Protein AF-A0A815GZ65-F1 (afdb_monomer)

Sequence (758 aa):
MQIPRCSTIFVSTLVTCFVIGSWLNLSGVWIEFPLIVDQLPEGWSLPAQMGLISNLANIGVVIVAVIRRFSRGGVAYEIPVNIVILTTGTVVLVILAFVWQKTTMINGTPHSTYLMGFSLSLSLVDCTSSVTFLPFLDRYEPVYLKAFFFGEALSSLFPALLGIVQGVGETSCIKDANGTLVEYTSPPRFSVRVYFLALAVVMLASLLSFVTLCLIRAGRRKDRASVDSSYRKKNVPVLELSTVEKKPSADSEIDKFNTTIVNNCSMTNKEFWLSEHGIYLFLCFWTSILIIGASPSLQSFSLYPYSIEVYHHTIIACQFAYPLMSLLGVFVPQLQSRYMYLLNVIGAGLFAYTFTAAKLSPCSPLVDRLAGRVLISLSWVLKYCVLYFIRVLLGNYFGRKSGHRGLFWFGVLTQIGSLIVNYDINSILYDDTLICSLPNNTEVGSFEVKLTRTNYGDLHDCIQVVANSQATIDNIVCGTTVRAVVTKELVTVQQEHTEYVKSANPITRIVDFISESTDYVITINNEEGKTKTTETKRIPKDQAHGLILEGANLILQRLMIQRNMPEKVTLLSLDSSSELCLNVYTSLGPQQMNIDGKDVEAWGIQRQIFETKPNTLPVAWQSYFNIDGHLISRYQVGSPIKMKTNVLPTTDEFDEYLPKPEVPKKGLNWEEDLELRSKFIDRREELIDDYKSYIYHHPDITALISDFLQSVLIMKPENVIEYATEFFAPFNSQTADRALFRFADEKIPVPKPNLSLK

Nearest PDB structures (foldseek):
  4jr9-assembly1_A  TM=4.071E-01  e=1.925E-02  Escherichia coli K-12
  4e1t-assembly1_A  TM=3.141E-01  e=4.314E+00  Yersinia pseudotuberculosis

Structure (mmCIF, N/CA/C/O backbone):
data_AF-A0A815GZ65-F1
#
_entry.id   AF-A0A815GZ65-F1
#
loop_
_atom_site.group_PDB
_atom_site.id
_atom_site.type_symbol
_atom_site.label_atom_id
_atom_site.label_alt_id
_atom_site.label_comp_id
_atom_site.label_asym_id
_atom_site.label_entity_id
_atom_site.label_seq_id
_atom_site.pdbx_PDB_ins_code
_atom_site.Cartn_x
_atom_site.Cartn_y
_atom_site.Cartn_z
_atom_site.occupancy
_atom_site.B_iso_or_equiv
_atom_site.auth_seq_id
_atom_site.auth_comp_id
_atom_site.auth_asym_id
_atom_site.auth_atom_id
_atom_site.pdbx_PDB_model_num
ATOM 1 N N . MET A 1 1 ? 41.789 -6.650 -30.631 1.00 39.88 1 MET A N 1
ATOM 2 C CA . MET A 1 1 ? 41.048 -7.487 -31.603 1.00 39.88 1 MET A CA 1
ATOM 3 C C . MET A 1 1 ? 39.596 -7.033 -31.555 1.00 39.88 1 MET A C 1
ATOM 5 O O . MET A 1 1 ? 38.964 -7.242 -30.528 1.00 39.88 1 MET A O 1
ATOM 9 N N . GLN A 1 2 ? 39.126 -6.295 -32.566 1.00 41.59 2 GLN A N 1
ATOM 10 C CA . GLN A 1 2 ? 37.757 -5.765 -32.602 1.00 41.59 2 GLN A CA 1
ATOM 11 C C . GLN A 1 2 ? 36.762 -6.933 -32.615 1.00 41.59 2 GLN A C 1
ATOM 13 O O . GLN A 1 2 ? 36.873 -7.821 -33.458 1.00 41.59 2 GLN A O 1
ATOM 18 N N . ILE A 1 3 ? 35.817 -6.952 -31.673 1.00 55.41 3 ILE A N 1
ATOM 19 C CA . ILE A 1 3 ? 34.665 -7.855 -31.747 1.00 55.41 3 ILE A CA 1
ATOM 20 C C . ILE A 1 3 ? 33.902 -7.495 -33.034 1.00 55.41 3 ILE A C 1
ATOM 22 O O . ILE A 1 3 ? 33.668 -6.307 -33.273 1.00 55.41 3 ILE A O 1
ATOM 26 N N . PRO A 1 4 ? 33.538 -8.463 -33.894 1.00 60.41 4 PRO A N 1
ATOM 27 C CA . PRO A 1 4 ? 32.765 -8.165 -35.093 1.00 60.41 4 PRO A CA 1
ATOM 28 C C . PRO A 1 4 ? 31.446 -7.487 -34.700 1.00 60.41 4 PRO A C 1
ATOM 30 O O . PRO A 1 4 ? 30.722 -8.002 -33.849 1.00 60.41 4 PRO A O 1
ATOM 33 N N . ARG A 1 5 ? 31.118 -6.345 -35.328 1.00 61.78 5 ARG A N 1
ATOM 34 C CA . ARG A 1 5 ? 29.939 -5.508 -35.001 1.00 61.78 5 ARG A CA 1
ATOM 35 C C . ARG A 1 5 ? 28.635 -6.312 -34.879 1.00 61.78 5 ARG A C 1
ATOM 37 O O . ARG A 1 5 ? 27.824 -6.026 -34.005 1.00 61.78 5 ARG A O 1
ATOM 44 N N . CYS A 1 6 ? 28.469 -7.350 -35.702 1.00 59.97 6 CYS A N 1
ATOM 45 C CA . CYS A 1 6 ? 27.310 -8.248 -35.678 1.00 59.97 6 CYS A CA 1
ATOM 46 C C . CYS A 1 6 ? 27.197 -9.050 -34.362 1.00 59.97 6 CYS A C 1
ATOM 48 O O . CYS A 1 6 ? 26.111 -9.182 -33.805 1.00 59.97 6 CYS A O 1
ATOM 50 N N . SER A 1 7 ? 28.325 -9.504 -33.799 1.00 75.62 7 SER A N 1
ATOM 51 C CA . SER A 1 7 ? 28.357 -10.204 -32.507 1.00 75.62 7 SER A CA 1
ATOM 52 C C . SER A 1 7 ? 28.055 -9.272 -31.333 1.00 75.62 7 SER A C 1
ATOM 54 O O . SER A 1 7 ? 27.468 -9.719 -30.352 1.00 75.62 7 SER A O 1
ATOM 56 N N . THR A 1 8 ? 28.439 -7.994 -31.412 1.00 80.44 8 THR A N 1
ATOM 57 C CA . THR A 1 8 ? 28.140 -7.008 -30.362 1.00 80.44 8 THR A CA 1
ATOM 58 C C . THR A 1 8 ? 26.659 -6.645 -30.342 1.00 80.44 8 THR A C 1
ATOM 60 O O . THR A 1 8 ? 26.075 -6.556 -29.265 1.00 80.44 8 THR A O 1
ATOM 63 N N . ILE A 1 9 ? 26.029 -6.472 -31.507 1.00 85.25 9 ILE A N 1
ATOM 64 C CA . ILE A 1 9 ? 24.587 -6.191 -31.589 1.00 85.25 9 ILE A CA 1
ATOM 65 C C . ILE A 1 9 ? 23.796 -7.372 -31.026 1.00 85.25 9 ILE A C 1
ATOM 67 O O . ILE A 1 9 ? 22.976 -7.176 -30.139 1.00 85.25 9 ILE A O 1
ATOM 71 N N . PHE A 1 10 ? 24.116 -8.597 -31.449 1.00 89.69 10 PHE A N 1
ATOM 72 C CA . PHE A 1 10 ? 23.428 -9.800 -30.983 1.00 89.69 10 PHE A CA 1
ATOM 73 C C . PHE A 1 10 ? 23.501 -9.988 -29.458 1.00 89.69 10 PHE A C 1
ATOM 75 O O . PHE A 1 10 ? 22.478 -10.195 -28.806 1.00 89.69 10 PHE A O 1
ATOM 82 N N . VAL A 1 11 ? 24.695 -9.856 -28.863 1.00 88.69 11 VAL A N 1
ATOM 83 C CA . VAL A 1 11 ? 24.856 -9.950 -27.401 1.00 88.69 11 VAL A CA 1
ATOM 84 C C . VAL A 1 11 ? 24.153 -8.787 -26.694 1.00 88.69 11 VAL A C 1
ATOM 86 O O . VAL A 1 11 ? 23.538 -9.004 -25.656 1.00 88.69 11 VAL A O 1
ATOM 89 N N . SER A 1 12 ? 24.169 -7.577 -27.263 1.00 87.31 12 SER A N 1
ATOM 90 C CA . SER A 1 12 ? 23.433 -6.433 -26.703 1.00 87.31 12 SER A CA 1
ATOM 91 C C . SER A 1 12 ? 21.926 -6.686 -26.683 1.00 87.31 12 SER A C 1
ATOM 93 O O . SER A 1 12 ? 21.296 -6.440 -25.663 1.00 87.31 12 SER A O 1
ATOM 95 N N . THR A 1 13 ? 21.357 -7.242 -27.757 1.00 91.25 13 THR A N 1
ATOM 96 C CA . THR A 1 13 ? 19.936 -7.613 -27.813 1.00 91.25 13 THR A CA 1
ATOM 97 C C . THR A 1 13 ? 19.587 -8.648 -26.748 1.00 91.25 13 THR A C 1
ATOM 99 O O . THR A 1 13 ? 18.620 -8.460 -26.019 1.00 91.25 13 THR A O 1
ATOM 102 N N . LEU A 1 14 ? 20.400 -9.698 -26.593 1.00 93.00 14 LEU A N 1
ATOM 103 C CA . LEU A 1 14 ? 20.190 -10.704 -25.547 1.00 93.00 14 LEU A CA 1
ATOM 104 C C . LEU A 1 14 ? 20.263 -10.105 -24.137 1.00 93.00 14 LEU A C 1
ATOM 106 O O . LEU A 1 14 ? 19.461 -10.466 -23.279 1.00 93.00 14 LEU A O 1
ATOM 110 N N . VAL A 1 15 ? 21.203 -9.186 -23.892 1.00 90.75 15 VAL A N 1
ATOM 111 C CA . VAL A 1 15 ? 21.313 -8.473 -22.611 1.00 90.75 15 VAL A CA 1
ATOM 112 C C . VAL A 1 15 ? 20.078 -7.613 -22.367 1.00 90.75 15 VAL A C 1
ATOM 114 O O . VAL A 1 15 ? 19.521 -7.664 -21.277 1.00 90.75 15 VAL A O 1
ATOM 117 N N . THR A 1 16 ? 19.604 -6.875 -23.371 1.00 90.81 16 THR A N 1
ATOM 118 C CA . THR A 1 16 ? 18.364 -6.100 -23.265 1.00 90.81 16 THR A CA 1
ATOM 119 C C . THR A 1 16 ? 17.176 -7.008 -22.944 1.00 90.81 16 THR A C 1
ATOM 121 O O . THR A 1 16 ? 16.486 -6.749 -21.964 1.00 90.81 16 THR A O 1
ATOM 124 N N . CYS A 1 17 ? 16.974 -8.103 -23.685 1.00 94.00 17 CYS A N 1
ATOM 125 C CA . CYS A 1 17 ? 15.868 -9.036 -23.448 1.00 94.00 17 CYS A CA 1
ATOM 126 C C . CYS A 1 17 ? 15.930 -9.709 -22.071 1.00 94.00 17 CYS A C 1
ATOM 128 O O . CYS A 1 17 ? 14.901 -9.861 -21.422 1.00 94.00 17 CYS A O 1
ATOM 130 N N . PHE A 1 18 ? 17.124 -10.066 -21.595 1.00 94.12 18 PHE A N 1
ATOM 131 C CA . PHE A 1 18 ? 17.323 -10.555 -20.231 1.00 94.12 18 PHE A CA 1
ATOM 132 C C . PHE A 1 18 ? 16.856 -9.523 -19.193 1.00 94.12 18 PHE A C 1
ATOM 134 O O . PHE A 1 18 ? 16.104 -9.856 -18.280 1.00 94.12 18 PHE A O 1
ATOM 141 N N . VAL A 1 19 ? 17.246 -8.260 -19.348 1.00 91.12 19 VAL A N 1
ATOM 142 C CA . VAL A 1 19 ? 16.993 -7.233 -18.328 1.00 91.12 19 VAL A CA 1
ATOM 143 C C . VAL A 1 19 ? 15.543 -6.746 -18.322 1.00 91.12 19 VAL A C 1
ATOM 145 O O . VAL A 1 19 ? 15.088 -6.295 -17.279 1.00 91.12 19 VAL A O 1
ATOM 148 N N . ILE A 1 20 ? 14.777 -6.927 -19.407 1.00 91.88 20 ILE A N 1
ATOM 149 C CA . ILE A 1 20 ? 13.329 -6.628 -19.422 1.00 91.88 20 ILE A CA 1
ATOM 150 C C . ILE A 1 20 ? 12.596 -7.307 -18.252 1.00 91.88 20 ILE A C 1
ATOM 152 O O . ILE A 1 20 ? 11.670 -6.724 -17.703 1.00 91.88 20 ILE A O 1
ATOM 156 N N . GLY A 1 21 ? 13.028 -8.496 -17.823 1.00 88.75 21 GLY A N 1
ATOM 157 C CA . GLY A 1 21 ? 12.418 -9.231 -16.710 1.00 88.75 21 GLY A CA 1
ATOM 158 C C . GLY A 1 21 ? 12.695 -8.679 -15.303 1.00 88.75 21 GLY A C 1
ATOM 159 O O . GLY A 1 21 ? 12.318 -9.335 -14.338 1.00 88.75 21 GLY A O 1
ATOM 160 N N . SER A 1 22 ? 13.384 -7.539 -15.145 1.00 86.31 22 SER A N 1
ATOM 161 C CA . SER A 1 22 ? 13.805 -7.041 -13.824 1.00 86.31 22 SER A CA 1
ATOM 162 C C . SER A 1 22 ? 12.689 -6.385 -13.002 1.00 86.31 22 SER A C 1
ATOM 164 O O . SER A 1 22 ? 12.595 -6.663 -11.815 1.00 86.31 22 SER A O 1
ATOM 166 N N . TRP A 1 23 ? 11.868 -5.530 -13.620 1.00 86.75 23 TRP A N 1
ATOM 167 C CA . TRP A 1 23 ? 10.748 -4.801 -12.990 1.00 86.75 23 TRP A CA 1
ATOM 168 C C . TRP A 1 23 ? 9.403 -5.054 -13.686 1.00 86.75 23 TRP A C 1
ATOM 170 O O . TRP A 1 23 ? 8.408 -4.374 -13.418 1.00 86.75 23 TRP A O 1
ATOM 180 N N . LEU A 1 24 ? 9.375 -6.021 -14.609 1.00 91.44 24 LEU A N 1
ATOM 181 C CA . LEU A 1 24 ? 8.202 -6.359 -15.413 1.00 91.44 24 LEU A CA 1
ATOM 182 C C . LEU A 1 24 ? 7.001 -6.735 -14.544 1.00 91.44 24 LEU A C 1
ATOM 184 O O . LEU A 1 24 ? 5.875 -6.345 -14.846 1.00 91.44 24 LEU A O 1
ATOM 188 N N . ASN A 1 25 ? 7.243 -7.508 -13.484 1.00 91.69 25 ASN A N 1
ATOM 189 C CA . ASN A 1 25 ? 6.180 -8.171 -12.748 1.00 91.69 25 ASN A CA 1
ATOM 190 C C . ASN A 1 25 ? 5.370 -7.171 -11.927 1.00 91.69 25 ASN A C 1
ATOM 192 O O . ASN A 1 25 ? 4.160 -7.055 -12.112 1.00 91.69 25 ASN A O 1
ATOM 196 N N . LEU A 1 26 ? 6.042 -6.420 -11.053 1.00 85.50 26 LEU A N 1
ATOM 197 C CA . LEU A 1 26 ? 5.402 -5.462 -10.171 1.00 85.50 26 LEU A CA 1
ATOM 198 C C . LEU A 1 26 ? 4.744 -4.348 -10.990 1.00 85.50 26 LEU A C 1
ATOM 200 O O . LEU A 1 26 ? 3.562 -4.078 -10.796 1.00 85.50 26 LEU A O 1
ATOM 204 N N . SER A 1 27 ? 5.457 -3.777 -11.971 1.00 88.19 27 SER A N 1
ATOM 205 C CA . SER A 1 27 ? 4.898 -2.768 -12.892 1.00 88.19 27 SER A CA 1
ATOM 206 C C . SER A 1 27 ? 3.648 -3.285 -13.611 1.00 88.19 27 SER A C 1
ATOM 208 O O . SER A 1 27 ? 2.667 -2.556 -13.745 1.00 88.19 27 SER A O 1
ATOM 210 N N . GLY A 1 28 ? 3.671 -4.559 -14.015 1.00 90.88 28 GLY A N 1
ATOM 211 C CA . GLY A 1 28 ? 2.542 -5.276 -14.594 1.00 90.88 28 GLY A CA 1
ATOM 212 C C . GLY A 1 28 ? 1.312 -5.289 -13.702 1.00 90.88 28 GLY A C 1
ATOM 213 O O . GLY A 1 28 ? 0.245 -4.875 -14.145 1.00 90.88 28 GLY A O 1
ATOM 214 N N . VAL A 1 29 ? 1.472 -5.716 -12.449 1.00 91.44 29 VAL A N 1
ATOM 215 C CA . VAL A 1 29 ? 0.373 -5.759 -11.475 1.00 91.44 29 VAL A CA 1
ATOM 216 C C . VAL A 1 29 ? -0.171 -4.358 -11.186 1.00 91.44 29 VAL A C 1
ATOM 218 O O . VAL A 1 29 ? -1.387 -4.195 -11.128 1.00 91.44 29 VAL A O 1
ATOM 221 N N . TRP A 1 30 ? 0.694 -3.338 -11.068 1.00 88.75 30 TRP A N 1
ATOM 222 C CA . TRP A 1 30 ? 0.239 -1.969 -10.794 1.00 88.75 30 TRP A CA 1
ATOM 223 C C . TRP A 1 30 ? -0.688 -1.416 -11.880 1.00 88.75 30 TRP A C 1
ATOM 225 O O . TRP A 1 30 ? -1.656 -0.734 -11.559 1.00 88.75 30 TRP A O 1
ATOM 235 N N . ILE A 1 31 ? -0.421 -1.718 -13.151 1.00 90.75 31 ILE A N 1
ATOM 236 C CA . ILE A 1 31 ? -1.244 -1.241 -14.273 1.00 90.75 31 ILE A CA 1
ATOM 237 C C . ILE A 1 31 ? -2.650 -1.845 -14.268 1.00 90.75 31 ILE A C 1
ATOM 239 O O . ILE A 1 31 ? -3.578 -1.179 -14.711 1.00 90.75 31 ILE A O 1
ATOM 243 N N . GLU A 1 32 ? -2.831 -3.051 -13.728 1.00 92.19 32 GLU A N 1
ATOM 244 C CA . GLU A 1 32 ? -4.142 -3.708 -13.686 1.00 92.19 32 GLU A CA 1
ATOM 245 C C . GLU A 1 32 ? -5.020 -3.240 -12.518 1.00 92.19 32 GLU A C 1
ATOM 247 O O . GLU A 1 32 ? -6.201 -3.585 -12.477 1.00 92.19 32 GLU A O 1
ATOM 252 N N . PHE A 1 33 ? -4.503 -2.443 -11.571 1.00 87.94 33 PHE A N 1
ATOM 253 C CA . PHE A 1 33 ? -5.301 -2.003 -10.421 1.00 87.94 33 PHE A CA 1
ATOM 254 C C . PHE A 1 33 ? -6.633 -1.344 -10.785 1.00 87.94 33 PHE A C 1
ATOM 256 O O . PHE A 1 33 ? -7.617 -1.746 -10.174 1.00 87.94 33 PHE A O 1
ATOM 263 N N . PRO A 1 34 ? -6.735 -0.436 -11.775 1.00 85.56 34 PRO A N 1
ATOM 264 C CA . PRO A 1 34 ? -8.020 0.127 -12.186 1.00 85.56 34 PRO A CA 1
ATOM 265 C C . PRO A 1 34 ? -9.084 -0.928 -12.533 1.00 85.56 34 PRO A C 1
ATOM 267 O O . PRO A 1 34 ? -10.257 -0.687 -12.298 1.00 85.56 34 PRO A O 1
ATOM 270 N N . LEU A 1 35 ? -8.694 -2.100 -13.051 1.00 85.94 35 LEU A N 1
ATOM 271 C CA . LEU A 1 35 ? -9.610 -3.200 -13.393 1.00 85.94 35 LEU A CA 1
ATOM 272 C C . LEU A 1 35 ? -9.851 -4.180 -12.238 1.00 85.94 35 LEU A C 1
ATOM 274 O O . LEU A 1 35 ? -10.884 -4.854 -12.196 1.00 85.94 35 LEU A O 1
ATOM 278 N N . ILE A 1 36 ? -8.867 -4.319 -11.349 1.00 88.69 36 ILE A N 1
ATOM 279 C CA . ILE A 1 36 ? -8.862 -5.300 -10.262 1.00 88.69 36 ILE A CA 1
ATOM 280 C C . ILE A 1 36 ? -9.578 -4.763 -9.013 1.00 88.69 36 ILE A C 1
ATOM 282 O O . ILE A 1 36 ? -10.255 -5.541 -8.340 1.00 88.69 36 ILE A O 1
ATOM 286 N N . VAL A 1 37 ? -9.450 -3.465 -8.702 1.00 81.38 37 VAL A N 1
ATOM 287 C CA . VAL A 1 37 ? -9.985 -2.875 -7.456 1.00 81.38 37 VAL A CA 1
ATOM 288 C C . VAL A 1 37 ? -11.501 -3.015 -7.331 1.00 81.38 37 VAL A C 1
ATOM 290 O O . VAL A 1 37 ? -11.980 -3.223 -6.226 1.00 81.38 37 VAL A O 1
ATOM 293 N N . ASP A 1 38 ? -12.241 -3.000 -8.440 1.00 73.31 38 ASP A N 1
ATOM 294 C CA . ASP A 1 38 ? -13.707 -3.129 -8.422 1.00 73.31 38 ASP A CA 1
ATOM 295 C C . ASP A 1 38 ? -14.192 -4.587 -8.331 1.00 73.31 38 ASP A C 1
ATOM 297 O O . ASP A 1 38 ? -15.375 -4.843 -8.117 1.00 73.31 38 ASP A O 1
ATOM 301 N N . GLN A 1 39 ? -13.296 -5.564 -8.513 1.00 80.50 39 GLN A N 1
ATOM 302 C CA . GLN A 1 39 ? -13.633 -6.995 -8.514 1.00 80.50 39 GLN A CA 1
ATOM 303 C C . GLN A 1 39 ? -13.220 -7.717 -7.232 1.00 80.50 39 GLN A C 1
ATOM 305 O O . GLN A 1 39 ? -13.671 -8.839 -6.991 1.00 80.50 39 GLN A O 1
ATOM 310 N N . LEU A 1 40 ? -12.330 -7.117 -6.442 1.00 83.62 40 LEU A N 1
ATOM 311 C CA . LEU A 1 40 ? -11.744 -7.735 -5.260 1.00 83.62 40 LEU A CA 1
ATOM 312 C C . LEU A 1 40 ? -12.261 -7.087 -3.969 1.00 83.62 40 LEU A C 1
ATOM 314 O O . LEU A 1 40 ? -12.516 -5.884 -3.944 1.00 83.62 40 LEU A O 1
ATOM 318 N N . PRO A 1 41 ? -12.396 -7.865 -2.882 1.00 75.50 41 PRO A N 1
ATOM 319 C CA . PRO A 1 41 ? -13.027 -7.420 -1.641 1.00 75.50 41 PRO A CA 1
ATOM 320 C C . PRO A 1 41 ? -12.330 -6.235 -0.958 1.00 75.50 41 PRO A C 1
ATOM 322 O O . PRO A 1 41 ? -12.965 -5.518 -0.194 1.00 75.50 41 PRO A O 1
ATOM 325 N N . GLU A 1 42 ? -11.043 -5.999 -1.218 1.00 76.50 42 GLU A N 1
ATOM 326 C CA . GLU A 1 42 ? -10.289 -4.899 -0.605 1.00 76.50 42 GLU A CA 1
ATOM 327 C C . GLU A 1 42 ? -10.530 -3.523 -1.247 1.00 76.50 42 GLU A C 1
ATOM 329 O O . GLU A 1 42 ? -10.118 -2.500 -0.682 1.00 76.50 42 GLU A O 1
ATOM 334 N N . GLY A 1 43 ? -11.166 -3.465 -2.420 1.00 78.94 43 GLY A N 1
ATOM 335 C CA . GLY A 1 43 ? -11.497 -2.205 -3.082 1.00 78.94 43 GLY A CA 1
ATOM 336 C C . GLY A 1 43 ? -10.281 -1.299 -3.308 1.00 78.94 43 GLY A C 1
ATOM 337 O O . GLY A 1 43 ? -9.176 -1.735 -3.644 1.00 78.94 43 GLY A O 1
ATOM 338 N N . TRP A 1 44 ? -10.456 -0.000 -3.056 1.00 69.62 44 TRP A N 1
ATOM 339 C CA . TRP A 1 44 ? -9.423 1.022 -3.281 1.00 69.62 44 TRP A CA 1
ATOM 340 C C . TRP A 1 44 ? -8.268 0.973 -2.277 1.00 69.62 44 TRP A C 1
ATOM 342 O O . TRP A 1 44 ? -7.253 1.646 -2.479 1.00 69.62 44 TRP A O 1
ATOM 352 N N . SER A 1 45 ? -8.398 0.169 -1.217 1.00 72.50 45 SER A N 1
ATOM 353 C CA . SER A 1 45 ? -7.327 -0.077 -0.249 1.00 72.50 45 SER A CA 1
ATOM 354 C C . SER A 1 45 ? -6.311 -1.115 -0.742 1.00 72.50 45 SER A C 1
ATOM 356 O O . SER A 1 45 ? -5.192 -1.175 -0.225 1.00 72.50 45 SER A O 1
ATOM 358 N N . LEU A 1 46 ? -6.652 -1.886 -1.783 1.00 79.12 46 LEU A N 1
ATOM 359 C CA . LEU A 1 46 ? -5.804 -2.943 -2.330 1.00 79.12 46 LEU A CA 1
ATOM 360 C C . LEU A 1 46 ? -4.403 -2.446 -2.747 1.00 79.12 46 LEU A C 1
ATOM 362 O O . LEU A 1 46 ? -3.422 -3.077 -2.343 1.00 79.12 46 LEU A O 1
ATOM 366 N N . PRO A 1 47 ? -4.237 -1.314 -3.468 1.00 79.12 47 PRO A N 1
ATOM 367 C CA . PRO A 1 47 ? -2.911 -0.800 -3.817 1.00 79.12 47 PRO A CA 1
ATOM 368 C C . PRO A 1 47 ? -2.076 -0.417 -2.585 1.00 79.12 47 PRO A C 1
ATOM 370 O O . PRO A 1 47 ? -0.864 -0.628 -2.568 1.00 79.12 47 PRO A O 1
ATOM 373 N N . ALA A 1 48 ? -2.709 0.076 -1.515 1.00 76.75 48 ALA A N 1
ATOM 374 C CA . ALA A 1 48 ? -2.015 0.393 -0.267 1.00 76.75 48 ALA A CA 1
ATOM 375 C C . ALA A 1 48 ? -1.495 -0.873 0.434 1.00 76.75 48 ALA A C 1
ATOM 377 O O . ALA A 1 48 ? -0.336 -0.926 0.853 1.00 76.75 48 ALA A O 1
ATOM 378 N N . GLN A 1 49 ? -2.315 -1.924 0.498 1.00 79.12 49 GLN A N 1
ATOM 379 C CA . GLN A 1 49 ? -1.907 -3.223 1.041 1.00 79.12 49 GLN A CA 1
ATOM 380 C C . GLN A 1 49 ? -0.798 -3.870 0.196 1.00 79.12 49 GLN A C 1
ATOM 382 O O . GLN A 1 49 ? 0.180 -4.399 0.726 1.00 79.12 49 GLN A O 1
ATOM 387 N N . MET A 1 50 ? -0.886 -3.751 -1.126 1.00 80.62 50 MET A N 1
ATOM 388 C CA . MET A 1 50 ? 0.132 -4.219 -2.067 1.00 80.62 50 MET A CA 1
ATOM 389 C C . MET A 1 50 ? 1.465 -3.473 -1.943 1.00 80.62 50 MET A C 1
ATOM 391 O O . MET A 1 50 ? 2.527 -4.087 -2.083 1.00 80.62 50 MET A O 1
ATOM 395 N N . GLY A 1 51 ? 1.438 -2.176 -1.622 1.00 76.81 51 GLY A N 1
ATOM 396 C CA . GLY A 1 51 ? 2.635 -1.405 -1.282 1.00 76.81 51 GLY A CA 1
ATOM 397 C C . GLY A 1 51 ? 3.357 -1.975 -0.056 1.00 76.81 51 GLY A C 1
ATOM 398 O O . GLY A 1 51 ? 4.568 -2.201 -0.092 1.00 76.81 51 GLY A O 1
ATOM 399 N N . LEU A 1 52 ? 2.610 -2.309 1.001 1.00 74.00 52 LEU A N 1
ATOM 400 C CA . LEU A 1 52 ? 3.155 -2.930 2.216 1.00 74.00 52 LEU A CA 1
ATOM 401 C C . LEU A 1 52 ? 3.761 -4.312 1.941 1.00 74.00 52 LEU A C 1
ATOM 403 O O . LEU A 1 52 ? 4.877 -4.601 2.374 1.00 74.00 52 LEU A O 1
ATOM 407 N N . ILE A 1 53 ? 3.059 -5.149 1.177 1.00 78.94 53 ILE A N 1
ATOM 408 C CA . ILE A 1 53 ? 3.542 -6.478 0.784 1.00 78.94 53 ILE A CA 1
ATOM 409 C C . ILE A 1 53 ? 4.819 -6.365 -0.056 1.00 78.94 53 ILE A C 1
ATOM 411 O O . ILE A 1 53 ? 5.782 -7.100 0.165 1.00 78.94 53 ILE A O 1
ATOM 415 N N . SER A 1 54 ? 4.870 -5.406 -0.980 1.00 79.38 54 SER A N 1
ATOM 416 C CA . SER A 1 54 ? 6.059 -5.167 -1.803 1.00 79.38 54 SER A CA 1
ATOM 417 C C . SER A 1 54 ? 7.264 -4.740 -0.965 1.00 79.38 54 SER A C 1
ATOM 419 O O . SER A 1 54 ? 8.384 -5.148 -1.255 1.00 79.38 54 SER A O 1
ATOM 421 N N . ASN A 1 55 ? 7.054 -4.004 0.128 1.00 76.81 55 ASN A N 1
ATOM 422 C CA . ASN A 1 55 ? 8.129 -3.661 1.058 1.00 76.81 55 ASN A CA 1
ATOM 423 C C . ASN A 1 55 ? 8.687 -4.873 1.818 1.00 76.81 55 ASN A C 1
ATOM 425 O O . ASN A 1 55 ? 9.895 -4.930 2.058 1.00 76.81 55 ASN A O 1
ATOM 429 N N . LEU A 1 56 ? 7.853 -5.862 2.165 1.00 80.56 56 LEU A N 1
ATOM 430 C CA . LEU A 1 56 ? 8.321 -7.106 2.795 1.00 80.56 56 LEU A CA 1
ATOM 431 C C . LEU A 1 56 ? 9.288 -7.873 1.883 1.00 80.56 56 LEU A C 1
ATOM 433 O O . LEU A 1 56 ? 10.227 -8.505 2.370 1.00 80.56 56 LEU A O 1
ATOM 437 N N . ALA A 1 57 ? 9.124 -7.760 0.562 1.00 83.69 57 ALA A N 1
ATOM 438 C CA . ALA A 1 57 ? 10.002 -8.393 -0.417 1.00 83.69 57 ALA A CA 1
ATOM 439 C C . ALA A 1 57 ? 11.453 -7.875 -0.396 1.00 83.69 57 ALA A C 1
ATOM 441 O O . ALA A 1 57 ? 12.357 -8.550 -0.896 1.00 83.69 57 ALA A O 1
ATOM 442 N N . ASN A 1 58 ? 11.733 -6.745 0.263 1.00 77.06 58 ASN A N 1
ATOM 443 C CA . ASN A 1 58 ? 13.106 -6.276 0.469 1.00 77.06 58 ASN A CA 1
ATOM 444 C C . ASN A 1 58 ? 13.975 -7.274 1.256 1.00 77.06 58 ASN A C 1
ATOM 446 O O . ASN A 1 58 ? 15.204 -7.246 1.129 1.00 77.06 58 ASN A O 1
ATOM 450 N N . ILE A 1 59 ? 13.368 -8.221 1.987 1.00 81.25 59 ILE A N 1
ATOM 451 C CA . ILE A 1 59 ? 14.078 -9.367 2.574 1.00 81.25 59 ILE A CA 1
ATOM 452 C C . ILE A 1 59 ? 14.862 -10.170 1.522 1.00 81.25 59 ILE A C 1
ATOM 454 O O . ILE A 1 59 ? 15.937 -10.689 1.821 1.00 81.25 59 ILE A O 1
ATOM 458 N N . GLY A 1 60 ? 14.398 -10.207 0.268 1.00 81.44 60 GLY A N 1
ATOM 459 C CA . GLY A 1 60 ? 15.093 -10.850 -0.845 1.00 81.44 60 GLY A CA 1
ATOM 460 C C . GLY A 1 60 ? 16.501 -10.293 -1.071 1.00 81.44 60 GLY A C 1
ATOM 461 O O . GLY A 1 60 ? 17.445 -11.055 -1.292 1.00 81.44 60 GLY A O 1
ATOM 462 N N . VAL A 1 61 ? 16.690 -8.978 -0.927 1.00 79.31 61 VAL A N 1
ATOM 463 C CA . VAL A 1 61 ? 18.012 -8.339 -1.048 1.0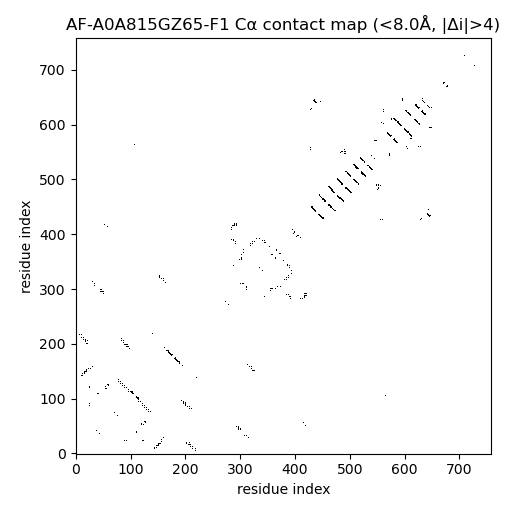0 79.31 61 VAL A CA 1
ATOM 464 C C . VAL A 1 61 ? 18.957 -8.827 0.053 1.00 79.31 61 VAL A C 1
ATOM 466 O O . VAL A 1 61 ? 20.131 -9.105 -0.210 1.00 79.31 61 VAL A O 1
ATOM 469 N N . VAL A 1 62 ? 18.444 -8.989 1.276 1.00 79.44 62 VAL A N 1
ATOM 470 C CA . VAL A 1 62 ? 19.205 -9.537 2.409 1.00 79.44 62 VAL A CA 1
ATOM 471 C C . VAL A 1 62 ? 19.579 -10.995 2.145 1.00 79.44 62 VAL A C 1
ATOM 473 O O . VAL A 1 62 ? 20.739 -11.361 2.328 1.00 79.44 62 VAL A O 1
ATOM 476 N N . ILE A 1 63 ? 18.643 -11.807 1.642 1.00 82.19 63 ILE A N 1
ATOM 477 C CA . ILE A 1 63 ? 18.887 -13.211 1.277 1.00 82.19 63 ILE A CA 1
ATOM 478 C C . ILE A 1 63 ? 20.030 -13.308 0.257 1.00 82.19 63 ILE A C 1
ATOM 480 O O . ILE A 1 63 ? 20.992 -14.046 0.479 1.00 82.19 63 ILE A O 1
ATOM 484 N N . VAL A 1 64 ? 19.996 -12.513 -0.817 1.00 81.50 64 VAL A N 1
ATOM 485 C CA . VAL A 1 64 ? 21.073 -12.480 -1.822 1.00 81.50 64 VAL A CA 1
ATOM 486 C C . VAL A 1 64 ? 22.402 -12.027 -1.209 1.00 81.50 64 VAL A C 1
ATOM 488 O O . VAL A 1 64 ? 23.447 -12.610 -1.505 1.00 81.50 64 VAL A O 1
ATOM 491 N N . ALA A 1 65 ? 22.394 -11.023 -0.329 1.00 75.94 65 ALA A N 1
ATOM 492 C CA . ALA A 1 65 ? 23.603 -10.557 0.349 1.00 75.94 65 ALA A CA 1
ATOM 493 C C . ALA A 1 65 ? 24.229 -11.647 1.240 1.00 75.94 65 ALA A C 1
ATOM 495 O O . ALA A 1 65 ? 25.455 -11.805 1.268 1.00 75.94 65 ALA A O 1
ATOM 496 N N . VAL A 1 66 ? 23.399 -12.435 1.926 1.00 80.44 66 VAL A N 1
ATOM 497 C CA . VAL A 1 66 ? 23.822 -13.581 2.738 1.00 80.44 66 VAL A CA 1
ATOM 498 C C . VAL A 1 66 ? 24.380 -14.700 1.851 1.00 80.44 66 VAL A C 1
ATOM 500 O O . VAL A 1 66 ? 25.492 -15.168 2.102 1.00 80.44 66 VAL A O 1
ATOM 503 N N . ILE A 1 67 ? 23.689 -15.064 0.764 1.00 81.31 67 ILE A N 1
ATOM 504 C CA . ILE A 1 67 ? 24.173 -16.046 -0.226 1.00 81.31 67 ILE A CA 1
ATOM 505 C C . ILE A 1 67 ? 25.539 -15.624 -0.770 1.00 81.31 67 ILE A C 1
ATOM 507 O O . ILE A 1 67 ? 26.475 -16.426 -0.807 1.00 81.31 67 ILE A O 1
ATOM 511 N N . ARG A 1 68 ? 25.699 -14.344 -1.124 1.00 78.00 68 ARG A N 1
ATOM 512 C CA . ARG A 1 68 ? 26.972 -13.779 -1.585 1.00 78.00 68 ARG A CA 1
ATOM 513 C C . ARG A 1 68 ? 28.071 -13.892 -0.526 1.00 78.00 68 ARG A C 1
ATOM 515 O O . ARG A 1 68 ? 29.220 -14.163 -0.871 1.00 78.00 68 ARG A O 1
ATOM 522 N N . ARG A 1 69 ? 27.748 -13.689 0.758 1.00 78.06 69 ARG A N 1
ATOM 523 C CA . ARG A 1 69 ? 28.707 -13.823 1.868 1.00 78.06 69 ARG A CA 1
ATOM 524 C C . ARG A 1 69 ? 29.183 -15.264 2.050 1.00 78.06 69 ARG A C 1
ATOM 526 O O . ARG A 1 69 ? 30.361 -15.459 2.340 1.00 78.06 69 ARG A O 1
ATOM 533 N N . PHE A 1 70 ? 28.298 -16.243 1.878 1.00 78.88 70 PHE A N 1
ATOM 534 C CA . PHE A 1 70 ? 28.635 -17.665 1.994 1.00 78.88 70 PHE A CA 1
ATOM 535 C C . PHE A 1 70 ? 29.277 -18.245 0.731 1.00 78.88 70 PHE A C 1
ATOM 537 O O . PHE A 1 70 ? 30.074 -19.170 0.826 1.00 78.88 70 PHE A O 1
ATOM 544 N N . SER A 1 71 ? 29.047 -17.642 -0.436 1.00 69.81 71 SER A N 1
ATOM 545 C CA . SER A 1 71 ? 29.657 -18.044 -1.715 1.00 69.81 71 SER A CA 1
ATOM 546 C C . SER A 1 71 ? 31.125 -17.596 -1.869 1.00 69.81 71 SER A C 1
ATOM 548 O O . SER A 1 71 ? 31.646 -17.489 -2.982 1.00 69.81 71 SER A O 1
ATOM 550 N N . ARG A 1 72 ? 31.823 -17.307 -0.760 1.00 56.78 72 ARG A N 1
ATOM 551 C CA . ARG A 1 72 ? 33.247 -16.937 -0.746 1.00 56.78 72 ARG A CA 1
ATOM 552 C C . ARG A 1 72 ? 34.090 -18.117 -1.242 1.00 56.78 72 ARG A C 1
ATOM 554 O O . ARG A 1 72 ? 34.275 -19.084 -0.517 1.00 56.78 72 ARG A O 1
ATOM 561 N N . GLY A 1 73 ? 34.613 -18.019 -2.466 1.00 49.56 73 GLY A N 1
ATOM 562 C CA . GLY A 1 73 ? 35.495 -19.050 -3.035 1.00 49.56 73 GLY A CA 1
ATOM 563 C C . GLY A 1 73 ? 35.492 -19.193 -4.560 1.00 49.56 73 GLY A C 1
ATOM 564 O O . GLY A 1 73 ? 35.896 -20.234 -5.058 1.00 49.56 73 GLY A O 1
ATOM 565 N N . GLY A 1 74 ? 35.019 -18.196 -5.319 1.00 54.31 74 GLY A N 1
ATOM 566 C CA . GLY A 1 74 ? 35.010 -18.260 -6.790 1.00 54.31 74 GLY A CA 1
ATOM 567 C C . GLY A 1 74 ? 33.830 -19.031 -7.399 1.00 54.31 74 GLY A C 1
ATOM 568 O O . GLY A 1 74 ? 33.757 -19.161 -8.620 1.00 54.31 74 GLY A O 1
ATOM 569 N N . VAL A 1 75 ? 32.875 -19.498 -6.585 1.00 58.34 75 VAL A N 1
ATOM 570 C CA . VAL A 1 75 ? 31.637 -20.114 -7.080 1.00 58.34 75 VAL A CA 1
ATOM 571 C C . VAL A 1 75 ? 30.692 -19.028 -7.599 1.00 58.34 75 VAL A C 1
ATOM 573 O O . VAL A 1 75 ? 30.291 -18.114 -6.881 1.00 58.34 75 VAL A O 1
ATOM 576 N N . ALA A 1 76 ? 30.341 -19.151 -8.875 1.00 68.88 76 ALA A N 1
ATOM 577 C CA . ALA A 1 76 ? 29.448 -18.279 -9.628 1.00 68.88 76 ALA A CA 1
ATOM 578 C C . ALA A 1 76 ? 27.978 -18.391 -9.165 1.00 68.88 76 ALA A C 1
ATOM 580 O O . ALA A 1 76 ? 27.160 -18.951 -9.893 1.00 68.88 76 ALA A O 1
ATOM 581 N N . TYR A 1 77 ? 27.633 -17.867 -7.984 1.00 82.44 77 TYR A N 1
ATOM 582 C CA . TYR A 1 77 ? 26.264 -17.912 -7.438 1.00 82.44 77 TYR A CA 1
ATOM 583 C C . TYR A 1 77 ? 25.241 -17.130 -8.281 1.00 82.44 77 TYR A C 1
ATOM 585 O O . TYR A 1 77 ? 24.050 -17.418 -8.221 1.00 82.44 77 TYR A O 1
ATOM 593 N N . GLU A 1 78 ? 25.684 -16.174 -9.104 1.00 81.81 78 GLU A N 1
ATOM 594 C CA . GLU A 1 78 ? 24.791 -15.309 -9.883 1.00 81.81 78 GLU A CA 1
ATOM 595 C C . GLU A 1 78 ? 24.000 -16.086 -10.946 1.00 81.81 78 GLU A C 1
ATOM 597 O O . GLU A 1 78 ? 22.855 -15.752 -11.225 1.00 81.81 78 GLU A O 1
ATOM 602 N N . ILE A 1 79 ? 24.587 -17.142 -11.528 1.00 87.12 79 ILE A N 1
ATOM 603 C CA . ILE A 1 79 ? 23.906 -17.969 -12.539 1.00 87.12 79 ILE A CA 1
ATOM 604 C C . ILE A 1 79 ? 22.719 -18.733 -11.932 1.00 87.12 79 ILE A C 1
ATOM 606 O O . ILE A 1 79 ? 21.604 -18.521 -12.406 1.00 87.12 79 ILE A O 1
ATOM 610 N N . PRO A 1 80 ? 22.902 -19.607 -10.919 1.00 89.44 80 PRO A N 1
ATOM 611 C CA . PRO A 1 80 ? 21.789 -20.366 -10.359 1.00 89.44 80 PRO A CA 1
ATOM 612 C C . PRO A 1 80 ? 20.724 -19.453 -9.745 1.00 89.44 80 PRO A C 1
ATOM 614 O O . PRO A 1 80 ? 19.540 -19.716 -9.924 1.00 89.44 80 PRO A O 1
ATOM 617 N N . VAL A 1 81 ? 21.119 -18.346 -9.102 1.00 89.81 81 VAL A N 1
ATOM 618 C CA . VAL A 1 81 ? 20.164 -17.382 -8.536 1.00 89.81 81 VAL A CA 1
ATOM 619 C C . VAL A 1 81 ? 19.316 -16.723 -9.630 1.00 89.81 81 VAL A C 1
ATOM 621 O O . VAL A 1 81 ? 18.095 -16.725 -9.515 1.00 89.81 81 VAL A O 1
ATOM 624 N N . ASN A 1 82 ? 19.912 -16.242 -10.727 1.00 91.06 82 ASN A N 1
ATOM 625 C CA . ASN A 1 82 ? 19.148 -15.614 -11.814 1.00 91.06 82 ASN A CA 1
ATOM 626 C C . ASN A 1 82 ? 18.214 -16.597 -12.538 1.00 91.06 82 ASN A C 1
ATOM 628 O O . ASN A 1 82 ? 17.121 -16.202 -12.939 1.00 91.06 82 ASN A O 1
ATOM 632 N N . ILE A 1 83 ? 18.596 -17.876 -12.675 1.00 93.75 83 ILE A N 1
ATOM 633 C CA . ILE A 1 83 ? 17.689 -18.910 -13.208 1.00 93.75 83 ILE A CA 1
ATOM 634 C C . ILE A 1 83 ? 16.478 -19.063 -12.286 1.00 93.75 83 ILE A C 1
ATOM 636 O O . ILE A 1 83 ? 15.348 -19.057 -12.770 1.00 93.75 83 ILE A O 1
ATOM 640 N N . VAL A 1 84 ? 16.691 -19.164 -10.970 1.00 94.19 84 VAL A N 1
ATOM 641 C CA . VAL A 1 84 ? 15.601 -19.286 -9.987 1.00 94.19 84 VAL A CA 1
ATOM 642 C C . VAL A 1 84 ? 14.688 -18.060 -10.018 1.00 94.19 84 VAL A C 1
ATOM 644 O O . VAL A 1 84 ? 13.473 -18.220 -10.066 1.00 94.19 84 VAL A O 1
ATOM 647 N N . ILE A 1 85 ? 15.246 -16.850 -10.062 1.00 93.44 85 ILE A N 1
ATOM 648 C CA . ILE A 1 85 ? 14.484 -15.592 -10.135 1.00 93.44 85 ILE A CA 1
ATOM 649 C C . ILE A 1 85 ? 13.583 -15.577 -11.379 1.00 93.44 85 ILE A C 1
ATOM 651 O O . ILE A 1 85 ? 12.371 -15.399 -11.269 1.00 93.44 85 ILE A O 1
ATOM 655 N N . LEU A 1 86 ? 14.155 -15.823 -12.563 1.00 95.25 86 LEU A N 1
ATOM 656 C CA . LEU A 1 86 ? 13.421 -15.739 -13.828 1.00 95.25 86 LEU A CA 1
ATOM 657 C C . LEU A 1 86 ? 12.382 -16.859 -13.998 1.00 95.25 86 LEU A C 1
ATOM 659 O O . LEU A 1 86 ? 11.276 -16.618 -14.488 1.00 95.25 86 LEU A O 1
ATOM 663 N N . THR A 1 87 ? 12.712 -18.080 -13.569 1.00 96.38 87 THR A N 1
ATOM 664 C CA . THR A 1 87 ? 11.765 -19.209 -13.577 1.00 96.38 87 THR A CA 1
ATOM 665 C C . THR A 1 87 ? 10.614 -18.976 -12.607 1.00 96.38 87 THR A C 1
ATOM 667 O O . THR A 1 87 ? 9.461 -19.152 -12.996 1.00 96.38 87 THR A O 1
ATOM 670 N N . THR A 1 88 ? 10.902 -18.506 -11.390 1.00 95.75 88 THR A N 1
ATOM 671 C CA . THR A 1 88 ? 9.877 -18.175 -10.391 1.00 95.75 88 THR A CA 1
ATOM 672 C C . THR A 1 88 ? 8.943 -17.091 -10.916 1.00 95.75 88 THR A C 1
ATOM 674 O O . THR A 1 88 ? 7.735 -17.296 -10.903 1.00 95.75 88 THR A O 1
ATOM 677 N N . GLY A 1 89 ? 9.469 -15.989 -11.463 1.00 95.44 89 GLY A N 1
ATOM 678 C CA . GLY A 1 89 ? 8.636 -14.926 -12.037 1.00 95.44 89 GLY A CA 1
ATOM 679 C C . GLY A 1 89 ? 7.727 -15.422 -13.165 1.00 95.44 89 GLY A C 1
ATOM 680 O O . GLY A 1 89 ? 6.533 -15.134 -13.171 1.00 95.44 89 GLY A O 1
ATOM 681 N N . THR A 1 90 ? 8.258 -16.255 -14.068 1.00 96.62 90 THR A N 1
ATOM 682 C CA . THR A 1 90 ? 7.471 -16.842 -15.168 1.00 96.62 90 THR A CA 1
ATOM 683 C C . THR A 1 90 ? 6.340 -17.731 -14.642 1.00 96.62 90 THR A C 1
ATOM 685 O O . THR A 1 90 ? 5.189 -17.573 -15.041 1.00 96.62 90 THR A O 1
ATOM 688 N N . VAL A 1 91 ? 6.651 -18.658 -13.730 1.00 97.50 91 VAL A N 1
ATOM 689 C CA . VAL A 1 91 ? 5.666 -19.593 -13.162 1.00 97.50 91 VAL A CA 1
ATOM 690 C C . VAL A 1 91 ? 4.598 -18.845 -12.369 1.00 97.50 91 VAL A C 1
ATOM 692 O O . VAL A 1 91 ? 3.411 -19.125 -12.527 1.00 97.50 91 VAL A O 1
ATOM 695 N N . VAL A 1 92 ? 5.001 -17.872 -11.552 1.00 97.25 92 VAL A N 1
ATOM 696 C CA . VAL A 1 92 ? 4.075 -17.090 -10.731 1.00 97.25 92 VAL A CA 1
ATOM 697 C C . VAL A 1 92 ? 3.131 -16.259 -11.598 1.00 97.25 92 VAL A C 1
ATOM 699 O O . VAL A 1 92 ? 1.938 -16.280 -11.323 1.00 97.25 92 VAL A O 1
ATOM 702 N N . LEU A 1 93 ? 3.603 -15.603 -12.666 1.00 96.62 93 LEU A N 1
ATOM 703 C CA . LEU A 1 93 ? 2.722 -14.866 -13.587 1.00 96.62 93 LEU A CA 1
ATOM 704 C C . LEU A 1 93 ? 1.685 -15.775 -14.262 1.00 96.62 93 LEU A C 1
ATOM 706 O O . LEU A 1 93 ? 0.515 -15.404 -14.361 1.00 96.62 93 LEU A O 1
ATOM 710 N N . VAL A 1 94 ? 2.086 -16.981 -14.685 1.00 97.38 94 VAL A N 1
ATOM 711 C CA . VAL A 1 94 ? 1.153 -17.963 -15.264 1.00 97.38 94 VAL A CA 1
ATOM 712 C C . VAL A 1 94 ? 0.104 -18.374 -14.239 1.00 97.38 94 VAL A C 1
ATOM 714 O O . VAL A 1 94 ? -1.079 -18.386 -14.560 1.00 97.38 94 VAL A O 1
ATOM 717 N N . ILE A 1 95 ? 0.510 -18.691 -13.007 1.00 96.69 95 ILE A N 1
ATOM 718 C CA . ILE A 1 95 ? -0.434 -19.072 -11.952 1.00 96.69 95 ILE A CA 1
ATOM 719 C C . ILE A 1 95 ? -1.378 -17.906 -11.643 1.00 96.69 95 ILE A C 1
ATOM 721 O O . ILE A 1 95 ? -2.596 -18.097 -11.641 1.00 96.69 95 ILE A O 1
ATOM 725 N N . LEU A 1 96 ? -0.830 -16.701 -11.450 1.00 94.62 96 LEU A N 1
ATOM 726 C CA . LEU A 1 96 ? -1.570 -15.481 -11.137 1.00 94.62 96 LEU A CA 1
ATOM 727 C C . LEU A 1 96 ? -2.667 -15.210 -12.168 1.00 94.62 96 LEU A C 1
ATOM 729 O O . LEU A 1 96 ? -3.797 -14.921 -11.781 1.00 94.62 96 LEU A O 1
ATOM 733 N N . ALA A 1 97 ? -2.388 -15.422 -13.458 1.00 95.56 97 ALA A N 1
ATOM 734 C CA . ALA A 1 97 ? -3.367 -15.270 -14.532 1.00 95.56 97 ALA A CA 1
ATOM 735 C C . ALA A 1 97 ? -4.659 -16.083 -14.319 1.00 95.56 97 ALA A C 1
ATOM 737 O O . ALA A 1 97 ? -5.727 -15.650 -14.751 1.00 95.56 97 ALA A O 1
ATOM 738 N N . PHE A 1 98 ? -4.601 -17.230 -13.635 1.00 95.19 98 PHE A N 1
ATOM 739 C CA . PHE A 1 98 ? -5.771 -18.077 -13.378 1.00 95.19 98 PHE A CA 1
ATOM 740 C C . PHE A 1 98 ? -6.378 -17.904 -11.985 1.00 95.19 98 PHE A C 1
ATOM 742 O O . PHE A 1 98 ? -7.543 -18.254 -11.790 1.00 95.19 98 PHE A O 1
ATOM 749 N N . VAL A 1 99 ? -5.613 -17.402 -11.012 1.00 93.94 99 VAL A N 1
ATOM 750 C CA . VAL A 1 99 ? -6.024 -17.392 -9.596 1.00 93.94 99 VAL A CA 1
ATOM 751 C C . VAL A 1 99 ? -6.181 -16.001 -8.993 1.00 93.94 99 VAL A C 1
ATOM 753 O O . VAL A 1 99 ? -6.590 -15.912 -7.843 1.00 93.94 99 VAL A O 1
ATOM 756 N N . TRP A 1 100 ? -5.917 -14.924 -9.738 1.00 92.75 100 TRP A N 1
ATOM 757 C CA . TRP A 1 100 ? -6.001 -13.555 -9.214 1.00 92.75 100 TRP A CA 1
ATOM 758 C C . TRP A 1 100 ? -7.390 -13.170 -8.670 1.00 92.75 100 TRP A C 1
ATOM 760 O O . TRP A 1 100 ? -7.462 -12.381 -7.738 1.00 92.75 100 TRP A O 1
ATOM 770 N N . GLN A 1 101 ? -8.476 -13.752 -9.202 1.00 90.38 101 GLN A N 1
ATOM 771 C CA . GLN A 1 101 ? -9.855 -13.551 -8.713 1.00 90.38 101 GLN A CA 1
ATOM 772 C C . GLN A 1 101 ? -10.216 -14.435 -7.515 1.00 90.38 101 GLN A C 1
ATOM 774 O O . GLN A 1 101 ? -11.282 -14.269 -6.928 1.00 90.38 101 GLN A O 1
ATOM 779 N N . LYS A 1 102 ? -9.397 -15.442 -7.188 1.00 89.75 102 LYS A N 1
ATOM 780 C CA . LYS A 1 102 ? -9.721 -16.346 -6.087 1.00 89.75 102 LYS A CA 1
ATOM 781 C C . LYS A 1 102 ? -9.480 -15.633 -4.767 1.00 89.75 102 LYS A C 1
ATOM 783 O O . LYS A 1 102 ? -8.396 -15.108 -4.521 1.00 89.75 102 LYS A O 1
ATOM 788 N N . THR A 1 103 ? -10.483 -15.692 -3.906 1.00 88.25 103 THR A N 1
ATOM 789 C CA . THR A 1 103 ? -10.429 -15.180 -2.543 1.00 88.25 103 THR A CA 1
ATOM 790 C C . THR A 1 103 ? -10.462 -16.342 -1.555 1.00 88.25 103 THR A C 1
ATOM 792 O O . THR A 1 103 ? -10.928 -17.443 -1.862 1.00 88.25 103 THR A O 1
ATOM 795 N N . THR A 1 104 ? -9.927 -16.118 -0.363 1.00 86.06 104 THR A N 1
ATOM 796 C CA . THR A 1 104 ? -10.049 -17.036 0.773 1.00 86.06 104 THR A CA 1
ATOM 797 C C . THR A 1 104 ? -10.620 -16.287 1.957 1.00 86.06 104 THR A C 1
ATOM 799 O O . THR A 1 104 ? -10.334 -15.106 2.132 1.00 86.06 104 THR A O 1
ATOM 802 N N . MET A 1 105 ? -11.362 -16.987 2.804 1.00 75.81 105 MET A N 1
ATOM 803 C CA . MET A 1 105 ? -11.894 -16.407 4.029 1.00 75.81 105 MET A CA 1
ATOM 804 C C . MET A 1 105 ? -10.781 -16.324 5.076 1.00 75.81 105 MET A C 1
ATOM 806 O O . MET A 1 105 ? -10.254 -17.356 5.490 1.00 75.81 105 MET A O 1
ATOM 810 N N . ILE A 1 106 ? -10.423 -15.112 5.498 1.00 64.12 106 ILE A N 1
ATOM 811 C CA . ILE A 1 106 ? -9.609 -14.883 6.700 1.00 64.12 106 ILE A CA 1
ATOM 812 C C . ILE A 1 106 ? -10.528 -14.179 7.693 1.00 64.12 106 ILE A C 1
ATOM 814 O O . ILE A 1 106 ? -11.086 -13.141 7.370 1.00 64.12 106 ILE A O 1
ATOM 818 N N . ASN A 1 107 ? -10.722 -14.758 8.879 1.00 58.47 107 ASN A N 1
ATOM 819 C CA . ASN A 1 107 ? -11.551 -14.185 9.950 1.00 58.47 107 ASN A CA 1
ATOM 820 C C . ASN A 1 107 ? -12.989 -13.815 9.524 1.00 58.47 107 ASN A C 1
ATOM 822 O O . ASN A 1 107 ? -13.556 -12.838 9.999 1.00 58.47 107 ASN A O 1
ATOM 826 N N . GLY A 1 108 ? -13.591 -14.608 8.631 1.00 63.75 108 GLY A N 1
ATOM 827 C CA . GLY A 1 108 ? -14.973 -14.408 8.178 1.00 63.75 108 GLY A CA 1
ATOM 828 C C . GLY A 1 108 ? -15.146 -13.393 7.044 1.00 63.75 108 GLY A C 1
ATOM 829 O O . GLY A 1 108 ? -16.236 -13.322 6.483 1.00 63.75 108 GLY A O 1
ATOM 830 N N . THR A 1 109 ? -14.088 -12.691 6.629 1.00 60.75 109 THR A N 1
ATOM 831 C CA . THR A 1 109 ? -14.104 -11.773 5.481 1.00 60.75 109 THR A CA 1
ATOM 832 C C . THR A 1 109 ? -13.364 -12.375 4.280 1.00 60.75 109 THR A C 1
ATOM 834 O O . THR A 1 109 ? -12.323 -13.024 4.445 1.00 60.75 109 THR A O 1
ATOM 837 N N . PRO A 1 110 ? -13.886 -12.221 3.049 1.00 73.31 110 PRO A N 1
ATOM 838 C CA . PRO A 1 110 ? -13.176 -12.655 1.854 1.00 73.31 110 PRO A CA 1
ATOM 839 C C . PRO A 1 110 ? -11.956 -11.758 1.629 1.00 73.31 110 PRO A C 1
ATOM 841 O O . PRO A 1 110 ? -12.072 -10.539 1.614 1.00 73.31 110 PRO A O 1
ATOM 844 N N . HIS A 1 111 ? -10.794 -12.370 1.421 1.00 78.00 111 HIS A N 1
ATOM 845 C CA . HIS A 1 111 ? -9.544 -11.676 1.120 1.00 78.00 111 HIS A CA 1
ATOM 846 C C . HIS A 1 111 ? -8.869 -12.256 -0.122 1.00 78.00 111 HIS A C 1
ATOM 848 O O . HIS A 1 111 ? -8.859 -13.472 -0.338 1.00 78.00 111 HIS A O 1
ATOM 854 N N . SER A 1 112 ? -8.236 -11.397 -0.913 1.00 88.75 112 SER A N 1
ATOM 855 C CA . SER A 1 112 ? -7.503 -11.693 -2.149 1.00 88.75 112 SER A CA 1
ATOM 856 C C . SER A 1 112 ? -6.106 -12.246 -1.877 1.00 88.75 112 SER A C 1
ATOM 858 O O . SER A 1 112 ? -5.098 -11.800 -2.433 1.00 88.75 112 SER A O 1
ATOM 860 N N . THR A 1 113 ? -6.032 -13.251 -1.008 1.00 87.31 113 THR A N 1
ATOM 861 C CA . THR A 1 113 ? -4.779 -13.851 -0.531 1.00 87.31 113 THR A CA 1
ATOM 862 C C . THR A 1 113 ? -3.922 -14.418 -1.652 1.00 87.31 113 THR A C 1
ATOM 864 O O . THR A 1 113 ? -2.698 -14.318 -1.594 1.00 87.31 113 THR A O 1
ATOM 867 N N . TYR A 1 114 ? -4.543 -14.970 -2.697 1.00 90.62 114 TYR A N 1
ATOM 868 C CA . TYR A 1 114 ? -3.836 -15.469 -3.871 1.00 90.62 114 TYR A CA 1
ATOM 869 C C . TYR A 1 114 ? -3.132 -14.334 -4.618 1.00 90.62 114 TYR A C 1
ATOM 871 O O . TYR A 1 114 ? -1.926 -14.428 -4.851 1.00 90.62 114 TYR A O 1
ATOM 879 N N . LEU A 1 115 ? -3.846 -13.247 -4.945 1.00 91.62 115 LEU A N 1
ATOM 880 C CA . LEU A 1 115 ? -3.250 -12.075 -5.592 1.00 91.62 115 LEU A CA 1
ATOM 881 C C . LEU A 1 115 ? -2.100 -11.525 -4.739 1.00 91.62 115 LEU A C 1
ATOM 883 O O . LEU A 1 115 ? -0.998 -11.341 -5.247 1.00 91.62 115 LEU A O 1
ATOM 887 N N . MET A 1 116 ? -2.336 -11.320 -3.445 1.00 90.12 116 MET A N 1
ATOM 888 C CA . MET A 1 116 ? -1.361 -10.766 -2.504 1.00 90.12 116 MET A CA 1
ATOM 889 C C . MET A 1 116 ? -0.113 -11.645 -2.342 1.00 90.12 116 MET A C 1
ATOM 891 O O . MET A 1 116 ? 1.011 -11.156 -2.450 1.00 90.12 116 MET A O 1
ATOM 895 N N . GLY A 1 117 ? -0.284 -12.951 -2.124 1.00 92.38 117 GLY A N 1
ATOM 896 C CA . GLY A 1 117 ? 0.822 -13.888 -1.907 1.00 92.38 117 GLY A CA 1
ATOM 897 C C . GLY A 1 117 ? 1.670 -14.125 -3.159 1.00 92.38 117 GLY A C 1
ATOM 898 O O . GLY A 1 117 ? 2.903 -14.171 -3.089 1.00 92.38 117 GLY A O 1
ATOM 899 N N . PHE A 1 118 ? 1.042 -14.218 -4.333 1.00 94.50 118 PHE A N 1
ATOM 900 C CA . PHE A 1 118 ? 1.790 -14.298 -5.588 1.00 94.50 118 PHE A CA 1
ATOM 901 C C . PHE A 1 118 ? 2.452 -12.969 -5.934 1.00 94.50 118 PHE A C 1
ATOM 903 O O . PHE A 1 118 ? 3.596 -12.969 -6.380 1.00 94.50 118 PHE A O 1
ATOM 910 N N . SER A 1 119 ? 1.816 -11.840 -5.631 1.00 92.38 119 SER A N 1
ATOM 911 C CA . SER A 1 119 ? 2.445 -10.533 -5.806 1.00 92.38 119 SER A CA 1
ATOM 912 C C . SER A 1 119 ? 3.636 -10.320 -4.874 1.00 92.38 119 SER A C 1
ATOM 914 O O . SER A 1 119 ? 4.633 -9.768 -5.316 1.00 92.38 119 SER A O 1
ATOM 916 N N . LEU A 1 120 ? 3.616 -10.843 -3.641 1.00 92.25 120 LEU A N 1
ATOM 917 C CA . LEU A 1 120 ? 4.808 -10.891 -2.779 1.00 92.25 120 LEU A CA 1
ATOM 918 C C . LEU A 1 120 ? 5.960 -11.642 -3.459 1.00 92.25 120 LEU A C 1
ATOM 920 O O . LEU A 1 120 ? 7.108 -11.201 -3.423 1.00 92.25 120 LEU A O 1
ATOM 924 N N . SER A 1 121 ? 5.648 -12.776 -4.092 1.00 93.81 121 SER A N 1
ATOM 925 C CA . SER A 1 121 ? 6.633 -13.589 -4.813 1.00 93.81 121 SER A CA 1
ATOM 926 C C . SER A 1 121 ? 7.199 -12.844 -6.027 1.00 93.81 121 SER A C 1
ATOM 928 O O . SER A 1 121 ? 8.404 -12.885 -6.265 1.00 93.81 121 SER A O 1
ATOM 930 N N . LEU A 1 122 ? 6.354 -12.115 -6.760 1.00 93.62 122 LEU A N 1
ATOM 931 C CA . LEU A 1 122 ? 6.773 -11.245 -7.862 1.00 93.62 122 LEU A CA 1
ATOM 932 C C . LEU A 1 122 ? 7.623 -10.062 -7.377 1.00 93.62 122 LEU A C 1
ATOM 934 O O . LEU A 1 122 ? 8.672 -9.791 -7.955 1.00 93.62 122 LEU A O 1
ATOM 938 N N . SER A 1 123 ? 7.252 -9.416 -6.271 1.00 90.06 123 SER A N 1
ATOM 939 C CA . SER A 1 123 ? 8.060 -8.355 -5.662 1.00 90.06 123 SER A CA 1
ATOM 940 C C . SER A 1 123 ? 9.420 -8.886 -5.189 1.00 90.06 123 SER A C 1
ATOM 942 O O . SER A 1 123 ? 10.430 -8.205 -5.342 1.00 90.06 123 SER A O 1
ATOM 944 N N . LEU A 1 124 ? 9.496 -10.125 -4.679 1.00 90.12 124 LEU A N 1
ATOM 945 C CA . LEU A 1 124 ? 10.772 -10.773 -4.334 1.00 90.12 124 LEU A CA 1
ATOM 946 C C . LEU A 1 124 ? 11.653 -10.971 -5.570 1.00 90.12 124 LEU A C 1
ATOM 948 O O . LEU A 1 124 ? 12.856 -10.702 -5.512 1.00 90.12 124 LEU A O 1
ATOM 952 N N . VAL A 1 125 ? 11.066 -11.415 -6.683 1.00 92.19 125 VAL A N 1
ATOM 953 C CA . VAL A 1 125 ? 11.750 -11.549 -7.978 1.00 92.19 125 VAL A CA 1
ATOM 954 C C . VAL A 1 125 ? 12.313 -10.196 -8.429 1.00 92.19 125 VAL A C 1
ATOM 956 O O . VAL A 1 125 ? 13.499 -10.118 -8.750 1.00 92.19 125 VAL A O 1
ATOM 959 N N . ASP A 1 126 ? 11.530 -9.121 -8.355 1.00 88.62 126 ASP A N 1
ATOM 960 C CA . ASP A 1 126 ? 11.938 -7.794 -8.839 1.00 88.62 126 ASP A CA 1
ATOM 961 C C . ASP A 1 126 ? 12.997 -7.119 -7.937 1.00 88.62 126 ASP A C 1
ATOM 963 O O . ASP A 1 126 ? 13.991 -6.548 -8.406 1.00 88.62 126 ASP A O 1
ATOM 967 N N . CYS A 1 127 ? 12.861 -7.243 -6.613 1.00 83.44 127 CYS A N 1
ATOM 968 C CA . CYS A 1 127 ? 13.861 -6.738 -5.669 1.00 83.44 127 CYS A CA 1
ATOM 969 C C . CYS A 1 127 ? 15.199 -7.487 -5.796 1.00 83.44 127 CYS A C 1
ATOM 971 O O . CYS A 1 127 ? 16.271 -6.883 -5.691 1.00 83.44 127 CYS A O 1
ATOM 973 N N . THR A 1 128 ? 15.164 -8.807 -6.015 1.00 84.44 128 THR A N 1
ATOM 974 C CA . THR A 1 128 ? 16.381 -9.628 -6.126 1.00 84.44 128 THR A CA 1
ATOM 975 C C . THR A 1 128 ? 17.057 -9.510 -7.491 1.00 84.44 128 THR A C 1
ATOM 977 O O . THR A 1 128 ? 18.292 -9.498 -7.547 1.00 84.44 128 THR A O 1
ATOM 980 N N . SER A 1 129 ? 16.302 -9.358 -8.583 1.00 86.75 129 SER A N 1
ATOM 981 C CA . SER A 1 129 ? 16.836 -9.152 -9.939 1.00 86.75 129 SER A CA 1
ATOM 982 C C . SER A 1 129 ? 17.710 -7.889 -10.015 1.00 86.75 129 SER A C 1
ATOM 984 O O . SER A 1 129 ? 18.840 -7.930 -10.514 1.00 86.75 129 SER A O 1
ATOM 986 N N . SER A 1 130 ? 17.250 -6.803 -9.385 1.00 77.12 130 SER A N 1
ATOM 987 C CA . SER A 1 130 ? 17.924 -5.499 -9.320 1.00 77.12 130 SER A CA 1
ATOM 988 C C . SER A 1 130 ? 19.330 -5.572 -8.708 1.00 77.12 130 SER A C 1
ATOM 990 O O . SER A 1 130 ? 20.210 -4.782 -9.053 1.00 77.12 130 SER A O 1
ATOM 992 N N . VAL A 1 131 ? 19.581 -6.543 -7.821 1.00 76.50 131 VAL A N 1
ATOM 993 C CA . VAL A 1 131 ? 20.881 -6.722 -7.149 1.00 76.50 131 VAL A CA 1
ATOM 994 C C . VAL A 1 131 ? 21.723 -7.871 -7.712 1.00 76.50 131 VAL A C 1
ATOM 996 O O . VAL A 1 131 ? 22.882 -8.005 -7.325 1.00 76.50 131 VAL A O 1
ATOM 999 N N . THR A 1 132 ? 21.191 -8.679 -8.634 1.00 82.50 132 THR A N 1
ATOM 1000 C CA . THR A 1 132 ? 21.852 -9.891 -9.168 1.00 82.50 132 THR A CA 1
ATOM 1001 C C . THR A 1 132 ? 22.156 -9.828 -10.668 1.00 82.50 132 THR A C 1
ATOM 1003 O O . THR A 1 132 ? 23.161 -10.394 -11.114 1.00 82.50 132 THR A O 1
ATOM 1006 N N . PHE A 1 133 ? 21.373 -9.082 -11.455 1.00 86.62 133 PHE A N 1
ATOM 1007 C CA . PHE A 1 133 ? 21.556 -8.986 -12.909 1.00 86.62 133 PHE A CA 1
ATOM 1008 C C . PHE A 1 133 ? 22.831 -8.223 -13.281 1.00 86.62 133 PHE A C 1
ATOM 1010 O O . PHE A 1 133 ? 23.602 -8.665 -14.137 1.00 86.62 133 PHE A O 1
ATOM 1017 N N . LEU A 1 134 ? 23.098 -7.105 -12.601 1.00 80.12 134 LEU A N 1
ATOM 1018 C CA . LEU A 1 134 ? 24.285 -6.290 -12.854 1.00 80.12 134 LEU A CA 1
ATOM 1019 C C . LEU A 1 134 ? 25.597 -7.015 -12.465 1.00 80.12 134 LEU A C 1
ATOM 1021 O O . LEU A 1 134 ? 26.515 -7.029 -13.287 1.00 80.12 134 LEU A O 1
ATOM 1025 N N . PRO A 1 135 ? 25.707 -7.700 -11.302 1.00 79.06 135 PRO A N 1
ATOM 1026 C CA . PRO A 1 135 ? 26.857 -8.563 -11.003 1.00 79.06 135 PRO A CA 1
ATOM 1027 C C . PRO A 1 135 ? 27.120 -9.673 -12.028 1.00 79.06 135 PRO A C 1
ATOM 1029 O O . PRO A 1 135 ? 28.277 -9.992 -12.301 1.00 79.06 135 PRO A O 1
ATOM 1032 N N . PHE A 1 136 ? 26.081 -10.256 -12.636 1.00 82.94 136 PHE A N 1
ATOM 1033 C CA . PHE A 1 136 ? 26.267 -11.216 -13.728 1.00 82.94 136 PHE A CA 1
ATOM 1034 C C . PHE A 1 136 ? 26.912 -10.563 -14.963 1.00 82.94 136 PHE A C 1
ATOM 1036 O O . PHE A 1 136 ? 27.818 -11.146 -15.571 1.00 82.94 136 PHE A O 1
ATOM 1043 N N . LEU A 1 137 ? 26.493 -9.340 -15.308 1.00 82.06 137 LEU A N 1
ATOM 1044 C CA . LEU A 1 137 ? 27.023 -8.595 -16.453 1.00 82.06 137 LEU A CA 1
ATOM 1045 C C . LEU A 1 137 ? 28.466 -8.109 -16.283 1.00 82.06 137 LEU A C 1
ATOM 1047 O O . LEU A 1 137 ? 29.112 -7.838 -17.291 1.00 82.06 137 LEU A O 1
ATOM 1051 N N . ASP A 1 138 ? 29.027 -8.102 -15.070 1.00 75.88 138 ASP A N 1
ATOM 1052 C CA . ASP A 1 138 ? 30.462 -7.835 -14.842 1.00 75.88 138 ASP A CA 1
ATOM 1053 C C . ASP A 1 138 ? 31.385 -8.828 -15.590 1.00 75.88 138 ASP A C 1
ATOM 1055 O O . ASP A 1 138 ? 32.560 -8.562 -15.848 1.00 75.88 138 ASP A O 1
ATOM 1059 N N . ARG A 1 139 ? 30.852 -9.989 -15.995 1.00 77.44 139 ARG A N 1
ATOM 1060 C CA . ARG A 1 139 ? 31.566 -10.984 -16.818 1.00 77.44 139 ARG A CA 1
ATOM 1061 C C . ARG A 1 139 ? 31.704 -10.573 -18.285 1.00 77.44 139 ARG A C 1
ATOM 1063 O O . ARG A 1 139 ? 32.500 -11.178 -19.009 1.00 77.44 139 ARG A O 1
ATOM 1070 N N . TYR A 1 140 ? 30.927 -9.594 -18.729 1.00 80.50 140 TYR A N 1
ATOM 1071 C CA . TYR A 1 140 ? 30.885 -9.100 -20.098 1.00 80.50 140 TYR A CA 1
ATOM 1072 C C . TYR A 1 140 ? 31.666 -7.791 -20.240 1.00 80.50 140 TYR A C 1
ATOM 1074 O O . TYR A 1 140 ? 32.049 -7.150 -19.262 1.00 80.50 140 TYR A O 1
ATOM 1082 N N . GLU A 1 141 ? 31.961 -7.399 -21.478 1.00 77.19 141 GLU A N 1
ATOM 1083 C CA . GLU A 1 141 ? 32.584 -6.099 -21.727 1.00 77.19 141 GLU A CA 1
ATOM 1084 C C . GLU A 1 141 ? 31.657 -4.932 -21.328 1.00 77.19 141 GLU A C 1
ATOM 1086 O O . GLU A 1 141 ? 30.444 -4.996 -21.536 1.00 77.19 141 GLU A O 1
ATOM 1091 N N . PRO A 1 142 ? 32.202 -3.810 -20.822 1.00 72.12 142 PRO A N 1
ATOM 1092 C CA . PRO A 1 142 ? 31.401 -2.676 -20.344 1.00 72.12 142 PRO A CA 1
ATOM 1093 C C . PRO A 1 142 ? 30.533 -2.018 -21.431 1.00 72.12 142 PRO A C 1
ATOM 1095 O O . PRO A 1 142 ? 29.619 -1.261 -21.112 1.00 72.12 142 PRO A O 1
ATOM 1098 N N . VAL A 1 143 ? 30.773 -2.322 -22.713 1.00 75.19 143 VAL A N 1
ATOM 1099 C CA . VAL A 1 143 ? 29.949 -1.874 -23.849 1.00 75.19 143 VAL A CA 1
ATOM 1100 C C . VAL A 1 143 ? 28.480 -2.296 -23.689 1.00 75.19 143 VAL A C 1
ATOM 1102 O O . VAL A 1 143 ? 27.588 -1.548 -24.087 1.00 75.19 143 VAL A O 1
ATOM 1105 N N . TYR A 1 144 ? 28.217 -3.437 -23.043 1.00 80.00 144 TYR A N 1
ATOM 1106 C CA . TYR A 1 144 ? 26.866 -3.975 -22.853 1.00 80.00 144 TYR A CA 1
ATOM 1107 C C . TYR A 1 144 ? 26.086 -3.326 -21.695 1.00 80.00 144 TYR A C 1
ATOM 1109 O O . TYR A 1 144 ? 24.880 -3.534 -21.591 1.00 80.00 144 TYR A O 1
ATOM 1117 N N . LEU A 1 145 ? 26.712 -2.480 -20.864 1.00 75.81 145 LEU A N 1
ATOM 1118 C CA . LEU A 1 145 ? 26.006 -1.751 -19.795 1.00 75.81 145 LEU A CA 1
ATOM 1119 C C . LEU A 1 145 ? 24.927 -0.812 -20.346 1.00 75.81 145 LEU A C 1
ATOM 1121 O O . LEU A 1 145 ? 23.882 -0.635 -19.732 1.00 75.81 145 LEU A O 1
ATOM 1125 N N . LYS A 1 146 ? 25.138 -0.250 -21.542 1.00 74.00 146 LYS A N 1
ATOM 1126 C CA . LYS A 1 146 ? 24.114 0.563 -22.217 1.00 74.00 146 LYS A CA 1
ATOM 1127 C C . LYS A 1 146 ? 22.876 -0.267 -22.568 1.00 74.00 146 LYS A C 1
ATOM 1129 O O . LYS A 1 146 ? 21.759 0.214 -22.422 1.00 74.00 146 LYS A O 1
ATOM 1134 N N . ALA A 1 147 ? 23.080 -1.514 -22.993 1.00 83.31 147 ALA A N 1
ATOM 1135 C CA . ALA A 1 147 ? 22.001 -2.446 -23.307 1.00 83.31 147 ALA A CA 1
ATOM 1136 C C . ALA A 1 147 ? 21.234 -2.891 -22.050 1.00 83.31 147 ALA A C 1
ATOM 1138 O O . ALA A 1 147 ? 20.027 -3.107 -22.133 1.00 83.31 147 ALA A O 1
ATOM 1139 N N . PHE A 1 148 ? 21.916 -2.970 -20.898 1.00 84.44 148 PHE A N 1
ATOM 1140 C CA . PHE A 1 148 ? 21.289 -3.206 -19.594 1.00 84.44 148 PHE A CA 1
ATOM 1141 C C . PHE A 1 148 ? 20.319 -2.083 -19.229 1.00 84.44 148 PHE A C 1
ATOM 1143 O O . PHE A 1 148 ? 19.136 -2.351 -19.065 1.00 84.44 148 PHE A O 1
ATOM 1150 N N . PHE A 1 149 ? 20.782 -0.829 -19.188 1.00 79.94 149 PHE A N 1
ATOM 1151 C CA . PHE A 1 149 ? 19.914 0.301 -18.827 1.00 79.94 149 PHE A CA 1
ATOM 1152 C C . PHE A 1 149 ? 18.760 0.489 -19.817 1.00 79.94 149 PHE A C 1
ATOM 1154 O O . PHE A 1 149 ? 17.657 0.858 -19.427 1.00 79.94 149 PHE A O 1
ATOM 1161 N N . PHE A 1 150 ? 18.990 0.189 -21.100 1.00 82.38 150 PHE A N 1
ATOM 1162 C CA . PHE A 1 150 ? 17.918 0.166 -22.090 1.00 82.38 150 PHE A CA 1
ATOM 1163 C C . PHE A 1 150 ? 16.893 -0.949 -21.818 1.00 82.38 150 PHE A C 1
ATOM 1165 O O . PHE A 1 150 ? 15.696 -0.701 -21.896 1.00 82.38 150 PHE A O 1
ATOM 1172 N N . GLY A 1 151 ? 17.331 -2.157 -21.449 1.00 86.19 151 GLY A N 1
ATOM 1173 C CA . GLY A 1 151 ? 16.427 -3.245 -21.054 1.00 86.19 151 GLY A CA 1
ATOM 1174 C C . GLY A 1 151 ? 15.651 -2.948 -19.770 1.00 86.19 151 GLY A C 1
ATOM 1175 O O . GLY A 1 151 ? 14.461 -3.235 -19.696 1.00 86.19 151 GLY A O 1
ATOM 1176 N N . GLU A 1 152 ? 16.289 -2.301 -18.796 1.00 82.69 152 GLU A N 1
ATOM 1177 C CA . GLU A 1 152 ? 15.651 -1.856 -17.553 1.00 82.69 152 GLU A CA 1
ATOM 1178 C C . GLU A 1 152 ? 14.560 -0.819 -17.842 1.00 82.69 152 GLU A C 1
ATOM 1180 O O . GLU A 1 152 ? 13.453 -0.930 -17.328 1.00 82.69 152 GLU A O 1
ATOM 1185 N N . ALA A 1 153 ? 14.809 0.122 -18.756 1.00 80.12 153 ALA A N 1
ATOM 1186 C CA . ALA A 1 153 ? 13.796 1.058 -19.240 1.00 80.12 153 ALA A CA 1
ATOM 1187 C C . ALA A 1 153 ? 12.603 0.365 -19.931 1.00 80.12 153 ALA A C 1
ATOM 1189 O O . ALA A 1 153 ? 11.464 0.807 -19.793 1.00 80.12 153 ALA A O 1
ATOM 1190 N N . LEU A 1 154 ? 12.842 -0.725 -20.668 1.00 85.19 154 LEU A N 1
ATOM 1191 C CA . LEU A 1 154 ? 11.782 -1.479 -21.343 1.00 85.19 154 LEU A CA 1
ATOM 1192 C C . LEU A 1 154 ? 10.908 -2.300 -20.376 1.00 85.19 154 LEU A C 1
ATOM 1194 O O . LEU A 1 154 ? 9.770 -2.614 -20.720 1.00 85.19 154 LEU A O 1
ATOM 1198 N N . SER A 1 155 ? 11.406 -2.623 -19.180 1.00 88.81 155 SER A N 1
ATOM 1199 C CA . SER A 1 155 ? 10.703 -3.474 -18.209 1.00 88.81 155 SER A CA 1
ATOM 1200 C C . SER A 1 155 ? 9.355 -2.905 -17.736 1.00 88.81 155 SER A C 1
ATOM 1202 O O . SER A 1 155 ? 8.405 -3.667 -17.586 1.00 88.81 155 SER A O 1
ATOM 1204 N N . SER A 1 156 ? 9.226 -1.580 -17.582 1.00 85.06 156 SER A N 1
ATOM 1205 C CA . SER A 1 156 ? 7.950 -0.913 -17.263 1.00 85.06 156 SER A CA 1
ATOM 1206 C C . SER A 1 156 ? 7.165 -0.491 -18.512 1.00 85.06 156 SER A C 1
ATOM 1208 O O . SER A 1 156 ? 5.942 -0.349 -18.463 1.00 85.06 156 SER A O 1
ATOM 1210 N N . LEU A 1 157 ? 7.849 -0.336 -19.652 1.00 86.81 157 LEU A N 1
ATOM 1211 C CA . LEU A 1 157 ? 7.243 0.082 -20.916 1.00 86.81 157 LEU A CA 1
ATOM 1212 C C . LEU A 1 157 ? 6.321 -0.989 -21.509 1.00 86.81 157 LEU A C 1
ATOM 1214 O O . LEU A 1 157 ? 5.234 -0.664 -21.978 1.00 86.81 157 LEU A O 1
ATOM 1218 N N . PHE A 1 158 ? 6.746 -2.256 -21.513 1.00 89.88 158 PHE A N 1
ATOM 1219 C CA . PHE A 1 158 ? 5.943 -3.354 -22.067 1.00 89.88 158 PHE A CA 1
ATOM 1220 C C . PHE A 1 158 ? 4.581 -3.504 -21.370 1.00 89.88 158 PHE A C 1
ATOM 1222 O O . PHE A 1 158 ? 3.568 -3.484 -22.073 1.00 89.88 158 PHE A O 1
ATOM 1229 N N . PRO A 1 159 ? 4.521 -3.586 -20.026 1.00 92.31 159 PRO A N 1
ATOM 1230 C CA . PRO A 1 159 ? 3.269 -3.525 -19.285 1.00 92.31 159 PRO A CA 1
ATOM 1231 C C . PRO A 1 159 ? 2.414 -2.314 -19.660 1.00 92.31 159 PRO A C 1
ATOM 1233 O O . PRO A 1 159 ? 1.232 -2.460 -19.957 1.00 92.31 159 PRO A O 1
ATOM 1236 N N . ALA A 1 160 ? 3.015 -1.119 -19.715 1.00 91.25 160 ALA A N 1
ATOM 1237 C CA . ALA A 1 160 ? 2.290 0.114 -20.011 1.00 91.25 160 ALA A CA 1
ATOM 1238 C C . ALA A 1 160 ? 1.649 0.083 -21.408 1.00 91.25 160 ALA A C 1
ATOM 1240 O O . ALA A 1 160 ? 0.484 0.440 -21.561 1.00 91.25 160 ALA A O 1
ATOM 1241 N N . LEU A 1 161 ? 2.376 -0.398 -22.422 1.00 92.00 161 LEU A N 1
ATOM 1242 C CA . LEU A 1 161 ? 1.847 -0.574 -23.776 1.00 92.00 161 LEU A CA 1
ATOM 1243 C C . LEU A 1 161 ? 0.709 -1.600 -23.814 1.00 92.00 161 LEU A C 1
ATOM 1245 O O . LEU A 1 161 ? -0.305 -1.350 -24.463 1.00 92.00 161 LEU A O 1
ATOM 1249 N N . LEU A 1 162 ? 0.848 -2.725 -23.106 1.00 93.00 162 LEU A N 1
ATOM 1250 C CA . LEU A 1 162 ? -0.219 -3.723 -23.002 1.00 93.00 162 LEU A CA 1
ATOM 1251 C C . LEU A 1 162 ? -1.472 -3.136 -22.338 1.00 93.00 162 LEU A C 1
ATOM 1253 O O . LEU A 1 162 ? -2.562 -3.321 -22.873 1.00 93.00 162 LEU A O 1
ATOM 1257 N N . GLY A 1 163 ? -1.320 -2.360 -21.261 1.00 90.56 163 GLY A N 1
ATOM 1258 C CA . GLY A 1 163 ? -2.430 -1.691 -20.575 1.00 90.56 163 GLY A CA 1
ATOM 1259 C C . GLY A 1 163 ? -3.140 -0.643 -21.441 1.00 90.56 163 GLY A C 1
ATOM 1260 O O . GLY A 1 163 ? -4.365 -0.519 -21.387 1.00 90.56 163 GLY A O 1
ATOM 1261 N N . ILE A 1 164 ? -2.407 0.073 -22.307 1.00 91.50 164 ILE A N 1
ATOM 1262 C CA . ILE A 1 164 ? -3.005 0.981 -23.308 1.00 91.50 164 ILE A CA 1
ATOM 1263 C C . ILE A 1 164 ? -3.848 0.190 -24.310 1.00 91.50 164 ILE A C 1
ATOM 1265 O O . ILE A 1 164 ? -4.960 0.596 -24.646 1.00 91.50 164 ILE A O 1
ATOM 1269 N N . VAL A 1 165 ? -3.322 -0.933 -24.811 1.00 92.44 165 VAL A N 1
ATOM 1270 C CA . VAL A 1 165 ? -4.047 -1.760 -25.784 1.00 92.44 165 VAL A CA 1
ATOM 1271 C C . VAL A 1 165 ? -5.283 -2.391 -25.142 1.00 92.44 165 VAL A C 1
ATOM 1273 O O . VAL A 1 165 ? -6.322 -2.433 -25.802 1.00 92.44 165 VAL A O 1
ATOM 1276 N N . GLN A 1 166 ? -5.188 -2.837 -23.887 1.00 93.00 166 GLN A N 1
ATOM 1277 C CA . GLN A 1 166 ? -6.286 -3.424 -23.114 1.00 93.00 166 GLN A CA 1
ATOM 1278 C C . GLN A 1 166 ? -7.422 -2.428 -22.878 1.00 93.00 166 GLN A C 1
ATOM 1280 O O . GLN A 1 166 ? -8.579 -2.743 -23.165 1.00 93.00 166 GLN A O 1
ATOM 1285 N N . GLY A 1 167 ? -7.080 -1.224 -22.404 1.00 87.44 167 GLY A N 1
ATOM 1286 C CA . GLY A 1 167 ? -8.045 -0.215 -21.967 1.00 87.44 167 GLY A CA 1
ATOM 1287 C C . GLY A 1 167 ? -8.865 -0.656 -20.748 1.00 87.44 167 GLY A C 1
ATOM 1288 O O . GLY A 1 167 ? -8.766 -1.793 -20.295 1.00 87.44 167 GLY A O 1
ATOM 1289 N N . VAL A 1 168 ? -9.698 0.250 -20.230 1.00 80.50 168 VAL A N 1
ATOM 1290 C CA . VAL A 1 168 ? -10.616 -0.026 -19.102 1.00 80.50 168 VAL A CA 1
ATOM 1291 C C . VAL A 1 168 ? -12.084 -0.152 -19.506 1.00 80.50 168 VAL A C 1
ATOM 1293 O O . VAL A 1 168 ? -12.923 -0.451 -18.666 1.00 80.50 168 VAL A O 1
ATOM 1296 N N . GLY A 1 169 ? -12.373 0.002 -20.802 1.00 72.38 169 GLY A N 1
ATOM 1297 C CA . GLY A 1 169 ? -13.735 0.056 -21.323 1.00 72.38 169 GLY A CA 1
ATOM 1298 C C . GLY A 1 169 ? -14.379 1.433 -21.158 1.00 72.38 169 GLY A C 1
ATOM 1299 O O . GLY A 1 169 ? -13.918 2.250 -20.368 1.00 72.38 169 GLY A O 1
ATOM 1300 N N . GLU A 1 170 ? -15.411 1.705 -21.955 1.00 70.12 170 GLU A N 1
ATOM 1301 C CA . GLU A 1 170 ? -16.131 2.984 -21.949 1.00 70.12 170 GLU A CA 1
ATOM 1302 C C . GLU A 1 170 ? -17.433 2.845 -21.151 1.00 70.12 170 GLU A C 1
ATOM 1304 O O . GLU A 1 170 ? -18.200 1.890 -21.350 1.00 70.12 170 GLU A O 1
ATOM 1309 N N . THR A 1 171 ? -17.680 3.789 -20.242 1.00 65.50 171 THR A N 1
ATOM 1310 C CA . THR A 1 171 ? -18.925 3.867 -19.472 1.00 65.50 171 THR A CA 1
ATOM 1311 C C . THR A 1 171 ? -19.991 4.581 -20.295 1.00 65.50 171 THR A C 1
ATOM 1313 O O . THR A 1 171 ? -19.891 5.772 -20.578 1.00 65.50 171 THR A O 1
ATOM 1316 N N . SER A 1 172 ? -21.044 3.856 -20.665 1.00 59.03 172 SER A N 1
ATOM 1317 C CA . SER A 1 172 ? -22.162 4.361 -21.465 1.00 59.03 172 SER A CA 1
ATOM 1318 C C . SER A 1 172 ? -23.493 4.100 -20.759 1.00 59.03 172 SER A C 1
ATOM 1320 O O . SER A 1 172 ? -23.635 3.155 -19.990 1.00 59.03 172 SER A O 1
ATOM 1322 N N . CYS A 1 173 ? -24.494 4.953 -20.977 1.00 70.06 173 CYS A N 1
ATOM 1323 C CA . CYS A 1 173 ? -25.842 4.711 -20.460 1.00 70.06 173 CYS A CA 1
ATOM 1324 C C . CYS A 1 173 ? -26.657 3.946 -21.505 1.00 70.06 173 CYS A C 1
ATOM 1326 O O . CYS A 1 173 ? -27.017 4.516 -22.535 1.00 70.06 173 CYS A O 1
ATOM 1328 N N . ILE A 1 174 ? -26.986 2.686 -21.225 1.00 73.38 174 ILE A N 1
ATOM 1329 C CA . ILE A 1 174 ? -27.865 1.873 -22.075 1.00 73.38 174 ILE A CA 1
ATOM 1330 C C . ILE A 1 174 ? -29.270 1.815 -21.471 1.00 73.38 174 ILE A C 1
ATOM 1332 O O . ILE A 1 174 ? -29.445 1.928 -20.259 1.00 73.38 174 ILE A O 1
ATOM 1336 N N . LYS A 1 175 ? -30.300 1.681 -22.311 1.00 67.94 175 LYS A N 1
ATOM 1337 C CA . LYS A 1 175 ? -31.674 1.474 -21.834 1.00 67.94 175 LYS A CA 1
ATOM 1338 C C . LYS A 1 175 ? -31.879 -0.006 -21.527 1.00 67.94 175 LYS A C 1
ATOM 1340 O O . LYS A 1 175 ? -31.657 -0.840 -22.400 1.00 67.94 175 LYS A O 1
ATOM 1345 N N . ASP A 1 176 ? -32.312 -0.303 -20.312 1.00 63.50 176 ASP A N 1
ATOM 1346 C CA . ASP A 1 176 ? -32.760 -1.633 -19.908 1.00 63.50 176 ASP A CA 1
ATOM 1347 C C . ASP A 1 176 ? -34.126 -1.967 -20.545 1.00 63.50 176 ASP A C 1
ATOM 1349 O O . ASP A 1 176 ? -34.781 -1.090 -21.117 1.00 63.50 176 ASP A O 1
ATOM 1353 N N . ALA A 1 177 ? -34.582 -3.218 -20.439 1.00 66.94 177 ALA A N 1
ATOM 1354 C CA . ALA A 1 177 ? -35.832 -3.717 -21.026 1.00 66.94 177 ALA A CA 1
ATOM 1355 C C . ALA A 1 177 ? -37.078 -2.892 -20.633 1.00 66.94 177 ALA A C 1
ATOM 1357 O O . ALA A 1 177 ? -38.041 -2.824 -21.393 1.00 66.94 177 ALA A O 1
ATOM 1358 N N . ASN A 1 178 ? -37.027 -2.206 -19.487 1.00 73.00 178 ASN A N 1
ATOM 1359 C CA . ASN A 1 178 ? -38.081 -1.318 -18.985 1.00 73.00 178 ASN A CA 1
ATOM 1360 C C . ASN A 1 178 ? -37.934 0.151 -19.446 1.00 73.00 178 ASN A C 1
ATOM 1362 O O . ASN A 1 178 ? -38.664 1.025 -18.983 1.00 73.00 178 ASN A O 1
ATOM 1366 N N . GLY A 1 179 ? -36.973 0.459 -20.324 1.00 66.31 179 GLY A N 1
ATOM 1367 C CA . GLY A 1 179 ? -36.684 1.814 -20.810 1.00 66.31 179 GLY A CA 1
ATOM 1368 C C . GLY A 1 179 ? -35.871 2.690 -19.846 1.00 66.31 179 GLY A C 1
ATOM 1369 O O . GLY A 1 179 ? -35.531 3.824 -20.194 1.00 66.31 179 GLY A O 1
ATOM 1370 N N . THR A 1 180 ? -35.522 2.179 -18.661 1.00 65.31 180 THR A N 1
ATOM 1371 C CA . THR A 1 180 ? -34.658 2.831 -17.668 1.00 65.31 180 THR A CA 1
ATOM 1372 C C . THR A 1 180 ? -33.208 2.869 -18.140 1.00 65.31 180 THR A C 1
ATOM 1374 O O . THR A 1 180 ? -32.643 1.859 -18.541 1.00 65.31 180 THR A O 1
ATOM 1377 N N . LEU A 1 181 ? -32.588 4.047 -18.098 1.00 64.06 181 LEU A N 1
ATOM 1378 C CA . LEU A 1 181 ? -31.183 4.227 -18.470 1.00 64.06 181 LEU A CA 1
ATOM 1379 C C . LEU A 1 181 ? -30.268 3.760 -17.327 1.00 64.06 181 LEU A C 1
ATOM 1381 O O . LEU A 1 181 ? -30.140 4.484 -16.334 1.00 64.06 181 LEU A O 1
ATOM 1385 N N . VAL A 1 182 ? -29.620 2.612 -17.507 1.00 64.12 182 VAL A N 1
ATOM 1386 C CA . VAL A 1 182 ? -28.658 2.003 -16.580 1.00 64.12 182 VAL A CA 1
ATOM 1387 C C . VAL A 1 182 ? -27.237 2.293 -17.065 1.00 64.12 182 VAL A C 1
ATOM 1389 O O . VAL A 1 182 ? -26.964 2.318 -18.266 1.00 64.12 182 VAL A O 1
ATOM 1392 N N . GLU A 1 183 ? -26.333 2.566 -16.129 1.00 57.66 183 GLU A N 1
ATOM 1393 C CA . GLU A 1 183 ? -24.915 2.739 -16.431 1.00 57.66 183 GLU A CA 1
ATOM 1394 C C . GLU A 1 183 ? -24.283 1.380 -16.751 1.00 57.66 183 GLU A C 1
ATOM 1396 O O . GLU A 1 183 ? -24.356 0.446 -15.956 1.00 57.66 183 GLU A O 1
ATOM 1401 N N . TYR A 1 184 ? -23.678 1.273 -17.929 1.00 60.47 184 TYR A N 1
ATOM 1402 C CA . TYR A 1 184 ? -23.000 0.083 -18.415 1.00 60.47 184 TYR A CA 1
ATOM 1403 C C . TYR A 1 184 ? -21.568 0.436 -18.808 1.00 60.47 184 TYR A C 1
ATOM 1405 O O . TYR A 1 184 ? -21.328 1.188 -19.756 1.00 60.47 184 TYR A O 1
ATOM 1413 N N . THR A 1 185 ? -20.607 -0.131 -18.087 1.00 64.00 185 THR A N 1
ATOM 1414 C CA . THR A 1 185 ? -19.193 -0.065 -18.458 1.00 64.00 185 THR A CA 1
ATOM 1415 C C . THR A 1 185 ? -18.876 -1.241 -19.366 1.00 64.00 185 THR A C 1
ATOM 1417 O O . THR A 1 185 ? -19.034 -2.401 -18.979 1.00 64.00 185 THR A O 1
ATOM 1420 N N . SER A 1 186 ? -18.444 -0.943 -20.590 1.00 70.44 186 SER A N 1
ATOM 1421 C CA . SER A 1 186 ? -18.003 -1.975 -21.529 1.00 70.44 186 SER A CA 1
ATOM 1422 C C . SER A 1 186 ? -16.795 -2.726 -20.954 1.00 70.44 186 SER A C 1
ATOM 1424 O O . SER A 1 186 ? -15.978 -2.116 -20.271 1.00 70.44 186 SER A O 1
ATOM 1426 N N . PRO A 1 187 ? -16.625 -4.031 -21.213 1.00 77.19 187 PRO A N 1
ATOM 1427 C CA . PRO A 1 187 ? -15.441 -4.750 -20.756 1.00 77.19 187 PRO A CA 1
ATOM 1428 C C . PRO A 1 187 ? -14.160 -4.250 -21.460 1.00 77.19 187 PRO A C 1
ATOM 1430 O O . PRO A 1 187 ? -14.235 -3.705 -22.567 1.00 77.19 187 PRO A O 1
ATOM 1433 N N . PRO A 1 188 ? -12.968 -4.471 -20.870 1.00 86.94 188 PRO A N 1
ATOM 1434 C CA . PRO A 1 188 ? -11.695 -4.207 -21.543 1.00 86.94 188 PRO A CA 1
ATOM 1435 C C . PRO A 1 188 ? -11.547 -5.063 -22.813 1.00 86.94 188 PRO A C 1
ATOM 1437 O O . PRO A 1 188 ? -12.151 -6.133 -22.928 1.00 86.94 188 PRO A O 1
ATOM 1440 N N . ARG A 1 189 ? -10.699 -4.634 -23.766 1.00 88.31 189 ARG A N 1
ATOM 1441 C CA . ARG A 1 189 ? -10.530 -5.320 -25.070 1.00 88.31 189 ARG A CA 1
ATOM 1442 C C . ARG A 1 189 ? -10.100 -6.780 -24.931 1.00 88.31 189 ARG A C 1
ATOM 1444 O O . ARG A 1 189 ? -10.417 -7.608 -25.780 1.00 88.31 189 ARG A O 1
ATOM 1451 N N . PHE A 1 190 ? -9.362 -7.086 -23.871 1.00 93.25 190 PHE A N 1
ATOM 1452 C CA . PHE A 1 190 ? -9.063 -8.443 -23.440 1.00 93.25 190 PHE A CA 1
ATOM 1453 C C . PHE A 1 190 ? -9.016 -8.502 -21.910 1.00 93.25 190 PHE A C 1
ATOM 1455 O O . PHE A 1 190 ? -8.904 -7.482 -21.235 1.00 93.25 190 PHE A O 1
ATOM 1462 N N . SER A 1 191 ? -9.134 -9.707 -21.352 1.00 92.12 191 SER A N 1
ATOM 1463 C CA . SER A 1 191 ? -9.201 -9.892 -19.899 1.00 92.12 191 SER A CA 1
ATOM 1464 C C . SER A 1 191 ? -7.838 -9.746 -19.213 1.00 92.12 191 SER A C 1
ATOM 1466 O O . SER A 1 191 ? -6.804 -10.082 -19.793 1.00 92.12 191 SER A O 1
ATOM 1468 N N . VAL A 1 192 ? -7.861 -9.403 -17.921 1.00 93.00 192 VAL A N 1
ATOM 1469 C CA . VAL A 1 192 ? -6.699 -9.400 -17.004 1.00 93.00 192 VAL A CA 1
ATOM 1470 C C . VAL A 1 192 ? -5.907 -10.722 -17.065 1.00 93.00 192 VAL A C 1
ATOM 1472 O O . VAL A 1 192 ? -4.686 -10.758 -16.927 1.00 93.00 192 VAL A O 1
ATOM 1475 N N . ARG A 1 193 ? -6.584 -11.849 -17.343 1.00 94.69 193 ARG A N 1
ATOM 1476 C CA . ARG A 1 193 ? -5.925 -13.157 -17.524 1.00 94.69 193 ARG A CA 1
ATOM 1477 C C . ARG A 1 193 ? -4.992 -13.164 -18.735 1.00 94.69 193 ARG A C 1
ATOM 1479 O O . ARG A 1 193 ? -3.863 -13.637 -18.642 1.00 94.69 193 ARG A O 1
ATOM 1486 N N . VAL A 1 194 ? -5.462 -12.645 -19.870 1.00 95.19 194 VAL A N 1
ATOM 1487 C CA . VAL A 1 194 ? -4.667 -12.545 -21.104 1.00 95.19 194 VAL A CA 1
ATOM 1488 C C . VAL A 1 194 ? -3.506 -11.574 -20.903 1.00 95.19 194 VAL A C 1
ATOM 1490 O O . VAL A 1 194 ? -2.402 -11.860 -21.361 1.00 95.19 194 VAL A O 1
ATOM 1493 N N . TYR A 1 195 ? -3.723 -10.490 -20.153 1.00 96.06 195 TYR A N 1
ATOM 1494 C CA . TYR A 1 195 ? -2.670 -9.550 -19.777 1.00 96.06 195 TYR A CA 1
ATOM 1495 C C . TYR A 1 195 ? -1.526 -10.231 -19.006 1.00 96.06 195 TYR A C 1
ATOM 1497 O O . TYR A 1 195 ? -0.373 -10.187 -19.440 1.00 96.06 195 TYR A O 1
ATOM 1505 N N . PHE A 1 196 ? -1.829 -10.943 -17.913 1.00 96.31 196 PHE A N 1
ATOM 1506 C CA . PHE A 1 196 ? -0.801 -11.646 -17.136 1.00 96.31 196 PHE A CA 1
ATOM 1507 C C . PHE A 1 196 ? -0.096 -12.752 -17.936 1.00 96.31 196 PHE A C 1
ATOM 1509 O O . PHE A 1 196 ? 1.113 -12.935 -17.791 1.00 96.31 196 PHE A O 1
ATOM 1516 N N . LEU A 1 197 ? -0.804 -13.452 -18.832 1.00 96.94 197 LEU A N 1
ATOM 1517 C CA . LEU A 1 197 ? -0.180 -14.418 -19.746 1.00 96.94 197 LEU A CA 1
ATOM 1518 C C . LEU A 1 197 ? 0.759 -13.743 -20.755 1.00 96.94 197 LEU A C 1
ATOM 1520 O O . LEU A 1 197 ? 1.836 -14.272 -21.028 1.00 96.94 197 LEU A O 1
ATOM 1524 N N . ALA A 1 198 ? 0.399 -12.570 -21.281 1.00 96.38 198 ALA A N 1
ATOM 1525 C CA . ALA A 1 198 ? 1.273 -11.802 -22.164 1.00 96.38 198 ALA A CA 1
ATOM 1526 C C . ALA A 1 198 ? 2.559 -11.369 -21.437 1.00 96.38 198 ALA A C 1
ATOM 1528 O O . ALA A 1 198 ? 3.654 -11.519 -21.983 1.00 96.38 198 ALA A O 1
ATOM 1529 N N . LEU A 1 199 ? 2.454 -10.932 -20.177 1.00 95.56 199 LEU A N 1
ATOM 1530 C CA . LEU A 1 199 ? 3.625 -10.658 -19.338 1.00 95.56 199 LEU A CA 1
ATOM 1531 C C . LEU A 1 199 ? 4.464 -11.917 -19.089 1.00 95.56 199 LEU A C 1
ATOM 1533 O O . LEU A 1 199 ? 5.691 -11.855 -19.166 1.00 95.56 199 LEU A O 1
ATOM 1537 N N . ALA A 1 200 ? 3.834 -13.074 -18.865 1.00 96.69 200 ALA A N 1
ATOM 1538 C CA . ALA A 1 200 ? 4.548 -14.338 -18.691 1.00 96.69 200 ALA A CA 1
ATOM 1539 C C . ALA A 1 200 ? 5.366 -14.723 -19.937 1.00 96.69 200 ALA A C 1
ATOM 1541 O O . ALA A 1 200 ? 6.475 -15.238 -19.804 1.00 96.69 200 ALA A O 1
ATOM 1542 N N . VAL A 1 201 ? 4.870 -14.429 -21.146 1.00 96.81 201 VAL A N 1
ATOM 1543 C CA . VAL A 1 201 ? 5.619 -14.637 -22.400 1.00 96.81 201 VAL A CA 1
ATOM 1544 C C . VAL A 1 201 ? 6.855 -13.738 -22.465 1.00 96.81 201 VAL A C 1
ATOM 1546 O O . VAL A 1 201 ? 7.936 -14.209 -22.826 1.00 96.81 201 VAL A O 1
ATOM 1549 N N . VAL A 1 202 ? 6.733 -12.466 -22.076 1.00 95.88 202 VAL A N 1
ATOM 1550 C CA . VAL A 1 202 ? 7.877 -11.539 -22.014 1.00 95.88 202 VAL A CA 1
ATOM 1551 C C . VAL A 1 202 ? 8.901 -12.011 -20.972 1.00 95.88 202 VAL A C 1
ATOM 1553 O O . VAL A 1 202 ? 10.104 -12.027 -21.244 1.00 95.88 202 VAL A O 1
ATOM 1556 N N . MET A 1 203 ? 8.436 -12.483 -19.813 1.00 95.88 203 MET A N 1
ATOM 1557 C CA . MET A 1 203 ? 9.294 -13.030 -18.760 1.00 95.88 203 MET A CA 1
ATOM 1558 C C . MET A 1 203 ? 10.012 -14.318 -19.201 1.00 95.88 203 MET A C 1
ATOM 1560 O O . MET A 1 203 ? 11.212 -14.484 -18.972 1.00 95.88 203 MET A O 1
ATOM 1564 N N . LEU A 1 204 ? 9.321 -15.197 -19.933 1.00 96.88 204 LEU A N 1
ATOM 1565 C CA . LEU A 1 204 ? 9.912 -16.392 -20.535 1.00 96.88 204 LEU A CA 1
ATOM 1566 C C . LEU A 1 204 ? 10.972 -16.034 -21.587 1.00 96.88 204 LEU A C 1
ATOM 1568 O O . LEU A 1 204 ? 12.029 -16.664 -21.638 1.00 96.88 204 LEU A O 1
ATOM 1572 N N . ALA A 1 205 ? 10.735 -15.006 -22.405 1.00 96.31 205 ALA A N 1
ATOM 1573 C CA . ALA A 1 205 ? 11.724 -14.522 -23.366 1.00 96.31 205 ALA A CA 1
ATOM 1574 C C . ALA A 1 205 ? 12.989 -13.988 -22.666 1.00 96.31 205 ALA A C 1
ATOM 1576 O O . ALA A 1 205 ? 14.106 -14.223 -23.143 1.00 96.31 205 ALA A O 1
ATOM 1577 N N . SER A 1 206 ? 12.836 -13.340 -21.505 1.00 96.31 206 SER A N 1
ATOM 1578 C CA . SER A 1 206 ? 13.957 -12.945 -20.642 1.00 96.31 206 SER A CA 1
ATOM 1579 C C . SER A 1 206 ? 14.731 -14.164 -20.117 1.00 96.31 206 SER A C 1
ATOM 1581 O O . SER A 1 206 ? 15.959 -14.210 -20.250 1.00 96.31 206 SER A O 1
ATOM 1583 N N . LEU A 1 207 ? 14.036 -15.200 -19.627 1.00 96.44 207 LEU A N 1
ATOM 1584 C CA . LEU A 1 207 ? 14.648 -16.464 -19.194 1.00 96.44 207 LEU A CA 1
ATOM 1585 C C . LEU A 1 207 ? 15.446 -17.136 -20.319 1.00 96.44 207 LEU A C 1
ATOM 1587 O O . LEU A 1 207 ? 16.611 -17.492 -20.127 1.00 96.44 207 LEU A O 1
ATOM 1591 N N . LEU A 1 208 ? 14.854 -17.276 -21.506 1.00 96.25 208 LEU A N 1
ATOM 1592 C CA . LEU A 1 208 ? 15.516 -17.875 -22.668 1.00 96.25 208 LEU A CA 1
ATOM 1593 C C . LEU A 1 208 ? 16.740 -17.061 -23.101 1.00 96.25 208 LEU A C 1
ATOM 1595 O O . LEU A 1 208 ? 17.786 -17.635 -23.418 1.00 96.25 208 LEU A O 1
ATOM 1599 N N . SER A 1 209 ? 16.648 -15.731 -23.052 1.00 95.12 209 SER A N 1
ATOM 1600 C CA . SER A 1 209 ? 17.772 -14.837 -23.347 1.00 95.12 209 SER A CA 1
ATOM 1601 C C . SER A 1 209 ? 18.908 -15.012 -22.339 1.00 95.12 209 SER A C 1
ATOM 1603 O O . SER A 1 209 ? 20.072 -15.115 -22.731 1.00 95.12 209 SER A O 1
ATOM 1605 N N . PHE A 1 210 ? 18.588 -15.136 -21.048 1.00 94.19 210 PHE A N 1
ATOM 1606 C CA . PHE A 1 210 ? 19.574 -15.385 -19.998 1.00 94.19 210 PHE A CA 1
ATOM 1607 C C . PHE A 1 210 ? 20.264 -16.746 -20.140 1.00 94.19 210 PHE A C 1
ATOM 1609 O O . PHE A 1 210 ? 21.492 -16.833 -20.063 1.00 94.19 210 PHE A O 1
ATOM 1616 N N . VAL A 1 211 ? 19.499 -17.812 -20.396 1.00 93.75 211 VAL A N 1
ATOM 1617 C CA . VAL A 1 211 ? 20.050 -19.153 -20.652 1.00 93.75 211 VAL A CA 1
ATOM 1618 C C . VAL A 1 211 ? 20.971 -19.117 -21.872 1.00 93.75 211 VAL A C 1
ATOM 1620 O O . VAL A 1 211 ? 22.089 -19.630 -21.826 1.00 93.75 211 VAL A O 1
ATOM 1623 N N . THR A 1 212 ? 20.566 -18.417 -22.930 1.00 91.88 212 THR A N 1
ATOM 1624 C CA . THR A 1 212 ? 21.369 -18.250 -24.147 1.00 91.88 212 THR A CA 1
ATOM 1625 C C . THR A 1 212 ? 22.676 -17.491 -23.871 1.00 91.88 212 THR A C 1
ATOM 1627 O O . THR A 1 212 ? 23.741 -17.925 -24.312 1.00 91.88 212 THR A O 1
ATOM 1630 N N . LEU A 1 213 ? 22.651 -16.430 -23.053 1.00 90.06 213 LEU A N 1
ATOM 1631 C CA . LEU A 1 213 ? 23.862 -15.748 -22.559 1.00 90.06 213 LEU A CA 1
ATOM 1632 C C . LEU A 1 213 ? 24.746 -16.661 -21.690 1.00 90.06 213 LEU A C 1
ATOM 1634 O O . LEU A 1 213 ? 25.975 -16.551 -21.702 1.00 90.06 213 LEU A O 1
ATOM 1638 N N . CYS A 1 214 ? 24.166 -17.585 -20.926 1.00 87.81 214 CYS A N 1
ATOM 1639 C CA . CYS A 1 214 ? 24.955 -18.554 -20.164 1.00 87.81 214 CYS A CA 1
ATOM 1640 C C . CYS A 1 214 ? 25.703 -19.532 -21.086 1.00 87.81 214 CYS A C 1
ATOM 1642 O O . CYS A 1 214 ? 26.853 -19.882 -20.794 1.00 87.81 214 CYS A O 1
ATOM 1644 N N . LEU A 1 215 ? 25.092 -19.911 -22.213 1.00 86.69 215 LEU A N 1
ATOM 1645 C CA . LEU A 1 215 ? 25.670 -20.823 -23.203 1.00 86.69 215 LEU A CA 1
ATOM 1646 C C . LEU A 1 215 ? 26.720 -20.142 -24.096 1.00 86.69 215 LEU A C 1
ATOM 1648 O O . LEU A 1 215 ? 27.761 -20.729 -24.403 1.00 86.69 215 LEU A O 1
ATOM 1652 N N . ILE A 1 216 ? 26.490 -18.888 -24.489 1.00 83.62 216 ILE A N 1
ATOM 1653 C CA . ILE A 1 216 ? 27.385 -18.153 -25.384 1.00 83.62 216 ILE A CA 1
ATOM 1654 C C . ILE A 1 216 ? 28.598 -17.609 -24.610 1.00 83.62 216 ILE A C 1
ATOM 1656 O O . ILE A 1 216 ? 28.483 -16.949 -23.577 1.00 83.62 216 ILE A O 1
ATOM 1660 N N . ARG A 1 217 ? 29.806 -17.865 -25.132 1.00 70.62 217 ARG A N 1
ATOM 1661 C CA . ARG A 1 217 ? 31.066 -17.288 -24.615 1.00 70.62 217 ARG A CA 1
ATOM 1662 C C . ARG A 1 217 ? 31.461 -15.966 -25.290 1.00 70.62 217 ARG A C 1
ATOM 1664 O O . ARG A 1 217 ? 32.410 -15.322 -24.847 1.00 70.62 217 ARG A O 1
ATOM 1671 N N . ALA A 1 218 ? 30.764 -15.562 -26.351 1.00 70.12 218 ALA A N 1
ATOM 1672 C CA . ALA A 1 218 ? 31.021 -14.315 -27.069 1.00 70.12 218 ALA A CA 1
ATOM 1673 C C . ALA A 1 218 ? 30.716 -13.085 -26.194 1.00 70.12 218 ALA A C 1
ATOM 1675 O O . ALA A 1 218 ? 29.746 -13.075 -25.443 1.00 70.12 218 ALA A O 1
ATOM 1676 N N . GLY A 1 219 ? 31.558 -12.050 -26.273 1.00 66.38 219 GLY A N 1
ATOM 1677 C CA . GLY A 1 219 ? 31.396 -10.805 -25.507 1.00 66.38 219 GLY A CA 1
ATOM 1678 C C . GLY A 1 219 ? 31.834 -10.864 -24.037 1.00 66.38 219 GLY A C 1
ATOM 1679 O O . GLY A 1 219 ? 31.805 -9.829 -23.367 1.00 66.38 219 GLY A O 1
ATOM 1680 N N . ARG A 1 220 ? 32.267 -12.031 -23.532 1.00 79.56 220 ARG A N 1
ATOM 1681 C CA . ARG A 1 220 ? 32.864 -12.154 -22.193 1.00 79.56 220 ARG A CA 1
ATOM 1682 C C . ARG A 1 220 ? 34.250 -11.517 -22.152 1.00 79.56 220 ARG A C 1
ATOM 1684 O O . ARG A 1 220 ? 35.030 -11.631 -23.099 1.00 79.56 220 ARG A O 1
ATOM 1691 N N . ARG A 1 221 ? 34.570 -10.882 -21.025 1.00 72.69 221 ARG A N 1
ATOM 1692 C CA . ARG A 1 221 ? 35.874 -10.258 -20.779 1.00 72.69 221 ARG A CA 1
ATOM 1693 C C . ARG A 1 221 ? 36.971 -11.330 -20.826 1.00 72.69 221 ARG A C 1
ATOM 1695 O O . ARG A 1 221 ? 36.885 -12.333 -20.119 1.00 72.69 221 ARG A O 1
ATOM 1702 N N . LYS A 1 222 ? 38.005 -11.126 -21.651 1.00 56.34 222 LYS A N 1
ATOM 1703 C CA . LYS A 1 222 ? 39.093 -12.107 -21.852 1.00 56.34 222 LYS A CA 1
ATOM 1704 C C . LYS A 1 222 ? 39.998 -12.289 -20.619 1.00 56.34 222 LYS A C 1
ATOM 1706 O O . LYS A 1 222 ? 40.626 -13.334 -20.482 1.00 56.34 222 LYS A O 1
ATOM 1711 N N . ASP A 1 223 ? 39.987 -11.341 -19.682 1.00 47.19 223 ASP A N 1
ATOM 1712 C CA . ASP A 1 223 ? 40.971 -11.255 -18.591 1.00 47.19 223 ASP A CA 1
ATOM 1713 C C . ASP A 1 223 ? 40.683 -12.111 -17.344 1.00 47.19 223 ASP A C 1
ATOM 1715 O O . ASP A 1 223 ? 41.461 -12.077 -16.395 1.00 47.19 223 ASP A O 1
ATOM 1719 N N . ARG A 1 224 ? 39.615 -12.924 -17.304 1.00 43.53 224 ARG A N 1
ATOM 1720 C CA . ARG A 1 224 ? 39.430 -13.888 -16.192 1.00 43.53 224 ARG A CA 1
ATOM 1721 C C . ARG A 1 224 ? 40.099 -15.245 -16.420 1.00 43.53 224 ARG A C 1
ATOM 1723 O O . ARG A 1 224 ? 40.290 -15.973 -15.456 1.00 43.53 224 ARG A O 1
ATOM 1730 N N . ALA A 1 225 ? 40.519 -15.571 -17.645 1.00 38.72 225 ALA A N 1
ATOM 1731 C CA . ALA A 1 225 ? 41.192 -16.844 -17.924 1.00 38.72 225 ALA A CA 1
ATOM 1732 C C . ALA A 1 225 ? 42.693 -16.858 -17.551 1.00 38.72 225 ALA A C 1
ATOM 1734 O O . ALA A 1 225 ? 43.281 -17.933 -17.488 1.00 38.72 225 ALA A O 1
ATOM 1735 N N . SER A 1 226 ? 43.320 -15.701 -17.288 1.00 30.28 226 SER A N 1
ATOM 1736 C CA . SER A 1 226 ? 44.761 -15.592 -16.977 1.00 30.28 226 SER A CA 1
ATOM 1737 C C . SER A 1 226 ? 45.086 -15.293 -15.506 1.00 30.28 226 SER A C 1
ATOM 1739 O O . SER A 1 226 ? 46.232 -15.460 -15.090 1.00 30.28 226 SER A O 1
ATOM 1741 N N . VAL A 1 227 ? 44.106 -14.894 -14.686 1.00 39.56 227 VAL A N 1
ATOM 1742 C CA . VAL A 1 227 ? 44.333 -14.607 -13.253 1.00 39.56 227 VAL A CA 1
ATOM 1743 C C . VAL A 1 227 ? 44.307 -15.887 -12.402 1.00 39.56 227 VAL A C 1
ATOM 1745 O O . VAL A 1 227 ? 45.049 -15.982 -11.423 1.00 39.56 227 VAL A O 1
ATOM 1748 N N . ASP A 1 228 ? 43.570 -16.918 -12.832 1.00 37.06 228 ASP A N 1
ATOM 1749 C CA . ASP A 1 228 ? 43.505 -18.218 -12.141 1.00 37.06 228 ASP A CA 1
ATOM 1750 C C . ASP A 1 228 ? 44.823 -19.017 -12.199 1.00 37.06 228 ASP A C 1
ATOM 1752 O O . ASP A 1 228 ? 45.073 -19.867 -11.342 1.00 37.06 228 ASP A O 1
ATOM 1756 N N . SER A 1 229 ? 45.720 -18.737 -13.156 1.00 29.08 229 SER A N 1
ATOM 1757 C CA . SER A 1 229 ? 47.015 -19.432 -13.249 1.00 29.08 229 SER A CA 1
ATOM 1758 C C . SER A 1 229 ? 48.147 -18.748 -12.479 1.00 29.08 229 SER A C 1
ATOM 1760 O O . SER A 1 229 ? 49.145 -19.403 -12.178 1.00 29.08 229 SER A O 1
ATOM 1762 N N . SER A 1 230 ? 48.018 -17.459 -12.136 1.00 28.41 230 SER A N 1
ATOM 1763 C CA . SER A 1 230 ? 49.089 -16.712 -11.456 1.00 28.41 230 SER A CA 1
ATOM 1764 C C . SER A 1 230 ? 48.902 -16.600 -9.938 1.00 28.41 230 SER A C 1
ATOM 1766 O O . SER A 1 230 ? 49.887 -16.404 -9.231 1.00 28.41 230 SER A O 1
ATOM 1768 N N . TYR A 1 231 ? 47.687 -16.803 -9.414 1.00 30.84 231 TYR A N 1
ATOM 1769 C CA . TYR A 1 231 ? 47.439 -16.882 -7.965 1.00 30.84 231 TYR A CA 1
ATOM 1770 C C . TYR A 1 231 ? 47.659 -18.285 -7.368 1.00 30.84 231 TYR A C 1
ATOM 1772 O O . TYR A 1 231 ? 47.706 -18.432 -6.150 1.00 30.84 231 TYR A O 1
ATOM 1780 N N . ARG A 1 232 ? 47.886 -19.314 -8.200 1.00 30.36 232 ARG A N 1
ATOM 1781 C CA . ARG A 1 232 ? 48.170 -20.697 -7.759 1.00 30.36 232 ARG A CA 1
ATOM 1782 C C . ARG A 1 232 ? 49.655 -20.970 -7.442 1.00 30.36 232 ARG A C 1
ATOM 1784 O O . ARG A 1 232 ? 50.006 -22.085 -7.069 1.00 30.36 232 ARG A O 1
ATOM 1791 N N . LYS A 1 233 ? 50.541 -19.972 -7.573 1.00 28.72 233 LYS A N 1
ATOM 1792 C CA . LYS A 1 233 ? 51.985 -20.064 -7.264 1.00 28.72 233 LYS A CA 1
ATOM 1793 C C . LYS A 1 233 ? 52.451 -18.906 -6.376 1.00 28.72 233 LYS A C 1
ATOM 1795 O O . LYS A 1 233 ? 53.248 -18.077 -6.794 1.00 28.72 233 LYS A O 1
ATOM 1800 N N . LYS A 1 234 ? 51.975 -18.862 -5.136 1.00 26.92 234 LYS A N 1
ATOM 1801 C CA . LYS A 1 234 ? 52.726 -18.315 -3.995 1.00 26.92 234 LYS A CA 1
ATOM 1802 C C . LYS A 1 234 ? 52.117 -18.903 -2.727 1.00 26.92 234 LYS A C 1
ATOM 1804 O O . LYS A 1 234 ? 51.248 -18.315 -2.097 1.00 26.92 234 LYS A O 1
ATOM 1809 N N . ASN A 1 235 ? 52.565 -20.116 -2.408 1.00 27.59 235 ASN A N 1
ATOM 1810 C CA . ASN A 1 235 ? 52.458 -20.651 -1.059 1.00 27.59 235 ASN A CA 1
ATOM 1811 C C . ASN A 1 235 ? 53.162 -19.654 -0.133 1.00 27.59 235 ASN A C 1
ATOM 1813 O O . ASN A 1 235 ? 54.362 -19.420 -0.281 1.00 27.59 235 ASN A O 1
ATOM 1817 N N . VAL A 1 236 ? 52.413 -19.046 0.782 1.00 28.28 236 VAL A N 1
ATOM 1818 C CA . VAL A 1 236 ? 52.994 -18.464 1.992 1.00 28.28 236 VAL A CA 1
ATOM 1819 C C . VAL A 1 236 ? 53.490 -19.655 2.817 1.00 28.28 236 VAL A C 1
ATOM 1821 O O . VAL A 1 236 ? 52.683 -20.546 3.099 1.00 28.28 236 VAL A O 1
ATOM 1824 N N . PRO A 1 237 ? 54.787 -19.742 3.154 1.00 29.34 237 PRO A N 1
ATOM 1825 C CA . PRO A 1 237 ? 55.245 -20.742 4.092 1.00 29.34 237 PRO A CA 1
ATOM 1826 C C . PRO A 1 237 ? 54.709 -20.382 5.475 1.00 29.34 237 PRO A C 1
ATOM 1828 O O . PRO A 1 237 ? 54.820 -19.246 5.932 1.00 29.34 237 PRO A O 1
ATOM 1831 N N . VAL A 1 238 ? 54.119 -21.383 6.117 1.00 32.84 238 VAL A N 1
ATOM 1832 C CA . VAL A 1 238 ? 53.948 -21.452 7.565 1.00 32.84 238 VAL A CA 1
ATOM 1833 C C . VAL A 1 238 ? 55.322 -21.231 8.199 1.00 32.84 238 VAL A C 1
ATOM 1835 O O . VAL A 1 238 ? 56.259 -21.952 7.863 1.00 32.84 238 VAL A O 1
ATOM 1838 N N . LEU A 1 239 ? 55.451 -20.255 9.097 1.00 26.84 239 LEU A N 1
ATOM 1839 C CA . LEU A 1 239 ? 56.531 -20.263 10.075 1.00 26.84 239 LEU A CA 1
ATOM 1840 C C . LEU A 1 239 ? 55.993 -19.843 11.438 1.00 26.84 239 LEU A C 1
ATOM 1842 O O . LEU A 1 239 ? 55.259 -18.866 11.578 1.00 26.84 239 LEU A O 1
ATOM 1846 N N . GLU A 1 240 ? 56.333 -20.692 12.392 1.00 24.64 240 GLU A N 1
ATOM 1847 C CA . GLU A 1 240 ? 55.861 -20.770 13.757 1.00 24.64 240 GLU A CA 1
ATOM 1848 C C . GLU A 1 240 ? 56.297 -19.589 14.627 1.00 24.64 240 GLU A C 1
ATOM 1850 O O . GLU A 1 240 ? 57.239 -18.847 14.352 1.00 24.64 240 GLU A O 1
ATOM 1855 N N . LEU A 1 241 ? 55.569 -19.471 15.728 1.00 30.42 241 LEU A N 1
ATOM 1856 C CA . LEU A 1 241 ? 55.837 -18.615 16.863 1.00 30.42 241 LEU A CA 1
ATOM 1857 C C . LEU A 1 241 ? 57.099 -19.094 17.609 1.00 30.42 241 LEU A C 1
ATOM 1859 O O . LEU A 1 241 ? 57.082 -20.170 18.198 1.00 30.42 241 LEU A O 1
ATOM 1863 N N . SER A 1 242 ? 58.146 -18.268 17.690 1.00 23.81 242 SER A N 1
ATOM 1864 C CA . SER A 1 242 ? 59.141 -18.360 18.772 1.00 23.81 242 SER A CA 1
ATOM 1865 C C . SER A 1 242 ? 59.841 -17.017 19.029 1.00 23.81 242 SER A C 1
ATOM 1867 O O . SER A 1 242 ? 60.518 -16.478 18.159 1.00 23.81 242 SER A O 1
ATOM 1869 N N . THR A 1 243 ? 59.605 -16.503 20.241 1.00 27.61 243 THR A N 1
ATOM 1870 C CA . THR A 1 243 ? 60.402 -15.615 21.122 1.00 27.61 243 THR A CA 1
ATOM 1871 C C . THR A 1 243 ? 61.748 -15.053 20.633 1.00 27.61 243 THR A C 1
ATOM 1873 O O . THR A 1 243 ? 62.573 -15.830 20.174 1.00 27.61 243 THR A O 1
ATOM 1876 N N . VAL A 1 244 ? 62.020 -13.759 20.916 1.00 26.44 244 VAL A N 1
ATOM 1877 C CA . VAL A 1 244 ? 63.198 -13.238 21.678 1.00 26.44 244 VAL A CA 1
ATOM 1878 C C . VAL A 1 244 ? 63.193 -11.682 21.762 1.00 26.44 244 VAL A C 1
ATOM 1880 O O . VAL A 1 244 ? 63.203 -10.991 20.754 1.00 26.44 244 VAL A O 1
ATOM 1883 N N . GLU A 1 245 ? 63.145 -11.193 23.012 1.00 24.09 245 GLU A N 1
ATOM 1884 C CA . GLU A 1 245 ? 63.815 -10.039 23.673 1.00 24.09 245 GLU A CA 1
ATOM 1885 C C . GLU A 1 245 ? 63.764 -8.551 23.211 1.00 24.09 245 GLU A C 1
ATOM 1887 O O . GLU A 1 245 ? 63.441 -8.172 22.095 1.00 24.09 245 GLU A O 1
ATOM 1892 N N . LYS A 1 246 ? 64.035 -7.692 24.216 1.00 24.25 246 LYS A N 1
ATOM 1893 C CA . LYS A 1 246 ? 63.763 -6.250 24.426 1.00 24.25 246 LYS A CA 1
ATOM 1894 C C . LYS A 1 246 ? 64.826 -5.256 23.879 1.00 24.25 246 LYS A C 1
ATOM 1896 O O . LYS A 1 246 ? 66.004 -5.478 24.114 1.00 24.25 246 LYS A O 1
ATOM 1901 N N . LYS A 1 247 ? 64.331 -4.051 23.496 1.00 23.84 247 LYS A N 1
ATOM 1902 C CA . LYS A 1 247 ? 64.832 -2.643 23.722 1.00 23.84 247 LYS A CA 1
ATOM 1903 C C . LYS A 1 247 ? 66.154 -2.144 23.062 1.00 23.84 247 LYS A C 1
ATOM 1905 O O . LYS A 1 247 ? 67.033 -2.958 22.833 1.00 23.84 247 LYS A O 1
ATOM 1910 N N . PRO A 1 248 ? 66.424 -0.804 22.991 1.00 35.84 248 PRO A N 1
ATOM 1911 C CA . PRO A 1 248 ? 65.547 0.379 22.797 1.00 35.84 248 PRO A CA 1
ATOM 1912 C C . PRO A 1 248 ? 66.115 1.489 21.840 1.00 35.84 248 PRO A C 1
ATOM 1914 O O . PRO A 1 248 ? 67.245 1.415 21.374 1.00 35.84 248 PRO A O 1
ATOM 1917 N N . SER A 1 249 ? 65.334 2.578 21.690 1.00 26.03 249 SER A N 1
ATOM 1918 C CA . SER A 1 249 ? 65.691 4.003 21.438 1.00 26.03 249 SER A CA 1
ATOM 1919 C C . SER A 1 249 ? 65.998 4.529 20.022 1.00 26.03 249 SER A C 1
ATOM 1921 O O . SER A 1 249 ? 67.077 4.293 19.493 1.00 26.03 249 SER A O 1
ATOM 1923 N N . ALA A 1 250 ? 65.088 5.372 19.501 1.00 29.77 250 ALA A N 1
ATOM 1924 C CA . ALA A 1 250 ? 65.333 6.776 19.114 1.00 29.77 250 ALA A CA 1
ATOM 1925 C C . ALA A 1 250 ? 64.014 7.432 18.630 1.00 29.77 250 ALA A C 1
ATOM 1927 O O . ALA A 1 250 ? 63.788 7.608 17.435 1.00 29.77 250 ALA A O 1
ATOM 1928 N N . ASP A 1 251 ? 63.143 7.779 19.581 1.00 32.38 251 ASP A N 1
ATOM 1929 C CA . ASP A 1 251 ? 61.992 8.665 19.375 1.00 32.38 251 ASP A CA 1
ATOM 1930 C C . ASP A 1 251 ? 62.433 10.115 19.622 1.00 32.38 251 ASP A C 1
ATOM 1932 O O . ASP A 1 251 ? 62.939 10.396 20.709 1.00 32.38 251 ASP A O 1
ATOM 1936 N N . SER A 1 252 ? 62.216 11.030 18.665 1.00 36.12 252 SER A N 1
ATOM 1937 C CA . SER A 1 252 ? 61.937 12.452 18.981 1.00 36.12 252 SER A CA 1
ATOM 1938 C C . SER A 1 252 ? 61.550 13.372 17.807 1.00 36.12 252 SER A C 1
ATOM 1940 O O . SER A 1 252 ? 61.218 14.523 18.080 1.00 36.12 252 SER A O 1
ATOM 1942 N N . GLU A 1 253 ? 61.502 12.933 16.537 1.00 34.31 253 GLU A N 1
ATOM 1943 C CA . GLU A 1 253 ? 61.095 13.843 15.433 1.00 34.31 253 GLU A CA 1
ATOM 1944 C C . GLU A 1 253 ? 59.935 13.366 14.540 1.00 34.31 253 GLU A C 1
ATOM 1946 O O . GLU A 1 253 ? 59.276 14.191 13.908 1.00 34.31 253 GLU A O 1
ATOM 1951 N N . ILE A 1 254 ? 59.586 12.076 14.539 1.00 36.81 254 ILE A N 1
ATOM 1952 C CA . ILE A 1 254 ? 58.516 11.545 13.666 1.00 36.81 254 ILE A CA 1
ATOM 1953 C C . ILE A 1 254 ? 57.111 11.730 14.285 1.00 36.81 254 ILE A C 1
ATOM 1955 O O . ILE A 1 254 ? 56.118 11.856 13.563 1.00 36.81 254 ILE A O 1
ATOM 1959 N N . ASP A 1 255 ? 57.011 11.879 15.609 1.00 32.59 255 ASP A N 1
ATOM 1960 C CA . ASP A 1 255 ? 55.719 11.969 16.308 1.00 32.59 255 ASP A CA 1
ATOM 1961 C C . ASP A 1 255 ? 55.035 13.346 16.234 1.00 32.59 255 ASP A C 1
ATOM 1963 O O . ASP A 1 255 ? 53.809 13.441 16.341 1.00 32.59 255 ASP A O 1
ATOM 1967 N N . LYS A 1 256 ? 55.767 14.434 15.953 1.00 33.41 256 LYS A N 1
ATOM 1968 C CA . LYS A 1 256 ? 55.140 15.758 15.752 1.00 33.41 256 LYS A CA 1
ATOM 1969 C C . LYS A 1 256 ? 54.471 15.909 14.383 1.00 33.41 256 LYS A C 1
ATOM 1971 O O . LYS A 1 256 ? 53.491 16.647 14.262 1.00 33.41 256 LYS A O 1
ATOM 1976 N N . PHE A 1 257 ? 54.942 15.184 13.367 1.00 31.83 257 PHE A N 1
ATOM 1977 C CA . PHE A 1 257 ? 54.349 15.235 12.027 1.00 31.83 257 PHE A CA 1
ATOM 1978 C C . PHE A 1 257 ? 53.068 14.389 11.942 1.00 31.83 257 PHE A C 1
ATOM 1980 O O . PHE A 1 257 ? 52.067 14.827 11.374 1.00 31.83 257 PHE A O 1
ATOM 1987 N N . ASN A 1 258 ? 53.046 13.230 12.608 1.00 35.03 258 ASN A N 1
ATOM 1988 C CA . ASN A 1 258 ? 51.880 12.344 12.611 1.00 35.03 258 ASN A CA 1
ATOM 1989 C C . ASN A 1 258 ? 50.733 12.843 13.505 1.00 35.03 258 ASN A C 1
ATOM 1991 O O . ASN A 1 258 ? 49.568 12.663 13.153 1.00 35.03 258 ASN A O 1
ATOM 1995 N N . THR A 1 259 ? 51.023 13.565 14.593 1.00 33.53 259 THR A N 1
ATOM 1996 C CA . THR A 1 259 ? 49.967 14.107 15.473 1.00 33.53 259 THR A CA 1
ATOM 1997 C C . THR A 1 259 ? 49.191 15.268 14.824 1.00 33.53 259 THR A C 1
ATOM 1999 O O . THR A 1 259 ? 48.021 15.486 15.130 1.00 33.53 259 THR A O 1
ATOM 2002 N N . THR A 1 260 ? 49.789 15.974 13.857 1.00 31.86 260 THR A N 1
ATOM 2003 C CA . THR A 1 260 ? 49.125 17.091 13.154 1.00 31.86 260 THR A CA 1
ATOM 2004 C C . THR A 1 260 ? 48.232 16.613 11.996 1.00 31.86 260 THR A C 1
ATOM 2006 O O . THR A 1 260 ? 47.239 17.259 11.673 1.00 31.86 260 THR A O 1
ATOM 2009 N N . ILE A 1 261 ? 48.531 15.453 11.396 1.00 38.34 261 ILE A N 1
ATOM 2010 C CA . ILE A 1 261 ? 47.742 14.886 10.285 1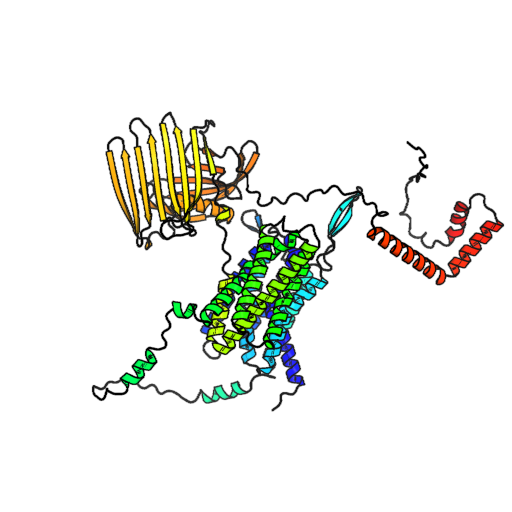.00 38.34 261 ILE A CA 1
ATOM 2011 C C . ILE A 1 261 ? 46.580 14.019 10.798 1.00 38.34 261 ILE A C 1
ATOM 2013 O O . ILE A 1 261 ? 45.513 14.002 10.186 1.00 38.34 261 ILE A O 1
ATOM 2017 N N . VAL A 1 262 ? 46.734 13.353 11.949 1.00 34.44 262 VAL A N 1
ATOM 2018 C CA . VAL A 1 262 ? 45.684 12.484 12.514 1.00 34.44 262 VAL A CA 1
ATOM 2019 C C . VAL A 1 262 ? 44.574 13.280 13.221 1.00 34.44 262 VAL A C 1
ATOM 2021 O O . VAL A 1 262 ? 43.420 12.858 13.203 1.00 34.44 262 VAL A O 1
ATOM 2024 N N . ASN A 1 263 ? 44.860 14.481 13.736 1.00 31.92 263 ASN A N 1
ATOM 2025 C CA . ASN A 1 263 ? 43.855 15.317 14.411 1.00 31.92 263 ASN A CA 1
ATOM 2026 C C . ASN A 1 263 ? 42.904 16.084 13.468 1.00 31.92 263 ASN A C 1
ATOM 2028 O O . ASN A 1 263 ? 41.995 16.751 13.954 1.00 31.92 263 ASN A O 1
ATOM 2032 N N . ASN A 1 264 ? 43.056 15.973 12.141 1.00 36.34 264 ASN A N 1
ATOM 2033 C CA . ASN A 1 264 ? 42.275 16.758 11.173 1.00 36.34 264 ASN A CA 1
ATOM 2034 C C . ASN A 1 264 ? 41.212 15.991 10.367 1.00 36.34 264 ASN A C 1
ATOM 2036 O O . ASN A 1 264 ? 40.652 16.558 9.433 1.00 36.34 264 ASN A O 1
ATOM 2040 N N . CYS A 1 265 ? 40.864 14.744 10.703 1.00 41.06 265 CYS A N 1
ATOM 2041 C CA . CYS A 1 265 ? 39.705 14.089 10.073 1.00 41.06 265 CYS A CA 1
ATOM 2042 C C . CYS A 1 265 ? 39.039 13.038 10.971 1.00 41.06 265 CYS A C 1
ATOM 2044 O O . CYS A 1 265 ? 38.999 11.850 10.665 1.00 41.06 265 CYS A O 1
ATOM 2046 N N . SER A 1 266 ? 38.451 13.501 12.069 1.00 39.03 266 SER A N 1
ATOM 2047 C CA . SER A 1 266 ? 37.399 12.779 12.785 1.00 39.03 266 SER A CA 1
ATOM 2048 C C . SER A 1 266 ? 36.185 13.702 12.865 1.00 39.03 266 SER A C 1
ATOM 2050 O O . SER A 1 266 ? 35.994 14.392 13.863 1.00 39.03 266 SER A O 1
ATOM 2052 N N . MET A 1 267 ? 35.392 13.760 11.789 1.00 45.09 267 MET A N 1
ATOM 2053 C CA . MET A 1 267 ? 34.112 14.474 11.816 1.00 45.09 267 MET A CA 1
ATOM 2054 C C . MET A 1 267 ? 33.189 13.829 12.850 1.00 45.09 267 MET A C 1
ATOM 2056 O O . MET A 1 267 ? 32.973 12.616 12.832 1.00 45.09 267 MET A O 1
ATOM 2060 N N . THR A 1 268 ? 32.612 14.644 13.728 1.00 46.84 268 THR A N 1
ATOM 2061 C CA . THR A 1 268 ? 31.562 14.191 14.645 1.00 46.84 268 THR A CA 1
ATOM 2062 C C . THR A 1 268 ? 30.295 13.808 13.865 1.00 46.84 268 THR A C 1
ATOM 2064 O O . THR A 1 268 ? 30.038 14.327 12.776 1.00 46.84 268 THR A O 1
ATOM 2067 N N . ASN A 1 269 ? 29.449 12.923 14.415 1.00 54.84 269 ASN A N 1
ATOM 2068 C CA . ASN A 1 269 ? 28.196 12.514 13.754 1.00 54.84 269 ASN A CA 1
ATOM 2069 C C . ASN A 1 269 ? 27.321 13.719 13.345 1.00 54.84 269 ASN A C 1
ATOM 2071 O O . ASN A 1 269 ? 26.699 13.685 12.288 1.00 54.84 269 ASN A O 1
ATOM 2075 N N . LYS A 1 270 ? 27.307 14.808 14.131 1.00 49.91 270 LYS A N 1
ATOM 2076 C CA . LYS A 1 270 ? 26.574 16.042 13.791 1.00 49.91 270 LYS A CA 1
ATOM 2077 C C . LYS A 1 270 ? 27.175 16.762 12.578 1.00 49.91 270 LYS A C 1
ATOM 2079 O O . LYS A 1 270 ? 26.435 17.126 11.671 1.00 49.91 270 LYS A O 1
ATOM 2084 N N . GLU A 1 271 ? 28.495 16.915 12.514 1.00 51.44 271 GLU A N 1
ATOM 2085 C CA . GLU A 1 271 ? 29.177 17.546 11.372 1.00 51.44 271 GLU A CA 1
ATOM 2086 C C . GLU A 1 271 ? 29.012 16.729 10.081 1.00 51.44 271 GLU A C 1
ATOM 2088 O O . GLU A 1 271 ? 28.927 17.297 8.993 1.00 51.44 271 GLU A O 1
ATOM 2093 N N . PHE A 1 272 ? 28.894 15.401 10.190 1.00 67.69 272 PHE A N 1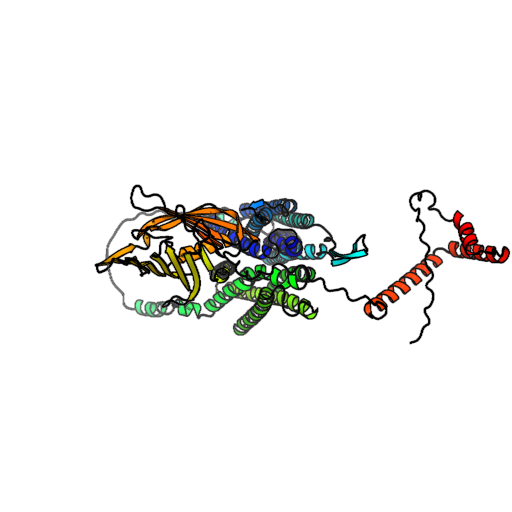
ATOM 2094 C CA . PHE A 1 272 ? 28.613 14.520 9.053 1.00 67.69 272 PHE A CA 1
ATOM 2095 C C . PHE A 1 272 ? 27.220 14.731 8.460 1.00 67.69 272 PHE A C 1
ATOM 2097 O O . PHE A 1 272 ? 27.107 14.903 7.244 1.00 67.69 272 PHE A O 1
ATOM 2104 N N . TRP A 1 273 ? 26.171 14.793 9.286 1.00 60.69 273 TRP A N 1
ATOM 2105 C CA . TRP A 1 273 ? 24.809 15.060 8.805 1.00 60.69 273 TRP A CA 1
ATOM 2106 C C . TRP A 1 273 ? 24.634 16.482 8.251 1.00 60.69 273 TRP A C 1
ATOM 2108 O O . TRP A 1 273 ? 23.855 16.670 7.320 1.00 60.69 273 TRP A O 1
ATOM 2118 N N . LEU A 1 274 ? 25.396 17.460 8.757 1.00 62.12 274 LEU A N 1
ATOM 2119 C CA . LEU A 1 274 ? 25.422 18.832 8.230 1.00 62.12 274 LEU A CA 1
ATOM 2120 C C . LEU A 1 274 ? 26.293 18.999 6.968 1.00 62.12 274 LEU A C 1
ATOM 2122 O O . LEU A 1 274 ? 26.246 20.046 6.323 1.00 62.12 274 LEU A O 1
ATOM 2126 N N . SER A 1 275 ? 27.078 17.988 6.590 1.00 76.12 275 SER A N 1
ATOM 2127 C CA . SER A 1 275 ? 27.864 18.013 5.354 1.00 76.12 275 SER A CA 1
ATOM 2128 C C . SER A 1 275 ? 26.983 17.851 4.108 1.00 76.12 275 SER A C 1
ATOM 2130 O O . SER A 1 275 ? 25.897 17.273 4.166 1.00 76.12 275 SER A O 1
ATOM 2132 N N . GLU A 1 276 ? 27.479 18.281 2.939 1.00 76.19 276 GLU A N 1
ATOM 2133 C CA . GLU A 1 276 ? 26.783 18.091 1.651 1.00 76.19 276 GLU A CA 1
ATOM 2134 C C . GLU A 1 276 ? 26.388 16.617 1.417 1.00 76.19 276 GLU A C 1
ATOM 2136 O O . GLU A 1 276 ? 25.304 16.333 0.912 1.00 76.19 276 GLU A O 1
ATOM 2141 N N . HIS A 1 277 ? 27.226 15.672 1.855 1.00 78.62 277 HIS A N 1
ATOM 2142 C CA . HIS A 1 277 ? 26.958 14.239 1.732 1.00 78.62 277 HIS A CA 1
ATOM 2143 C C . HIS A 1 277 ? 25.826 13.779 2.663 1.00 78.62 277 HIS A C 1
ATOM 2145 O O . HIS A 1 277 ? 24.971 13.006 2.234 1.00 78.62 277 HIS A O 1
ATOM 2151 N N . GLY A 1 278 ? 25.789 14.270 3.906 1.00 79.06 278 GLY A N 1
ATOM 2152 C CA . GLY A 1 278 ? 24.724 13.970 4.869 1.00 79.06 278 GLY A CA 1
ATOM 2153 C C . GLY A 1 278 ? 23.362 14.492 4.412 1.00 79.06 278 GLY A C 1
ATOM 2154 O O . GLY A 1 278 ? 22.372 13.760 4.439 1.00 79.06 278 GLY A O 1
ATOM 2155 N N . ILE A 1 279 ? 23.327 15.716 3.880 1.00 84.62 279 ILE A N 1
ATOM 2156 C CA . ILE A 1 279 ? 22.110 16.318 3.319 1.00 84.62 279 ILE A CA 1
ATOM 2157 C C . ILE A 1 279 ? 21.612 15.513 2.111 1.00 84.62 279 ILE A C 1
ATOM 2159 O O . ILE A 1 279 ? 20.422 15.234 2.003 1.00 84.62 279 ILE A O 1
ATOM 2163 N N . TYR A 1 280 ? 22.499 15.088 1.209 1.00 86.56 280 TYR A N 1
ATOM 2164 C CA . TYR A 1 280 ? 22.103 14.311 0.028 1.00 86.56 280 TYR A CA 1
ATOM 2165 C C . TYR A 1 280 ? 21.602 12.907 0.396 1.00 86.56 280 TYR A C 1
ATOM 2167 O O . TYR A 1 280 ? 20.714 12.376 -0.273 1.00 86.56 280 TYR A O 1
ATOM 2175 N N . LEU A 1 281 ? 22.129 12.313 1.472 1.00 84.44 281 LEU A N 1
ATOM 2176 C CA . LEU A 1 281 ? 21.610 11.064 2.032 1.00 84.44 281 LEU A CA 1
ATOM 2177 C C . LEU A 1 281 ? 20.204 11.268 2.610 1.00 84.44 281 LEU A C 1
ATOM 2179 O O . LEU A 1 281 ? 19.308 10.480 2.312 1.00 84.44 281 LEU A O 1
ATOM 2183 N N . PHE A 1 282 ? 19.976 12.357 3.349 1.00 87.38 282 PHE A N 1
ATOM 2184 C CA . PHE A 1 282 ? 18.638 12.716 3.823 1.00 87.38 282 PHE A CA 1
ATOM 2185 C C . PHE A 1 282 ? 17.655 12.941 2.664 1.00 87.38 282 PHE A C 1
ATOM 2187 O O . PHE A 1 282 ? 16.551 12.407 2.687 1.00 87.38 282 PHE A O 1
ATOM 2194 N N . LEU A 1 283 ? 18.061 13.655 1.608 1.00 89.06 283 LEU A N 1
ATOM 2195 C CA . LEU A 1 283 ? 17.229 13.840 0.413 1.00 89.06 283 LEU A CA 1
ATOM 2196 C C . LEU A 1 283 ? 16.931 12.514 -0.299 1.00 89.06 283 LEU A C 1
ATOM 2198 O O . LEU A 1 283 ? 15.822 12.325 -0.792 1.00 89.06 283 LEU A O 1
ATOM 2202 N N . CYS A 1 284 ? 17.881 11.575 -0.340 1.00 86.19 284 CYS A N 1
ATOM 2203 C CA . CYS A 1 284 ? 17.649 10.230 -0.875 1.00 86.19 284 CYS A CA 1
ATOM 2204 C C . CYS A 1 284 ? 16.564 9.491 -0.081 1.00 86.19 284 CYS A C 1
ATOM 2206 O O . CYS A 1 284 ? 15.627 8.938 -0.657 1.00 86.19 284 CYS A O 1
ATOM 2208 N N . PHE A 1 285 ? 16.669 9.523 1.243 1.00 86.19 285 PHE A N 1
ATOM 2209 C CA . PHE A 1 285 ? 15.678 8.934 2.133 1.00 86.19 285 PHE A CA 1
ATOM 2210 C C . PHE A 1 285 ? 14.297 9.589 1.959 1.00 86.19 285 PHE A C 1
ATOM 2212 O O . PHE A 1 285 ? 13.317 8.893 1.703 1.00 86.19 285 PHE A O 1
ATOM 2219 N N . TRP A 1 286 ? 14.235 10.923 1.984 1.00 89.31 286 TRP A N 1
ATOM 2220 C CA . TRP A 1 286 ? 13.007 11.699 1.801 1.00 89.31 286 TRP A CA 1
ATOM 2221 C C . TRP A 1 286 ? 12.325 11.418 0.458 1.00 89.31 286 TRP A C 1
ATOM 2223 O O . TRP A 1 286 ? 11.145 11.081 0.410 1.00 89.31 286 TRP A O 1
ATOM 2233 N N . THR A 1 287 ? 13.071 11.488 -0.646 1.00 88.31 287 THR A N 1
ATOM 2234 C CA . THR A 1 287 ? 12.526 11.182 -1.979 1.00 88.31 287 THR A CA 1
ATOM 2235 C C . THR A 1 287 ? 12.035 9.743 -2.086 1.00 88.31 287 THR A C 1
ATOM 2237 O O . THR A 1 287 ? 11.033 9.494 -2.751 1.00 88.31 287 THR A O 1
ATOM 2240 N N . SER A 1 288 ? 12.682 8.800 -1.403 1.00 85.62 288 SER A N 1
ATOM 2241 C CA . SER A 1 288 ? 12.264 7.396 -1.409 1.00 85.62 288 SER A CA 1
ATOM 2242 C C . SER A 1 288 ? 10.966 7.166 -0.628 1.00 85.62 288 SER A C 1
ATOM 2244 O O . SER A 1 288 ? 10.123 6.406 -1.105 1.00 85.62 288 SER A O 1
ATOM 2246 N N . ILE A 1 289 ? 10.747 7.884 0.483 1.00 85.00 289 ILE A N 1
ATOM 2247 C CA . ILE A 1 289 ? 9.444 7.913 1.176 1.00 85.00 289 ILE A CA 1
ATOM 2248 C C . ILE A 1 289 ? 8.352 8.392 0.217 1.00 85.00 289 ILE A C 1
ATOM 2250 O O . ILE A 1 289 ? 7.319 7.742 0.078 1.00 85.00 289 ILE A O 1
ATOM 2254 N N . LEU A 1 290 ? 8.583 9.507 -0.482 1.00 89.19 290 LEU A N 1
ATOM 2255 C CA . LEU A 1 290 ? 7.564 10.097 -1.353 1.00 89.19 290 LEU A CA 1
ATOM 2256 C C . LEU A 1 290 ? 7.242 9.222 -2.572 1.00 89.19 290 LEU A C 1
ATOM 2258 O O . LEU A 1 290 ? 6.071 9.094 -2.921 1.00 89.19 290 LEU A O 1
ATOM 2262 N N . ILE A 1 291 ? 8.250 8.635 -3.228 1.00 85.00 291 ILE A N 1
ATOM 2263 C CA . ILE A 1 291 ? 8.068 7.839 -4.456 1.00 85.00 291 ILE A CA 1
ATOM 2264 C C . ILE A 1 291 ? 7.557 6.432 -4.153 1.00 85.00 291 ILE A C 1
ATOM 2266 O O . ILE A 1 291 ? 6.608 5.993 -4.789 1.00 85.00 291 ILE A O 1
ATOM 2270 N N . ILE A 1 292 ? 8.229 5.705 -3.256 1.00 78.12 292 ILE A N 1
ATOM 2271 C CA . ILE A 1 292 ? 8.054 4.252 -3.106 1.00 78.12 292 ILE A CA 1
ATOM 2272 C C . ILE A 1 292 ? 7.188 3.937 -1.885 1.00 78.12 292 ILE A C 1
ATOM 2274 O O . ILE A 1 292 ? 6.373 3.026 -1.944 1.00 78.12 292 ILE A O 1
ATOM 2278 N N . GLY A 1 293 ? 7.333 4.699 -0.797 1.00 75.50 293 GLY A N 1
ATOM 2279 C CA . GLY A 1 293 ? 6.554 4.484 0.424 1.00 75.50 293 GLY A CA 1
ATOM 2280 C C . GLY A 1 293 ? 5.103 4.950 0.293 1.00 75.50 293 GLY A C 1
ATOM 2281 O O . GLY A 1 293 ? 4.173 4.160 0.417 1.00 75.50 293 GLY A O 1
ATOM 2282 N N . ALA A 1 294 ? 4.900 6.245 0.041 1.00 82.38 294 ALA A N 1
ATOM 2283 C CA . ALA A 1 294 ? 3.582 6.868 0.145 1.00 82.38 294 ALA A CA 1
ATOM 2284 C C . ALA A 1 294 ? 2.798 6.915 -1.177 1.00 82.38 294 ALA A C 1
ATOM 2286 O O . ALA A 1 294 ? 1.585 6.715 -1.178 1.00 82.38 294 ALA A O 1
ATOM 2287 N N . SER A 1 295 ? 3.454 7.196 -2.311 1.00 85.56 295 SER A N 1
ATOM 2288 C CA . SER A 1 295 ? 2.739 7.433 -3.576 1.00 85.56 295 SER A CA 1
ATOM 2289 C C . SER A 1 295 ? 1.910 6.242 -4.084 1.00 85.56 295 SER A C 1
ATOM 2291 O O . SER A 1 295 ? 0.764 6.487 -4.447 1.00 85.56 295 SER A O 1
ATOM 2293 N N . PRO A 1 296 ? 2.383 4.982 -4.093 1.00 77.81 296 PRO A N 1
ATOM 2294 C CA . PRO A 1 296 ? 1.585 3.876 -4.629 1.00 77.81 296 PRO A CA 1
ATOM 2295 C C . PRO A 1 296 ? 0.263 3.687 -3.868 1.00 77.81 296 PRO A C 1
ATOM 2297 O O . PRO A 1 296 ? -0.785 3.482 -4.476 1.00 77.81 296 PRO A O 1
ATOM 2300 N N . SER A 1 297 ? 0.295 3.875 -2.546 1.00 75.94 297 SER A N 1
ATOM 2301 C CA . SER A 1 297 ? -0.870 3.772 -1.661 1.00 75.94 297 SER A CA 1
ATOM 2302 C C . SER A 1 297 ? -1.883 4.905 -1.843 1.00 75.94 297 SER A C 1
ATOM 2304 O O . SER A 1 297 ? -3.072 4.691 -1.654 1.00 75.94 297 SER A O 1
ATOM 2306 N N . LEU A 1 298 ? -1.435 6.112 -2.204 1.00 83.75 298 LEU A N 1
ATOM 2307 C CA . LEU A 1 298 ? -2.296 7.295 -2.382 1.00 83.75 298 LEU A CA 1
ATOM 2308 C C . LEU A 1 298 ? -2.902 7.392 -3.789 1.00 83.75 298 LEU A C 1
ATOM 2310 O O . LEU A 1 298 ? -3.767 8.235 -4.047 1.00 83.75 298 LEU A O 1
ATOM 2314 N N . GLN A 1 299 ? -2.402 6.591 -4.729 1.00 84.62 299 GLN A N 1
ATOM 2315 C CA . GLN A 1 299 ? -2.722 6.738 -6.142 1.00 84.62 299 GLN A CA 1
ATOM 2316 C C . GLN A 1 299 ? -4.177 6.367 -6.452 1.00 84.62 299 GLN A C 1
ATOM 2318 O O . GLN A 1 299 ? -4.822 7.101 -7.196 1.00 84.62 299 GLN A O 1
ATOM 2323 N N . SER A 1 300 ? -4.719 5.310 -5.835 1.00 81.88 300 SER A N 1
ATOM 2324 C CA . SER A 1 300 ? -6.138 4.943 -5.969 1.00 81.88 300 SER A CA 1
ATOM 2325 C C . SER A 1 300 ? -7.054 6.029 -5.406 1.00 81.88 300 SER A C 1
ATOM 2327 O O . SER A 1 300 ? -7.884 6.564 -6.135 1.00 81.88 300 SER A O 1
ATOM 2329 N N . PHE A 1 301 ? -6.834 6.428 -4.151 1.00 81.31 301 PHE A N 1
ATOM 2330 C CA . PHE A 1 301 ? -7.673 7.411 -3.453 1.00 81.31 301 PHE A CA 1
ATOM 2331 C C . PHE A 1 301 ? -7.677 8.796 -4.107 1.00 81.31 301 PHE A C 1
ATOM 2333 O O . PHE A 1 301 ? -8.664 9.510 -4.029 1.00 81.31 301 PHE A O 1
ATOM 2340 N N . SER A 1 302 ? -6.590 9.209 -4.763 1.00 87.06 302 SER A N 1
ATOM 2341 C CA . SER A 1 302 ? -6.545 10.530 -5.411 1.00 87.06 302 SER A CA 1
ATOM 2342 C C . SER A 1 302 ? -7.065 10.555 -6.847 1.00 87.06 302 SER A C 1
ATOM 2344 O O . SER A 1 302 ? -7.478 11.619 -7.296 1.00 87.06 302 SER A O 1
ATOM 2346 N N . LEU A 1 303 ? -7.004 9.446 -7.594 1.00 85.81 303 LEU A N 1
ATOM 2347 C CA . LEU A 1 303 ? -7.343 9.432 -9.025 1.00 85.81 303 LEU A CA 1
ATOM 2348 C C . LEU A 1 303 ? -8.714 8.833 -9.314 1.00 85.81 303 LEU A C 1
ATOM 2350 O O . LEU A 1 303 ? -9.408 9.332 -10.199 1.00 85.81 303 LEU A O 1
ATOM 2354 N N . TYR A 1 304 ? -9.108 7.800 -8.571 1.00 80.44 304 TYR A N 1
ATOM 2355 C CA . TYR A 1 304 ? -10.375 7.115 -8.798 1.00 80.44 304 TYR A CA 1
ATOM 2356 C C . TYR A 1 304 ? -11.597 8.053 -8.699 1.00 80.44 304 TYR A C 1
ATOM 2358 O O . TYR A 1 304 ? -12.439 7.983 -9.597 1.00 80.44 304 TYR A O 1
ATOM 2366 N N . PRO A 1 305 ? -11.682 9.006 -7.737 1.00 79.88 305 PRO A N 1
ATOM 2367 C CA . PRO A 1 305 ? -12.814 9.938 -7.655 1.00 79.88 305 PRO A CA 1
ATOM 2368 C C . PRO A 1 305 ? -13.063 10.768 -8.926 1.00 79.88 305 PRO A C 1
ATOM 2370 O O . PRO A 1 305 ? -14.183 11.202 -9.172 1.00 79.88 305 PRO A O 1
ATOM 2373 N N . TYR A 1 306 ? -12.038 10.990 -9.758 1.00 81.44 306 TYR A N 1
ATOM 2374 C CA . TYR A 1 306 ? -12.159 11.758 -11.003 1.00 81.44 306 TYR A CA 1
ATOM 2375 C C . TYR A 1 306 ? -12.671 10.926 -12.190 1.00 81.44 306 TYR A C 1
ATOM 2377 O O . TYR A 1 306 ? -13.191 11.510 -13.146 1.00 81.44 306 TYR A O 1
ATOM 2385 N N . SER A 1 307 ? -12.439 9.607 -12.179 1.00 81.06 307 SER A N 1
ATOM 2386 C CA . SER A 1 307 ? -12.981 8.536 -13.047 1.00 81.06 307 SER A CA 1
ATOM 2387 C C . SER A 1 307 ? -11.990 7.365 -13.137 1.00 81.06 307 SER A C 1
ATOM 2389 O O . SER A 1 307 ? -10.773 7.552 -13.038 1.00 81.06 307 SER A O 1
ATOM 2391 N N . ILE A 1 308 ? -12.500 6.166 -13.442 1.00 79.44 308 ILE A N 1
ATOM 2392 C CA . ILE A 1 308 ? -11.681 4.979 -13.745 1.00 79.44 308 ILE A CA 1
ATOM 2393 C C . ILE A 1 308 ? -10.725 5.212 -14.927 1.00 79.44 308 ILE A C 1
ATOM 2395 O O . ILE A 1 308 ? -9.569 4.791 -14.896 1.00 79.44 308 ILE A O 1
ATOM 2399 N N . GLU A 1 309 ? -11.161 5.967 -15.940 1.00 83.00 309 GLU A N 1
ATOM 2400 C CA . GLU A 1 309 ? -10.324 6.334 -17.083 1.00 83.00 309 GLU A CA 1
ATOM 2401 C C . GLU A 1 309 ? -9.153 7.226 -16.667 1.00 83.00 309 GLU A C 1
ATOM 2403 O O . GLU A 1 309 ? -8.018 6.980 -17.073 1.00 83.00 309 GLU A O 1
ATOM 2408 N N . VAL A 1 310 ? -9.392 8.253 -15.845 1.00 87.56 310 VAL A N 1
ATOM 2409 C CA . VAL A 1 310 ? -8.322 9.130 -15.340 1.00 87.56 310 VAL A CA 1
ATOM 2410 C C . VAL A 1 310 ? -7.303 8.325 -14.540 1.00 87.56 310 VAL A C 1
ATOM 2412 O O . VAL A 1 310 ? -6.096 8.530 -14.709 1.00 87.56 310 VAL A O 1
ATOM 2415 N N . TYR A 1 311 ? -7.767 7.377 -13.724 1.00 87.44 311 TYR A N 1
ATOM 2416 C CA . TYR A 1 311 ? -6.885 6.482 -12.987 1.00 87.44 311 TYR A CA 1
ATOM 2417 C C . TYR A 1 311 ? -6.023 5.626 -13.927 1.00 87.44 311 TYR A C 1
ATOM 2419 O O . TYR A 1 311 ? -4.796 5.640 -13.798 1.00 87.44 311 TYR A O 1
ATOM 2427 N N . HIS A 1 312 ? -6.633 4.978 -14.925 1.00 88.62 312 HIS A N 1
ATOM 2428 C CA . HIS A 1 312 ? -5.945 4.129 -15.906 1.00 88.62 312 HIS A CA 1
ATOM 2429 C C . HIS A 1 312 ? -4.887 4.867 -16.726 1.00 88.62 312 HIS A C 1
ATOM 2431 O O . HIS A 1 312 ? -3.725 4.462 -16.793 1.00 88.62 312 HIS A O 1
ATOM 2437 N N . HIS A 1 313 ? -5.254 5.996 -17.330 1.00 90.19 313 HIS A N 1
ATOM 2438 C CA . HIS A 1 313 ? -4.325 6.749 -18.169 1.00 90.19 313 HIS A CA 1
ATOM 2439 C C . HIS A 1 313 ? -3.173 7.333 -17.346 1.00 90.19 313 HIS A C 1
ATOM 2441 O O . HIS A 1 313 ? -2.024 7.333 -17.795 1.00 90.19 313 HIS A O 1
ATOM 2447 N N . THR A 1 314 ? -3.454 7.795 -16.124 1.00 91.94 314 THR A N 1
ATOM 2448 C CA . THR A 1 314 ? -2.427 8.375 -15.254 1.00 91.94 314 THR A CA 1
ATOM 2449 C C . THR A 1 314 ? -1.461 7.314 -14.742 1.00 91.94 314 THR A C 1
ATOM 2451 O O . THR A 1 314 ? -0.253 7.545 -14.790 1.00 91.94 314 THR A O 1
ATOM 2454 N N . ILE A 1 315 ? -1.942 6.147 -14.288 1.00 89.25 315 ILE A N 1
ATOM 2455 C CA . ILE A 1 315 ? -1.049 5.091 -13.788 1.00 89.25 315 ILE A CA 1
ATOM 2456 C C . ILE A 1 315 ? -0.106 4.602 -14.888 1.00 89.25 315 ILE A C 1
ATOM 2458 O O . ILE A 1 315 ? 1.094 4.495 -14.642 1.00 89.25 315 ILE A O 1
ATOM 2462 N N . ILE A 1 316 ? -0.611 4.435 -16.114 1.00 90.31 316 ILE A N 1
ATOM 2463 C CA . ILE A 1 316 ? 0.188 4.105 -17.298 1.00 90.31 316 ILE A CA 1
ATOM 2464 C C . ILE A 1 316 ? 1.215 5.204 -17.583 1.00 90.31 316 ILE A C 1
ATOM 2466 O O . ILE A 1 316 ? 2.400 4.907 -17.716 1.00 90.31 316 ILE A O 1
ATOM 2470 N N . ALA A 1 317 ? 0.800 6.474 -17.637 1.00 91.12 317 ALA A N 1
ATOM 2471 C CA . ALA A 1 317 ? 1.700 7.593 -17.917 1.00 91.12 317 ALA A CA 1
ATOM 2472 C C . ALA A 1 317 ? 2.834 7.708 -16.881 1.00 91.12 317 ALA A C 1
ATOM 2474 O O . ALA A 1 317 ? 3.981 7.984 -17.239 1.00 91.12 317 ALA A O 1
ATOM 2475 N N . CYS A 1 318 ? 2.552 7.435 -15.603 1.00 90.19 318 CYS A N 1
ATOM 2476 C CA . CYS A 1 318 ? 3.564 7.415 -14.548 1.00 90.19 318 CYS A CA 1
ATOM 2477 C C . CYS A 1 318 ? 4.647 6.341 -14.773 1.00 90.19 318 CYS A C 1
ATOM 2479 O O . CYS A 1 318 ? 5.803 6.586 -14.423 1.00 90.19 318 CYS A O 1
ATOM 2481 N N . GLN A 1 319 ? 4.333 5.206 -15.412 1.00 86.31 319 GLN A N 1
ATOM 2482 C CA . GLN A 1 319 ? 5.319 4.147 -15.699 1.00 86.31 319 GLN A CA 1
ATOM 2483 C C . GLN A 1 319 ? 6.386 4.563 -16.723 1.00 86.31 319 GLN A C 1
ATOM 2485 O O . GLN A 1 319 ? 7.489 4.008 -16.730 1.00 86.31 319 GLN A O 1
ATOM 2490 N N . PHE A 1 320 ? 6.104 5.575 -17.552 1.00 85.56 320 PHE A N 1
ATOM 2491 C CA . PHE A 1 320 ? 7.078 6.151 -18.488 1.00 85.56 320 PHE A CA 1
ATOM 2492 C C . PHE A 1 320 ? 8.067 7.107 -17.810 1.00 85.56 320 PHE A C 1
ATOM 2494 O O . PHE A 1 320 ? 9.135 7.381 -18.363 1.00 85.56 320 PHE A O 1
ATOM 2501 N N . ALA A 1 321 ? 7.743 7.614 -16.616 1.00 87.62 321 ALA A N 1
ATOM 2502 C CA . ALA A 1 321 ? 8.543 8.634 -15.948 1.00 87.62 321 ALA A CA 1
ATOM 2503 C C . ALA A 1 321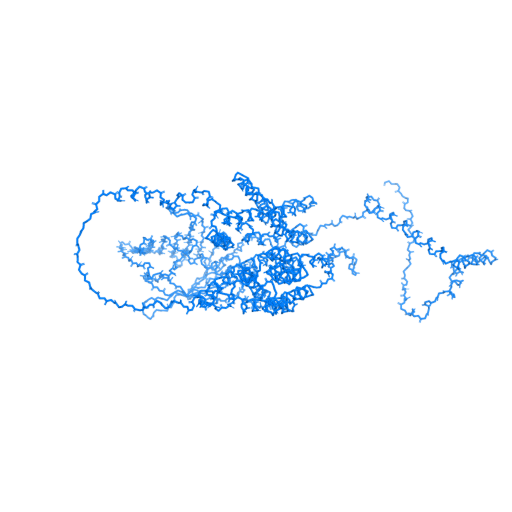 ? 9.944 8.119 -15.586 1.00 87.62 321 ALA A C 1
ATOM 2505 O O . ALA A 1 321 ? 10.937 8.789 -15.869 1.00 87.62 321 ALA A O 1
ATOM 2506 N N . TYR A 1 322 ? 10.051 6.923 -15.000 1.00 81.62 322 TYR A N 1
ATOM 2507 C CA . TYR A 1 322 ? 11.344 6.380 -14.573 1.00 81.62 322 TYR A CA 1
ATOM 2508 C C . TYR A 1 322 ? 12.318 6.137 -15.746 1.00 81.62 322 TYR A C 1
ATOM 2510 O O . TYR A 1 322 ? 13.424 6.690 -15.703 1.00 81.62 322 TYR A O 1
ATOM 2518 N N . PRO A 1 323 ? 11.932 5.424 -16.827 1.00 80.69 323 PRO A N 1
ATOM 2519 C CA . PRO A 1 323 ? 12.767 5.273 -18.022 1.00 80.69 323 PRO A CA 1
ATOM 2520 C C . PRO A 1 323 ? 13.224 6.605 -18.625 1.00 80.69 323 PRO A C 1
ATOM 2522 O O . PRO A 1 323 ? 14.406 6.782 -18.932 1.00 80.69 323 PRO A O 1
ATOM 2525 N N . LEU A 1 324 ? 12.298 7.560 -18.761 1.00 83.19 324 LEU A N 1
ATOM 2526 C CA . LEU A 1 324 ? 12.573 8.857 -19.372 1.00 83.19 324 LEU A CA 1
ATOM 2527 C C . LEU A 1 324 ? 13.588 9.655 -18.547 1.00 83.19 324 LEU A C 1
ATOM 2529 O O . LEU A 1 324 ? 14.558 10.182 -19.091 1.00 83.19 324 LEU A O 1
ATOM 2533 N N . MET A 1 325 ? 13.400 9.712 -17.227 1.00 87.12 325 MET A N 1
ATOM 2534 C CA . MET A 1 325 ? 14.295 10.449 -16.333 1.00 87.12 325 MET A CA 1
ATOM 2535 C C . MET A 1 325 ? 15.658 9.773 -16.183 1.00 87.12 325 MET A C 1
ATOM 2537 O O . MET A 1 325 ? 16.671 10.468 -16.098 1.00 87.12 325 MET A O 1
ATOM 2541 N N . SER A 1 326 ? 15.704 8.438 -16.199 1.00 76.06 326 SER A N 1
ATOM 2542 C CA . SER A 1 326 ? 16.956 7.675 -16.217 1.00 76.06 326 SER A CA 1
ATOM 2543 C C . SER A 1 326 ? 17.776 7.986 -17.473 1.00 76.06 326 SER A C 1
ATOM 2545 O O . SER A 1 326 ? 18.957 8.326 -17.370 1.00 76.06 326 SER A O 1
ATOM 2547 N N . LEU A 1 327 ? 17.138 7.997 -18.652 1.00 77.06 327 LEU A N 1
ATOM 2548 C CA . LEU A 1 327 ? 17.786 8.362 -19.915 1.00 77.06 327 LEU A CA 1
ATOM 2549 C C . LEU A 1 327 ? 18.280 9.815 -19.912 1.00 77.06 327 LEU A C 1
ATOM 2551 O O . LEU A 1 327 ? 19.424 10.077 -20.285 1.00 77.06 327 LEU A O 1
ATOM 2555 N N . LEU A 1 328 ? 17.451 10.758 -19.458 1.00 82.31 328 LEU A N 1
ATOM 2556 C CA . LEU A 1 328 ? 17.843 12.165 -19.334 1.00 82.31 328 LEU A CA 1
ATOM 2557 C C . LEU A 1 328 ? 19.034 12.334 -18.381 1.00 82.31 328 LEU A C 1
ATOM 2559 O O . LEU A 1 328 ? 19.973 13.069 -18.686 1.00 82.31 328 LEU A O 1
ATOM 2563 N N . GLY A 1 329 ? 19.048 11.605 -17.265 1.00 78.25 329 GLY A N 1
ATOM 2564 C CA . GLY A 1 329 ? 20.124 11.648 -16.278 1.00 78.25 329 GLY A CA 1
ATOM 2565 C C . GLY A 1 329 ? 21.491 11.179 -16.788 1.00 78.25 329 GLY A C 1
ATOM 2566 O O . GLY A 1 329 ? 22.503 11.522 -16.177 1.00 78.25 329 GLY A O 1
ATOM 2567 N N . VAL A 1 330 ? 21.557 10.451 -17.911 1.00 73.88 330 VAL A N 1
ATOM 2568 C CA . VAL A 1 330 ? 22.827 10.096 -18.576 1.00 73.88 330 VAL A CA 1
ATOM 2569 C C . VAL A 1 330 ? 23.482 11.319 -19.219 1.00 73.88 330 VAL A C 1
ATOM 2571 O O . VAL A 1 330 ? 24.707 11.450 -19.196 1.00 73.88 330 VAL A O 1
ATOM 2574 N N . PHE A 1 331 ? 22.676 12.213 -19.793 1.00 76.12 331 PHE A N 1
ATOM 2575 C CA . PHE A 1 331 ? 23.155 13.373 -20.549 1.00 76.12 331 PHE A CA 1
ATOM 2576 C C . PHE A 1 331 ? 23.273 14.637 -19.695 1.00 76.12 331 PHE A C 1
ATOM 2578 O O . PHE A 1 331 ? 23.965 15.579 -20.081 1.00 76.12 331 PHE A O 1
ATOM 2585 N N . VAL A 1 332 ? 22.624 14.664 -18.531 1.00 78.00 332 VAL A N 1
ATOM 2586 C CA . VAL A 1 332 ? 22.632 15.825 -17.643 1.00 78.00 332 VAL A CA 1
ATOM 2587 C C . VAL A 1 332 ? 23.906 15.839 -16.775 1.00 78.00 332 VAL A C 1
ATOM 2589 O O . VAL A 1 332 ? 24.186 14.873 -16.056 1.00 78.00 332 VAL A O 1
ATOM 2592 N N . PRO A 1 333 ? 24.707 16.925 -16.806 1.00 74.81 333 PRO A N 1
ATOM 2593 C CA . PRO A 1 333 ? 25.832 17.094 -15.890 1.00 74.81 333 PRO A CA 1
ATOM 2594 C C . PRO A 1 333 ? 25.344 17.240 -14.441 1.00 74.81 333 PRO A C 1
ATOM 2596 O O . PRO A 1 333 ? 24.185 17.555 -14.186 1.00 74.81 333 PRO A O 1
ATOM 2599 N N . GLN A 1 334 ? 26.234 17.024 -13.466 1.00 74.56 334 GLN A N 1
ATOM 2600 C CA . GLN A 1 334 ? 25.861 17.144 -12.053 1.00 74.56 334 GLN A CA 1
ATOM 2601 C C . GLN A 1 334 ? 25.343 18.562 -11.759 1.00 74.56 334 GLN A C 1
ATOM 2603 O O . GLN A 1 334 ? 26.076 19.535 -11.941 1.00 74.56 334 GLN A O 1
ATOM 2608 N N . LEU A 1 335 ? 24.091 18.676 -11.303 1.00 78.06 335 LEU A N 1
ATOM 2609 C CA . LEU A 1 335 ? 23.495 19.964 -10.951 1.00 78.06 335 LEU A CA 1
ATOM 2610 C C . LEU A 1 335 ? 24.139 20.547 -9.688 1.00 78.06 335 LEU A C 1
ATOM 2612 O O . LEU A 1 335 ? 24.567 19.816 -8.793 1.00 78.06 335 LEU A O 1
ATOM 2616 N N . GLN A 1 336 ? 24.160 21.880 -9.598 1.00 82.62 336 GLN A N 1
ATOM 2617 C CA . GLN A 1 336 ? 24.528 22.571 -8.361 1.00 82.62 336 GLN A CA 1
ATOM 2618 C C . GLN A 1 336 ? 23.504 22.267 -7.258 1.00 82.62 336 GLN A C 1
ATOM 2620 O O . GLN A 1 336 ? 22.307 22.139 -7.526 1.00 82.62 336 GLN A O 1
ATOM 2625 N N . SER A 1 337 ? 23.954 22.260 -6.001 1.00 83.81 337 SER A N 1
ATOM 2626 C CA . SER A 1 337 ? 23.134 21.895 -4.835 1.00 83.81 337 SER A CA 1
ATOM 2627 C C . SER A 1 337 ? 21.857 22.738 -4.704 1.00 83.81 337 SER A C 1
ATOM 2629 O O . SER A 1 337 ? 20.816 22.216 -4.320 1.00 83.81 337 SER A O 1
ATOM 2631 N N . ARG A 1 338 ? 21.880 24.009 -5.137 1.00 87.06 338 ARG A N 1
ATOM 2632 C CA . ARG A 1 338 ? 20.700 24.898 -5.155 1.00 87.06 338 ARG A CA 1
ATOM 2633 C C . ARG A 1 338 ? 19.545 24.347 -6.002 1.00 87.06 338 ARG A C 1
ATOM 2635 O O . ARG A 1 338 ? 18.401 24.385 -5.561 1.00 87.06 338 ARG A O 1
ATOM 2642 N N . TYR A 1 339 ? 19.838 23.805 -7.185 1.00 88.12 339 TYR A N 1
ATOM 2643 C CA . TYR A 1 339 ? 18.814 23.234 -8.067 1.00 88.12 339 TYR A CA 1
ATOM 2644 C C . TYR A 1 339 ? 18.287 21.899 -7.536 1.00 88.12 339 TYR A C 1
ATOM 2646 O O . TYR A 1 339 ? 17.098 21.628 -7.661 1.00 88.12 339 TYR A O 1
ATOM 2654 N N . MET A 1 340 ? 19.137 21.098 -6.883 1.00 87.62 340 MET A N 1
ATOM 2655 C CA . MET A 1 340 ? 18.702 19.869 -6.206 1.00 87.62 340 MET A CA 1
ATOM 2656 C C . MET A 1 340 ? 17.704 20.161 -5.080 1.00 87.62 340 MET A C 1
ATOM 2658 O O . MET A 1 340 ? 16.700 19.459 -4.955 1.00 87.62 340 MET A O 1
ATOM 2662 N N . TYR A 1 341 ? 17.943 21.211 -4.288 1.00 90.12 341 TYR A N 1
ATOM 2663 C CA . TYR A 1 341 ? 17.004 21.643 -3.251 1.00 90.12 341 TYR A CA 1
ATOM 2664 C C . TYR A 1 341 ? 15.701 22.164 -3.856 1.00 90.12 341 TYR A C 1
ATOM 2666 O O . TYR A 1 341 ? 14.629 21.739 -3.435 1.00 90.12 341 TYR A O 1
ATOM 2674 N N . LEU A 1 342 ? 15.781 23.009 -4.889 1.00 93.19 342 LEU A N 1
ATOM 2675 C CA . LEU A 1 342 ? 14.599 23.532 -5.574 1.00 93.19 342 LEU A CA 1
ATOM 2676 C C . LEU A 1 342 ? 13.722 22.408 -6.148 1.00 93.19 342 LEU A C 1
ATOM 2678 O O . LEU A 1 342 ? 12.514 22.408 -5.930 1.00 93.19 342 LEU A O 1
ATOM 2682 N N . LEU A 1 343 ? 14.323 21.421 -6.820 1.00 92.25 343 LEU A N 1
ATOM 2683 C CA . LEU A 1 343 ? 13.598 20.263 -7.350 1.00 92.25 343 LEU A CA 1
ATOM 2684 C C . LEU A 1 343 ? 12.917 19.455 -6.239 1.00 92.25 343 LEU A C 1
ATOM 2686 O O . LEU A 1 343 ? 11.783 19.023 -6.421 1.00 92.25 343 LEU A O 1
ATOM 2690 N N . ASN A 1 344 ? 13.561 19.288 -5.078 1.00 91.38 344 ASN A N 1
ATOM 2691 C CA . ASN A 1 344 ? 12.940 18.619 -3.931 1.00 91.38 344 ASN A CA 1
ATOM 2692 C C . ASN A 1 344 ? 11.738 19.394 -3.382 1.00 91.38 344 ASN A C 1
ATOM 2694 O O . ASN A 1 344 ? 10.720 18.775 -3.085 1.00 91.38 344 ASN A O 1
ATOM 2698 N N . VAL A 1 345 ? 11.823 20.725 -3.283 1.00 94.25 345 VAL A N 1
ATOM 2699 C CA . VAL A 1 345 ? 10.683 21.556 -2.856 1.00 94.25 345 VAL A CA 1
ATOM 2700 C C . VAL A 1 345 ? 9.530 21.446 -3.853 1.00 94.25 345 VAL A C 1
ATOM 2702 O O . VAL A 1 345 ? 8.389 21.252 -3.442 1.00 94.25 345 VAL A O 1
ATOM 2705 N N . ILE A 1 346 ? 9.818 21.491 -5.158 1.00 95.31 346 ILE A N 1
ATOM 2706 C CA . ILE A 1 346 ? 8.807 21.304 -6.210 1.00 95.31 346 ILE A CA 1
ATOM 2707 C C . ILE A 1 346 ? 8.167 19.912 -6.099 1.00 95.31 346 ILE A C 1
ATOM 2709 O O . ILE A 1 346 ? 6.944 19.796 -6.091 1.00 95.31 346 ILE A O 1
ATOM 2713 N N . GLY A 1 347 ? 8.977 18.858 -5.962 1.00 94.06 347 GLY A N 1
ATOM 2714 C CA . GLY A 1 347 ? 8.496 17.484 -5.804 1.00 94.06 347 GLY A CA 1
ATOM 2715 C C . GLY A 1 347 ? 7.632 17.294 -4.553 1.00 94.06 347 GLY A C 1
ATOM 2716 O O . GLY A 1 347 ? 6.584 16.656 -4.626 1.00 94.06 347 GLY A O 1
ATOM 2717 N N . ALA A 1 348 ? 8.021 17.895 -3.425 1.00 92.81 348 ALA A N 1
ATOM 2718 C CA . ALA A 1 348 ? 7.248 17.873 -2.185 1.00 92.81 348 ALA A CA 1
ATOM 2719 C C . ALA A 1 348 ? 5.934 18.665 -2.300 1.00 92.81 348 ALA A C 1
ATOM 2721 O O . ALA A 1 348 ? 4.911 18.208 -1.799 1.00 92.81 348 ALA A O 1
ATOM 2722 N N . GLY A 1 349 ? 5.931 19.807 -2.995 1.00 94.56 349 GLY A N 1
ATOM 2723 C CA . GLY A 1 349 ? 4.718 20.584 -3.263 1.00 94.56 349 GLY A CA 1
ATOM 2724 C C . GLY A 1 349 ? 3.713 19.827 -4.137 1.00 94.56 349 GLY A C 1
ATOM 2725 O O . GLY A 1 349 ? 2.528 19.772 -3.812 1.00 94.56 349 GLY A O 1
ATOM 2726 N N . LEU A 1 350 ? 4.188 19.170 -5.202 1.00 94.62 350 LEU A N 1
ATOM 2727 C CA . LEU A 1 350 ? 3.355 18.298 -6.038 1.00 94.62 350 LEU A CA 1
ATOM 2728 C C . LEU A 1 350 ? 2.822 17.098 -5.246 1.00 94.62 350 LEU A C 1
ATOM 2730 O O . LEU A 1 350 ? 1.650 16.748 -5.371 1.00 94.62 350 LEU A O 1
ATOM 2734 N N . PHE A 1 351 ? 3.659 16.493 -4.397 1.00 93.38 351 PHE A N 1
ATOM 2735 C CA . PHE A 1 351 ? 3.222 15.428 -3.500 1.00 93.38 351 PHE A CA 1
ATOM 2736 C C . PHE A 1 351 ? 2.129 15.912 -2.543 1.00 93.38 351 PHE A C 1
ATOM 2738 O O . PHE A 1 351 ? 1.099 15.250 -2.450 1.00 93.38 351 PHE A O 1
ATOM 2745 N N . ALA A 1 352 ? 2.311 17.068 -1.897 1.00 92.50 352 ALA A N 1
ATOM 2746 C CA . ALA A 1 352 ? 1.338 17.644 -0.975 1.00 92.50 352 ALA A CA 1
ATOM 2747 C C . ALA A 1 352 ? -0.026 17.846 -1.645 1.00 92.50 352 ALA A C 1
ATOM 2749 O O . ALA A 1 352 ? -1.034 17.444 -1.078 1.00 92.50 352 ALA A O 1
ATOM 2750 N N . TYR A 1 353 ? -0.061 18.356 -2.881 1.00 92.44 353 TYR A N 1
ATOM 2751 C CA . TYR A 1 353 ? -1.304 18.456 -3.648 1.00 92.44 353 TYR A CA 1
ATOM 2752 C C . TYR A 1 353 ? -1.964 17.084 -3.876 1.00 92.44 353 TYR A C 1
ATOM 2754 O O . TYR A 1 353 ? -3.138 16.913 -3.551 1.00 92.44 353 TYR A O 1
ATOM 2762 N N . THR A 1 354 ? -1.213 16.084 -4.362 1.00 91.12 354 THR A N 1
ATOM 2763 C CA . THR A 1 354 ? -1.763 14.727 -4.577 1.00 91.12 354 THR A CA 1
ATOM 2764 C C . THR A 1 354 ? -2.211 14.055 -3.274 1.00 91.12 354 THR A C 1
ATOM 2766 O O . THR A 1 354 ? -3.200 13.328 -3.263 1.00 91.12 354 THR A O 1
ATOM 2769 N N . PHE A 1 355 ? -1.524 14.333 -2.164 1.00 88.94 355 PHE A N 1
ATOM 2770 C CA . PHE A 1 355 ? -1.874 13.848 -0.832 1.00 88.94 355 PHE A CA 1
ATOM 2771 C C . PHE A 1 355 ? -3.155 14.508 -0.316 1.00 88.94 355 PHE A C 1
ATOM 2773 O O . PHE A 1 355 ? -4.034 13.822 0.194 1.00 88.94 355 PHE A O 1
ATOM 2780 N N . THR A 1 356 ? -3.302 15.824 -0.482 1.00 86.88 356 THR A N 1
ATOM 2781 C CA . THR A 1 356 ? -4.536 16.537 -0.133 1.00 86.88 356 THR A CA 1
ATOM 2782 C C . THR A 1 356 ? -5.715 16.044 -0.968 1.00 86.88 356 THR A C 1
ATOM 2784 O O . THR A 1 356 ? -6.792 15.848 -0.416 1.00 86.88 356 THR A O 1
ATOM 2787 N N . ALA A 1 357 ? -5.518 15.784 -2.265 1.00 84.62 357 ALA A N 1
ATOM 2788 C CA . ALA A 1 357 ? -6.555 15.206 -3.118 1.00 84.62 357 ALA A CA 1
ATOM 2789 C C . ALA A 1 357 ? -6.998 13.815 -2.630 1.00 84.62 357 ALA A C 1
ATOM 2791 O O . ALA A 1 357 ? -8.199 13.571 -2.564 1.00 84.62 357 ALA A O 1
ATOM 2792 N N . ALA A 1 358 ? -6.053 12.953 -2.226 1.00 83.44 358 ALA A N 1
ATOM 2793 C CA . ALA A 1 358 ? -6.357 11.653 -1.619 1.00 83.44 358 ALA A CA 1
ATOM 2794 C C . ALA A 1 358 ? -7.079 11.790 -0.269 1.00 83.44 358 ALA A C 1
ATOM 2796 O O . ALA A 1 358 ? -8.047 11.084 -0.022 1.00 83.44 358 ALA A O 1
ATOM 2797 N N . LYS A 1 359 ? -6.637 12.712 0.597 1.00 78.62 359 LYS A N 1
ATOM 2798 C CA . LYS A 1 359 ? -7.242 12.939 1.920 1.00 78.62 359 LYS A CA 1
ATOM 2799 C C . LYS A 1 359 ? -8.689 13.439 1.833 1.00 78.62 359 LYS A C 1
ATOM 2801 O O . LYS A 1 359 ? -9.471 13.163 2.728 1.00 78.62 359 LYS A O 1
ATOM 2806 N N . LEU A 1 360 ? -9.011 14.217 0.801 1.00 78.25 360 LEU A N 1
ATOM 2807 C CA . LEU A 1 360 ? -10.352 14.758 0.571 1.00 78.25 360 LEU A CA 1
ATOM 2808 C C . LEU A 1 360 ? -11.235 13.832 -0.281 1.00 78.25 360 LEU A C 1
ATOM 2810 O O . LEU A 1 360 ? -12.341 14.227 -0.627 1.00 78.25 360 LEU A O 1
ATOM 2814 N N . SER A 1 361 ? -10.752 12.644 -0.657 1.00 78.06 361 SER A N 1
ATOM 2815 C CA . SER A 1 361 ? -11.560 11.644 -1.362 1.00 78.06 361 SER A CA 1
ATOM 2816 C C . SER A 1 361 ? -12.750 11.220 -0.494 1.00 78.06 361 SER A C 1
ATOM 2818 O O . SER A 1 361 ? -12.527 11.020 0.697 1.00 78.06 361 SER A O 1
ATOM 2820 N N . PRO A 1 362 ? -13.962 11.040 -1.060 1.00 63.47 362 PRO A N 1
ATOM 2821 C CA . PRO A 1 362 ? -14.325 11.111 -2.487 1.00 63.47 362 PRO A CA 1
ATOM 2822 C C . PRO A 1 362 ? -14.579 12.535 -3.024 1.00 63.47 362 PRO A C 1
ATOM 2824 O O . PRO A 1 362 ? -14.600 12.747 -4.236 1.00 63.47 362 PRO A O 1
ATOM 2827 N N . CYS A 1 363 ? -14.706 13.534 -2.151 1.00 77.62 363 CYS A N 1
ATOM 2828 C CA . CYS A 1 363 ? -14.960 14.941 -2.488 1.00 77.62 363 CYS A CA 1
ATOM 2829 C C . CYS A 1 363 ? -13.677 15.731 -2.829 1.00 77.62 363 CYS A C 1
ATOM 2831 O O . CYS A 1 363 ? -13.440 16.831 -2.315 1.00 77.62 363 CYS A O 1
ATOM 2833 N N . SER A 1 364 ? -12.820 15.180 -3.695 1.00 82.62 364 SER A N 1
ATOM 2834 C CA . SER A 1 364 ? -11.554 15.826 -4.055 1.00 82.62 364 SER A CA 1
ATOM 2835 C C . SER A 1 364 ? -11.777 17.172 -4.785 1.00 82.62 364 SER A C 1
ATOM 2837 O O . SER A 1 364 ? -12.812 17.407 -5.419 1.00 82.62 364 SER A O 1
ATOM 2839 N N . PRO A 1 365 ? -10.807 18.105 -4.744 1.00 79.50 365 PRO A N 1
ATOM 2840 C CA . PRO A 1 365 ? -10.972 19.417 -5.365 1.00 79.50 365 PRO A CA 1
ATOM 2841 C C . PRO A 1 365 ? -11.218 19.321 -6.879 1.00 79.50 365 PRO A C 1
ATOM 2843 O O . PRO A 1 365 ? -10.441 18.694 -7.596 1.00 79.50 365 PRO A O 1
ATOM 2846 N N . LEU A 1 366 ? -12.238 20.019 -7.389 1.00 85.50 366 LEU A N 1
ATOM 2847 C CA . LEU A 1 366 ? -12.559 20.103 -8.826 1.00 85.50 366 LEU A CA 1
ATOM 2848 C C . LEU A 1 366 ? -12.949 18.763 -9.492 1.00 85.50 366 LEU A C 1
ATOM 2850 O O . LEU A 1 366 ? -12.809 18.653 -10.710 1.00 85.50 366 LEU A O 1
ATOM 2854 N N . VAL A 1 367 ? -13.448 17.773 -8.741 1.00 78.62 367 VAL A N 1
ATOM 2855 C CA . VAL A 1 367 ? -13.860 16.456 -9.283 1.00 78.62 367 VAL A CA 1
ATOM 2856 C C . VAL A 1 367 ? -14.859 16.572 -10.444 1.00 78.62 367 VAL A C 1
ATOM 2858 O O . VAL A 1 367 ? -14.670 15.930 -11.478 1.00 78.62 367 VAL A O 1
ATOM 2861 N N . ASP A 1 368 ? -15.830 17.486 -10.352 1.00 79.25 368 ASP A N 1
ATOM 2862 C CA . ASP A 1 368 ? -16.870 17.667 -11.380 1.00 79.25 368 ASP A CA 1
ATOM 2863 C C . ASP A 1 368 ? -16.399 18.393 -12.652 1.00 79.25 368 ASP A C 1
ATOM 2865 O O . ASP A 1 368 ? -17.166 18.562 -13.601 1.00 79.25 368 ASP A O 1
ATOM 2869 N N . ARG A 1 369 ? -15.151 18.880 -12.701 1.00 86.38 369 ARG A N 1
ATOM 2870 C CA . ARG A 1 369 ? -14.643 19.677 -13.830 1.00 86.38 369 ARG A CA 1
ATOM 2871 C C . ARG A 1 369 ? -13.536 18.949 -14.583 1.00 86.38 369 ARG A C 1
ATOM 2873 O O . ARG A 1 369 ? -12.606 18.415 -13.984 1.00 86.38 369 ARG A O 1
ATOM 2880 N N . LEU A 1 370 ? -13.537 19.073 -15.915 1.00 87.06 370 LEU A N 1
ATOM 2881 C CA . LEU A 1 370 ? -12.439 18.600 -16.775 1.00 87.06 370 LEU A CA 1
ATOM 2882 C C . LEU A 1 370 ? -11.076 19.163 -16.332 1.00 87.06 370 LEU A C 1
ATOM 2884 O O . LEU A 1 370 ? -10.072 18.454 -16.349 1.00 87.06 370 LEU A O 1
ATOM 2888 N N . ALA A 1 371 ? -11.053 20.418 -15.870 1.00 88.38 371 ALA A N 1
ATOM 2889 C CA . ALA A 1 371 ? -9.854 21.050 -15.328 1.00 88.38 371 ALA A CA 1
ATOM 2890 C C . ALA A 1 371 ? -9.260 20.272 -14.140 1.00 88.38 371 ALA A C 1
ATOM 2892 O O . ALA A 1 371 ? -8.041 20.151 -14.057 1.00 88.38 371 ALA A O 1
ATOM 2893 N N . GLY A 1 372 ? -10.097 19.707 -13.260 1.00 88.94 372 GLY A N 1
ATOM 2894 C CA . GLY A 1 372 ? -9.647 18.872 -12.145 1.00 88.94 372 GLY A CA 1
ATOM 2895 C C . GLY A 1 372 ? -9.014 17.570 -12.626 1.00 88.94 372 GLY A C 1
ATOM 2896 O O . GLY A 1 372 ? -7.902 17.255 -12.212 1.00 88.94 372 GLY A O 1
ATOM 2897 N N . ARG A 1 373 ? -9.658 16.882 -13.582 1.00 89.56 373 ARG A N 1
ATOM 2898 C CA . ARG A 1 373 ? -9.145 15.642 -14.201 1.00 89.56 373 ARG A CA 1
ATOM 2899 C C . ARG A 1 373 ? -7.765 15.834 -14.837 1.00 89.56 373 ARG A C 1
ATOM 2901 O O . ARG A 1 373 ? -6.862 15.023 -14.634 1.00 89.56 373 ARG A O 1
ATOM 2908 N N . VAL A 1 374 ? -7.579 16.922 -15.585 1.00 92.50 374 VAL A N 1
ATOM 2909 C CA . VAL A 1 374 ? -6.290 17.243 -16.222 1.00 92.50 374 VAL A CA 1
ATOM 2910 C C . VAL A 1 374 ? -5.243 17.625 -15.176 1.00 92.50 374 VAL A C 1
ATOM 2912 O O . VAL A 1 374 ? -4.110 17.151 -15.244 1.00 92.50 374 VAL A O 1
ATOM 2915 N N . LEU A 1 375 ? -5.614 18.448 -14.190 1.00 93.25 375 LEU A N 1
ATOM 2916 C CA . LEU A 1 375 ? -4.698 18.923 -13.156 1.00 93.25 375 LEU A CA 1
ATOM 2917 C C . LEU A 1 375 ? -4.163 17.773 -12.294 1.00 93.25 375 LEU A C 1
ATOM 2919 O O . LEU A 1 375 ? -2.949 17.686 -12.096 1.00 93.25 375 LEU A O 1
ATOM 2923 N N . ILE A 1 376 ? -5.033 16.870 -11.826 1.00 93.62 376 ILE A N 1
ATOM 2924 C CA . ILE A 1 376 ? -4.614 15.732 -11.000 1.00 93.62 376 ILE A CA 1
ATOM 2925 C C . ILE A 1 376 ? -3.705 14.786 -11.791 1.00 93.62 376 ILE A C 1
ATOM 2927 O O . ILE A 1 376 ? -2.620 14.450 -11.313 1.00 93.62 376 ILE A O 1
ATOM 2931 N N . SER A 1 377 ? -4.061 14.465 -13.039 1.00 94.00 377 SER A N 1
ATOM 2932 C CA . SER A 1 377 ? -3.262 13.601 -13.921 1.00 94.00 377 SER A CA 1
ATOM 2933 C C . SER A 1 377 ? -1.872 14.190 -14.178 1.00 94.00 377 SER A C 1
ATOM 2935 O O . SER A 1 377 ? -0.851 13.527 -13.983 1.00 94.00 377 SER A O 1
ATOM 2937 N N . LEU A 1 378 ? -1.813 15.475 -14.547 1.00 94.38 378 LEU A N 1
ATOM 2938 C CA . LEU A 1 378 ? -0.556 16.177 -14.801 1.00 94.38 378 LEU A CA 1
ATOM 2939 C C . LEU A 1 378 ? 0.304 16.267 -13.537 1.00 94.38 378 LEU A C 1
ATOM 2941 O O . LEU A 1 378 ? 1.519 16.085 -13.610 1.00 94.38 378 LEU A O 1
ATOM 2945 N N . SER A 1 379 ? -0.313 16.509 -12.377 1.00 94.44 379 SER A N 1
ATOM 2946 C CA . SER A 1 379 ? 0.400 16.590 -11.101 1.00 94.44 379 SER A CA 1
ATOM 2947 C C . SER A 1 379 ? 1.067 15.263 -10.730 1.00 94.44 379 SER A C 1
ATOM 2949 O O . SER A 1 379 ? 2.217 15.265 -10.293 1.00 94.44 379 SER A O 1
ATOM 2951 N N . TRP A 1 380 ? 0.403 14.129 -10.983 1.00 94.69 380 TRP A N 1
ATOM 2952 C CA . TRP A 1 380 ? 0.944 12.790 -10.755 1.00 94.69 380 TRP A CA 1
ATOM 2953 C C . TRP A 1 380 ? 2.123 12.476 -11.674 1.00 94.69 380 TRP A C 1
ATOM 2955 O O . TRP A 1 380 ? 3.182 12.064 -11.192 1.00 94.69 380 TRP A O 1
ATOM 2965 N N . VAL A 1 381 ? 1.975 12.718 -12.979 1.00 94.56 381 VAL A N 1
ATOM 2966 C CA . VAL A 1 381 ? 3.050 12.491 -13.957 1.00 94.56 381 VAL A CA 1
ATOM 2967 C C . VAL A 1 381 ? 4.250 13.387 -13.654 1.00 94.56 381 VAL A C 1
ATOM 2969 O O . VAL A 1 381 ? 5.377 12.900 -13.555 1.00 94.56 381 VAL A O 1
ATOM 2972 N N . LEU A 1 382 ? 4.023 14.686 -13.431 1.00 94.81 382 LEU A N 1
ATOM 2973 C CA . LEU A 1 382 ? 5.092 15.637 -13.133 1.00 94.81 382 LEU A CA 1
ATOM 2974 C C . LEU A 1 382 ? 5.792 15.307 -11.810 1.00 94.81 382 LEU A C 1
ATOM 2976 O O . LEU A 1 382 ? 7.020 15.363 -11.750 1.00 94.81 382 LEU A O 1
ATOM 2980 N N . LYS A 1 383 ? 5.040 14.909 -10.775 1.00 94.31 383 LYS A N 1
ATOM 2981 C CA . LYS A 1 383 ? 5.595 14.459 -9.492 1.00 94.31 383 LYS A CA 1
ATOM 2982 C C . LYS A 1 383 ? 6.573 13.307 -9.696 1.00 94.31 383 LYS A C 1
ATOM 2984 O O . LYS A 1 383 ? 7.713 13.402 -9.245 1.00 94.31 383 LYS A O 1
ATOM 2989 N N . TYR A 1 384 ? 6.157 12.241 -10.382 1.00 92.50 384 TYR A N 1
ATOM 2990 C CA . TYR A 1 384 ? 7.035 11.096 -10.627 1.00 92.50 384 TYR A CA 1
ATOM 2991 C C . TYR A 1 384 ? 8.248 11.481 -11.478 1.00 92.50 384 TYR A C 1
ATOM 2993 O O . TYR A 1 384 ? 9.362 11.106 -11.124 1.00 92.50 384 TYR A O 1
ATOM 3001 N N . CYS A 1 385 ? 8.078 12.287 -12.530 1.00 92.94 385 CYS A N 1
ATOM 3002 C CA . CYS A 1 385 ? 9.201 12.791 -13.326 1.00 92.94 385 CYS A CA 1
ATOM 3003 C C . CYS A 1 385 ? 10.217 13.557 -12.462 1.00 92.94 385 CYS A C 1
ATOM 3005 O O . CYS A 1 385 ? 11.403 13.238 -12.470 1.00 92.94 385 CYS A O 1
ATOM 3007 N N . VAL A 1 386 ? 9.769 14.526 -11.660 1.00 93.88 386 VAL A N 1
ATOM 3008 C CA . VAL A 1 386 ? 10.657 15.323 -10.797 1.00 93.88 386 VAL A CA 1
ATOM 3009 C C . VAL A 1 386 ? 11.358 14.440 -9.764 1.00 93.88 386 VAL A C 1
ATOM 3011 O O . VAL A 1 386 ? 12.579 14.508 -9.622 1.00 93.88 386 VAL A O 1
ATOM 3014 N N . LEU A 1 387 ? 10.618 13.583 -9.058 1.00 92.38 387 LEU A N 1
ATOM 3015 C CA . LEU A 1 387 ? 11.179 12.763 -7.988 1.00 92.38 387 LEU A CA 1
ATOM 3016 C C . LEU A 1 387 ? 12.131 11.672 -8.518 1.00 92.38 387 LEU A C 1
ATOM 3018 O O . LEU A 1 387 ? 13.209 11.479 -7.947 1.00 92.38 387 LEU A O 1
ATOM 3022 N N . TYR A 1 388 ? 11.809 11.008 -9.636 1.00 89.81 388 TYR A N 1
ATOM 3023 C CA . TYR A 1 388 ? 12.735 10.065 -10.279 1.00 89.81 388 TYR A CA 1
ATOM 3024 C C . TYR A 1 388 ? 13.978 10.764 -10.826 1.00 89.81 388 TYR A C 1
ATOM 3026 O O . TYR A 1 388 ? 15.077 10.224 -10.710 1.00 89.81 388 TYR A O 1
ATOM 3034 N N . PHE A 1 389 ? 13.845 11.979 -11.360 1.00 90.50 389 PHE A N 1
ATOM 3035 C CA . PHE A 1 389 ? 14.995 12.756 -11.810 1.00 90.50 389 PHE A CA 1
ATOM 3036 C C . PHE A 1 389 ? 15.948 13.088 -10.656 1.00 90.50 389 PHE A C 1
ATOM 3038 O O . PHE A 1 389 ? 17.152 12.850 -10.764 1.00 90.50 389 PHE A O 1
ATOM 3045 N N . ILE A 1 390 ? 15.418 13.538 -9.510 1.00 90.50 390 ILE A N 1
ATOM 3046 C CA . ILE A 1 390 ? 16.217 13.759 -8.293 1.00 90.50 390 ILE A CA 1
ATOM 3047 C C . ILE A 1 390 ? 16.926 12.466 -7.879 1.00 90.50 390 ILE A C 1
ATOM 3049 O O . ILE A 1 390 ? 18.127 12.483 -7.607 1.00 90.50 390 ILE A O 1
ATOM 3053 N N . ARG A 1 391 ? 16.207 11.337 -7.871 1.00 86.69 391 ARG A N 1
ATOM 3054 C CA . ARG A 1 391 ? 16.759 10.023 -7.520 1.00 86.69 391 ARG A CA 1
ATOM 3055 C C . ARG A 1 391 ? 17.936 9.631 -8.420 1.00 86.69 391 ARG A C 1
ATOM 3057 O O . ARG A 1 391 ? 18.965 9.192 -7.909 1.00 86.69 391 ARG A O 1
ATOM 3064 N N . VAL A 1 392 ? 17.816 9.824 -9.735 1.00 84.62 392 VAL A N 1
ATOM 3065 C CA . VAL A 1 392 ? 18.889 9.539 -10.706 1.00 84.62 392 VAL A CA 1
ATOM 3066 C C . VAL A 1 392 ? 20.101 10.449 -10.473 1.00 84.62 392 VAL A C 1
ATOM 3068 O O . VAL A 1 392 ? 21.237 9.973 -10.447 1.00 84.62 392 VAL A O 1
ATOM 3071 N N . LEU A 1 393 ? 19.886 11.744 -10.222 1.00 86.56 393 LEU A N 1
ATOM 3072 C CA . LEU A 1 393 ? 20.967 12.694 -9.933 1.00 86.56 393 LEU A CA 1
ATOM 3073 C C . LEU A 1 393 ? 21.696 12.394 -8.613 1.00 86.56 393 LEU A C 1
ATOM 3075 O O . LEU A 1 393 ? 22.919 12.546 -8.542 1.00 86.56 393 LEU A O 1
ATOM 3079 N N . LEU A 1 394 ? 20.972 11.944 -7.582 1.00 85.06 394 LEU A N 1
ATOM 3080 C CA . LEU A 1 394 ? 21.557 11.479 -6.320 1.00 85.06 394 LEU A CA 1
ATOM 3081 C C . LEU A 1 394 ? 22.378 10.200 -6.530 1.00 85.06 394 LEU A C 1
ATOM 3083 O O . LEU A 1 394 ? 23.509 10.118 -6.051 1.00 85.06 394 LEU A O 1
ATOM 3087 N N . GLY A 1 395 ? 21.865 9.236 -7.300 1.00 77.25 395 GLY A N 1
ATOM 3088 C CA . GLY A 1 395 ? 22.609 8.028 -7.666 1.00 77.25 395 GLY A CA 1
ATOM 3089 C C . GLY A 1 395 ? 23.924 8.349 -8.390 1.00 77.25 395 GLY A C 1
ATOM 3090 O O . GLY A 1 395 ? 24.988 7.856 -8.006 1.00 77.25 395 GLY A O 1
ATOM 3091 N N . ASN A 1 396 ? 23.876 9.256 -9.372 1.00 79.44 396 ASN A N 1
ATOM 3092 C CA . ASN A 1 396 ? 25.055 9.739 -10.096 1.00 79.44 396 ASN A CA 1
ATOM 3093 C C . ASN A 1 396 ? 26.065 10.449 -9.177 1.00 79.44 396 ASN A C 1
ATOM 3095 O O . ASN A 1 396 ? 27.274 10.237 -9.314 1.00 79.44 396 ASN A O 1
ATOM 3099 N N . TYR A 1 397 ? 25.588 11.253 -8.219 1.00 83.06 397 TYR A N 1
ATOM 3100 C CA . TYR A 1 397 ? 26.435 11.922 -7.228 1.00 83.06 397 TYR A CA 1
ATOM 3101 C C . TYR A 1 397 ? 27.225 10.914 -6.389 1.00 83.06 397 TYR A C 1
ATOM 3103 O O . TYR A 1 397 ? 28.459 10.966 -6.349 1.00 83.06 397 TYR A O 1
ATOM 3111 N N . PHE A 1 398 ? 26.522 9.971 -5.751 1.00 77.94 398 PHE A N 1
ATOM 3112 C CA . PHE A 1 398 ? 27.146 8.980 -4.875 1.00 77.94 398 PHE A CA 1
ATOM 3113 C C . PHE A 1 398 ? 28.074 8.042 -5.648 1.00 77.94 398 PHE A C 1
ATOM 3115 O O . PHE A 1 398 ? 29.134 7.681 -5.131 1.00 77.94 398 PHE A O 1
ATOM 3122 N N . GLY A 1 399 ? 27.737 7.717 -6.900 1.00 65.31 399 GLY A N 1
ATOM 3123 C CA . GLY A 1 399 ? 28.599 6.932 -7.782 1.00 65.31 399 GLY A CA 1
ATOM 3124 C C . GLY A 1 399 ? 29.904 7.612 -8.146 1.00 65.31 399 GLY A C 1
ATOM 3125 O O . GLY A 1 399 ? 30.947 6.961 -8.124 1.00 65.31 399 GLY A O 1
ATOM 3126 N N . ARG A 1 400 ? 29.875 8.920 -8.419 1.00 68.94 400 ARG A N 1
ATOM 3127 C CA . ARG A 1 400 ? 31.074 9.678 -8.800 1.00 68.94 400 ARG A CA 1
ATOM 3128 C C . ARG A 1 400 ? 31.956 10.045 -7.604 1.00 68.94 400 ARG A C 1
ATOM 3130 O O . ARG A 1 400 ? 33.169 9.908 -7.709 1.00 68.94 400 ARG A O 1
ATOM 3137 N N . LYS A 1 401 ? 31.379 10.509 -6.485 1.00 69.44 401 LYS A N 1
ATOM 3138 C CA . LYS A 1 401 ? 32.158 11.003 -5.329 1.00 69.44 401 LYS A CA 1
ATOM 3139 C C . LYS A 1 401 ? 32.539 9.922 -4.315 1.00 69.44 401 LYS A C 1
ATOM 3141 O O . LYS A 1 401 ? 33.629 9.974 -3.758 1.00 69.44 401 LYS A O 1
ATOM 3146 N N . SER A 1 402 ? 31.655 8.960 -4.047 1.00 60.94 402 SER A N 1
ATOM 3147 C CA . SER A 1 402 ? 31.798 8.019 -2.920 1.00 60.94 402 SER A CA 1
ATOM 3148 C C . SER A 1 402 ? 31.931 6.551 -3.352 1.00 60.94 402 SER A C 1
ATOM 3150 O O . SER A 1 402 ? 32.096 5.664 -2.506 1.00 60.94 402 SER A O 1
ATOM 3152 N N . GLY A 1 403 ? 31.863 6.280 -4.660 1.00 61.25 403 GLY A N 1
ATOM 3153 C CA . GLY A 1 403 ? 32.028 4.954 -5.250 1.00 61.25 403 GLY A CA 1
ATOM 3154 C C . GLY A 1 403 ? 31.086 3.905 -4.646 1.00 61.25 403 GLY A C 1
ATOM 3155 O O . GLY A 1 403 ? 29.916 4.165 -4.369 1.00 61.25 403 GLY A O 1
ATOM 3156 N N . HIS A 1 404 ? 31.609 2.701 -4.400 1.00 54.06 404 HIS A N 1
ATOM 3157 C CA . HIS A 1 404 ? 30.817 1.561 -3.917 1.00 54.06 404 HIS A CA 1
ATOM 3158 C C . HIS A 1 404 ? 30.166 1.790 -2.541 1.00 54.06 404 HIS A C 1
ATOM 3160 O O . HIS A 1 404 ? 29.056 1.317 -2.309 1.00 54.06 404 HIS A O 1
ATOM 3166 N N . ARG A 1 405 ? 30.828 2.515 -1.625 1.00 55.41 405 ARG A N 1
ATOM 3167 C CA . ARG A 1 405 ? 30.279 2.783 -0.281 1.00 55.41 405 ARG A CA 1
ATOM 3168 C C . ARG A 1 405 ? 29.105 3.764 -0.332 1.00 55.41 405 ARG A C 1
ATOM 3170 O O . ARG A 1 405 ? 28.138 3.573 0.394 1.00 55.41 405 ARG A O 1
ATOM 3177 N N . GLY A 1 406 ? 29.164 4.770 -1.207 1.00 63.69 406 GLY A N 1
ATOM 3178 C CA . GLY A 1 406 ? 28.054 5.706 -1.415 1.00 63.69 406 GLY A CA 1
ATOM 3179 C C . GLY A 1 406 ? 26.829 5.042 -2.037 1.00 63.69 406 GLY A C 1
ATOM 3180 O O . GLY A 1 406 ? 25.722 5.229 -1.541 1.00 63.69 406 GLY A O 1
ATOM 3181 N N . LEU A 1 407 ? 27.027 4.215 -3.073 1.00 61.22 407 LEU A N 1
ATOM 3182 C CA . LEU A 1 407 ? 25.929 3.458 -3.692 1.00 61.22 407 LEU A CA 1
ATOM 3183 C C . LEU A 1 407 ? 25.250 2.505 -2.709 1.00 61.22 407 LEU A C 1
ATOM 3185 O O . LEU A 1 407 ? 24.033 2.351 -2.755 1.00 61.22 407 LEU A O 1
ATOM 3189 N N . PHE A 1 408 ? 26.025 1.884 -1.816 1.00 61.16 408 PHE A N 1
ATOM 3190 C CA . PHE A 1 408 ? 25.475 1.026 -0.774 1.00 61.16 408 PHE A CA 1
ATOM 3191 C C . PHE A 1 408 ? 24.508 1.797 0.136 1.00 61.16 408 PHE A C 1
ATOM 3193 O O . PHE A 1 408 ? 23.365 1.380 0.289 1.00 61.16 408 PHE A O 1
ATOM 3200 N N . TRP A 1 409 ? 24.920 2.949 0.678 1.00 66.25 409 TRP A N 1
ATOM 3201 C CA . TRP A 1 409 ? 24.057 3.767 1.542 1.00 66.25 409 TRP A CA 1
ATOM 3202 C C . TRP A 1 409 ? 22.867 4.387 0.803 1.00 66.25 409 TRP A C 1
ATOM 3204 O O . TRP A 1 409 ? 21.775 4.440 1.360 1.00 66.25 409 TRP A O 1
ATOM 3214 N N . PHE A 1 410 ? 23.040 4.788 -0.460 1.00 72.12 410 PHE A N 1
ATOM 3215 C CA . PHE A 1 410 ? 21.935 5.204 -1.330 1.00 72.12 410 PHE A CA 1
ATOM 3216 C C . PHE A 1 410 ? 20.885 4.089 -1.486 1.00 72.12 410 PHE A C 1
ATOM 3218 O O . PHE A 1 410 ? 19.685 4.337 -1.353 1.00 72.12 410 PHE A O 1
ATOM 3225 N N . GLY A 1 411 ? 21.337 2.851 -1.710 1.00 64.50 411 GLY A N 1
ATOM 3226 C CA . GLY A 1 411 ? 20.473 1.674 -1.772 1.00 64.50 411 GLY A CA 1
ATOM 3227 C C . GLY A 1 411 ? 19.776 1.388 -0.442 1.00 64.50 411 GLY A C 1
ATOM 3228 O O . GLY A 1 411 ? 18.562 1.226 -0.418 1.00 64.50 411 GLY A O 1
ATOM 3229 N N . VAL A 1 412 ? 20.509 1.399 0.675 1.00 65.69 412 VAL A N 1
ATOM 3230 C CA . VAL A 1 412 ? 19.945 1.173 2.019 1.00 65.69 412 VAL A CA 1
ATOM 3231 C C . VAL A 1 412 ? 18.875 2.213 2.356 1.00 65.69 412 VAL A C 1
ATOM 3233 O O . VAL A 1 412 ? 17.770 1.843 2.737 1.00 65.69 412 VAL A O 1
ATOM 3236 N N . LEU A 1 413 ? 19.154 3.506 2.165 1.00 73.69 413 LEU A N 1
ATOM 3237 C CA . LEU A 1 413 ? 18.194 4.573 2.470 1.00 73.69 413 LEU A CA 1
ATOM 3238 C C . LEU A 1 413 ? 16.978 4.573 1.545 1.00 73.69 413 LEU A C 1
ATOM 3240 O O . LEU A 1 413 ? 15.898 4.960 1.984 1.00 73.69 413 LEU A O 1
ATOM 3244 N N . THR A 1 414 ? 17.127 4.094 0.306 1.00 72.31 414 THR A N 1
ATOM 3245 C CA . THR A 1 414 ? 15.973 3.839 -0.564 1.00 72.31 414 THR A CA 1
ATOM 3246 C C . THR A 1 414 ? 15.008 2.859 0.093 1.00 72.31 414 THR A C 1
ATOM 3248 O O . THR A 1 414 ? 13.812 3.127 0.158 1.00 72.31 414 THR A O 1
ATOM 3251 N N . GLN A 1 415 ? 15.538 1.743 0.598 1.00 68.44 415 GLN A N 1
ATOM 3252 C CA . GLN A 1 415 ? 14.719 0.678 1.172 1.00 68.44 415 GLN A CA 1
ATOM 3253 C C . GLN A 1 415 ? 14.160 1.043 2.547 1.00 68.44 415 GLN A C 1
ATOM 3255 O O . GLN A 1 415 ? 13.028 0.699 2.858 1.00 68.44 415 GLN A O 1
ATOM 3260 N N . ILE A 1 416 ? 14.906 1.786 3.370 1.00 67.69 416 ILE A N 1
ATOM 3261 C CA . ILE A 1 416 ? 14.372 2.290 4.646 1.00 67.69 416 ILE A CA 1
ATOM 3262 C C . ILE A 1 416 ? 13.257 3.311 4.389 1.00 67.69 416 ILE A C 1
ATOM 3264 O O . ILE A 1 416 ? 12.234 3.279 5.066 1.00 67.69 416 ILE A O 1
ATOM 3268 N N . GLY A 1 417 ? 13.423 4.190 3.395 1.00 66.38 417 GLY A N 1
ATOM 3269 C CA . GLY A 1 417 ? 12.402 5.171 3.032 1.00 66.38 417 GLY A CA 1
ATOM 3270 C C . GLY A 1 417 ? 11.084 4.530 2.590 1.00 66.38 417 GLY A C 1
ATOM 3271 O O . GLY A 1 417 ? 10.024 5.075 2.872 1.00 66.38 417 GLY A O 1
ATOM 3272 N N . SER A 1 418 ? 11.123 3.352 1.963 1.00 66.12 418 SER A N 1
ATOM 3273 C CA . SER A 1 418 ? 9.901 2.647 1.566 1.00 66.12 418 SER A CA 1
ATOM 3274 C C . SER A 1 418 ? 9.172 1.976 2.739 1.00 66.12 418 SER A C 1
ATOM 3276 O O . SER A 1 418 ? 7.957 1.817 2.675 1.00 66.12 418 SER A O 1
ATOM 3278 N N . LEU A 1 419 ? 9.876 1.639 3.830 1.00 60.31 419 LEU A N 1
ATOM 3279 C CA . LEU A 1 419 ? 9.318 0.962 5.012 1.00 60.31 419 LEU A CA 1
ATOM 3280 C C . LEU A 1 419 ? 8.514 1.882 5.945 1.00 60.31 419 LEU A C 1
ATOM 3282 O O . LEU A 1 419 ? 7.747 1.390 6.771 1.00 60.31 419 LEU A O 1
ATOM 3286 N N . ILE A 1 420 ? 8.675 3.203 5.837 1.00 55.72 420 ILE A N 1
ATOM 3287 C CA . ILE A 1 420 ? 7.984 4.168 6.701 1.00 55.72 420 ILE A CA 1
ATOM 3288 C C . ILE A 1 420 ? 6.624 4.493 6.091 1.00 55.72 420 ILE A C 1
ATOM 3290 O O . ILE A 1 420 ? 6.422 5.522 5.449 1.00 55.72 420 ILE A O 1
ATOM 3294 N N . VAL A 1 421 ? 5.674 3.594 6.317 1.00 47.53 421 VAL A N 1
ATOM 3295 C CA . VAL A 1 421 ? 4.247 3.903 6.249 1.00 47.53 421 VAL A CA 1
ATOM 3296 C C . VAL A 1 421 ? 3.743 3.821 7.684 1.00 47.53 421 VAL A C 1
ATOM 3298 O O . VAL A 1 421 ? 3.562 2.740 8.237 1.00 47.53 421 VAL A O 1
ATOM 3301 N N . ASN A 1 422 ? 3.634 4.984 8.327 1.00 38.94 422 ASN A N 1
ATOM 3302 C CA . ASN A 1 422 ? 3.148 5.096 9.698 1.00 38.94 422 ASN A CA 1
ATOM 3303 C C . ASN A 1 422 ? 1.649 4.781 9.720 1.00 38.94 422 ASN A C 1
ATOM 3305 O O . ASN A 1 422 ? 0.865 5.429 9.029 1.00 38.94 422 ASN A O 1
ATOM 3309 N N . TYR A 1 423 ? 1.269 3.792 10.523 1.00 44.59 423 TYR A N 1
ATOM 3310 C CA . TYR A 1 423 ? -0.123 3.449 10.776 1.00 44.59 423 TYR A CA 1
ATOM 3311 C C . TYR A 1 423 ? -0.726 4.474 11.730 1.00 44.59 423 TYR A C 1
ATOM 3313 O O . TYR A 1 423 ? -0.196 4.711 12.817 1.00 44.59 423 TYR A O 1
ATOM 3321 N N . ASP A 1 424 ? -1.821 5.103 11.313 1.00 48.84 424 ASP A N 1
ATOM 3322 C CA . ASP A 1 424 ? -2.412 6.179 12.090 1.00 48.84 424 ASP A CA 1
ATOM 3323 C C . ASP A 1 424 ? -3.249 5.631 13.259 1.00 48.84 424 ASP A C 1
ATOM 3325 O O . ASP A 1 424 ? -4.355 5.120 13.070 1.00 48.84 424 ASP A O 1
ATOM 3329 N N . ILE A 1 425 ? -2.711 5.746 14.477 1.00 54.88 425 ILE A N 1
ATOM 3330 C CA . ILE A 1 425 ? -3.412 5.460 15.742 1.00 54.88 425 ILE A CA 1
ATOM 3331 C C . ILE A 1 425 ? -4.564 6.466 15.972 1.00 54.88 425 ILE A C 1
ATOM 3333 O O . ILE A 1 425 ? -5.409 6.245 16.831 1.00 54.88 425 ILE A O 1
ATOM 3337 N N . ASN A 1 426 ? -4.676 7.542 15.175 1.00 55.19 426 ASN A N 1
ATOM 3338 C CA . ASN A 1 426 ? -5.797 8.488 15.295 1.00 55.19 426 ASN A CA 1
ATOM 3339 C C . ASN A 1 426 ? -7.161 7.862 15.070 1.00 55.19 426 ASN A C 1
ATOM 3341 O O . ASN A 1 426 ? -8.128 8.321 15.662 1.00 55.19 426 ASN A O 1
ATOM 3345 N N . SER A 1 427 ? -7.219 6.802 14.269 1.00 60.44 427 SER A N 1
ATOM 3346 C CA . SER A 1 427 ? -8.454 6.068 13.998 1.00 60.44 427 SER A CA 1
ATOM 3347 C C . SER A 1 427 ? -9.073 5.409 15.238 1.00 60.44 427 SER A C 1
ATOM 3349 O O . SER A 1 427 ? -10.194 4.933 15.141 1.00 60.44 427 SER A O 1
ATOM 3351 N N . ILE A 1 428 ? -8.383 5.373 16.390 1.00 67.69 428 ILE A N 1
ATOM 3352 C CA . ILE A 1 428 ? -8.909 4.795 17.642 1.00 67.69 428 ILE A CA 1
ATOM 3353 C C . ILE A 1 428 ? -9.060 5.791 18.799 1.00 67.69 428 ILE A C 1
ATOM 3355 O O . ILE A 1 428 ? -9.408 5.385 19.912 1.00 67.69 428 ILE A O 1
ATOM 3359 N N . LEU A 1 429 ? -8.769 7.077 18.575 1.00 74.38 429 LEU A N 1
ATOM 3360 C CA . LEU A 1 429 ? -8.806 8.127 19.601 1.00 74.38 429 LEU A CA 1
ATOM 3361 C C . LEU A 1 429 ? -10.206 8.752 19.712 1.00 74.38 429 LEU A C 1
ATOM 3363 O O . LEU A 1 429 ? -10.397 9.922 19.399 1.00 74.38 429 LEU A O 1
ATOM 3367 N N . TYR A 1 430 ? -11.177 7.961 20.158 1.00 79.19 430 TYR A N 1
ATOM 3368 C CA . TYR A 1 430 ? -12.542 8.413 20.455 1.00 79.19 430 TYR A CA 1
ATOM 3369 C C . TYR A 1 430 ? -12.953 8.063 21.889 1.00 79.19 430 TYR A C 1
ATOM 3371 O O . TYR A 1 430 ? -12.362 7.193 22.543 1.00 79.19 430 TYR A O 1
ATOM 3379 N N . ASP A 1 431 ? -13.995 8.727 22.373 1.00 85.56 431 ASP A N 1
ATOM 3380 C CA . ASP A 1 431 ? -14.539 8.508 23.708 1.00 85.56 431 ASP A CA 1
ATOM 3381 C C . ASP A 1 431 ? -15.653 7.449 23.658 1.00 85.56 431 ASP A C 1
ATOM 3383 O O . ASP A 1 431 ? -16.479 7.451 22.748 1.00 85.56 431 ASP A O 1
ATOM 3387 N N . ASP A 1 432 ? -15.686 6.542 24.637 1.00 86.75 432 ASP A N 1
ATOM 3388 C CA . ASP A 1 432 ? -16.757 5.546 24.786 1.00 86.75 432 ASP A CA 1
ATOM 3389 C C . ASP A 1 432 ? -17.503 5.776 26.102 1.00 86.75 432 ASP A C 1
ATOM 3391 O O . ASP A 1 432 ? -16.885 5.989 27.146 1.00 86.75 432 ASP A O 1
ATOM 3395 N N . THR A 1 433 ? -18.834 5.682 26.072 1.00 87.31 433 THR A N 1
ATOM 3396 C CA . THR A 1 433 ? -19.685 5.755 27.270 1.00 87.31 433 THR A CA 1
ATOM 3397 C C . THR A 1 433 ? -20.663 4.584 27.288 1.00 87.31 433 THR A C 1
ATOM 3399 O O . THR A 1 433 ? -21.393 4.358 26.330 1.00 87.31 433 THR A O 1
ATOM 3402 N N . LEU A 1 434 ? -20.690 3.841 28.392 1.00 89.06 434 LEU A N 1
ATOM 3403 C CA . LEU A 1 434 ? -21.560 2.695 28.628 1.00 89.06 434 LEU A CA 1
ATOM 3404 C C . LEU A 1 434 ? -22.361 2.897 29.917 1.00 89.06 434 LEU A C 1
ATOM 3406 O O . LEU A 1 434 ? -21.906 3.542 30.862 1.00 89.06 434 LEU A O 1
ATOM 3410 N N . ILE A 1 435 ? -23.544 2.295 29.974 1.00 87.94 435 ILE A N 1
ATOM 3411 C CA . ILE A 1 435 ? -24.412 2.291 31.149 1.00 87.94 435 ILE A CA 1
ATOM 3412 C C . ILE A 1 435 ? -24.327 0.928 31.827 1.00 87.94 435 ILE A C 1
ATOM 3414 O O . ILE A 1 435 ? -24.373 -0.125 31.186 1.00 87.94 435 ILE A O 1
ATOM 3418 N N . CYS A 1 436 ? -24.167 0.953 33.145 1.00 87.81 436 CYS A N 1
ATOM 3419 C CA . CYS A 1 436 ? -24.122 -0.230 33.990 1.00 87.81 436 CYS A CA 1
ATOM 3420 C C . CYS A 1 436 ? -25.552 -0.606 34.383 1.00 87.81 436 CYS A C 1
ATOM 3422 O O . CYS A 1 436 ? -26.260 0.197 34.991 1.00 87.81 436 CYS A O 1
ATOM 3424 N N . SER A 1 437 ? -25.959 -1.836 34.083 1.00 86.31 437 SER A N 1
ATOM 3425 C CA . SER A 1 437 ? -27.295 -2.360 34.375 1.00 86.31 437 SER A CA 1
ATOM 3426 C C . SER A 1 437 ? -27.231 -3.703 35.104 1.00 86.31 437 SER A C 1
ATOM 3428 O O . SER A 1 437 ? -26.299 -4.495 34.924 1.00 86.31 437 SER A O 1
ATOM 3430 N N . LEU A 1 438 ? -28.225 -3.945 35.958 1.00 85.00 438 LEU A N 1
ATOM 3431 C CA . LEU A 1 438 ? -28.471 -5.236 36.607 1.00 85.00 438 LEU A CA 1
ATOM 3432 C C . LEU A 1 438 ? -29.250 -6.186 35.668 1.00 85.00 438 LEU A C 1
ATOM 3434 O O . LEU A 1 438 ? -29.787 -5.741 34.653 1.00 85.00 438 LEU A O 1
ATOM 3438 N N . PRO A 1 439 ? -29.382 -7.490 35.991 1.00 80.12 439 PRO A N 1
ATOM 3439 C CA . PRO A 1 439 ? -30.076 -8.462 35.132 1.00 80.12 439 PRO A CA 1
ATOM 3440 C C . PRO A 1 439 ? -31.556 -8.144 34.856 1.00 80.12 439 PRO A C 1
ATOM 3442 O O . PRO A 1 439 ? -32.129 -8.650 33.898 1.00 80.12 439 PRO A O 1
ATOM 3445 N N . ASN A 1 440 ? -32.172 -7.313 35.697 1.00 79.25 440 ASN A N 1
ATOM 3446 C CA . ASN A 1 440 ? -33.530 -6.782 35.560 1.00 79.25 440 ASN A CA 1
ATOM 3447 C C . ASN A 1 440 ? -33.595 -5.479 34.725 1.00 79.25 440 ASN A C 1
ATOM 3449 O O . ASN A 1 440 ? -34.634 -4.824 34.724 1.00 79.25 440 ASN A O 1
ATOM 3453 N N . ASN A 1 441 ? -32.502 -5.088 34.057 1.00 76.94 441 ASN A N 1
ATOM 3454 C CA . ASN A 1 441 ? -32.329 -3.837 33.309 1.00 76.94 441 ASN A CA 1
ATOM 3455 C C . ASN A 1 441 ? -32.463 -2.549 34.143 1.00 76.94 441 ASN A C 1
ATOM 3457 O O . ASN A 1 441 ? -32.669 -1.479 33.575 1.00 76.94 441 ASN A O 1
ATOM 3461 N N . THR A 1 442 ? -32.324 -2.597 35.474 1.00 82.81 442 THR A N 1
ATOM 3462 C CA . THR A 1 442 ? -32.243 -1.355 36.258 1.00 82.81 442 THR A CA 1
ATOM 3463 C C . THR A 1 442 ? -30.861 -0.733 36.111 1.00 82.81 442 THR A C 1
ATOM 3465 O O . THR A 1 442 ? -29.853 -1.401 36.368 1.00 82.81 442 THR A O 1
ATOM 3468 N N . GLU A 1 443 ? -30.817 0.537 35.719 1.00 85.75 443 GLU A N 1
ATOM 3469 C CA . GLU A 1 443 ? -29.586 1.315 35.604 1.00 85.75 443 GLU A CA 1
ATOM 3470 C C . GLU A 1 443 ? -29.010 1.605 36.994 1.00 85.75 443 GLU A C 1
ATOM 3472 O O . GLU A 1 443 ? -29.683 2.151 37.868 1.00 85.75 443 GLU A O 1
ATOM 3477 N N . VAL A 1 444 ? -27.755 1.211 37.201 1.00 88.19 444 VAL A N 1
ATOM 3478 C CA . VAL A 1 444 ? -27.047 1.350 38.482 1.00 88.19 444 VAL A CA 1
ATOM 3479 C C . VAL A 1 444 ? -25.851 2.291 38.396 1.00 88.19 444 VAL A C 1
ATOM 3481 O O . VAL A 1 444 ? -25.318 2.687 39.432 1.00 88.19 444 VAL A O 1
ATOM 3484 N N . GLY A 1 445 ? -25.415 2.673 37.193 1.00 89.12 445 GLY A N 1
ATOM 3485 C CA . GLY A 1 445 ? -24.292 3.590 37.019 1.00 89.12 445 GLY A CA 1
ATOM 3486 C C . GLY A 1 445 ? -23.780 3.696 35.586 1.00 89.12 445 GLY A C 1
ATOM 3487 O O . GLY A 1 445 ? -24.492 3.358 34.644 1.00 89.12 445 GLY A O 1
ATOM 3488 N N . SER A 1 446 ? -22.537 4.148 35.421 1.00 90.19 446 SER A N 1
ATOM 3489 C CA . SER A 1 446 ? -21.919 4.396 34.115 1.00 90.19 446 SER A CA 1
ATOM 3490 C C . SER A 1 446 ? -20.435 4.025 34.076 1.00 90.19 446 SER A C 1
ATOM 3492 O O . SER A 1 446 ? -19.753 3.949 35.102 1.00 90.19 446 SER A O 1
ATOM 3494 N N . PHE A 1 447 ? -19.948 3.788 32.862 1.00 91.31 447 PHE A N 1
ATOM 3495 C CA . PHE A 1 447 ? -18.553 3.548 32.529 1.00 91.31 447 PHE A CA 1
ATOM 3496 C C . PHE A 1 447 ? -18.158 4.450 31.356 1.00 91.31 447 PHE A C 1
ATOM 3498 O O . PHE A 1 447 ? -18.784 4.400 30.304 1.00 91.31 447 PHE A O 1
ATOM 3505 N N . GLU A 1 448 ? -17.131 5.273 31.522 1.00 90.81 448 GLU A N 1
ATOM 3506 C CA . GLU A 1 448 ? -16.666 6.243 30.527 1.00 90.81 448 GLU A CA 1
ATOM 3507 C C . GLU A 1 448 ? -15.172 6.036 30.261 1.00 90.81 448 GLU A C 1
ATOM 3509 O O . GLU A 1 448 ? -14.398 5.850 31.199 1.00 90.81 448 GLU A O 1
ATOM 3514 N N . VAL A 1 449 ? -14.753 6.077 28.996 1.00 91.44 449 VAL A N 1
ATOM 3515 C CA . VAL A 1 449 ? -13.346 6.019 28.576 1.00 91.44 449 VAL A CA 1
ATOM 3516 C C . VAL A 1 449 ? -13.060 7.192 27.660 1.00 91.44 449 VAL A C 1
ATOM 3518 O O . VAL A 1 449 ? -13.695 7.322 26.619 1.00 91.44 449 VAL A O 1
ATOM 3521 N N . LYS A 1 450 ? -12.063 7.998 28.023 1.00 90.12 450 LYS A N 1
ATOM 3522 C CA . LYS A 1 450 ? -11.565 9.119 27.227 1.00 90.12 450 LYS A CA 1
ATOM 3523 C C . LYS A 1 450 ? -10.128 8.898 26.809 1.00 90.12 450 LYS A C 1
ATOM 3525 O O . LYS A 1 450 ? -9.287 8.573 27.655 1.00 90.12 450 LYS A O 1
ATOM 3530 N N . LEU A 1 451 ? -9.852 9.101 25.524 1.00 88.81 451 LEU A N 1
ATOM 3531 C CA . LEU A 1 451 ? -8.507 9.026 24.958 1.00 88.81 451 LEU A CA 1
ATOM 3532 C C . LEU A 1 451 ? -8.129 10.373 24.348 1.00 88.81 451 LEU A C 1
ATOM 3534 O O . LEU A 1 451 ? -8.719 10.804 23.363 1.00 88.81 451 LEU A O 1
ATOM 3538 N N . THR A 1 452 ? -7.107 11.026 24.892 1.00 87.25 452 THR A N 1
ATOM 3539 C CA . THR A 1 452 ? -6.626 12.314 24.377 1.00 87.25 452 THR A CA 1
ATOM 3540 C C . THR A 1 452 ? -5.134 12.265 24.087 1.00 87.25 452 THR A C 1
ATOM 3542 O O . THR A 1 452 ? -4.369 11.572 24.756 1.00 87.25 452 THR A O 1
ATOM 3545 N N . ARG A 1 453 ? -4.679 13.004 23.070 1.00 84.38 453 ARG A N 1
ATOM 3546 C CA . ARG A 1 453 ? -3.239 13.186 22.845 1.00 84.38 453 ARG A CA 1
ATOM 3547 C 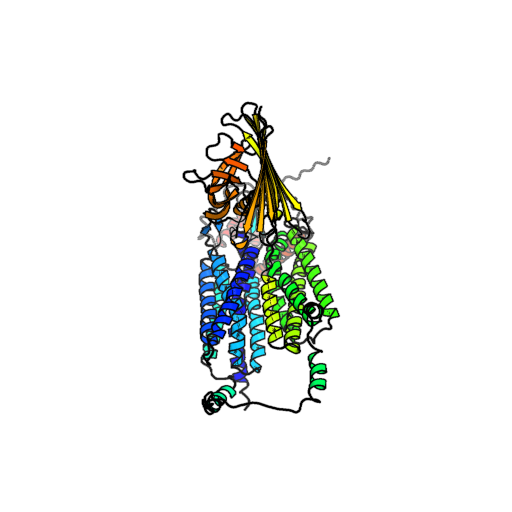C . ARG A 1 453 ? -2.669 14.112 23.910 1.00 84.38 453 ARG A C 1
ATOM 3549 O O . ARG A 1 453 ? -3.245 15.158 24.204 1.00 84.38 453 ARG A O 1
ATOM 3556 N N . THR A 1 454 ? -1.512 13.749 24.444 1.00 83.94 454 THR A N 1
ATOM 3557 C CA . THR A 1 454 ? -0.808 14.540 25.448 1.00 83.94 454 THR A CA 1
ATOM 3558 C C . THR A 1 454 ? 0.703 14.466 25.256 1.00 83.94 454 THR A C 1
ATOM 3560 O O . THR A 1 454 ? 1.232 13.543 24.637 1.00 83.94 454 THR A O 1
ATOM 3563 N N . ASN A 1 455 ? 1.408 15.438 25.823 1.00 84.12 455 ASN A N 1
ATOM 3564 C CA . ASN A 1 455 ? 2.857 15.390 25.980 1.00 84.12 455 ASN A CA 1
ATOM 3565 C C . ASN A 1 455 ? 3.161 15.198 27.465 1.00 84.12 455 ASN A C 1
ATOM 3567 O O . ASN A 1 455 ? 2.518 15.822 28.309 1.00 84.12 455 ASN A O 1
ATOM 3571 N N . TYR A 1 456 ? 4.140 14.358 27.785 1.00 79.88 456 TYR A N 1
ATOM 3572 C CA . TYR A 1 456 ? 4.496 14.048 29.165 1.00 79.88 456 TYR A CA 1
ATOM 3573 C C . TYR A 1 456 ? 6.006 14.172 29.367 1.00 79.88 456 TYR A C 1
ATOM 3575 O O . TYR A 1 456 ? 6.781 13.365 28.854 1.00 79.88 456 TYR A O 1
ATOM 3583 N N . GLY A 1 457 ? 6.431 15.198 30.108 1.00 80.12 457 GLY A N 1
ATOM 3584 C CA . GLY A 1 457 ? 7.850 15.547 30.222 1.00 80.12 457 GLY A CA 1
ATOM 3585 C C . GLY A 1 457 ? 8.461 15.825 28.844 1.00 80.12 457 GLY A C 1
ATOM 3586 O O . GLY A 1 457 ? 7.932 16.644 28.094 1.00 80.12 457 GLY A O 1
ATOM 3587 N N . ASP A 1 458 ? 9.530 15.100 28.505 1.00 76.00 458 ASP A N 1
ATOM 3588 C CA . ASP A 1 458 ? 10.211 15.164 27.200 1.00 76.00 458 ASP A CA 1
ATOM 3589 C C . ASP A 1 458 ? 9.597 14.227 26.137 1.00 76.00 458 ASP A C 1
ATOM 3591 O O . ASP A 1 458 ? 10.020 14.224 24.979 1.00 76.00 458 ASP A O 1
ATOM 3595 N N . LEU A 1 459 ? 8.616 13.396 26.512 1.00 75.75 459 LEU A N 1
ATOM 3596 C CA . LEU A 1 459 ? 7.953 12.476 25.591 1.00 75.75 459 LEU A CA 1
ATOM 3597 C C . LEU A 1 459 ? 6.807 13.194 24.876 1.00 75.75 459 LEU A C 1
ATOM 3599 O O . LEU A 1 459 ? 5.822 13.619 25.487 1.00 75.75 459 LEU A O 1
ATOM 3603 N N . HIS A 1 460 ? 6.935 13.300 23.556 1.00 73.56 460 HIS A N 1
ATOM 3604 C CA . HIS A 1 460 ? 5.915 13.877 22.690 1.00 73.56 460 HIS A CA 1
ATOM 3605 C C . HIS A 1 460 ? 4.978 12.805 22.131 1.00 73.56 460 HIS A C 1
ATOM 3607 O O . HIS A 1 460 ? 5.399 11.683 21.857 1.00 73.56 460 HIS A O 1
ATOM 3613 N N . ASP A 1 461 ? 3.726 13.194 21.893 1.00 75.56 461 ASP A N 1
ATOM 3614 C CA . ASP A 1 461 ? 2.721 12.379 21.198 1.00 75.56 461 ASP A CA 1
ATOM 3615 C C . ASP A 1 461 ? 2.335 11.079 21.932 1.00 75.56 461 ASP A C 1
ATOM 3617 O O . ASP A 1 461 ? 2.174 10.013 21.331 1.00 75.56 461 ASP A O 1
ATOM 3621 N N . CYS A 1 462 ? 2.200 11.183 23.256 1.00 85.06 462 CYS A N 1
ATOM 3622 C CA . CYS A 1 462 ? 1.643 10.141 24.111 1.00 85.06 462 CYS A CA 1
ATOM 3623 C C . CYS A 1 462 ? 0.108 10.188 24.099 1.00 85.06 462 CYS A C 1
ATOM 3625 O O . CYS A 1 462 ? -0.514 11.182 23.719 1.00 85.06 462 CYS A O 1
ATOM 3627 N N . ILE A 1 463 ? -0.512 9.111 24.566 1.00 88.69 463 ILE A N 1
ATOM 3628 C CA . ILE A 1 463 ? -1.959 8.982 24.702 1.00 88.69 463 ILE A CA 1
ATOM 3629 C C . ILE A 1 463 ? -2.290 8.987 26.188 1.00 88.69 463 ILE A C 1
ATOM 3631 O O . ILE A 1 463 ? -1.831 8.133 26.949 1.00 88.69 463 ILE A O 1
ATOM 3635 N N . GLN A 1 464 ? -3.083 9.965 26.603 1.00 92.19 464 GLN A N 1
ATOM 3636 C CA . GLN A 1 464 ? -3.687 10.005 27.919 1.00 92.19 464 GLN A CA 1
ATOM 3637 C C . GLN A 1 464 ? -4.985 9.204 27.890 1.00 92.19 464 GLN A C 1
ATOM 3639 O O . GLN A 1 464 ? -5.882 9.482 27.097 1.00 92.19 464 GLN A O 1
ATOM 3644 N N . VAL A 1 465 ? -5.074 8.215 28.771 1.00 93.19 465 VAL A N 1
ATOM 3645 C CA . VAL A 1 465 ? -6.253 7.372 28.956 1.00 93.19 465 VAL A CA 1
ATOM 3646 C C . VAL A 1 465 ? -6.881 7.724 30.291 1.00 93.19 465 VAL A C 1
ATOM 3648 O O . VAL A 1 465 ? -6.220 7.645 31.327 1.00 93.19 465 VAL A O 1
ATOM 3651 N N . VAL A 1 466 ? -8.157 8.093 30.279 1.00 94.88 466 VAL A N 1
ATOM 3652 C CA . VAL A 1 466 ? -8.951 8.299 31.492 1.00 94.88 466 VAL A CA 1
ATOM 3653 C C . VAL A 1 466 ? -10.176 7.405 31.407 1.00 94.88 466 VAL A C 1
ATOM 3655 O O . VAL A 1 466 ? -11.065 7.662 30.605 1.00 94.88 466 VAL A O 1
ATOM 3658 N N . ALA A 1 467 ? -10.222 6.354 32.219 1.00 93.69 467 ALA A N 1
ATOM 3659 C CA . ALA A 1 467 ? -11.376 5.472 32.325 1.00 93.69 467 ALA A CA 1
ATOM 3660 C C . ALA A 1 467 ? -12.010 5.602 33.709 1.00 93.69 467 ALA A C 1
ATOM 3662 O O . ALA A 1 467 ? -11.306 5.575 34.718 1.00 93.69 467 ALA A O 1
ATOM 3663 N N . ASN A 1 468 ? -13.328 5.744 33.773 1.00 92.88 468 ASN A N 1
ATOM 3664 C CA . ASN A 1 468 ? -14.054 5.914 35.021 1.00 92.88 468 ASN A CA 1
ATOM 3665 C C . ASN A 1 468 ? -15.286 5.010 35.038 1.00 92.88 468 ASN A C 1
ATOM 3667 O O . ASN A 1 468 ? -16.105 5.058 34.130 1.00 92.88 468 ASN A O 1
ATOM 3671 N N . SER A 1 469 ? -15.411 4.191 36.074 1.00 91.44 469 SER A N 1
ATOM 3672 C CA . SER A 1 469 ? -16.526 3.280 36.317 1.00 91.44 469 SER A CA 1
ATOM 3673 C C . SER A 1 469 ? -17.149 3.639 37.653 1.00 91.44 469 SER A C 1
ATOM 3675 O O . SER A 1 469 ? -16.452 3.644 38.664 1.00 91.44 469 SER A O 1
ATOM 3677 N N . GLN A 1 470 ? -18.450 3.890 37.699 1.00 90.00 470 GLN A N 1
ATOM 3678 C CA . GLN A 1 470 ? -19.168 4.131 38.948 1.00 90.00 470 GLN A CA 1
ATOM 3679 C C . GLN A 1 470 ? -20.497 3.384 38.920 1.00 90.00 470 GLN A C 1
ATOM 3681 O O . GLN A 1 470 ? -21.213 3.444 37.926 1.00 90.00 470 GLN A O 1
ATOM 3686 N N . ALA A 1 471 ? -20.836 2.692 40.006 1.00 87.38 471 ALA A N 1
ATOM 3687 C CA . ALA A 1 471 ? -22.110 2.003 40.172 1.00 87.38 471 ALA A CA 1
ATOM 3688 C C . ALA A 1 471 ? -22.624 2.125 41.614 1.00 87.38 471 ALA A C 1
ATOM 3690 O O . ALA A 1 471 ? -21.847 2.250 42.559 1.00 87.38 471 ALA A O 1
ATOM 3691 N N . THR A 1 472 ? -23.944 2.088 41.781 1.00 86.88 472 THR A N 1
ATOM 3692 C CA . THR A 1 472 ? -24.618 2.055 43.083 1.00 86.88 472 THR A CA 1
ATOM 3693 C C . THR A 1 472 ? -25.359 0.733 43.214 1.00 86.88 472 THR A C 1
ATOM 3695 O O . THR A 1 472 ? -26.332 0.495 42.505 1.00 86.88 472 THR A O 1
ATOM 3698 N N . ILE A 1 473 ? -24.893 -0.134 44.110 1.00 81.94 473 ILE A N 1
ATOM 3699 C CA . ILE A 1 473 ? -25.465 -1.463 44.357 1.00 81.94 473 ILE A CA 1
ATOM 3700 C C . ILE A 1 473 ? -25.947 -1.475 45.804 1.00 81.94 473 ILE A C 1
ATOM 3702 O O . ILE A 1 473 ? -25.174 -1.140 46.697 1.00 81.94 473 ILE A O 1
ATOM 3706 N N . ASP A 1 474 ? -27.216 -1.806 46.047 1.00 80.75 474 ASP A N 1
ATOM 3707 C CA . ASP A 1 474 ? -27.804 -1.854 47.397 1.00 80.75 474 ASP A CA 1
ATOM 3708 C C . ASP A 1 474 ? -27.559 -0.573 48.232 1.00 80.75 474 ASP A C 1
ATOM 3710 O O . ASP A 1 474 ? -27.249 -0.627 49.420 1.00 80.75 474 ASP A O 1
ATOM 3714 N N . ASN A 1 475 ? -27.684 0.603 47.599 1.00 80.31 475 ASN A N 1
ATOM 3715 C CA . ASN A 1 475 ? -27.388 1.935 48.163 1.00 80.31 475 ASN A CA 1
ATOM 3716 C C . ASN A 1 475 ? -25.916 2.193 48.551 1.00 80.31 475 ASN A C 1
ATOM 3718 O O . ASN A 1 475 ? -25.619 3.204 49.189 1.00 80.31 475 ASN A O 1
ATOM 3722 N N . ILE A 1 476 ? -24.984 1.332 48.141 1.00 85.44 476 ILE A N 1
ATOM 3723 C CA . ILE A 1 476 ? -23.541 1.515 48.323 1.00 85.44 476 ILE A CA 1
ATOM 3724 C C . ILE A 1 476 ? -22.930 1.930 46.984 1.00 85.44 476 ILE A C 1
ATOM 3726 O O . ILE A 1 476 ? -23.073 1.236 45.979 1.00 85.44 476 ILE A O 1
ATOM 3730 N N . VAL A 1 477 ? -22.231 3.067 46.968 1.00 86.06 477 VAL A N 1
ATOM 3731 C CA . VAL A 1 477 ? -21.545 3.556 45.763 1.00 86.06 477 VAL A CA 1
ATOM 3732 C C . VAL A 1 477 ? -20.154 2.941 45.694 1.00 86.06 477 VAL A C 1
ATOM 3734 O O . VAL A 1 477 ? -19.333 3.168 46.584 1.00 86.06 477 VAL A O 1
ATOM 3737 N N . CYS A 1 478 ? -19.864 2.212 44.625 1.00 89.06 478 CYS A N 1
ATOM 3738 C CA . CYS A 1 478 ? -18.538 1.695 44.314 1.00 89.06 478 CYS A CA 1
ATOM 3739 C C . CYS A 1 478 ? -18.061 2.214 42.957 1.00 89.06 478 CYS A C 1
ATOM 3741 O O . CYS A 1 478 ? -18.856 2.592 42.092 1.00 89.06 478 CYS A O 1
ATOM 3743 N N . GLY A 1 479 ? -16.749 2.269 42.768 1.00 90.00 479 GLY A N 1
ATOM 3744 C CA . GLY A 1 479 ? -16.198 2.714 41.502 1.00 90.00 479 GLY A CA 1
ATOM 3745 C C . GLY A 1 479 ? -14.713 2.459 41.350 1.00 90.00 479 GLY A C 1
ATOM 3746 O O . GLY A 1 479 ? -14.000 2.168 42.311 1.00 90.00 479 GLY A O 1
ATOM 3747 N N . THR A 1 480 ? -14.276 2.599 40.107 1.00 91.75 480 THR A N 1
ATOM 3748 C CA . THR A 1 480 ? -12.904 2.399 39.669 1.00 91.75 480 THR A CA 1
ATOM 3749 C C . THR A 1 480 ? -12.526 3.519 38.711 1.00 91.75 480 THR A C 1
ATOM 3751 O O . THR A 1 480 ? -13.241 3.777 37.746 1.00 91.75 480 THR A O 1
ATOM 3754 N N . THR A 1 481 ? -11.393 4.167 38.942 1.00 94.38 481 THR A N 1
ATOM 3755 C CA . THR A 1 481 ? -10.859 5.224 38.082 1.00 94.38 481 THR A CA 1
ATOM 3756 C C . THR A 1 481 ? -9.442 4.851 37.665 1.00 94.38 481 THR A C 1
ATOM 3758 O O . THR A 1 481 ? -8.600 4.571 38.512 1.00 94.38 481 THR A O 1
ATOM 3761 N N . VAL A 1 482 ? -9.166 4.857 36.363 1.00 95.81 482 VAL A N 1
ATOM 3762 C CA . VAL A 1 482 ? -7.837 4.619 35.788 1.00 95.81 482 VAL A CA 1
ATOM 3763 C C . VAL A 1 482 ? -7.406 5.864 35.028 1.00 95.81 482 VAL A C 1
ATOM 3765 O O . VAL A 1 482 ? -8.095 6.305 34.109 1.00 95.81 482 VAL A O 1
ATOM 3768 N N . ARG A 1 483 ? -6.249 6.419 35.382 1.00 95.88 483 ARG A N 1
ATOM 3769 C CA . ARG A 1 483 ? -5.591 7.501 34.644 1.00 95.88 483 ARG A CA 1
ATOM 3770 C C . ARG A 1 483 ? -4.217 7.040 34.211 1.00 95.88 483 ARG A C 1
ATOM 3772 O O . ARG A 1 483 ? -3.394 6.754 35.067 1.00 95.88 483 ARG A O 1
ATOM 3779 N N . ALA A 1 484 ? -3.960 6.972 32.911 1.00 95.62 484 ALA A N 1
ATOM 3780 C CA . ALA A 1 484 ? -2.690 6.493 32.382 1.00 95.62 484 ALA A CA 1
ATOM 3781 C C . ALA A 1 484 ? -2.138 7.393 31.277 1.00 95.62 484 ALA A C 1
ATOM 3783 O O . ALA A 1 484 ? -2.890 8.028 30.541 1.00 95.62 484 ALA A O 1
ATOM 3784 N N . VAL A 1 485 ? -0.816 7.394 31.135 1.00 93.62 485 VAL A N 1
ATOM 3785 C CA . VAL A 1 485 ? -0.093 7.959 29.994 1.00 93.62 485 VAL A CA 1
ATOM 3786 C C . VAL A 1 485 ? 0.642 6.820 29.305 1.00 93.62 485 VAL A C 1
ATOM 3788 O O . VAL A 1 485 ? 1.448 6.124 29.927 1.00 93.62 485 VAL A O 1
ATOM 3791 N N . VAL A 1 486 ? 0.343 6.612 28.026 1.00 90.75 486 VAL A N 1
ATOM 3792 C CA . VAL A 1 486 ? 0.808 5.466 27.239 1.00 90.75 486 VAL A CA 1
ATOM 3793 C C . VAL A 1 486 ? 1.495 5.962 25.966 1.00 90.75 486 VAL A C 1
ATOM 3795 O O . VAL A 1 486 ? 1.015 6.897 25.327 1.00 90.75 486 VAL A O 1
ATOM 3798 N N . THR A 1 487 ? 2.623 5.362 25.588 1.00 85.19 487 THR A N 1
ATOM 3799 C CA . THR A 1 487 ? 3.300 5.676 24.317 1.00 85.19 487 THR A CA 1
ATOM 3800 C C . THR A 1 487 ? 2.615 4.985 23.132 1.00 85.19 487 THR A C 1
ATOM 3802 O O . THR A 1 487 ? 1.759 4.116 23.305 1.00 85.19 487 THR A O 1
ATOM 3805 N N . LYS A 1 488 ? 2.999 5.328 21.896 1.00 76.88 488 LYS A N 1
ATOM 3806 C CA . LYS A 1 488 ? 2.461 4.677 20.685 1.00 76.88 488 LYS A CA 1
ATOM 3807 C C . LYS A 1 488 ? 2.801 3.190 20.591 1.00 76.88 488 LYS A C 1
ATOM 3809 O O . LYS A 1 488 ? 2.078 2.434 19.955 1.00 76.88 488 LYS A O 1
ATOM 3814 N N . GLU A 1 489 ? 3.869 2.770 21.258 1.00 74.94 489 GLU A N 1
ATOM 3815 C CA . GLU A 1 489 ? 4.311 1.380 21.383 1.00 74.94 489 GLU A CA 1
ATOM 3816 C C . GLU A 1 489 ? 3.561 0.620 22.494 1.00 74.94 489 GLU A C 1
ATOM 3818 O O . GLU A 1 489 ? 3.966 -0.480 22.862 1.00 74.94 489 GLU A O 1
ATOM 3823 N N . LEU A 1 490 ? 2.479 1.197 23.036 1.00 82.75 490 LEU A N 1
ATOM 3824 C CA . LEU A 1 490 ? 1.662 0.647 24.125 1.00 82.75 490 LEU A CA 1
ATOM 3825 C C . LEU A 1 490 ? 2.409 0.478 25.458 1.00 82.75 490 LEU A C 1
ATOM 3827 O O . LEU A 1 490 ? 1.974 -0.278 26.326 1.00 82.75 490 LEU A O 1
ATOM 3831 N N . VAL A 1 491 ? 3.502 1.219 25.664 1.00 85.38 491 VAL A N 1
ATOM 3832 C CA . VAL A 1 491 ? 4.231 1.221 26.937 1.00 85.38 491 VAL A CA 1
ATOM 3833 C C . VAL A 1 491 ? 3.590 2.224 27.892 1.00 85.38 491 VAL A C 1
ATOM 3835 O O . VAL A 1 491 ? 3.455 3.404 27.570 1.00 85.38 491 VAL A O 1
ATOM 3838 N N . THR A 1 492 ? 3.203 1.775 29.087 1.00 91.00 492 THR A N 1
ATOM 3839 C CA . THR A 1 492 ? 2.664 2.660 30.129 1.00 91.00 492 THR A CA 1
ATOM 3840 C C . THR A 1 492 ? 3.792 3.416 30.834 1.00 91.00 492 THR A C 1
ATOM 3842 O O . THR A 1 492 ? 4.644 2.815 31.487 1.00 91.00 492 THR A O 1
ATOM 3845 N N . VAL A 1 493 ? 3.791 4.744 30.704 1.00 91.00 493 VAL A N 1
ATOM 3846 C CA . VAL A 1 493 ? 4.756 5.649 31.350 1.00 91.00 493 VAL A CA 1
ATOM 3847 C C . VAL A 1 493 ? 4.347 5.914 32.797 1.00 91.00 493 VAL A C 1
ATOM 3849 O O . VAL A 1 493 ? 5.167 5.827 33.709 1.00 91.00 493 VAL A O 1
ATOM 3852 N N . GLN A 1 494 ? 3.063 6.200 33.003 1.00 94.44 494 GLN A N 1
ATOM 3853 C CA . GLN A 1 494 ? 2.462 6.422 34.313 1.00 94.44 494 GLN A CA 1
ATOM 3854 C C . GLN A 1 494 ? 1.039 5.861 34.313 1.00 94.44 494 GLN A C 1
ATOM 3856 O O . GLN A 1 494 ? 0.341 5.987 33.307 1.00 94.44 494 GLN A O 1
ATOM 3861 N N . GLN A 1 495 ? 0.599 5.273 35.426 1.00 96.19 495 GLN A N 1
ATOM 3862 C CA . GLN A 1 495 ? -0.802 4.922 35.651 1.00 96.19 495 GLN A CA 1
ATOM 3863 C C . GLN A 1 495 ? -1.186 5.058 37.128 1.00 96.19 495 GLN A C 1
ATOM 3865 O O . GLN A 1 495 ? -0.532 4.480 37.979 1.00 96.19 495 GLN A O 1
ATOM 3870 N N . GLU A 1 496 ? -2.279 5.754 37.418 1.00 96.00 496 GLU A N 1
ATOM 3871 C CA . GLU A 1 496 ? -2.964 5.773 38.715 1.00 96.00 496 GLU A CA 1
ATOM 3872 C C . GLU A 1 496 ? -4.250 4.948 38.575 1.00 96.00 496 GLU A C 1
ATOM 3874 O O . GLU A 1 496 ? -5.091 5.239 37.720 1.00 96.00 496 GLU A O 1
ATOM 3879 N N . HIS A 1 497 ? -4.404 3.904 39.387 1.00 94.38 497 HIS A N 1
ATOM 3880 C CA . HIS A 1 497 ? -5.598 3.063 39.431 1.00 94.38 497 HIS A CA 1
ATOM 3881 C C . HIS A 1 497 ? -6.230 3.148 40.822 1.00 94.38 497 HIS A C 1
ATOM 3883 O O . HIS A 1 497 ? -5.665 2.664 41.796 1.00 94.38 497 HIS A O 1
ATOM 3889 N N . THR A 1 498 ? -7.397 3.780 40.916 1.00 93.62 498 THR A N 1
ATOM 3890 C CA . THR A 1 498 ? -8.145 3.971 42.163 1.00 93.62 498 THR A CA 1
ATOM 3891 C C . THR A 1 498 ? -9.391 3.098 42.179 1.00 93.62 498 THR A C 1
ATOM 3893 O O . THR A 1 498 ? -10.204 3.178 41.265 1.00 93.62 498 THR A O 1
ATOM 3896 N N . GLU A 1 499 ? -9.585 2.326 43.237 1.00 91.75 499 GLU A N 1
ATOM 3897 C CA . GLU A 1 499 ? -10.781 1.533 43.525 1.00 91.75 499 GLU A CA 1
ATOM 3898 C C . GLU A 1 499 ? -11.376 2.031 44.843 1.00 91.75 499 GLU A C 1
ATOM 3900 O O . GLU A 1 499 ? -10.649 2.214 45.820 1.00 91.75 499 GLU A O 1
ATOM 3905 N N . TYR A 1 500 ? -12.683 2.279 44.901 1.00 91.56 500 TYR A N 1
ATOM 3906 C CA . TYR A 1 500 ? -13.318 2.773 46.122 1.00 91.56 500 TYR A CA 1
ATOM 3907 C C . TYR A 1 500 ? -14.711 2.193 46.353 1.00 91.56 500 TYR A C 1
ATOM 3909 O O . TYR A 1 500 ? -15.468 1.920 45.421 1.00 91.56 500 TYR A O 1
ATOM 3917 N N . VAL A 1 501 ? -15.070 2.070 47.629 1.00 91.00 501 VAL A N 1
ATOM 3918 C CA . VAL A 1 501 ? -16.397 1.672 48.104 1.00 91.00 501 VAL A CA 1
ATOM 3919 C C . VAL A 1 501 ? -16.824 2.632 49.210 1.00 91.00 501 VAL A C 1
ATOM 3921 O O . VAL A 1 501 ? -16.223 2.687 50.284 1.00 91.00 501 VAL A O 1
ATOM 3924 N N . LYS A 1 502 ? -17.880 3.406 48.954 1.00 86.06 502 LYS A N 1
ATOM 3925 C CA . LYS A 1 502 ? -18.465 4.366 49.897 1.00 86.06 502 LYS A CA 1
ATOM 3926 C C . LYS A 1 502 ? -19.538 3.662 50.725 1.00 86.06 502 LYS A C 1
ATOM 3928 O O . LYS A 1 502 ? -20.710 3.660 50.358 1.00 86.06 502 LYS A O 1
ATOM 3933 N N . SER A 1 503 ? -19.115 3.049 51.827 1.00 83.81 503 SER A N 1
ATOM 3934 C CA . SER A 1 503 ? -19.994 2.443 52.836 1.00 83.81 503 SER A CA 1
ATOM 3935 C C . SER A 1 503 ? -19.858 3.168 54.187 1.00 83.81 503 SER A C 1
ATOM 3937 O O . SER A 1 503 ? -19.163 4.182 54.275 1.00 83.81 503 SER A O 1
ATOM 3939 N N . ALA A 1 504 ? -20.486 2.652 55.251 1.00 78.12 504 ALA A N 1
ATOM 3940 C CA . ALA A 1 504 ? -20.273 3.146 56.618 1.00 78.12 504 ALA A CA 1
ATOM 3941 C C . ALA A 1 504 ? -18.784 3.125 57.030 1.00 78.12 504 ALA A C 1
ATOM 3943 O O . ALA A 1 504 ? -18.337 4.014 57.752 1.00 78.12 504 ALA A O 1
ATOM 3944 N N . ASN A 1 505 ? -18.018 2.157 56.511 1.00 82.94 505 ASN A N 1
ATOM 3945 C CA . ASN A 1 505 ? -16.559 2.123 56.570 1.00 82.94 505 ASN A CA 1
ATOM 3946 C C . ASN A 1 505 ? -16.017 2.269 55.137 1.00 82.94 505 ASN A C 1
ATOM 3948 O O . ASN A 1 505 ? -16.020 1.290 54.387 1.00 82.94 505 ASN A O 1
ATOM 3952 N N . PRO A 1 506 ? -15.621 3.479 54.701 1.00 85.50 506 PRO A N 1
ATOM 3953 C CA . PRO A 1 506 ? -15.151 3.685 53.339 1.00 85.50 506 PRO A CA 1
ATOM 3954 C C . PRO A 1 506 ? -13.817 2.971 53.121 1.00 85.50 506 PRO A C 1
ATOM 3956 O O . PRO A 1 506 ? -12.916 3.063 53.957 1.00 85.50 506 PRO A O 1
ATOM 3959 N N . ILE A 1 507 ? -13.708 2.287 51.984 1.00 90.62 507 ILE A N 1
ATOM 3960 C CA . ILE A 1 507 ? -12.490 1.603 51.544 1.00 90.62 507 ILE A CA 1
ATOM 3961 C C . ILE A 1 507 ? -12.031 2.273 50.254 1.00 90.62 507 ILE A C 1
ATOM 3963 O O . ILE A 1 507 ? -12.830 2.425 49.332 1.00 90.62 507 ILE A O 1
ATOM 3967 N N . THR A 1 508 ? -10.768 2.686 50.190 1.00 91.88 508 THR A N 1
ATOM 3968 C CA . THR A 1 508 ? -10.131 3.239 48.988 1.00 91.88 508 THR A CA 1
ATOM 3969 C C . THR A 1 508 ? -8.774 2.581 48.792 1.00 91.88 508 THR A C 1
ATOM 3971 O O . THR A 1 508 ? -7.962 2.563 49.708 1.00 91.88 508 THR A O 1
ATOM 3974 N N . ARG A 1 509 ? -8.511 2.059 47.599 1.00 93.12 509 ARG A N 1
ATOM 3975 C CA . ARG A 1 509 ? -7.227 1.492 47.192 1.00 93.12 509 ARG A CA 1
ATOM 3976 C C . ARG A 1 509 ? -6.714 2.258 45.982 1.00 93.12 509 ARG A C 1
ATOM 3978 O O . ARG A 1 509 ? -7.396 2.317 44.968 1.00 93.12 509 ARG A O 1
ATOM 3985 N N . ILE A 1 510 ? -5.528 2.846 46.085 1.00 93.50 510 ILE A N 1
ATOM 3986 C CA . ILE A 1 510 ? -4.872 3.599 45.011 1.00 93.50 510 ILE A CA 1
ATOM 3987 C C . ILE A 1 510 ? -3.573 2.881 44.668 1.00 93.50 510 ILE A C 1
ATOM 3989 O O . ILE A 1 510 ? -2.750 2.638 45.547 1.00 93.50 510 ILE A O 1
ATOM 3993 N N . VAL A 1 511 ? -3.393 2.531 43.401 1.00 94.62 511 VAL A N 1
ATOM 3994 C CA . VAL A 1 511 ? -2.177 1.914 42.876 1.00 94.62 511 VAL A CA 1
ATOM 3995 C C . VAL A 1 511 ? -1.554 2.856 41.859 1.00 94.62 511 VAL A C 1
ATOM 3997 O O . VAL A 1 511 ? -2.071 3.011 40.753 1.00 94.62 511 VAL A O 1
ATOM 4000 N N . ASP A 1 512 ? -0.428 3.447 42.234 1.00 94.94 512 ASP A N 1
ATOM 4001 C CA . ASP A 1 512 ? 0.382 4.298 41.374 1.00 94.94 512 ASP A CA 1
ATOM 4002 C C . ASP A 1 512 ? 1.502 3.484 40.741 1.00 94.94 512 ASP A C 1
ATOM 4004 O O . ASP A 1 512 ? 2.297 2.849 41.429 1.00 94.94 512 ASP A O 1
ATOM 4008 N N . PHE A 1 513 ? 1.584 3.529 39.422 1.00 95.38 513 PHE A N 1
ATOM 4009 C CA . PHE A 1 513 ? 2.607 2.896 38.612 1.00 95.38 513 PHE A CA 1
ATOM 4010 C C . PHE A 1 513 ? 3.401 3.972 37.879 1.00 95.38 513 PHE A C 1
ATOM 4012 O O . PHE A 1 513 ? 2.825 4.794 37.162 1.00 95.38 513 PHE A O 1
ATOM 4019 N N . ILE A 1 514 ? 4.724 3.950 38.019 1.00 93.00 514 ILE A N 1
ATOM 4020 C CA . ILE A 1 514 ? 5.634 4.891 37.363 1.00 93.00 514 ILE A CA 1
ATOM 4021 C C . ILE A 1 514 ? 6.766 4.113 36.693 1.00 93.00 514 ILE A C 1
ATOM 4023 O O . ILE A 1 514 ? 7.422 3.273 37.308 1.00 93.00 514 ILE A O 1
ATOM 4027 N N . SER A 1 515 ? 7.011 4.413 35.420 1.00 89.56 515 SER A N 1
ATOM 4028 C CA . SER A 1 515 ? 8.154 3.902 34.668 1.00 89.56 515 SER A CA 1
ATOM 4029 C C . SER A 1 515 ? 9.389 4.777 34.897 1.00 89.56 515 SER A C 1
ATOM 4031 O O . SER A 1 515 ? 9.512 5.839 34.289 1.00 89.56 515 SER A O 1
ATOM 4033 N N . GLU A 1 516 ? 10.346 4.298 35.693 1.00 88.94 516 GLU A N 1
ATOM 4034 C CA . GLU A 1 516 ? 11.675 4.912 35.839 1.00 88.94 516 GLU A CA 1
ATOM 4035 C C . GLU A 1 516 ? 12.634 4.408 34.741 1.00 88.94 516 GLU A C 1
ATOM 4037 O O . GLU A 1 516 ? 12.211 3.758 33.787 1.00 88.94 516 GLU A O 1
ATOM 4042 N N . SER A 1 517 ? 13.928 4.730 34.796 1.00 82.88 517 SER A N 1
ATOM 4043 C CA . SER A 1 517 ? 14.891 4.317 33.762 1.00 82.88 517 SER A CA 1
ATOM 4044 C C . SER A 1 517 ? 15.142 2.803 33.747 1.00 82.88 517 SER A C 1
ATOM 4046 O O . SER A 1 517 ? 15.129 2.206 32.671 1.00 82.88 517 SER A O 1
ATOM 4048 N N . THR A 1 518 ? 15.325 2.185 34.917 1.00 84.75 518 THR A N 1
ATOM 4049 C CA . THR A 1 518 ? 15.675 0.758 35.071 1.00 84.75 518 THR A CA 1
ATOM 4050 C C . THR A 1 518 ? 14.512 -0.112 35.540 1.00 84.75 518 THR A C 1
ATOM 4052 O O . THR A 1 518 ? 14.395 -1.260 35.114 1.00 84.75 518 THR A O 1
ATOM 4055 N N . ASP A 1 519 ? 13.621 0.450 36.358 1.00 89.62 519 ASP A N 1
ATOM 4056 C CA . ASP A 1 519 ? 12.559 -0.288 37.039 1.00 89.62 519 ASP A CA 1
ATOM 4057 C C . ASP A 1 519 ? 11.183 0.342 36.797 1.00 89.62 519 ASP A C 1
ATOM 4059 O O . ASP A 1 519 ? 11.048 1.516 36.441 1.00 89.62 519 ASP A O 1
ATOM 4063 N N . TYR A 1 520 ? 10.148 -0.450 37.043 1.00 91.38 520 TYR A N 1
ATOM 4064 C CA . TYR A 1 520 ? 8.795 0.017 37.296 1.00 91.38 520 TYR A CA 1
ATOM 4065 C C . TYR A 1 520 ? 8.571 0.115 38.803 1.00 91.38 520 TYR A C 1
ATOM 4067 O O . TYR A 1 520 ? 8.807 -0.851 39.532 1.00 91.38 520 TYR A O 1
ATOM 4075 N N . VAL A 1 521 ? 8.111 1.273 39.268 1.00 94.12 521 VAL A N 1
ATOM 4076 C CA . VAL A 1 521 ? 7.795 1.524 40.678 1.00 94.12 521 VAL A CA 1
ATOM 4077 C C . VAL A 1 521 ? 6.287 1.485 40.857 1.00 94.12 521 VAL A C 1
ATOM 4079 O O . VAL A 1 521 ? 5.563 2.204 40.172 1.00 94.12 521 VAL A O 1
ATOM 4082 N N . ILE A 1 522 ? 5.828 0.648 41.784 1.00 94.88 522 ILE A N 1
ATOM 4083 C CA . ILE A 1 522 ? 4.416 0.474 42.119 1.00 94.88 522 ILE A CA 1
ATOM 4084 C C . ILE A 1 522 ? 4.218 0.899 43.568 1.00 94.88 522 ILE A C 1
ATOM 4086 O O . ILE A 1 522 ? 4.798 0.287 44.459 1.00 94.88 522 ILE A O 1
ATOM 4090 N N . THR A 1 523 ? 3.389 1.905 43.818 1.00 94.38 523 THR A N 1
ATOM 4091 C CA . THR A 1 523 ? 3.009 2.342 45.167 1.00 94.38 523 THR A CA 1
ATOM 4092 C C . THR A 1 523 ? 1.534 2.042 45.390 1.00 94.38 523 THR A C 1
ATOM 4094 O O . THR A 1 523 ? 0.686 2.489 44.628 1.00 94.38 523 THR A O 1
ATOM 4097 N N . ILE A 1 524 ? 1.222 1.265 46.421 1.00 93.25 524 ILE A N 1
ATOM 4098 C CA . ILE A 1 524 ? -0.127 0.830 46.777 1.00 93.25 524 ILE A CA 1
ATOM 4099 C C . ILE A 1 524 ? -0.510 1.529 48.077 1.00 93.25 524 ILE A C 1
ATOM 4101 O O . ILE A 1 524 ? 0.108 1.288 49.110 1.00 93.25 524 ILE A O 1
ATOM 4105 N N . ASN A 1 525 ? -1.540 2.363 48.035 1.00 92.50 525 ASN A N 1
ATOM 4106 C CA . ASN A 1 525 ? -2.111 3.043 49.190 1.00 92.50 525 ASN A CA 1
ATOM 4107 C C . ASN A 1 525 ? -3.502 2.470 49.467 1.00 92.50 525 ASN A C 1
ATOM 4109 O O . ASN A 1 525 ? -4.406 2.648 48.655 1.00 92.50 525 ASN A O 1
ATOM 4113 N N . ASN A 1 526 ? -3.692 1.807 50.608 1.00 90.50 526 ASN A N 1
ATOM 4114 C CA . ASN A 1 526 ? -5.013 1.358 51.051 1.00 90.50 526 ASN A CA 1
ATOM 4115 C C . ASN A 1 526 ? -5.477 2.198 52.241 1.00 90.50 526 ASN A C 1
ATOM 4117 O O . ASN A 1 526 ? -4.768 2.315 53.243 1.00 90.50 526 ASN A O 1
ATOM 4121 N N . GLU A 1 527 ? -6.687 2.731 52.147 1.00 89.44 527 GLU A N 1
ATOM 4122 C CA . GLU A 1 527 ? -7.386 3.456 53.197 1.00 89.44 527 GLU A CA 1
ATOM 4123 C C . GLU A 1 527 ? -8.666 2.697 53.558 1.00 89.44 527 GLU A C 1
ATOM 4125 O O . GLU A 1 527 ? -9.547 2.532 52.719 1.00 89.44 527 GLU A O 1
ATOM 4130 N N . GLU A 1 528 ? -8.783 2.241 54.802 1.00 87.25 528 GLU A N 1
ATOM 4131 C CA . GLU A 1 528 ? -9.976 1.574 55.332 1.00 87.25 528 GLU A CA 1
ATOM 4132 C C . GLU A 1 528 ? -10.411 2.292 56.615 1.00 87.25 528 GLU A C 1
ATOM 4134 O O . GLU A 1 528 ? -9.792 2.177 57.680 1.00 87.25 528 GLU A O 1
ATOM 4139 N N . GLY A 1 529 ? -11.455 3.116 56.510 1.00 80.31 529 GLY A N 1
ATOM 4140 C CA . GLY A 1 529 ? -11.903 3.984 57.599 1.00 80.31 529 GLY A CA 1
ATOM 4141 C C . GLY A 1 529 ? -10.817 4.973 58.049 1.00 80.31 529 GLY A C 1
ATOM 4142 O O . GLY A 1 529 ? -10.563 5.971 57.382 1.00 80.31 529 GLY A O 1
ATOM 4143 N N . LYS A 1 530 ? -10.201 4.727 59.215 1.00 77.06 530 LYS A N 1
ATOM 4144 C CA . LYS A 1 530 ? -9.099 5.551 59.761 1.00 77.06 530 LYS A CA 1
ATOM 4145 C C . LYS A 1 530 ? -7.708 4.967 59.498 1.00 77.06 530 LYS A C 1
ATOM 4147 O O . LYS A 1 530 ? -6.715 5.647 59.748 1.00 77.06 530 LYS A O 1
ATOM 4152 N N . THR A 1 531 ? -7.627 3.723 59.040 1.00 82.62 531 THR A N 1
ATOM 4153 C CA . THR A 1 531 ? -6.362 3.020 58.832 1.00 82.62 531 THR A CA 1
ATOM 4154 C C . THR A 1 531 ? -5.848 3.325 57.434 1.00 82.62 531 THR A C 1
ATOM 4156 O O . THR A 1 531 ? -6.573 3.133 56.462 1.00 82.62 531 THR A O 1
ATOM 4159 N N . LYS A 1 532 ? -4.600 3.791 57.328 1.00 88.62 532 LYS A N 1
ATOM 4160 C CA . LYS A 1 532 ? -3.910 3.993 56.050 1.00 88.62 532 LYS A CA 1
ATOM 4161 C C . LYS A 1 532 ? -2.663 3.123 56.008 1.00 88.62 532 LYS A C 1
ATOM 4163 O O . LYS A 1 532 ? -1.886 3.123 56.960 1.00 88.62 532 LYS A O 1
ATOM 4168 N N . THR A 1 533 ? -2.480 2.392 54.919 1.00 90.50 533 THR A N 1
ATOM 4169 C CA . THR A 1 533 ? -1.292 1.570 54.668 1.00 90.50 533 THR A CA 1
ATOM 4170 C C . THR A 1 533 ? -0.716 1.925 53.309 1.00 90.50 533 THR A C 1
ATOM 4172 O O . THR A 1 533 ? -1.469 2.134 52.360 1.00 90.50 533 THR A O 1
ATOM 4175 N N . THR A 1 534 ? 0.609 1.996 53.231 1.00 91.62 534 THR A N 1
ATOM 4176 C CA . THR A 1 534 ? 1.344 2.263 51.995 1.00 91.62 534 THR A CA 1
ATOM 4177 C C . THR A 1 534 ? 2.398 1.181 51.814 1.00 91.62 534 THR A C 1
ATOM 4179 O O . THR A 1 534 ? 3.190 0.930 52.723 1.00 91.62 534 THR A O 1
ATOM 4182 N N . GLU A 1 535 ? 2.413 0.553 50.646 1.00 93.00 535 GLU A N 1
ATOM 4183 C CA . GLU A 1 535 ? 3.402 -0.441 50.235 1.00 93.00 535 GLU A CA 1
ATOM 4184 C C . GLU A 1 535 ? 4.030 -0.006 48.908 1.00 93.00 535 GLU A C 1
ATOM 4186 O O . GLU A 1 535 ? 3.334 0.498 48.029 1.00 93.00 535 GLU A O 1
ATOM 4191 N N . THR A 1 536 ? 5.336 -0.209 48.735 1.00 92.62 536 THR A N 1
ATOM 4192 C CA . THR A 1 536 ? 6.027 0.093 47.475 1.00 92.62 536 THR A CA 1
ATOM 4193 C C . THR A 1 536 ? 6.764 -1.141 46.975 1.00 92.62 536 THR A C 1
ATOM 4195 O O . THR A 1 536 ? 7.553 -1.736 47.708 1.00 92.62 536 THR A O 1
ATOM 4198 N N . LYS A 1 537 ? 6.542 -1.498 45.709 1.00 91.75 537 LYS A N 1
ATOM 4199 C CA . LYS A 1 537 ? 7.194 -2.604 45.002 1.00 91.75 537 LYS A CA 1
ATOM 4200 C C . LYS A 1 537 ? 7.979 -2.072 43.805 1.00 91.75 537 LYS A C 1
ATOM 4202 O O . LYS A 1 537 ? 7.622 -1.051 43.217 1.00 91.75 537 LYS A O 1
ATOM 4207 N N . ARG A 1 538 ? 9.055 -2.769 43.441 1.00 92.75 538 ARG A N 1
ATOM 4208 C CA . ARG A 1 538 ? 9.870 -2.469 42.257 1.00 92.75 538 ARG A CA 1
ATOM 4209 C C . ARG A 1 538 ? 9.984 -3.709 41.387 1.00 92.75 538 ARG A C 1
ATOM 4211 O O . ARG A 1 538 ? 10.294 -4.782 41.896 1.00 92.75 538 ARG A O 1
ATOM 4218 N N . ILE A 1 539 ? 9.755 -3.544 40.090 1.00 90.69 539 ILE A N 1
ATOM 4219 C CA . ILE A 1 539 ? 9.881 -4.606 39.090 1.00 90.69 539 ILE A CA 1
ATOM 4220 C C . ILE A 1 539 ? 10.934 -4.174 38.064 1.00 90.69 539 ILE A C 1
ATOM 4222 O O . ILE A 1 539 ? 10.727 -3.159 37.396 1.00 90.69 539 ILE A O 1
ATOM 4226 N N . PRO A 1 540 ? 12.037 -4.921 37.891 1.00 89.75 540 PRO A N 1
ATOM 4227 C CA . PRO A 1 540 ? 13.016 -4.633 36.847 1.00 89.75 540 PRO A CA 1
ATOM 4228 C C . PRO A 1 540 ? 12.386 -4.730 35.455 1.00 89.75 540 PRO A C 1
ATOM 4230 O O . PRO A 1 540 ? 11.693 -5.706 35.151 1.00 89.75 540 PRO A O 1
ATOM 4233 N N . LYS A 1 541 ? 12.656 -3.759 34.575 1.00 85.81 541 LYS A N 1
ATOM 4234 C CA . LYS A 1 541 ? 12.077 -3.746 33.217 1.00 85.81 541 LYS A CA 1
ATOM 4235 C C . LYS A 1 541 ? 12.438 -4.979 32.392 1.00 85.81 541 LYS A C 1
ATOM 4237 O O . LYS A 1 541 ? 11.623 -5.442 31.596 1.00 85.81 541 LYS A O 1
ATOM 4242 N N . ASP A 1 542 ? 13.616 -5.542 32.633 1.00 80.50 542 ASP A N 1
ATOM 4243 C CA . ASP A 1 542 ? 14.125 -6.742 31.964 1.00 80.50 542 ASP A CA 1
ATOM 4244 C C . ASP A 1 542 ? 13.209 -7.963 32.166 1.00 80.50 542 ASP A C 1
ATOM 4246 O O . ASP A 1 542 ? 13.148 -8.847 31.314 1.00 80.50 542 ASP A O 1
ATOM 4250 N N . GLN A 1 543 ? 12.473 -8.005 33.284 1.00 80.50 543 GLN A N 1
ATOM 4251 C CA . GLN A 1 543 ? 11.558 -9.095 33.644 1.00 80.50 543 GLN A CA 1
ATOM 4252 C C . GLN A 1 543 ? 10.112 -8.843 33.190 1.00 80.50 543 GLN A C 1
ATOM 4254 O O . GLN A 1 543 ? 9.290 -9.755 33.214 1.00 80.50 543 GLN A O 1
ATOM 4259 N N . ALA A 1 544 ? 9.797 -7.619 32.762 1.00 81.00 544 ALA A N 1
ATOM 4260 C CA . ALA A 1 544 ? 8.444 -7.151 32.464 1.00 81.00 544 ALA A CA 1
ATOM 4261 C C . ALA A 1 544 ? 8.262 -6.798 30.976 1.00 81.00 544 ALA A C 1
ATOM 4263 O O . ALA A 1 544 ? 7.512 -5.888 30.616 1.00 81.00 544 ALA A O 1
ATOM 4264 N N . HIS A 1 545 ? 8.960 -7.508 30.087 1.00 76.19 545 HIS A N 1
ATOM 4265 C CA . HIS A 1 545 ? 8.855 -7.271 28.651 1.00 76.19 545 HIS A CA 1
ATOM 4266 C C . HIS A 1 545 ? 7.450 -7.624 28.138 1.00 76.19 545 HIS A C 1
ATOM 4268 O O . HIS A 1 545 ? 6.971 -8.739 28.335 1.00 76.19 545 HIS A O 1
ATOM 4274 N N . GLY A 1 546 ? 6.783 -6.675 27.476 1.00 73.50 546 GLY A N 1
ATOM 4275 C CA . GLY A 1 546 ? 5.393 -6.851 27.038 1.00 73.50 546 GLY A CA 1
ATOM 4276 C C . GLY A 1 546 ? 4.356 -6.716 28.161 1.00 73.50 546 GLY A C 1
ATOM 4277 O O . GLY A 1 546 ? 3.268 -7.282 28.054 1.00 73.50 546 GLY A O 1
ATOM 4278 N N . LEU A 1 547 ? 4.686 -5.994 29.239 1.00 85.88 547 LEU A N 1
ATOM 4279 C CA . LEU A 1 547 ? 3.744 -5.623 30.294 1.00 85.88 547 LEU A CA 1
ATOM 4280 C C . LEU A 1 547 ? 2.674 -4.658 29.765 1.00 85.88 547 LEU A C 1
ATOM 4282 O O . LEU A 1 547 ? 2.989 -3.563 29.304 1.00 85.88 547 LEU A O 1
ATOM 4286 N N . ILE A 1 548 ? 1.407 -5.047 29.904 1.00 90.25 548 ILE A N 1
ATOM 4287 C CA . ILE A 1 548 ? 0.241 -4.234 29.562 1.00 90.25 548 ILE A CA 1
ATOM 4288 C C . ILE A 1 548 ? -0.607 -4.006 30.814 1.00 90.25 548 ILE A C 1
ATOM 4290 O O . ILE A 1 548 ? -1.128 -4.946 31.424 1.00 90.25 548 ILE A O 1
ATOM 4294 N N . LEU A 1 549 ? -0.769 -2.732 31.173 1.00 93.25 549 LEU A N 1
ATOM 4295 C CA . LEU A 1 549 ? -1.643 -2.273 32.254 1.00 93.25 549 LEU A CA 1
ATOM 4296 C C . LEU A 1 549 ? -3.009 -1.826 31.721 1.00 93.25 549 LEU A C 1
ATOM 4298 O O . LEU A 1 549 ? -3.205 -1.739 30.512 1.00 93.25 549 LEU A O 1
ATOM 4302 N N . GLU A 1 550 ? -3.958 -1.529 32.610 1.00 91.50 550 GLU A N 1
ATOM 4303 C CA . GLU A 1 550 ? -5.346 -1.196 32.250 1.00 91.50 550 GLU A CA 1
ATOM 4304 C C . GLU A 1 550 ? -5.482 -0.075 31.208 1.00 91.50 550 GLU A C 1
ATOM 4306 O O . GLU A 1 550 ? -6.254 -0.226 30.261 1.00 91.50 550 GLU A O 1
ATOM 4311 N N . GLY A 1 551 ? -4.702 1.006 31.316 1.00 91.44 551 GLY A N 1
ATOM 4312 C CA . GLY A 1 551 ? -4.737 2.096 30.338 1.00 91.44 551 GLY A CA 1
ATOM 4313 C C . GLY A 1 551 ? -4.296 1.654 28.939 1.00 91.44 551 GLY A C 1
ATOM 4314 O O . GLY A 1 551 ? -4.998 1.889 27.957 1.00 91.44 551 GLY A O 1
ATOM 4315 N N . ALA A 1 552 ? -3.166 0.946 28.848 1.00 90.69 552 ALA A N 1
ATOM 4316 C CA . ALA A 1 552 ? -2.668 0.396 27.585 1.00 90.69 552 ALA A CA 1
ATOM 4317 C C . ALA A 1 552 ? -3.570 -0.727 27.045 1.00 90.69 552 ALA A C 1
ATOM 4319 O O . ALA A 1 552 ? -3.738 -0.858 25.837 1.00 90.69 552 ALA A O 1
ATOM 4320 N N . ASN A 1 553 ? -4.200 -1.501 27.931 1.00 92.56 553 ASN A N 1
ATOM 4321 C CA . ASN A 1 553 ? -5.142 -2.561 27.590 1.00 92.56 553 ASN A CA 1
ATOM 4322 C C . ASN A 1 553 ? -6.381 -2.019 26.858 1.00 92.56 553 ASN A C 1
ATOM 4324 O O . ASN A 1 553 ? -6.832 -2.644 25.901 1.00 92.56 553 ASN A O 1
ATOM 4328 N N . LEU A 1 554 ? -6.924 -0.873 27.281 1.00 91.44 554 LEU A N 1
ATOM 4329 C CA . LEU A 1 554 ? -8.070 -0.252 26.605 1.00 91.44 554 LEU A CA 1
ATOM 4330 C C . LEU A 1 554 ? -7.731 0.132 25.158 1.00 91.44 554 LEU A C 1
ATOM 4332 O O . LEU A 1 554 ? -8.521 -0.131 24.256 1.00 91.44 554 LEU A O 1
ATOM 4336 N N . ILE A 1 555 ? -6.531 0.671 24.925 1.00 89.25 555 ILE A N 1
ATOM 4337 C CA . ILE A 1 555 ? -6.032 0.989 23.578 1.00 89.25 555 ILE A CA 1
ATOM 4338 C C . ILE A 1 555 ? -5.784 -0.302 22.783 1.00 89.25 555 ILE A C 1
ATOM 4340 O O . ILE A 1 555 ? -6.202 -0.421 21.632 1.00 89.25 555 ILE A O 1
ATOM 4344 N N . LEU A 1 556 ? -5.136 -1.291 23.404 1.00 88.44 556 LEU A N 1
ATOM 4345 C CA . LEU A 1 556 ? -4.785 -2.557 22.769 1.00 88.44 556 LEU A CA 1
ATOM 4346 C C . LEU A 1 556 ? -6.018 -3.312 22.267 1.00 88.44 556 LEU A C 1
ATOM 4348 O O . LEU A 1 556 ? -5.986 -3.812 21.150 1.00 88.44 556 LEU A O 1
ATOM 4352 N N . GLN A 1 557 ? -7.103 -3.383 23.045 1.00 89.06 557 GLN A N 1
ATOM 4353 C CA . GLN A 1 557 ? -8.323 -4.074 22.609 1.00 89.06 557 GLN A CA 1
ATOM 4354 C C . GLN A 1 557 ? -8.960 -3.397 21.385 1.00 89.06 557 GLN A C 1
ATOM 4356 O O . GLN A 1 557 ? -9.368 -4.096 20.462 1.00 89.06 557 GLN A O 1
ATOM 4361 N N . ARG A 1 558 ? -8.959 -2.056 21.313 1.00 87.50 558 ARG A N 1
ATOM 4362 C CA . ARG A 1 558 ? -9.424 -1.321 20.120 1.00 87.50 558 ARG A CA 1
ATOM 4363 C C . ARG A 1 558 ? -8.558 -1.627 18.898 1.00 87.50 558 ARG A C 1
ATOM 4365 O O . ARG A 1 558 ? -9.076 -1.932 17.826 1.00 87.50 558 ARG A O 1
ATOM 4372 N N . LEU A 1 559 ? -7.234 -1.633 19.079 1.00 80.38 559 LEU A N 1
ATOM 4373 C CA . LEU A 1 559 ? -6.293 -2.036 18.030 1.00 80.38 559 LEU A CA 1
ATOM 4374 C C . LEU A 1 559 ? -6.491 -3.495 17.612 1.00 80.38 559 LEU A C 1
ATOM 4376 O O . LEU A 1 559 ? -6.364 -3.800 16.432 1.00 80.38 559 LEU A O 1
ATOM 4380 N N . MET A 1 560 ? -6.807 -4.395 18.547 1.00 80.69 560 MET A N 1
ATOM 4381 C CA . MET A 1 560 ? -7.015 -5.812 18.244 1.00 80.69 560 MET A CA 1
ATOM 4382 C C . MET A 1 560 ? -8.180 -6.033 17.279 1.00 80.69 560 MET A C 1
ATOM 4384 O O . MET A 1 560 ? -8.069 -6.888 16.400 1.00 80.69 560 MET A O 1
ATOM 4388 N N . ILE A 1 561 ? -9.244 -5.239 17.412 1.00 80.25 561 ILE A N 1
ATOM 4389 C CA . ILE A 1 561 ? -10.412 -5.283 16.529 1.00 80.25 561 ILE A CA 1
ATOM 4390 C C . ILE A 1 561 ? -10.084 -4.676 15.165 1.00 80.25 561 ILE A C 1
ATOM 4392 O O . ILE A 1 561 ? -10.169 -5.374 14.158 1.00 80.25 561 ILE A O 1
ATOM 4396 N N . GLN A 1 562 ? -9.592 -3.433 15.123 1.00 71.50 562 GLN A N 1
ATOM 4397 C CA . GLN A 1 562 ? -9.276 -2.767 13.851 1.00 71.50 562 GLN A CA 1
ATOM 4398 C C . GLN A 1 562 ? -8.185 -3.475 13.033 1.00 71.50 562 GLN A C 1
ATOM 4400 O O . GLN A 1 562 ? -8.132 -3.353 11.810 1.00 71.50 562 GLN A O 1
ATOM 4405 N N . ARG A 1 563 ? -7.258 -4.176 13.696 1.00 66.75 563 ARG A N 1
ATOM 4406 C CA . ARG A 1 563 ? -6.119 -4.851 13.052 1.00 66.75 563 ARG A CA 1
ATOM 4407 C C . ARG A 1 563 ? -6.331 -6.349 12.859 1.00 66.75 563 ARG A C 1
ATOM 4409 O O . ARG A 1 563 ? -5.402 -7.014 12.410 1.00 66.75 563 ARG A O 1
ATOM 4416 N N . ASN A 1 564 ? -7.524 -6.857 13.170 1.00 63.06 564 ASN A N 1
ATOM 4417 C CA . ASN A 1 564 ? -7.929 -8.243 12.951 1.00 63.06 564 ASN A CA 1
ATOM 4418 C C . ASN A 1 564 ? -6.917 -9.259 13.534 1.00 63.06 564 ASN A C 1
ATOM 4420 O O . ASN A 1 564 ? -6.287 -10.039 12.818 1.00 63.06 564 ASN A O 1
ATOM 4424 N N . MET A 1 565 ? -6.699 -9.173 14.850 1.00 58.88 565 MET A N 1
ATOM 4425 C CA . MET A 1 565 ? -5.641 -9.903 15.562 1.00 58.88 565 MET A CA 1
ATOM 4426 C C . MET A 1 565 ? -5.819 -11.440 15.588 1.00 58.88 565 MET A C 1
ATOM 4428 O O . MET A 1 565 ? -6.916 -11.948 15.355 1.00 58.88 565 MET A O 1
ATOM 4432 N N . PRO A 1 566 ? -4.739 -12.196 15.899 1.00 55.09 566 PRO A N 1
ATOM 4433 C CA . PRO A 1 566 ? -4.763 -13.654 16.029 1.00 55.09 566 PRO A CA 1
ATOM 4434 C C . PRO A 1 566 ? -5.784 -14.146 17.061 1.00 55.09 566 PRO A C 1
ATOM 4436 O O . PRO A 1 566 ? -6.054 -13.458 18.044 1.00 55.09 566 PRO A O 1
ATOM 4439 N N . GLU A 1 567 ? -6.263 -15.385 16.900 1.00 71.19 567 GLU A N 1
ATOM 4440 C CA . GLU A 1 567 ? -7.265 -16.004 17.788 1.00 71.19 567 GLU A CA 1
ATOM 4441 C C . GLU A 1 567 ? -6.901 -15.944 19.280 1.00 71.19 567 GLU A C 1
ATOM 4443 O O . GLU A 1 567 ? -7.793 -15.854 20.125 1.00 71.19 567 GLU A O 1
ATOM 4448 N N . LYS A 1 568 ? -5.603 -15.979 19.618 1.00 76.75 568 LYS A N 1
ATOM 4449 C CA . LYS A 1 568 ? -5.112 -15.934 20.997 1.00 76.75 568 LYS A CA 1
ATOM 4450 C C . LYS A 1 568 ? -3.790 -15.176 21.115 1.00 76.75 568 LYS A C 1
ATOM 4452 O O . LYS A 1 568 ? -2.843 -15.455 20.382 1.00 76.75 568 LYS A O 1
ATOM 4457 N N . VAL A 1 569 ? -3.702 -14.269 22.087 1.00 77.56 569 VAL A N 1
ATOM 4458 C CA . VAL A 1 569 ? -2.509 -13.460 22.382 1.00 77.56 569 VAL A CA 1
ATOM 4459 C C . VAL A 1 569 ? -2.205 -13.533 23.873 1.00 77.56 569 VAL A C 1
ATOM 4461 O O . VAL A 1 569 ? -3.098 -13.372 24.700 1.00 77.56 569 VAL A O 1
ATOM 4464 N N . THR A 1 570 ? -0.940 -13.749 24.221 1.00 82.62 570 THR A N 1
ATOM 4465 C CA . THR A 1 570 ? -0.494 -13.877 25.612 1.00 82.62 570 THR A CA 1
ATOM 4466 C C . THR A 1 570 ? 0.522 -12.787 25.928 1.00 82.62 570 THR A C 1
ATOM 4468 O O . THR A 1 570 ? 1.550 -12.701 25.262 1.00 82.62 570 THR A O 1
ATOM 4471 N N . LEU A 1 571 ? 0.231 -11.969 26.937 1.00 86.06 571 LEU A N 1
ATOM 4472 C CA . LEU A 1 571 ? 1.050 -10.847 27.404 1.00 86.06 571 LEU A CA 1
ATOM 4473 C C . LEU A 1 571 ? 1.196 -10.895 28.931 1.00 86.06 571 LEU A C 1
ATOM 4475 O O . LEU A 1 571 ? 0.599 -11.745 29.596 1.00 86.06 571 LEU A O 1
ATOM 4479 N N . LEU A 1 572 ? 1.988 -9.980 29.488 1.00 87.25 572 LEU A N 1
ATOM 4480 C CA . LEU A 1 572 ? 2.123 -9.812 30.934 1.00 87.25 572 LEU A CA 1
ATOM 4481 C C . LEU A 1 572 ? 1.189 -8.705 31.437 1.00 87.25 572 LEU A C 1
ATOM 4483 O O . LEU A 1 572 ? 0.925 -7.730 30.734 1.00 87.25 572 LEU A O 1
ATOM 4487 N N . SER A 1 573 ? 0.689 -8.845 32.660 1.00 92.06 573 SER A N 1
ATOM 4488 C CA . SER A 1 573 ? -0.058 -7.803 33.374 1.00 92.06 573 SER A CA 1
ATOM 4489 C C . SER A 1 573 ? 0.232 -7.881 34.873 1.00 92.06 573 SER A C 1
ATOM 4491 O O . SER A 1 573 ? 1.100 -8.645 35.299 1.00 92.06 573 SER A O 1
ATOM 4493 N N . LEU A 1 574 ? -0.473 -7.080 35.667 1.00 90.12 574 LEU A N 1
ATOM 4494 C CA . LEU A 1 574 ? -0.416 -7.128 37.125 1.00 90.12 574 LEU A CA 1
ATOM 4495 C C . LEU A 1 574 ? -1.726 -7.693 37.669 1.00 90.12 574 LEU A C 1
ATOM 4497 O O . LEU A 1 574 ? -2.799 -7.320 37.194 1.00 90.12 574 LEU A O 1
ATOM 4501 N N . ASP A 1 575 ? -1.629 -8.595 38.639 1.00 87.62 575 ASP A N 1
ATOM 4502 C CA . ASP A 1 575 ? -2.799 -9.167 39.306 1.00 87.62 575 ASP A CA 1
ATOM 4503 C C . ASP A 1 575 ? -3.345 -8.248 40.419 1.00 87.62 575 ASP A C 1
ATOM 4505 O O . ASP A 1 575 ? -2.846 -7.139 40.644 1.00 87.62 575 ASP A O 1
ATOM 4509 N N . SER A 1 576 ? -4.370 -8.703 41.150 1.00 83.88 576 SER A N 1
ATOM 4510 C CA . SER A 1 576 ? -4.957 -7.953 42.272 1.00 83.88 576 SER A CA 1
ATOM 4511 C C . SER A 1 576 ? -3.958 -7.585 43.381 1.00 83.88 576 SER A C 1
ATOM 4513 O O . SER A 1 576 ? -4.174 -6.628 44.127 1.00 83.88 576 SER A O 1
ATOM 4515 N N . SER A 1 577 ? -2.852 -8.326 43.488 1.00 84.62 577 SER A N 1
ATOM 4516 C CA . SER A 1 577 ? -1.786 -8.134 44.479 1.00 84.62 577 SER A CA 1
ATOM 4517 C C . SER A 1 577 ? -0.604 -7.329 43.919 1.00 84.62 577 SER A C 1
ATOM 4519 O O . SER A 1 577 ? 0.411 -7.157 44.604 1.00 84.62 577 SER A O 1
ATOM 4521 N N . SER A 1 578 ? -0.757 -6.799 42.701 1.00 88.19 578 SER A N 1
ATOM 4522 C CA . SER A 1 578 ? 0.260 -6.082 41.933 1.00 88.19 578 SER A CA 1
ATOM 4523 C C . SER A 1 578 ? 1.508 -6.922 41.632 1.00 88.19 578 SER A C 1
ATOM 4525 O O . SER A 1 578 ? 2.607 -6.376 41.542 1.00 88.19 578 SER A O 1
ATOM 4527 N N . GLU A 1 579 ? 1.346 -8.239 41.482 1.00 88.38 579 GLU A N 1
ATOM 4528 C CA . GLU A 1 579 ? 2.401 -9.160 41.051 1.00 88.38 579 GLU A CA 1
ATOM 4529 C C . GLU A 1 579 ? 2.323 -9.418 39.541 1.00 88.38 579 GLU A C 1
ATOM 4531 O O . GLU A 1 579 ? 1.242 -9.378 38.944 1.00 88.38 579 GLU A O 1
ATOM 4536 N N . LEU A 1 580 ? 3.470 -9.695 38.909 1.00 88.44 580 LEU A N 1
ATOM 4537 C CA . LEU A 1 580 ? 3.515 -10.037 37.485 1.00 88.44 580 LEU A CA 1
ATOM 4538 C C . LEU A 1 580 ? 2.752 -11.335 37.220 1.00 88.44 580 LEU A C 1
ATOM 4540 O O . LEU A 1 580 ? 3.044 -12.381 37.798 1.00 88.44 580 LEU A O 1
ATOM 4544 N N . CYS A 1 581 ? 1.814 -11.270 36.284 1.00 87.94 581 CYS A N 1
ATOM 4545 C CA . CYS A 1 581 ? 0.954 -12.387 35.940 1.00 87.94 581 CYS A CA 1
ATOM 4546 C C . CYS A 1 581 ? 0.722 -12.512 34.432 1.00 87.94 581 CYS A C 1
ATOM 4548 O O . CYS A 1 581 ? 0.999 -11.601 33.644 1.00 87.94 581 CYS A O 1
ATOM 4550 N N . LEU A 1 582 ? 0.194 -13.670 34.031 1.00 86.75 582 LEU A N 1
ATOM 4551 C CA . LEU A 1 582 ? -0.184 -13.941 32.651 1.00 86.75 582 LEU A CA 1
ATOM 4552 C C . LEU A 1 582 ? -1.524 -13.274 32.327 1.00 86.75 582 LEU A C 1
ATOM 4554 O O . LEU A 1 582 ? -2.499 -13.422 33.066 1.00 86.75 582 LEU A O 1
ATOM 4558 N N . ASN A 1 583 ? -1.586 -12.612 31.178 1.00 89.69 583 ASN A N 1
ATOM 4559 C CA . ASN A 1 583 ? -2.784 -11.988 30.644 1.00 89.69 583 ASN A CA 1
ATOM 4560 C C . ASN A 1 583 ? -3.040 -12.513 29.229 1.00 89.69 583 ASN A C 1
ATOM 4562 O O . ASN A 1 583 ? -2.225 -12.333 28.324 1.00 89.69 583 ASN A O 1
ATOM 4566 N N . VAL A 1 584 ? -4.158 -13.208 29.050 1.00 88.38 584 VAL A N 1
ATOM 4567 C CA . VAL A 1 584 ? -4.489 -13.921 27.814 1.00 88.38 584 VAL A CA 1
ATOM 4568 C C . VAL A 1 584 ? -5.712 -13.288 27.175 1.00 88.38 584 VAL A C 1
ATOM 4570 O O . VAL A 1 584 ? -6.772 -13.217 27.789 1.00 88.38 584 VAL A O 1
ATOM 4573 N N . TYR A 1 585 ? -5.576 -12.879 25.922 1.00 88.44 585 TYR A N 1
ATOM 4574 C CA . TYR A 1 585 ? -6.653 -12.378 25.080 1.00 88.44 585 TYR A CA 1
ATOM 4575 C C . TYR A 1 585 ? -7.066 -13.478 24.110 1.00 88.44 585 TYR A C 1
ATOM 4577 O O . TYR A 1 585 ? -6.206 -14.091 23.480 1.00 88.44 585 TYR A O 1
ATOM 4585 N N . THR A 1 586 ? -8.362 -13.734 23.994 1.00 88.62 586 THR A N 1
ATOM 4586 C CA . THR A 1 586 ? -8.939 -14.717 23.072 1.00 88.62 586 THR A CA 1
ATOM 4587 C C . THR A 1 586 ? -10.048 -14.047 22.274 1.00 88.62 586 THR A C 1
ATOM 4589 O O . THR A 1 586 ? -10.908 -13.392 22.864 1.00 88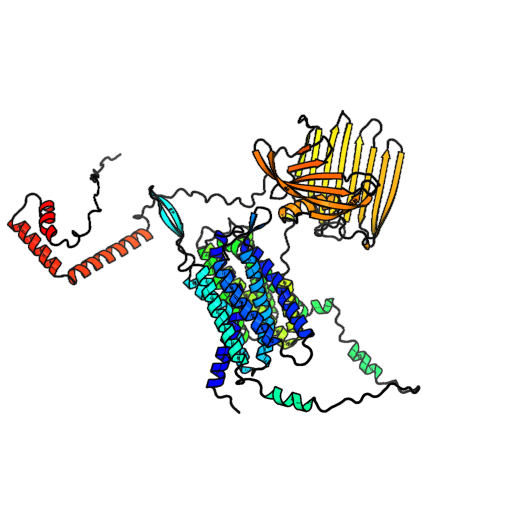.62 586 THR A O 1
ATOM 4592 N N . SER A 1 587 ? -10.036 -14.193 20.952 1.00 86.38 587 SER A N 1
ATOM 4593 C CA . SER A 1 587 ? -11.123 -13.702 20.101 1.00 86.38 587 SER A CA 1
ATOM 4594 C C . SER A 1 587 ? -12.366 -14.577 20.283 1.00 86.38 587 SER A C 1
ATOM 4596 O O . SER A 1 587 ? -12.268 -15.803 20.262 1.00 86.38 587 SER A O 1
ATOM 4598 N N . LEU A 1 588 ? -13.529 -13.956 20.483 1.00 85.94 588 LEU A N 1
ATOM 4599 C CA . LEU A 1 588 ? -14.827 -14.636 20.582 1.00 85.94 588 LEU A CA 1
ATOM 4600 C C . LEU A 1 588 ? -15.600 -14.624 19.256 1.00 85.94 588 LEU A C 1
ATOM 4602 O O . LEU A 1 588 ? -16.622 -15.296 19.144 1.00 85.94 588 LEU A O 1
ATOM 4606 N N . GLY A 1 589 ? -15.109 -13.892 18.252 1.00 80.62 589 GLY A N 1
ATOM 4607 C CA . GLY A 1 589 ? -15.787 -13.721 16.970 1.00 80.62 589 GLY A CA 1
ATOM 4608 C C . GLY A 1 589 ? -16.959 -12.728 17.017 1.00 80.62 589 GLY A C 1
ATOM 4609 O O . GLY A 1 589 ? -17.149 -12.035 18.025 1.00 80.62 589 GLY A O 1
ATOM 4610 N N . PRO A 1 590 ? -17.711 -12.614 15.908 1.00 83.38 590 PRO A N 1
ATOM 4611 C CA . PRO A 1 590 ? -18.867 -11.733 15.812 1.00 83.38 590 PRO A CA 1
ATOM 4612 C C . PRO A 1 590 ? -20.055 -12.282 16.613 1.00 83.38 590 PRO A C 1
ATOM 4614 O O . PRO A 1 590 ? -20.361 -13.476 16.583 1.00 83.38 590 PRO A O 1
ATOM 4617 N N . GLN A 1 591 ? -20.750 -11.391 17.312 1.00 84.50 591 GLN A N 1
ATOM 4618 C CA . GLN A 1 591 ? -21.960 -11.668 18.068 1.00 84.50 591 GLN A CA 1
ATOM 4619 C C . GLN A 1 591 ? -23.014 -10.601 17.772 1.00 84.50 591 GLN A C 1
ATOM 4621 O O . GLN A 1 591 ? -22.754 -9.405 17.860 1.00 84.50 591 GLN A O 1
ATOM 4626 N N . GLN A 1 592 ? -24.233 -11.048 17.480 1.00 84.19 592 GLN A N 1
ATOM 4627 C CA . GLN A 1 592 ? -25.380 -10.164 17.293 1.00 84.19 592 GLN A CA 1
ATOM 4628 C C . GLN A 1 592 ? -25.854 -9.598 18.637 1.00 84.19 592 GLN A C 1
ATOM 4630 O O . GLN A 1 592 ? -26.082 -10.342 19.600 1.00 84.19 592 GLN A O 1
ATOM 4635 N N . MET A 1 593 ? -26.005 -8.278 18.702 1.00 82.81 593 MET A N 1
ATOM 4636 C CA . MET A 1 593 ? -26.432 -7.543 19.886 1.00 82.81 593 MET A CA 1
ATOM 4637 C C . MET A 1 593 ? -27.492 -6.505 19.526 1.00 82.81 593 MET A C 1
ATOM 4639 O O . MET A 1 593 ? -27.279 -5.659 18.671 1.00 82.81 593 MET A O 1
ATOM 4643 N N . ASN A 1 594 ? -28.617 -6.511 20.239 1.00 80.94 594 ASN A N 1
ATOM 4644 C CA . ASN A 1 594 ? -29.650 -5.495 20.055 1.00 80.94 594 ASN A CA 1
ATOM 4645 C C . ASN A 1 594 ? -29.305 -4.225 20.848 1.00 80.94 594 ASN A C 1
ATOM 4647 O O . ASN A 1 594 ? -29.219 -4.302 22.072 1.00 80.94 594 ASN A O 1
ATOM 4651 N N . ILE A 1 595 ? -29.104 -3.076 20.210 1.00 79.81 595 ILE A N 1
ATOM 4652 C CA . ILE A 1 595 ? -28.828 -1.780 20.849 1.00 79.81 595 ILE A CA 1
ATOM 4653 C C . ILE A 1 595 ? -29.856 -0.781 20.327 1.00 79.81 595 ILE A C 1
ATOM 4655 O O . ILE A 1 595 ? -29.962 -0.585 19.122 1.00 79.81 595 ILE A O 1
ATOM 4659 N N . ASP A 1 596 ? -30.630 -0.173 21.228 1.00 71.44 596 ASP A N 1
ATOM 4660 C CA . ASP A 1 596 ? -31.695 0.778 20.871 1.00 71.44 596 ASP A CA 1
ATOM 4661 C C . ASP A 1 596 ? -32.691 0.233 19.820 1.00 71.44 596 ASP A C 1
ATOM 4663 O O . ASP A 1 596 ? -33.098 0.911 18.879 1.00 71.44 596 ASP A O 1
ATOM 4667 N N . GLY A 1 597 ? -33.038 -1.056 19.922 1.00 69.31 597 GLY A N 1
ATOM 4668 C CA . GLY A 1 597 ? -33.944 -1.719 18.981 1.00 69.31 597 GLY A CA 1
ATOM 4669 C C . GLY A 1 597 ? -33.328 -2.070 17.621 1.00 69.31 597 GLY A C 1
ATOM 4670 O O . GLY A 1 597 ? -34.022 -2.664 16.798 1.00 69.31 597 GLY A O 1
ATOM 4671 N N . LYS A 1 598 ? -32.044 -1.767 17.386 1.00 76.12 598 LYS A N 1
ATOM 4672 C CA . LYS A 1 598 ? -31.291 -2.175 16.192 1.00 76.12 598 LYS A CA 1
ATOM 4673 C C . LYS A 1 598 ? -30.403 -3.371 16.507 1.00 76.12 598 LYS A C 1
ATOM 4675 O O . LYS A 1 598 ? -29.672 -3.352 17.494 1.00 76.12 598 LYS A O 1
ATOM 4680 N N . ASP A 1 599 ? -30.433 -4.392 15.662 1.00 80.19 599 ASP A N 1
ATOM 4681 C CA . ASP A 1 599 ? -29.486 -5.502 15.759 1.00 80.19 599 ASP A CA 1
ATOM 4682 C C . ASP A 1 599 ? -28.158 -5.089 15.118 1.00 80.19 599 ASP A C 1
ATOM 4684 O O . ASP A 1 599 ? -28.113 -4.682 13.957 1.00 80.19 599 ASP A O 1
ATOM 4688 N N . VAL A 1 600 ? -27.089 -5.139 15.908 1.00 80.81 600 VAL A N 1
ATOM 4689 C CA . VAL A 1 600 ? -25.737 -4.738 15.525 1.00 80.81 600 VAL A CA 1
ATOM 4690 C C . VAL A 1 600 ? -24.791 -5.902 15.763 1.00 80.81 600 VAL A C 1
ATOM 4692 O O . VAL A 1 600 ? -24.801 -6.534 16.822 1.00 80.81 600 VAL A O 1
ATOM 4695 N N . GLU A 1 601 ? -23.957 -6.177 14.770 1.00 84.00 601 GLU A N 1
ATOM 4696 C CA . GLU A 1 601 ? -22.914 -7.187 14.859 1.00 84.00 601 GLU A CA 1
ATOM 4697 C C . GLU A 1 601 ? -21.686 -6.603 15.570 1.00 84.00 601 GLU A C 1
ATOM 4699 O O . GLU A 1 601 ? -21.138 -5.586 15.150 1.00 84.00 601 GLU A O 1
ATOM 4704 N N . ALA A 1 602 ? -21.272 -7.224 16.676 1.00 87.75 602 ALA A N 1
ATOM 4705 C CA . ALA A 1 602 ? -20.156 -6.771 17.501 1.00 87.75 602 ALA A CA 1
ATOM 4706 C C . ALA A 1 602 ? -19.099 -7.871 17.657 1.00 87.75 602 ALA A C 1
ATOM 4708 O O . ALA A 1 602 ? -19.431 -9.034 17.878 1.00 87.75 602 ALA A O 1
ATOM 4709 N N . TRP A 1 603 ? -17.818 -7.518 17.615 1.00 87.12 603 TRP A N 1
ATOM 4710 C CA . TRP A 1 603 ? -16.708 -8.461 17.760 1.00 87.12 603 TRP A CA 1
ATOM 4711 C C . TRP A 1 603 ? -16.264 -8.564 19.215 1.00 87.12 603 TRP A C 1
ATOM 4713 O O . TRP A 1 603 ? -15.906 -7.566 19.845 1.00 87.12 603 TRP A O 1
ATOM 4723 N N . GLY A 1 604 ? -16.290 -9.782 19.753 1.00 89.44 604 GLY A N 1
ATOM 4724 C CA . GLY A 1 604 ? -15.956 -10.053 21.145 1.00 89.44 604 GLY A CA 1
ATOM 4725 C C . GLY A 1 604 ? -14.481 -10.386 21.371 1.00 89.44 604 GLY A C 1
ATOM 4726 O O . GLY A 1 604 ? -13.874 -11.153 20.624 1.00 89.44 604 GLY A O 1
ATOM 4727 N N . ILE A 1 605 ? -13.920 -9.879 22.465 1.00 90.94 605 ILE A N 1
ATOM 4728 C CA . ILE A 1 605 ? -12.616 -10.259 23.013 1.00 90.94 605 ILE A CA 1
ATOM 4729 C C . ILE A 1 605 ? -12.816 -10.713 24.457 1.00 90.94 605 ILE A C 1
ATOM 4731 O O . ILE A 1 605 ? -13.368 -9.986 25.285 1.00 90.94 605 ILE A O 1
ATOM 4735 N N . GLN A 1 606 ? -12.303 -11.898 24.779 1.00 93.25 606 GLN A N 1
ATOM 4736 C CA . GLN A 1 606 ? -12.182 -12.386 26.145 1.00 93.25 606 GLN A CA 1
ATOM 4737 C C . GLN A 1 606 ? -10.762 -12.169 26.665 1.00 93.25 606 GLN A C 1
ATOM 4739 O O . GLN A 1 606 ? -9.811 -12.750 26.149 1.00 93.25 606 GLN A O 1
ATOM 4744 N N . ARG A 1 607 ? -10.622 -11.378 27.727 1.00 93.50 607 ARG A N 1
ATOM 4745 C CA . ARG A 1 607 ? -9.370 -11.193 28.469 1.00 93.50 607 ARG A CA 1
ATOM 4746 C C . ARG A 1 607 ? -9.407 -12.023 29.748 1.00 93.50 607 ARG A C 1
ATOM 4748 O O . ARG A 1 607 ? -10.375 -11.933 30.495 1.00 93.50 607 ARG A O 1
ATOM 4755 N N . GLN A 1 608 ? -8.358 -12.789 30.023 1.00 92.19 608 GLN A N 1
ATOM 4756 C CA . GLN A 1 608 ? -8.200 -13.588 31.238 1.00 92.19 608 GLN A CA 1
ATOM 4757 C C . GLN A 1 608 ? -6.907 -13.217 31.958 1.00 92.19 608 GLN A C 1
ATOM 4759 O O . GLN A 1 608 ? -5.828 -13.317 31.376 1.00 92.19 608 GLN A O 1
ATOM 4764 N N . ILE A 1 609 ? -7.024 -12.833 33.226 1.00 90.44 609 ILE A N 1
ATOM 4765 C CA . ILE A 1 609 ? -5.902 -12.501 34.107 1.00 90.44 609 ILE A CA 1
ATOM 4766 C C . ILE A 1 609 ? -5.730 -13.647 35.106 1.00 90.44 609 ILE A C 1
ATOM 4768 O O . ILE A 1 609 ? -6.673 -14.001 35.818 1.00 90.44 609 ILE A O 1
ATOM 4772 N N . PHE A 1 610 ? -4.544 -14.253 35.135 1.00 88.25 610 PHE A N 1
ATOM 4773 C CA . PHE A 1 610 ? -4.242 -15.400 35.991 1.00 88.25 610 PHE A CA 1
ATOM 4774 C C . PHE A 1 610 ? -3.604 -14.938 37.303 1.00 88.25 610 PHE A C 1
ATOM 4776 O O . PHE A 1 610 ? -2.412 -14.659 37.335 1.00 88.25 610 PHE A O 1
ATOM 4783 N N . GLU A 1 611 ? -4.389 -14.870 38.378 1.00 86.69 611 GLU A N 1
ATOM 4784 C CA . GLU A 1 611 ? -3.904 -14.491 39.714 1.00 86.69 611 GLU A CA 1
ATOM 4785 C C . GLU A 1 611 ? -2.733 -15.373 40.176 1.00 86.69 611 GLU A C 1
ATOM 4787 O O . GLU A 1 611 ? -2.752 -16.595 40.010 1.00 86.69 611 GLU A O 1
ATOM 4792 N N . THR A 1 612 ? -1.724 -14.764 40.805 1.00 84.06 612 THR A N 1
ATOM 4793 C CA . THR A 1 612 ? -0.564 -15.500 41.340 1.00 84.06 612 THR A CA 1
ATOM 4794 C C . THR A 1 612 ? -0.903 -16.306 42.596 1.00 84.06 612 THR A C 1
ATOM 4796 O O . THR A 1 612 ? -0.201 -17.262 42.940 1.00 84.06 612 THR A O 1
ATOM 4799 N N . LYS A 1 613 ? -2.002 -15.961 43.280 1.00 82.50 613 LYS A N 1
ATOM 4800 C CA . LYS A 1 613 ? -2.475 -16.669 44.475 1.00 82.50 613 LYS A CA 1
ATOM 4801 C C . LYS A 1 613 ? -2.933 -18.094 44.128 1.00 82.50 613 LYS A C 1
ATOM 4803 O O . LYS A 1 613 ? -3.837 -18.260 43.302 1.00 82.50 613 LYS A O 1
ATOM 4808 N N . PRO A 1 614 ? -2.398 -19.129 44.802 1.00 75.50 614 PRO A N 1
ATOM 4809 C CA . PRO A 1 614 ? -2.752 -20.516 44.517 1.00 75.50 614 PRO A CA 1
ATOM 4810 C C . PRO A 1 614 ? -4.247 -20.777 44.750 1.00 75.50 614 PRO A C 1
ATOM 4812 O O . PRO A 1 614 ? -4.840 -20.245 45.686 1.00 75.50 614 PRO A O 1
ATOM 4815 N N . ASN A 1 615 ? -4.841 -21.628 43.908 1.00 76.88 615 ASN A N 1
ATOM 4816 C CA . ASN A 1 615 ? -6.265 -22.005 43.916 1.00 76.88 615 ASN A CA 1
ATOM 4817 C C . ASN A 1 615 ? -7.263 -20.866 43.624 1.00 76.88 615 ASN A C 1
ATOM 4819 O O . ASN A 1 615 ? -8.448 -21.003 43.926 1.00 76.88 615 ASN A O 1
ATOM 4823 N N . THR A 1 616 ? -6.816 -19.773 43.003 1.00 81.94 616 THR A N 1
ATOM 4824 C CA . THR A 1 616 ? -7.702 -18.686 42.557 1.00 81.94 616 THR A CA 1
ATOM 4825 C C . THR A 1 616 ? -8.066 -18.880 41.085 1.00 81.94 616 THR A C 1
ATOM 4827 O O . THR A 1 616 ? -7.199 -19.155 40.256 1.00 81.94 616 THR A O 1
ATOM 4830 N N . LEU A 1 617 ? -9.353 -18.767 40.743 1.00 82.62 617 LEU A N 1
ATOM 4831 C CA . LEU A 1 617 ? -9.799 -18.815 39.348 1.00 82.62 617 LEU A CA 1
ATOM 4832 C C . LEU A 1 617 ? -9.357 -17.546 38.598 1.00 82.62 617 LEU A C 1
ATOM 4834 O O . LEU A 1 617 ? -9.342 -16.469 39.196 1.00 82.62 617 LEU A O 1
ATOM 4838 N N . PRO A 1 618 ? -9.028 -17.642 37.297 1.00 85.50 618 PRO A N 1
ATOM 4839 C CA . PRO A 1 618 ? -8.645 -16.476 36.514 1.00 85.50 618 PRO A CA 1
ATOM 4840 C C . PRO A 1 618 ? -9.817 -15.503 36.382 1.00 85.50 618 PRO A C 1
ATOM 4842 O O . PRO A 1 618 ? -10.952 -15.902 36.103 1.00 85.50 618 PRO A O 1
ATOM 4845 N N . VAL A 1 619 ? -9.530 -14.212 36.530 1.00 88.75 619 VAL A N 1
ATOM 4846 C CA . VAL A 1 619 ? -10.519 -13.153 36.322 1.00 88.75 619 VAL A CA 1
ATOM 4847 C C . VAL A 1 619 ? -10.715 -12.976 34.822 1.00 88.75 619 VAL A C 1
ATOM 4849 O O . VAL A 1 619 ? -9.769 -12.649 34.105 1.00 88.75 619 VAL A O 1
ATOM 4852 N N . ALA A 1 620 ? -11.939 -13.195 34.342 1.00 91.94 620 ALA A N 1
ATOM 4853 C CA . ALA A 1 620 ? -12.272 -13.090 32.928 1.00 91.94 620 ALA A CA 1
ATOM 4854 C C . ALA A 1 620 ? -13.199 -11.900 32.648 1.00 91.94 620 ALA A C 1
ATOM 4856 O O . ALA A 1 620 ? -14.231 -11.726 33.297 1.00 91.94 620 ALA A O 1
ATOM 4857 N N . TRP A 1 621 ? -12.840 -11.112 31.641 1.00 93.12 621 TRP A N 1
ATOM 4858 C CA . TRP A 1 621 ? -13.633 -10.016 31.098 1.00 93.12 621 TRP A CA 1
ATOM 4859 C C . TRP A 1 621 ? -13.985 -10.314 29.652 1.00 93.12 621 TRP A C 1
ATOM 4861 O O . TRP A 1 621 ? -13.124 -10.753 28.892 1.00 93.12 621 TRP A O 1
ATOM 4871 N N . GLN A 1 622 ? -15.227 -10.042 29.269 1.00 93.50 622 GLN A N 1
ATOM 4872 C CA . GLN A 1 622 ? -15.639 -10.041 27.872 1.00 93.50 622 GLN A CA 1
ATOM 4873 C C . GLN A 1 622 ? -15.999 -8.619 27.458 1.00 93.50 622 GLN A C 1
ATOM 4875 O O . GLN A 1 622 ? -16.806 -7.963 28.120 1.00 93.50 622 GLN A O 1
ATOM 4880 N N . SER A 1 623 ? -15.380 -8.160 26.377 1.00 93.00 623 SER A N 1
ATOM 4881 C CA . SER A 1 623 ? -15.596 -6.851 25.766 1.00 93.00 623 SER A CA 1
ATOM 4882 C C . SER A 1 623 ? -16.037 -7.055 24.321 1.00 93.00 623 SER A C 1
ATOM 4884 O O . SER A 1 623 ? -15.423 -7.845 23.613 1.00 93.00 623 SER A O 1
ATOM 4886 N N . TYR A 1 624 ? -17.064 -6.342 23.880 1.00 91.62 624 TYR A N 1
ATOM 4887 C CA . TYR A 1 624 ? -17.610 -6.390 22.527 1.00 91.62 624 TYR A CA 1
ATOM 4888 C C . TYR A 1 624 ? -17.479 -5.019 21.888 1.00 91.62 624 TYR A C 1
ATOM 4890 O O . TYR A 1 624 ? -17.834 -4.016 22.514 1.00 91.62 624 TYR A O 1
ATOM 4898 N N . PHE A 1 625 ? -16.984 -4.985 20.657 1.00 88.94 625 PHE A N 1
ATOM 4899 C CA . PHE A 1 625 ? -16.667 -3.757 19.940 1.00 88.94 625 PHE A CA 1
ATOM 4900 C C . PHE A 1 625 ? -17.362 -3.693 18.580 1.00 88.94 625 PHE A C 1
ATOM 4902 O O . PHE A 1 625 ? -17.640 -4.731 17.983 1.00 88.94 625 PHE A O 1
ATOM 4909 N N . ASN A 1 626 ? -17.595 -2.483 18.076 1.00 84.19 626 ASN A N 1
ATOM 4910 C CA . ASN A 1 626 ? -17.951 -2.268 16.673 1.00 84.19 626 ASN A CA 1
ATOM 4911 C C . ASN A 1 626 ? -16.721 -2.445 15.758 1.00 84.19 626 ASN A C 1
ATOM 4913 O O . ASN A 1 626 ? -15.592 -2.462 16.251 1.00 84.19 626 ASN A O 1
ATOM 4917 N N . ILE A 1 627 ? -16.921 -2.506 14.437 1.00 74.44 627 ILE A N 1
ATOM 4918 C CA . ILE A 1 627 ? -15.840 -2.628 13.441 1.00 74.44 627 ILE A CA 1
ATOM 4919 C C . ILE A 1 627 ? -14.814 -1.486 13.525 1.00 74.44 627 ILE A C 1
ATOM 4921 O O . ILE A 1 627 ? -13.613 -1.714 13.386 1.00 74.44 627 ILE A O 1
ATOM 4925 N N . ASP A 1 628 ? -15.265 -0.280 13.874 1.00 70.75 628 ASP A N 1
ATOM 4926 C CA . ASP A 1 628 ? -14.401 0.893 14.067 1.00 70.75 628 ASP A CA 1
ATOM 4927 C C . ASP A 1 628 ? -13.629 0.849 15.392 1.00 70.75 628 ASP A C 1
ATOM 4929 O O . ASP A 1 628 ? -12.750 1.670 15.636 1.00 70.75 628 ASP A O 1
ATOM 4933 N N . GLY A 1 629 ? -13.931 -0.131 16.248 1.00 76.06 629 GLY A N 1
ATOM 4934 C CA . GLY A 1 629 ? -13.317 -0.343 17.553 1.00 76.06 629 GLY A CA 1
ATOM 4935 C C . GLY A 1 629 ? -14.058 0.314 18.723 1.00 76.06 629 GLY A C 1
ATOM 4936 O O . GLY A 1 629 ? -13.510 0.347 19.828 1.00 76.06 629 GLY A O 1
ATOM 4937 N N . HIS A 1 630 ? -15.244 0.897 18.527 1.00 84.94 630 HIS A N 1
ATOM 4938 C CA . HIS A 1 630 ? -16.053 1.464 19.618 1.00 84.94 630 HIS A CA 1
ATOM 4939 C C . HIS A 1 630 ? -16.496 0.385 20.604 1.00 84.94 630 HIS A C 1
ATOM 4941 O O . HIS A 1 630 ? -16.973 -0.665 20.179 1.00 84.94 630 HIS A O 1
ATOM 4947 N N . LEU A 1 631 ? -16.371 0.624 21.912 1.00 88.00 631 LEU A N 1
ATOM 4948 C CA . LEU A 1 631 ? -16.785 -0.348 22.926 1.00 88.00 631 LEU A CA 1
ATOM 4949 C C . LEU A 1 631 ? -18.315 -0.350 23.090 1.00 88.00 631 LEU A C 1
ATOM 4951 O O . LEU A 1 631 ? -18.904 0.584 23.626 1.00 88.00 631 LEU A O 1
ATOM 4955 N N . ILE A 1 632 ? -18.952 -1.442 22.673 1.00 88.06 632 ILE A N 1
ATOM 4956 C CA . ILE A 1 632 ? -20.408 -1.627 22.693 1.00 88.06 632 ILE A CA 1
ATOM 4957 C C . ILE A 1 632 ? -20.885 -2.190 24.032 1.00 88.06 632 ILE A C 1
ATOM 4959 O O . ILE A 1 632 ? -21.870 -1.726 24.613 1.00 88.06 632 ILE A O 1
ATOM 4963 N N . SER A 1 633 ? -20.222 -3.241 24.510 1.00 89.25 633 SER A N 1
ATOM 4964 C CA . SER A 1 633 ? -20.605 -3.921 25.742 1.00 89.25 633 SER A CA 1
ATOM 4965 C C . SER A 1 633 ? -19.392 -4.497 26.441 1.00 89.25 633 SER A C 1
ATOM 4967 O O . SER A 1 633 ? -18.444 -4.948 25.807 1.00 89.25 633 SER A O 1
ATOM 4969 N N . ARG A 1 634 ? -19.421 -4.499 27.771 1.00 91.50 634 ARG A N 1
ATOM 4970 C CA . ARG A 1 634 ? -18.381 -5.096 28.597 1.00 91.50 634 ARG A CA 1
ATOM 4971 C C . ARG A 1 634 ? -18.988 -5.685 29.857 1.00 91.50 634 ARG A C 1
ATOM 4973 O O . ARG A 1 634 ? -19.859 -5.084 30.479 1.00 91.50 634 ARG A O 1
ATOM 4980 N N . TYR A 1 635 ? -18.515 -6.851 30.268 1.00 88.69 635 TYR A N 1
ATOM 4981 C CA . TYR A 1 635 ? -18.877 -7.418 31.562 1.00 88.69 635 TYR A CA 1
ATOM 4982 C C . TYR A 1 635 ? -17.799 -8.363 32.082 1.00 88.69 635 TYR A C 1
ATOM 4984 O O . TYR A 1 635 ? -16.992 -8.916 31.330 1.00 88.69 635 TYR A O 1
ATOM 4992 N N . GLN A 1 636 ? -17.792 -8.535 33.398 1.00 90.44 636 GLN A N 1
ATOM 4993 C CA . GLN A 1 636 ? -16.939 -9.499 34.074 1.00 90.44 636 GLN A CA 1
ATOM 4994 C C . GLN A 1 636 ? -17.688 -10.826 34.198 1.00 90.44 636 GLN A C 1
ATOM 4996 O O . GLN A 1 636 ? -18.833 -10.864 34.653 1.00 90.44 636 GLN A O 1
ATOM 5001 N N . VAL A 1 637 ? -17.046 -11.926 33.811 1.00 85.00 637 VAL A N 1
ATOM 5002 C CA . VAL A 1 637 ? -17.634 -13.264 33.923 1.00 85.00 637 VAL A CA 1
ATOM 5003 C C . VAL A 1 637 ? -17.857 -13.584 35.403 1.00 85.00 637 VAL A C 1
ATOM 5005 O O . VAL A 1 637 ? -16.924 -13.539 36.201 1.00 85.00 637 VAL A O 1
ATOM 5008 N N . GLY A 1 638 ? -19.105 -13.887 35.768 1.00 81.62 638 GLY A N 1
ATOM 5009 C CA . GLY A 1 638 ? -19.519 -14.152 37.152 1.00 81.62 638 GLY A CA 1
ATOM 5010 C C . GLY A 1 638 ? -20.069 -12.938 37.912 1.00 81.62 638 GLY A C 1
ATOM 5011 O O . GLY A 1 638 ? -20.622 -13.119 38.992 1.00 81.62 638 GLY A O 1
ATOM 5012 N N . SER A 1 639 ? -19.985 -11.724 37.354 1.00 83.56 639 SER A N 1
ATOM 5013 C CA . SER A 1 639 ? -20.638 -10.534 37.918 1.00 83.56 639 SER A CA 1
ATOM 5014 C C . SER A 1 639 ? -22.067 -10.376 37.374 1.00 83.56 639 SER A C 1
ATOM 5016 O O . SER A 1 639 ? -22.288 -10.610 36.183 1.00 83.56 639 SER A O 1
ATOM 5018 N N . PRO A 1 640 ? -23.051 -9.954 38.195 1.00 80.19 640 PRO A N 1
ATOM 5019 C CA . PRO A 1 640 ? -24.410 -9.678 37.724 1.00 80.19 640 PRO A CA 1
ATOM 5020 C C . PRO A 1 640 ? -24.515 -8.384 36.902 1.00 80.19 640 PRO A C 1
ATOM 5022 O O . PRO A 1 640 ? -25.546 -8.152 36.273 1.00 80.19 640 PRO A O 1
ATOM 5025 N N . ILE A 1 641 ? -23.481 -7.537 36.905 1.00 84.00 641 ILE A N 1
ATOM 5026 C CA . ILE A 1 641 ? -23.496 -6.236 36.230 1.00 84.00 641 ILE A CA 1
ATOM 5027 C C . ILE A 1 641 ? -23.067 -6.390 34.777 1.00 84.00 641 ILE A C 1
ATOM 5029 O O . ILE A 1 641 ? -21.994 -6.922 34.482 1.00 84.00 641 ILE A O 1
ATOM 5033 N N . LYS A 1 642 ? -23.879 -5.843 33.873 1.00 85.00 642 LYS A N 1
ATOM 5034 C CA . LYS A 1 642 ? -23.547 -5.707 32.456 1.00 85.00 642 LYS A CA 1
ATOM 5035 C C . LYS A 1 642 ? -23.417 -4.237 32.091 1.00 85.00 642 LYS A C 1
ATOM 5037 O O . LYS A 1 642 ? -24.301 -3.440 32.395 1.00 85.00 642 LYS A O 1
ATOM 5042 N N . MET A 1 643 ? -22.320 -3.891 31.425 1.00 88.75 643 MET A N 1
ATOM 5043 C CA . MET A 1 643 ? -22.107 -2.564 30.856 1.00 88.75 643 MET A CA 1
ATOM 5044 C C . MET A 1 643 ? -22.474 -2.621 29.378 1.00 88.75 643 MET A C 1
ATOM 5046 O O . MET A 1 643 ? -22.001 -3.499 28.646 1.00 88.75 643 MET A O 1
ATOM 5050 N N . LYS A 1 644 ? -23.336 -1.715 28.933 1.00 86.94 644 LYS A N 1
ATOM 5051 C CA . LYS A 1 644 ? -23.798 -1.668 27.547 1.00 86.94 644 LYS A CA 1
ATOM 5052 C C . LYS A 1 644 ? -24.035 -0.227 27.127 1.00 86.94 644 LYS A C 1
ATOM 5054 O O . LYS A 1 644 ? -24.506 0.572 27.932 1.00 86.94 644 LYS A O 1
ATOM 5059 N N . THR A 1 645 ? -23.698 0.111 25.890 1.00 84.00 645 THR A N 1
ATOM 5060 C CA . THR A 1 645 ? -24.074 1.411 25.339 1.00 84.00 645 THR A CA 1
ATOM 5061 C C . THR A 1 645 ? -25.582 1.470 25.074 1.00 84.00 645 THR A C 1
ATOM 5063 O O . THR A 1 645 ? -26.169 0.494 24.601 1.00 84.00 645 THR A O 1
ATOM 5066 N N . ASN A 1 646 ? -26.209 2.608 25.382 1.00 70.56 646 ASN A N 1
ATOM 5067 C CA . ASN A 1 646 ? -27.618 2.857 25.052 1.00 70.56 646 ASN A CA 1
ATOM 5068 C C . ASN A 1 646 ? -27.785 3.480 23.664 1.00 70.56 646 ASN A C 1
ATOM 5070 O O . ASN A 1 646 ? -28.850 3.358 23.075 1.00 70.56 646 ASN A O 1
ATOM 5074 N N . VAL A 1 647 ? -26.748 4.136 23.142 1.00 72.25 647 VAL A N 1
ATOM 5075 C CA . VAL A 1 647 ? -26.771 4.811 21.843 1.00 72.25 647 VAL A CA 1
ATOM 5076 C C . VAL A 1 647 ? -25.583 4.295 21.049 1.00 72.25 647 VAL A C 1
ATOM 5078 O O . VAL A 1 647 ? -24.472 4.231 21.581 1.00 72.25 647 VAL A O 1
ATOM 5081 N N . LEU A 1 648 ? -25.801 3.899 19.792 1.00 67.88 648 LEU A N 1
ATOM 5082 C CA . LEU A 1 648 ? -24.665 3.635 18.916 1.00 67.88 648 LEU A CA 1
ATOM 5083 C C . LEU A 1 648 ? -23.869 4.936 18.791 1.00 67.88 648 LEU A C 1
ATOM 5085 O O . LEU A 1 648 ? -24.467 5.948 18.413 1.00 67.88 648 LEU A O 1
ATOM 5089 N N . PRO A 1 649 ? -22.563 4.938 19.107 1.00 64.38 649 PRO A N 1
ATOM 5090 C CA . PRO A 1 649 ? -21.718 6.070 18.774 1.00 64.38 649 PRO A CA 1
ATOM 5091 C C . PRO A 1 649 ? -21.940 6.407 17.304 1.00 64.38 649 PRO A C 1
ATOM 5093 O O . PRO A 1 649 ? -22.039 5.498 16.477 1.00 64.38 649 PRO A O 1
ATOM 5096 N N . THR A 1 650 ? -22.071 7.694 16.988 1.00 53.25 650 THR A N 1
ATOM 5097 C CA . THR A 1 650 ? -22.004 8.134 15.599 1.00 53.25 650 THR A CA 1
ATOM 5098 C C . THR A 1 650 ? -20.653 7.687 15.091 1.00 53.25 650 THR A C 1
ATOM 5100 O O . THR A 1 650 ? -19.631 8.228 15.514 1.00 53.25 650 THR A O 1
ATOM 5103 N N . THR A 1 651 ? -20.656 6.662 14.250 1.00 47.12 651 THR A N 1
ATOM 5104 C CA . THR A 1 651 ? -19.530 6.339 13.400 1.00 47.12 651 THR A CA 1
ATOM 5105 C C . THR A 1 651 ? -19.085 7.660 12.784 1.00 47.12 651 THR A C 1
ATOM 5107 O O . THR A 1 651 ? -19.919 8.383 12.229 1.00 47.12 651 THR A O 1
ATOM 5110 N N . ASP A 1 652 ? -17.798 8.002 12.877 1.00 40.97 652 ASP A N 1
ATOM 5111 C CA . ASP A 1 652 ? -17.224 8.701 11.734 1.00 40.97 652 ASP A CA 1
ATOM 5112 C C . ASP A 1 652 ? -17.533 7.745 10.588 1.00 40.97 652 ASP A C 1
ATOM 5114 O O . ASP A 1 652 ? -16.988 6.641 10.551 1.00 40.97 652 ASP A O 1
ATOM 5118 N N . GLU A 1 653 ? -18.529 8.075 9.768 1.00 35.84 653 GLU A N 1
ATOM 5119 C CA . GLU A 1 653 ? -18.740 7.380 8.514 1.00 35.84 653 GLU A CA 1
ATOM 5120 C C . GLU A 1 653 ? -17.387 7.489 7.805 1.00 35.84 653 GLU A C 1
ATOM 5122 O O . GLU A 1 653 ? -17.044 8.520 7.229 1.00 35.84 653 GLU A O 1
ATOM 5127 N N . PHE A 1 654 ? -16.556 6.448 7.908 1.00 36.81 654 PHE A N 1
ATOM 5128 C CA . PHE A 1 654 ? -15.648 6.114 6.833 1.00 36.81 654 PHE A CA 1
ATOM 5129 C C . PHE A 1 654 ? -16.580 5.946 5.663 1.00 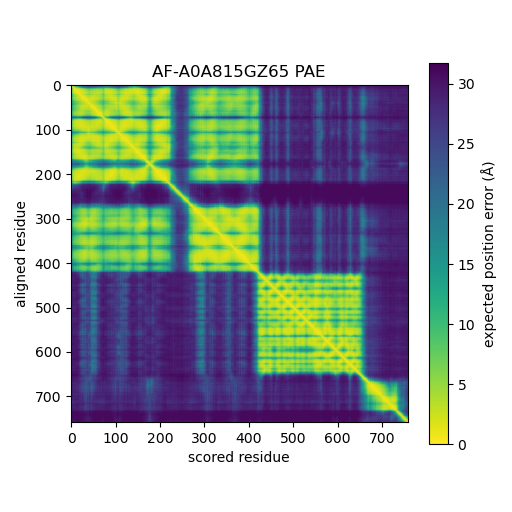36.81 654 PHE A C 1
ATOM 5131 O O . PHE A 1 654 ? -17.199 4.888 5.603 1.00 36.81 654 PHE A O 1
ATOM 5138 N N . ASP A 1 655 ? -16.741 7.031 4.891 1.00 33.94 655 ASP A N 1
ATOM 5139 C CA . ASP A 1 655 ? -17.700 7.214 3.810 1.00 33.94 655 ASP A CA 1
ATOM 5140 C C . ASP A 1 655 ? -18.348 5.876 3.481 1.00 33.94 655 ASP A C 1
ATOM 5142 O O . ASP A 1 655 ? -17.789 5.085 2.710 1.00 33.94 655 ASP A O 1
ATOM 5146 N N . GLU A 1 656 ? -19.466 5.559 4.148 1.00 33.06 656 GLU A N 1
ATOM 5147 C CA . GLU A 1 656 ? -20.303 4.489 3.644 1.00 33.06 656 GLU A CA 1
ATOM 5148 C C . GLU A 1 656 ? -20.633 5.008 2.259 1.00 33.06 656 GLU A C 1
ATOM 5150 O O . GLU A 1 656 ? -21.247 6.072 2.154 1.00 33.06 656 GLU A O 1
ATOM 5155 N N . TYR A 1 657 ? -20.030 4.384 1.236 1.00 40.47 657 TYR A N 1
ATOM 5156 C CA . TYR A 1 657 ? -20.049 4.871 -0.134 1.00 40.47 657 TYR A CA 1
ATOM 5157 C C . TYR A 1 657 ? -21.462 5.335 -0.401 1.00 40.47 657 TYR A C 1
ATOM 5159 O O . TYR A 1 657 ? -22.357 4.489 -0.479 1.00 40.47 657 TYR A O 1
ATOM 5167 N N . LEU A 1 658 ? -21.654 6.661 -0.460 1.00 36.41 658 LEU A N 1
ATOM 5168 C CA . LEU A 1 658 ? -22.969 7.226 -0.699 1.00 36.41 658 LEU A CA 1
ATOM 5169 C C . LEU A 1 658 ? -23.514 6.438 -1.886 1.00 36.41 658 LEU A C 1
ATOM 5171 O O . LEU A 1 658 ? -22.822 6.396 -2.917 1.00 36.41 658 LEU A O 1
ATOM 5175 N N . PRO A 1 659 ? -24.668 5.751 -1.763 1.00 44.62 659 PRO A N 1
ATOM 5176 C CA . PRO A 1 659 ? -25.266 5.126 -2.923 1.00 44.62 659 PRO A CA 1
ATOM 5177 C C . PRO A 1 659 ? -25.319 6.217 -3.981 1.00 44.62 659 PRO A C 1
ATOM 5179 O O . PRO A 1 659 ? -25.774 7.329 -3.696 1.00 44.62 659 PRO A O 1
ATOM 5182 N N . LYS A 1 660 ? -24.696 5.922 -5.132 1.00 39.69 660 LYS A N 1
ATOM 5183 C CA . LYS A 1 660 ? -24.374 6.889 -6.183 1.00 39.69 660 LYS A CA 1
ATOM 5184 C C . LYS A 1 660 ? -25.515 7.903 -6.280 1.00 39.69 660 LYS A C 1
ATOM 5186 O O . LYS A 1 660 ? -26.635 7.462 -6.542 1.00 39.69 660 LYS A O 1
ATOM 5191 N N . PRO A 1 661 ? -25.278 9.209 -6.044 1.00 38.59 661 PRO A N 1
ATOM 5192 C CA . PRO A 1 661 ? -26.361 10.175 -5.996 1.00 38.59 661 PRO A CA 1
ATOM 5193 C C . PRO A 1 661 ? -27.171 10.047 -7.281 1.00 38.59 661 PRO A C 1
ATOM 5195 O O . PRO A 1 661 ? -26.630 10.198 -8.381 1.00 38.59 661 PRO A O 1
ATOM 5198 N N . GLU A 1 662 ? -28.456 9.714 -7.150 1.00 45.25 662 GLU A N 1
ATOM 5199 C CA . GLU A 1 662 ? -29.380 9.724 -8.274 1.00 45.25 662 GLU A CA 1
ATOM 5200 C C . GLU A 1 662 ? -29.581 11.184 -8.675 1.00 45.25 662 GLU A C 1
ATOM 5202 O O . GLU A 1 662 ? -30.496 11.867 -8.225 1.00 45.25 662 GLU A O 1
ATOM 5207 N N . VAL A 1 663 ? -28.664 11.699 -9.494 1.00 52.75 663 VAL A N 1
ATOM 5208 C CA . VAL A 1 663 ? -28.813 13.003 -10.125 1.00 52.75 663 VAL A CA 1
ATOM 5209 C C . VAL A 1 663 ? -30.038 12.891 -11.034 1.00 52.75 663 VAL A C 1
ATOM 5211 O O . VAL A 1 663 ? -29.990 12.126 -12.007 1.00 52.75 663 VAL A O 1
ATOM 5214 N N . PRO A 1 664 ? -31.143 13.608 -10.761 1.00 49.97 664 PRO A N 1
ATOM 5215 C CA . PRO A 1 664 ? -32.303 13.565 -11.635 1.00 49.97 664 PRO A CA 1
ATOM 5216 C C . PRO A 1 664 ? -31.866 14.023 -13.028 1.00 49.97 664 PRO A C 1
ATOM 5218 O O . PRO A 1 664 ? -31.344 15.127 -13.209 1.00 49.97 664 PRO A O 1
ATOM 5221 N N . LYS A 1 665 ? -32.017 13.135 -14.016 1.00 55.69 665 LYS A N 1
ATOM 5222 C CA . LYS A 1 665 ? -31.544 13.372 -15.382 1.00 55.69 665 LYS A CA 1
ATOM 5223 C C . LYS A 1 665 ? -32.272 14.583 -15.955 1.00 55.69 665 LYS A C 1
ATOM 5225 O O . LYS A 1 665 ? -33.492 14.570 -16.115 1.00 55.69 665 LYS A O 1
ATOM 5230 N N . LYS A 1 666 ? -31.515 15.630 -16.285 1.00 58.72 666 LYS A N 1
ATOM 5231 C CA . LYS A 1 666 ? -32.019 16.771 -17.053 1.00 58.72 666 LYS A CA 1
ATOM 5232 C C . LYS A 1 666 ? -32.488 16.249 -18.418 1.00 58.72 666 LYS A C 1
ATOM 5234 O O . LYS A 1 666 ? -31.755 15.503 -19.065 1.00 58.72 666 LYS A O 1
ATOM 5239 N N . GLY A 1 667 ? -33.706 16.598 -18.832 1.00 60.03 667 GLY A N 1
ATOM 5240 C CA . GLY A 1 667 ? -34.251 16.180 -20.127 1.00 60.03 667 GLY A CA 1
ATOM 5241 C C . GLY A 1 667 ? -33.319 16.587 -21.272 1.00 60.03 667 GLY A C 1
ATOM 5242 O O . GLY A 1 667 ? -32.888 17.738 -21.337 1.00 60.03 667 GLY A O 1
ATOM 5243 N N . LEU A 1 668 ? -32.974 15.634 -22.139 1.00 59.84 668 LEU A N 1
ATOM 5244 C CA . LEU A 1 668 ? -32.045 15.851 -23.245 1.00 59.84 668 LEU A CA 1
ATOM 5245 C C . LEU A 1 668 ? -32.772 16.554 -24.401 1.00 59.84 668 LEU A C 1
ATOM 5247 O O . LEU A 1 668 ? -33.546 15.918 -25.116 1.00 59.84 668 LEU A O 1
ATOM 5251 N N . ASN A 1 669 ? -32.517 17.848 -24.594 1.00 78.81 669 ASN A N 1
ATOM 5252 C CA . ASN A 1 669 ? -33.006 18.598 -25.751 1.00 78.81 669 ASN A CA 1
ATOM 5253 C C . ASN A 1 669 ? -31.902 18.704 -26.815 1.00 78.81 669 ASN A C 1
ATOM 5255 O O . ASN A 1 669 ? -31.137 19.667 -26.847 1.00 78.81 669 ASN A O 1
ATOM 5259 N N . TRP A 1 670 ? -31.778 17.675 -27.658 1.00 76.19 670 TRP A N 1
ATOM 5260 C CA . TRP A 1 670 ? -30.696 17.561 -28.646 1.00 76.19 670 TRP A CA 1
ATOM 5261 C C . TRP A 1 670 ? -30.708 18.675 -29.710 1.00 76.19 670 TRP A C 1
ATOM 5263 O O . TRP A 1 670 ? -29.679 18.930 -30.328 1.00 76.19 670 TRP A O 1
ATOM 5273 N N . GLU A 1 671 ? -31.846 19.344 -29.922 1.00 78.75 671 GLU A N 1
ATOM 5274 C CA . GLU A 1 671 ? -31.983 20.440 -30.893 1.00 78.75 671 GLU A CA 1
ATOM 5275 C C . GLU A 1 671 ? -31.304 21.739 -30.420 1.00 78.75 671 GLU A C 1
ATOM 5277 O O . GLU A 1 671 ? -30.861 22.550 -31.243 1.00 78.75 671 GLU A O 1
ATOM 5282 N N . GLU A 1 672 ? -31.206 21.921 -29.099 1.00 79.12 672 GLU A N 1
ATOM 5283 C CA . GLU A 1 672 ? -30.578 23.074 -28.441 1.00 79.12 672 GLU A CA 1
ATOM 5284 C C . GLU A 1 672 ? -29.113 22.815 -28.066 1.00 79.12 672 GLU A C 1
ATOM 5286 O O . GLU A 1 672 ? -28.328 23.757 -27.939 1.00 79.12 672 GLU A O 1
ATOM 5291 N N . ASP A 1 673 ? -28.727 21.548 -27.907 1.00 83.06 673 ASP A N 1
ATOM 5292 C CA . ASP A 1 673 ? -27.349 21.155 -27.636 1.00 83.06 673 ASP A CA 1
ATOM 5293 C C . ASP A 1 673 ? -26.507 21.219 -28.922 1.00 83.06 673 ASP A C 1
ATOM 5295 O O . ASP A 1 673 ? -26.704 20.458 -29.873 1.00 83.06 673 ASP A O 1
ATOM 5299 N N . LEU A 1 674 ? -25.556 22.158 -28.955 1.00 82.31 674 LEU A N 1
ATOM 5300 C CA . LEU A 1 674 ? -24.710 22.411 -30.124 1.00 82.31 674 LEU A CA 1
ATOM 5301 C C . LEU A 1 674 ? -23.881 21.185 -30.540 1.00 82.31 674 LEU A C 1
ATOM 5303 O O . LEU A 1 674 ? -23.655 20.992 -31.735 1.00 82.31 674 LEU A O 1
ATOM 5307 N N . GLU A 1 675 ? -23.439 20.356 -29.590 1.00 77.12 675 GLU A N 1
ATOM 5308 C CA . GLU A 1 675 ? -22.621 19.177 -29.884 1.00 77.12 675 GLU A CA 1
ATOM 5309 C C . GLU A 1 675 ? -23.477 18.058 -30.488 1.00 77.12 675 GLU A C 1
ATOM 5311 O O . GLU A 1 675 ? -23.121 17.486 -31.523 1.00 77.12 675 GLU A O 1
ATOM 5316 N N . LEU A 1 676 ? -24.635 17.771 -29.886 1.00 76.75 676 LEU A N 1
ATOM 5317 C CA . LEU A 1 676 ? -25.556 16.747 -30.388 1.00 76.75 676 LEU A CA 1
ATOM 5318 C C . LEU A 1 676 ? -26.142 17.123 -31.747 1.00 76.75 676 LEU A C 1
ATOM 5320 O O . LEU A 1 676 ? -26.238 16.271 -32.634 1.00 76.75 676 LEU A O 1
ATOM 5324 N N . ARG A 1 677 ? -26.470 18.402 -31.947 1.00 84.25 677 ARG A N 1
ATOM 5325 C CA . ARG A 1 677 ? -26.926 18.906 -33.242 1.00 84.25 677 ARG A CA 1
ATOM 5326 C C . ARG A 1 677 ? -25.849 18.777 -34.318 1.00 84.25 677 ARG A C 1
ATOM 5328 O O . ARG A 1 677 ? -26.186 18.417 -35.444 1.00 84.25 677 ARG A O 1
ATOM 5335 N N . SER A 1 678 ? -24.578 19.020 -33.985 1.00 86.38 678 SER A N 1
ATOM 5336 C CA . SER A 1 678 ? -23.463 18.805 -34.920 1.00 86.38 678 SER A CA 1
ATOM 5337 C C . SER A 1 678 ? -23.363 17.336 -35.323 1.00 86.38 678 SER A C 1
ATOM 5339 O O . SER A 1 678 ? -23.415 17.027 -36.510 1.00 86.38 678 SER A O 1
ATOM 5341 N N . LYS A 1 679 ? -23.333 16.420 -34.343 1.00 78.25 679 LYS A N 1
ATOM 5342 C CA . LYS A 1 679 ? -23.257 14.970 -34.600 1.00 78.25 679 LYS A CA 1
ATOM 5343 C C . LYS A 1 679 ? -24.424 14.464 -35.447 1.00 78.25 679 LYS A C 1
ATOM 5345 O O . LYS A 1 679 ? -24.230 13.616 -36.315 1.00 78.25 679 LYS A O 1
ATOM 5350 N N . PHE A 1 680 ? -25.633 14.978 -35.214 1.00 87.06 680 PHE A N 1
ATOM 5351 C CA . PHE A 1 680 ? -26.801 14.638 -36.025 1.00 87.06 680 PHE A CA 1
ATOM 5352 C C . PHE A 1 680 ? -26.640 15.083 -37.483 1.00 87.06 680 PHE A C 1
ATOM 5354 O O . PHE A 1 680 ? -26.937 14.306 -38.389 1.00 87.06 680 PHE A O 1
ATOM 5361 N N . ILE A 1 681 ? -26.176 16.317 -37.716 1.00 86.44 681 ILE A N 1
ATOM 5362 C CA . ILE A 1 681 ? -25.962 16.839 -39.071 1.00 86.44 681 ILE A CA 1
ATOM 5363 C C . ILE A 1 681 ? -24.901 16.005 -39.790 1.00 86.44 681 ILE A C 1
ATOM 5365 O O . ILE A 1 681 ? -25.166 15.547 -40.898 1.00 86.44 681 ILE A O 1
ATOM 5369 N N . ASP A 1 682 ? -23.767 15.737 -39.141 1.00 89.38 682 ASP A N 1
ATOM 5370 C CA . ASP A 1 682 ? -22.678 14.950 -39.730 1.00 89.38 682 ASP A CA 1
ATOM 5371 C C . ASP A 1 682 ? -23.157 13.546 -40.117 1.00 89.38 682 ASP A C 1
ATOM 5373 O O . ASP A 1 682 ? -22.973 13.108 -41.254 1.00 89.38 682 ASP A O 1
ATOM 5377 N N . ARG A 1 683 ? -23.868 12.863 -39.208 1.00 84.62 683 ARG A N 1
ATOM 5378 C CA . ARG A 1 683 ? -24.398 11.520 -39.477 1.00 84.62 683 ARG A CA 1
ATOM 5379 C C . ARG A 1 683 ? -25.456 11.517 -40.579 1.00 84.62 683 ARG A C 1
ATOM 5381 O O . ARG A 1 683 ? -25.560 10.550 -41.332 1.00 84.62 683 ARG A O 1
ATOM 5388 N N . ARG A 1 684 ? -26.268 12.572 -40.671 1.00 89.31 684 ARG A N 1
ATOM 5389 C CA . ARG A 1 684 ? -27.272 12.716 -41.729 1.00 89.31 684 ARG A CA 1
ATOM 5390 C C . ARG A 1 684 ? -26.609 12.865 -43.097 1.00 89.31 684 ARG A C 1
ATOM 5392 O O . ARG A 1 684 ? -27.047 12.199 -44.029 1.00 89.31 684 ARG A O 1
ATOM 5399 N N . GLU A 1 685 ? -25.591 13.716 -43.220 1.00 89.38 685 GLU A N 1
ATOM 5400 C CA . GLU A 1 685 ? -24.873 13.899 -44.490 1.00 89.38 685 GLU A CA 1
ATOM 5401 C C . GLU A 1 685 ? -24.134 12.619 -44.903 1.00 89.38 685 GLU A C 1
ATOM 5403 O O . GLU A 1 685 ? -24.247 12.203 -46.052 1.00 89.38 685 GLU A O 1
ATOM 5408 N N . GLU A 1 686 ? -23.488 11.931 -43.956 1.00 88.62 686 GLU A N 1
ATOM 5409 C CA . GLU A 1 686 ? -22.837 10.635 -44.199 1.00 88.62 686 GLU A CA 1
ATOM 5410 C C . GLU A 1 686 ? -23.819 9.605 -44.781 1.00 88.62 686 GLU A C 1
ATOM 5412 O O . GLU A 1 686 ? -23.555 9.001 -45.817 1.00 88.62 686 GLU A O 1
ATOM 5417 N N . LEU A 1 687 ? -25.002 9.458 -44.171 1.00 83.25 687 LEU A N 1
ATOM 5418 C CA . LEU A 1 687 ? -26.029 8.527 -44.651 1.00 83.25 687 LEU A CA 1
ATOM 5419 C C . LEU A 1 687 ? -26.579 8.903 -46.033 1.00 83.25 687 LEU A C 1
ATOM 5421 O O . LEU A 1 687 ? -26.912 8.021 -46.828 1.00 83.25 687 LEU A O 1
ATOM 5425 N N . ILE A 1 688 ? -26.704 10.200 -46.325 1.00 87.69 688 ILE A N 1
ATOM 5426 C CA . ILE A 1 688 ? -27.133 10.678 -47.644 1.00 87.69 688 ILE A CA 1
ATOM 5427 C C . ILE A 1 688 ? -26.092 10.306 -48.703 1.00 87.69 688 ILE A C 1
ATOM 5429 O O . ILE A 1 688 ? -26.461 9.862 -49.794 1.00 87.69 688 ILE A O 1
ATOM 5433 N N . ASP A 1 689 ? -24.810 10.479 -48.401 1.00 88.75 689 ASP A N 1
ATOM 5434 C CA . ASP A 1 689 ? -23.729 10.171 -49.332 1.00 88.75 689 ASP A CA 1
ATOM 5435 C C . ASP A 1 689 ? -23.550 8.662 -49.528 1.00 88.75 689 ASP A C 1
ATOM 5437 O O . ASP A 1 689 ? -23.405 8.216 -50.670 1.00 88.75 689 ASP A O 1
ATOM 5441 N N . ASP A 1 690 ? -23.694 7.864 -48.468 1.00 83.88 690 ASP A N 1
ATOM 5442 C CA . ASP A 1 690 ? -23.746 6.402 -48.558 1.00 83.88 690 ASP A CA 1
ATOM 5443 C C . ASP A 1 690 ? -24.891 5.943 -49.467 1.00 83.88 690 ASP A C 1
ATOM 5445 O O . ASP A 1 690 ? -24.696 5.108 -50.353 1.00 83.88 690 ASP A O 1
ATOM 5449 N N . TYR A 1 691 ? -26.084 6.526 -49.306 1.00 83.25 691 TYR A N 1
ATOM 5450 C CA . TYR A 1 691 ? -27.242 6.190 -50.133 1.00 83.25 691 TYR A CA 1
ATOM 5451 C C . TYR A 1 691 ? -27.030 6.561 -51.607 1.00 83.25 691 TYR A C 1
ATOM 5453 O O . TYR A 1 691 ? -27.320 5.760 -52.500 1.00 83.25 691 TYR A O 1
ATOM 5461 N N . LYS A 1 692 ? -26.475 7.748 -51.886 1.00 85.06 692 LYS A N 1
ATOM 5462 C CA . LYS A 1 692 ? -26.124 8.164 -53.256 1.00 85.06 692 LYS A CA 1
ATOM 5463 C C . LYS A 1 692 ? -25.077 7.243 -53.874 1.00 85.06 692 LYS A C 1
ATOM 5465 O O . LYS A 1 692 ? -25.213 6.863 -55.036 1.00 85.06 692 LYS A O 1
ATOM 5470 N N . SER A 1 693 ? -24.050 6.880 -53.107 1.00 84.50 693 SER A N 1
ATOM 5471 C CA . SER A 1 693 ? -23.006 5.957 -53.545 1.00 84.50 693 SER A CA 1
ATOM 5472 C C . SER A 1 693 ? -23.596 4.583 -53.857 1.00 84.50 693 SER A C 1
ATOM 5474 O O . SER A 1 693 ? -23.317 4.024 -54.916 1.00 84.50 693 SER A O 1
ATOM 5476 N N . TYR A 1 694 ? -24.480 4.070 -53.000 1.00 81.75 694 TYR A N 1
ATOM 5477 C CA . TYR A 1 694 ? -25.162 2.800 -53.223 1.00 81.75 694 TYR A CA 1
ATOM 5478 C C . TYR A 1 694 ? -25.976 2.809 -54.525 1.00 81.75 694 TYR A C 1
ATOM 5480 O O . TYR A 1 694 ? -25.802 1.925 -55.358 1.00 81.75 694 TYR A O 1
ATOM 5488 N N . ILE A 1 695 ? -26.788 3.845 -54.768 1.00 81.25 695 ILE A N 1
ATOM 5489 C CA . ILE A 1 695 ? -27.546 3.979 -56.026 1.00 81.25 695 ILE A CA 1
ATOM 5490 C C . ILE A 1 695 ? -26.616 4.060 -57.242 1.00 81.25 695 ILE A C 1
ATOM 5492 O O . ILE A 1 695 ? -26.896 3.445 -58.269 1.00 81.25 695 ILE A O 1
ATOM 5496 N N . TYR A 1 696 ? -25.504 4.794 -57.144 1.00 81.00 696 TYR A N 1
ATOM 5497 C CA . TYR A 1 696 ? -24.548 4.925 -58.245 1.00 81.00 696 TYR A CA 1
ATOM 5498 C C . TYR A 1 696 ? -23.921 3.580 -58.641 1.00 81.00 696 TYR A C 1
ATOM 5500 O O . TYR A 1 696 ? -23.763 3.294 -59.828 1.00 81.00 696 TYR A O 1
ATOM 5508 N N . HIS A 1 697 ? -23.588 2.740 -57.658 1.00 81.31 697 HIS A N 1
ATOM 5509 C CA . HIS A 1 697 ? -22.998 1.420 -57.897 1.00 81.31 697 HIS A CA 1
ATOM 5510 C C . HIS A 1 697 ? -24.030 0.355 -58.315 1.00 81.31 697 HIS A C 1
ATOM 5512 O O . HIS A 1 697 ? -23.637 -0.689 -58.835 1.00 81.31 697 HIS A O 1
ATOM 5518 N N . HIS A 1 698 ? -25.327 0.630 -58.143 1.00 81.06 698 HIS A N 1
ATOM 5519 C CA . HIS A 1 698 ? -26.437 -0.273 -58.457 1.00 81.06 698 HIS A CA 1
ATOM 5520 C C . HIS A 1 698 ? -27.431 0.375 -59.451 1.00 81.06 698 HIS A C 1
ATOM 5522 O O . HIS A 1 698 ? -28.546 0.762 -59.078 1.00 81.06 698 HIS A O 1
ATOM 5528 N N . PRO A 1 699 ? -27.052 0.523 -60.741 1.00 80.94 699 PRO A N 1
ATOM 5529 C CA . PRO A 1 699 ? -27.901 1.153 -61.761 1.00 80.94 699 PRO A CA 1
ATOM 5530 C C . PRO A 1 699 ? -29.180 0.352 -62.063 1.00 80.94 699 PRO A C 1
ATOM 5532 O O . PRO A 1 699 ? -30.168 0.913 -62.537 1.00 80.94 699 PRO A O 1
ATOM 5535 N N . ASP A 1 700 ? -29.180 -0.940 -61.746 1.00 81.19 700 ASP A N 1
ATOM 5536 C CA . ASP A 1 700 ? -30.331 -1.839 -61.769 1.00 81.19 700 ASP A CA 1
ATOM 5537 C C . ASP A 1 700 ? -31.464 -1.361 -60.852 1.00 81.19 700 ASP A C 1
ATOM 5539 O O . ASP A 1 700 ? -32.626 -1.431 -61.244 1.00 81.19 700 ASP A O 1
ATOM 5543 N N . ILE A 1 701 ? -31.150 -0.776 -59.692 1.00 80.44 701 ILE A N 1
ATOM 5544 C CA . ILE A 1 701 ? -32.156 -0.189 -58.790 1.00 80.44 701 ILE A CA 1
ATOM 5545 C C . ILE A 1 701 ? -32.813 1.034 -59.434 1.00 80.44 701 ILE A C 1
ATOM 5547 O O . ILE A 1 701 ? -34.023 1.229 -59.323 1.00 80.44 701 ILE A O 1
ATOM 5551 N N . THR A 1 702 ? -32.037 1.851 -60.147 1.00 79.31 702 THR A N 1
ATOM 5552 C CA . THR A 1 702 ? -32.579 3.024 -60.849 1.00 79.31 702 THR A CA 1
ATOM 5553 C C . THR A 1 702 ? -33.499 2.598 -61.995 1.00 79.31 702 THR A C 1
ATOM 5555 O O . THR A 1 702 ? -34.565 3.189 -62.172 1.00 79.31 702 THR A O 1
ATOM 5558 N N . ALA A 1 703 ? -33.133 1.543 -62.732 1.00 81.69 703 ALA A N 1
ATOM 5559 C CA . ALA A 1 703 ? -33.992 0.944 -63.753 1.00 81.69 703 ALA A CA 1
ATOM 5560 C C . ALA A 1 703 ? -35.283 0.370 -63.142 1.00 81.69 703 ALA A C 1
ATOM 5562 O O . ALA A 1 703 ? -36.371 0.696 -63.604 1.00 81.69 703 ALA A O 1
ATOM 5563 N N . LEU A 1 704 ? -35.175 -0.369 -62.035 1.00 84.44 704 LEU A N 1
ATOM 5564 C CA . LEU A 1 704 ? -36.302 -0.945 -61.297 1.00 84.44 704 LEU A CA 1
ATOM 5565 C C . LEU A 1 704 ? -37.298 0.122 -60.807 1.00 84.44 704 LEU A C 1
ATOM 5567 O O . LEU A 1 704 ? -38.511 -0.041 -60.935 1.00 84.44 704 LEU A O 1
ATOM 5571 N N . ILE A 1 705 ? -36.793 1.232 -60.257 1.00 83.56 705 ILE A N 1
ATOM 5572 C CA . ILE A 1 705 ? -37.620 2.365 -59.818 1.00 83.56 705 ILE A CA 1
ATOM 5573 C C . ILE A 1 705 ? -38.250 3.074 -61.025 1.00 83.56 705 ILE A C 1
ATOM 5575 O O . ILE A 1 705 ? -39.398 3.510 -60.945 1.00 83.56 705 ILE A O 1
ATOM 5579 N N . SER A 1 706 ? -37.536 3.183 -62.150 1.00 84.06 706 SER A N 1
ATOM 5580 C CA . SER A 1 706 ? -38.087 3.757 -63.382 1.00 84.06 706 SER A CA 1
ATOM 5581 C C . SER A 1 706 ? -39.232 2.908 -63.937 1.00 84.06 706 SER A C 1
ATOM 5583 O O . SER A 1 706 ? -40.293 3.455 -64.237 1.00 84.06 706 SER A O 1
ATOM 5585 N N . ASP A 1 707 ? -39.062 1.586 -63.982 1.00 85.94 707 ASP A N 1
ATOM 5586 C CA . ASP A 1 707 ? -40.092 0.637 -64.412 1.00 85.94 707 ASP A CA 1
ATOM 5587 C C . ASP A 1 707 ? -41.302 0.669 -63.472 1.00 85.94 707 ASP A C 1
ATOM 5589 O O . ASP A 1 707 ? -42.449 0.697 -63.927 1.00 85.94 707 ASP A O 1
ATOM 5593 N N . PHE A 1 708 ? -41.063 0.766 -62.159 1.00 88.44 708 PHE A N 1
ATOM 5594 C CA . PHE A 1 708 ? -42.127 0.969 -61.180 1.00 88.44 708 PHE A CA 1
ATOM 5595 C C . PHE A 1 708 ? -42.913 2.253 -61.468 1.00 88.44 708 PHE A C 1
ATOM 5597 O O . PHE A 1 708 ? -44.136 2.203 -61.616 1.00 88.44 708 PHE A O 1
ATOM 5604 N N . LEU A 1 709 ? -42.229 3.392 -61.609 1.00 86.69 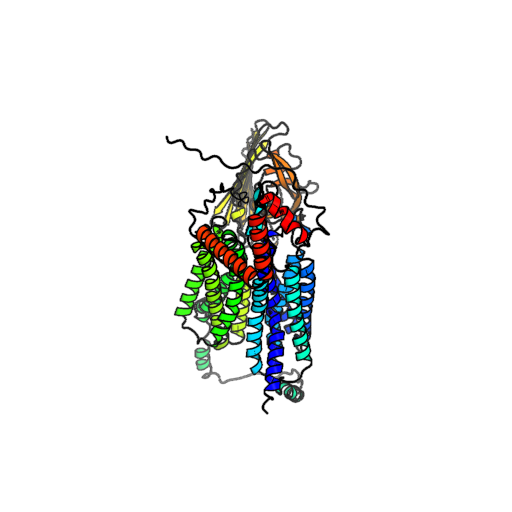709 LEU A N 1
ATOM 5605 C CA . LEU A 1 709 ? -42.862 4.684 -61.883 1.00 86.69 709 LEU A CA 1
ATOM 5606 C C . LEU A 1 709 ? -43.627 4.678 -63.212 1.00 86.69 709 LEU A C 1
ATOM 5608 O O . LEU A 1 709 ? -44.746 5.186 -63.267 1.00 86.69 709 LEU A O 1
ATOM 5612 N N . GLN A 1 710 ? -43.078 4.068 -64.265 1.00 87.06 710 GLN A N 1
ATOM 5613 C CA . GLN A 1 710 ? -43.787 3.897 -65.535 1.00 87.06 710 GLN A CA 1
ATOM 5614 C C . GLN A 1 710 ? -45.045 3.044 -65.358 1.00 87.06 710 GLN A C 1
ATOM 5616 O O . GLN A 1 710 ? -46.111 3.427 -65.841 1.00 87.06 710 GLN A O 1
ATOM 5621 N N . SER A 1 711 ? -44.959 1.938 -64.616 1.00 86.50 711 SER A N 1
ATOM 5622 C CA . SER A 1 711 ? -46.111 1.071 -64.361 1.00 86.50 711 SER A CA 1
ATOM 5623 C C . SER A 1 711 ? -47.216 1.793 -63.579 1.00 86.50 711 SER A C 1
ATOM 5625 O O . SER A 1 711 ? -48.384 1.690 -63.945 1.00 86.50 711 SER A O 1
ATOM 5627 N N . VAL A 1 712 ? -46.860 2.616 -62.584 1.00 89.25 712 VAL A N 1
ATOM 5628 C CA . VAL A 1 712 ? -47.813 3.443 -61.827 1.00 89.25 712 VAL A CA 1
ATOM 5629 C C . VAL A 1 712 ? -48.461 4.494 -62.728 1.00 89.25 712 VAL A C 1
ATOM 5631 O O . VAL A 1 712 ? -49.671 4.701 -62.657 1.00 89.25 712 VAL A O 1
ATOM 5634 N N . LEU A 1 713 ? -47.689 5.147 -63.600 1.00 89.12 713 LEU A N 1
ATOM 5635 C CA . LEU A 1 713 ? -48.208 6.175 -64.508 1.00 89.12 713 LEU A CA 1
ATOM 5636 C C . LEU A 1 713 ? -49.136 5.604 -65.591 1.00 89.12 713 LEU A C 1
ATOM 5638 O O . LEU A 1 713 ? -50.075 6.291 -66.002 1.00 89.12 713 LEU A O 1
ATOM 5642 N N . ILE A 1 714 ? -48.890 4.367 -66.035 1.00 87.31 714 ILE A N 1
ATOM 5643 C CA . ILE A 1 714 ? -49.718 3.660 -67.023 1.00 87.31 714 ILE A CA 1
ATOM 5644 C C . ILE A 1 714 ? -50.987 3.102 -66.370 1.00 87.31 714 ILE A C 1
ATOM 5646 O O . ILE A 1 714 ? -52.084 3.338 -66.873 1.00 87.31 714 ILE A O 1
ATOM 5650 N N . MET A 1 715 ? -50.848 2.383 -65.253 1.00 83.56 715 MET A N 1
ATOM 5651 C CA . MET A 1 715 ? -51.954 1.663 -64.610 1.00 83.56 715 MET A CA 1
ATOM 5652 C C . MET A 1 715 ? -52.827 2.564 -63.729 1.00 83.56 715 MET A C 1
ATOM 5654 O O . MET A 1 715 ? -53.990 2.242 -63.510 1.00 83.56 715 MET A O 1
ATOM 5658 N N . LYS A 1 716 ? -52.283 3.688 -63.236 1.00 85.62 716 LYS A N 1
ATOM 5659 C CA . LYS A 1 716 ? -52.939 4.662 -62.342 1.00 85.62 716 LYS A CA 1
ATOM 5660 C C . LYS A 1 716 ? -53.743 4.011 -61.200 1.00 85.62 716 LYS A C 1
ATOM 5662 O O . LYS A 1 716 ? -54.948 4.243 -61.098 1.00 85.62 716 LYS A O 1
ATOM 5667 N N . PRO A 1 717 ? -53.098 3.203 -60.341 1.00 85.62 717 PRO A N 1
ATOM 5668 C CA . PRO A 1 717 ? -53.777 2.543 -59.229 1.00 85.62 717 PRO A CA 1
ATOM 5669 C C . PRO A 1 717 ? -54.298 3.561 -58.202 1.00 85.62 717 PRO A C 1
ATOM 5671 O O . PRO A 1 717 ? -53.639 4.564 -57.928 1.00 85.62 717 PRO A O 1
ATOM 5674 N N . GLU A 1 718 ? -55.458 3.287 -57.594 1.00 78.81 718 GLU A N 1
ATOM 5675 C CA . GLU A 1 718 ? -56.051 4.152 -56.557 1.00 78.81 718 GLU A CA 1
ATOM 5676 C C . GLU A 1 718 ? -55.202 4.200 -55.272 1.00 78.81 718 GLU A C 1
ATOM 5678 O O . GLU A 1 718 ? -55.148 5.233 -54.606 1.00 78.81 718 GLU A O 1
ATOM 5683 N N . ASN A 1 719 ? -54.493 3.109 -54.950 1.00 85.00 719 ASN A N 1
ATOM 5684 C CA . ASN A 1 719 ? -53.592 3.012 -53.802 1.00 85.00 719 ASN A CA 1
ATOM 5685 C C . ASN A 1 719 ? -52.163 2.655 -54.241 1.00 85.00 719 ASN A C 1
ATOM 5687 O O . ASN A 1 719 ? -51.812 1.493 -54.446 1.00 85.00 719 ASN A O 1
ATOM 5691 N N . VAL A 1 720 ? -51.318 3.679 -54.366 1.00 84.75 720 VAL A N 1
ATOM 5692 C CA . VAL A 1 720 ? -49.937 3.537 -54.858 1.00 84.75 720 VAL A CA 1
ATOM 5693 C C . VAL A 1 720 ? -49.045 2.751 -53.887 1.00 84.75 720 VAL A C 1
ATOM 5695 O O . VAL A 1 720 ? -48.127 2.070 -54.334 1.00 84.75 720 VAL A O 1
ATOM 5698 N N . ILE A 1 721 ? -49.299 2.814 -52.574 1.00 81.81 721 ILE A N 1
ATOM 5699 C CA . ILE A 1 721 ? -48.448 2.162 -51.557 1.00 81.81 721 ILE A CA 1
ATOM 5700 C C . ILE A 1 721 ? -48.635 0.642 -51.585 1.00 81.81 721 ILE A C 1
ATOM 5702 O O . ILE A 1 721 ? -47.667 -0.120 -51.543 1.00 81.81 721 ILE A O 1
ATOM 5706 N N . GLU A 1 722 ? -49.884 0.201 -51.687 1.00 81.12 722 GLU A N 1
ATOM 5707 C CA . GLU A 1 722 ? -50.222 -1.218 -51.794 1.00 81.12 722 GLU A CA 1
ATOM 5708 C C . GLU A 1 722 ? -49.681 -1.801 -53.106 1.00 81.12 722 GLU A C 1
ATOM 5710 O O . GLU A 1 722 ? -48.969 -2.804 -53.091 1.00 81.12 722 GLU A O 1
ATOM 5715 N N . TYR A 1 723 ? -49.859 -1.072 -54.212 1.00 85.88 723 TYR A N 1
ATOM 5716 C CA . TYR A 1 723 ? -49.290 -1.437 -55.509 1.00 85.88 723 TYR A CA 1
ATOM 5717 C C . TYR A 1 723 ? -47.750 -1.497 -55.501 1.00 85.88 723 TYR A C 1
ATOM 5719 O O . TYR A 1 723 ? -47.163 -2.397 -56.097 1.00 85.88 723 TYR A O 1
ATOM 5727 N N . ALA A 1 724 ? -47.070 -0.585 -54.793 1.00 83.75 724 ALA A N 1
ATOM 5728 C CA . ALA A 1 724 ? -45.615 -0.641 -54.620 1.00 83.75 724 ALA A CA 1
ATOM 5729 C C . ALA A 1 724 ? -45.172 -1.920 -53.905 1.00 83.75 724 ALA A C 1
ATOM 5731 O O . ALA A 1 724 ? -44.191 -2.551 -54.297 1.00 83.75 724 ALA A O 1
ATOM 5732 N N . THR A 1 725 ? -45.909 -2.311 -52.866 1.00 80.75 725 THR A N 1
ATOM 5733 C CA . THR A 1 725 ? -45.603 -3.508 -52.078 1.00 80.75 725 THR A CA 1
ATOM 5734 C C . THR A 1 725 ? -45.680 -4.758 -52.950 1.00 80.75 725 THR A C 1
ATOM 5736 O O . THR A 1 725 ? -44.773 -5.586 -52.906 1.00 80.75 725 THR A O 1
ATOM 5739 N N . GLU A 1 726 ? -46.706 -4.862 -53.796 1.00 81.38 726 GLU A N 1
ATOM 5740 C CA . GLU A 1 726 ? -46.844 -5.965 -54.750 1.00 81.38 726 GLU A CA 1
ATOM 5741 C C . GLU A 1 726 ? -45.785 -5.928 -55.857 1.00 81.38 726 GLU A C 1
ATOM 5743 O O . GLU A 1 726 ? -45.191 -6.961 -56.163 1.00 81.38 726 GLU A O 1
ATOM 5748 N N . PHE A 1 727 ? -45.496 -4.751 -56.424 1.00 83.56 727 PHE A N 1
ATOM 5749 C CA . PHE A 1 727 ? -44.507 -4.605 -57.495 1.00 83.56 727 PHE A CA 1
ATOM 5750 C C . PHE A 1 727 ? -43.099 -5.016 -57.044 1.00 83.56 727 PHE A C 1
ATOM 5752 O O . PHE A 1 727 ? -42.378 -5.677 -57.791 1.00 83.56 727 PHE A O 1
ATOM 5759 N N . PHE A 1 728 ? -42.702 -4.652 -55.820 1.00 83.94 728 PHE A N 1
ATOM 5760 C CA . PHE A 1 728 ? -41.368 -4.954 -55.298 1.00 83.94 728 PHE A CA 1
ATOM 5761 C C . PHE A 1 728 ? -41.262 -6.312 -54.584 1.00 83.94 728 PHE A C 1
ATOM 5763 O O . PHE A 1 728 ? -40.146 -6.795 -54.378 1.00 83.94 728 PHE A O 1
ATOM 5770 N N . ALA A 1 729 ? -42.383 -6.962 -54.243 1.00 80.50 729 ALA A N 1
ATOM 5771 C CA . ALA A 1 729 ? -42.397 -8.262 -53.564 1.00 80.50 729 ALA A CA 1
ATOM 5772 C C . ALA A 1 729 ? -41.516 -9.347 -54.230 1.00 80.50 729 ALA A C 1
ATOM 5774 O O . ALA A 1 729 ? -40.801 -10.035 -53.496 1.00 80.50 729 ALA A O 1
ATOM 5775 N N . PRO A 1 730 ? -41.473 -9.494 -55.573 1.00 77.50 730 PRO A N 1
ATOM 5776 C CA . PRO A 1 730 ? -40.653 -10.515 -56.233 1.00 77.50 730 PRO A CA 1
ATOM 5777 C C . PRO A 1 730 ? -39.140 -10.302 -56.088 1.00 77.50 730 PRO A C 1
ATOM 5779 O O . PRO A 1 730 ? -38.373 -11.250 -56.229 1.00 77.50 730 PRO A O 1
ATOM 5782 N N . PHE A 1 731 ? -38.696 -9.072 -55.811 1.00 71.56 731 PHE A N 1
ATOM 5783 C CA . PHE A 1 731 ? -37.275 -8.715 -55.716 1.00 71.56 731 PHE A CA 1
ATOM 5784 C C . PHE A 1 731 ? -36.702 -8.914 -54.305 1.00 71.56 731 PHE A C 1
ATOM 5786 O O . PHE A 1 731 ? -35.502 -8.752 -54.085 1.00 71.56 731 PHE A O 1
ATOM 5793 N N . ASN A 1 732 ? -37.542 -9.287 -53.336 1.00 66.88 732 ASN A N 1
ATOM 5794 C CA . ASN A 1 732 ? -37.126 -9.510 -51.960 1.00 66.88 732 ASN A CA 1
ATOM 5795 C C . ASN A 1 732 ? -36.566 -10.932 -51.771 1.00 66.88 732 ASN A C 1
ATOM 5797 O O . ASN A 1 732 ? -37.297 -11.872 -51.465 1.00 66.88 732 ASN A O 1
ATOM 5801 N N . SER A 1 733 ? -35.248 -11.091 -51.904 1.00 54.88 733 SER A N 1
ATOM 5802 C CA . SER A 1 733 ? -34.537 -12.374 -51.765 1.00 54.88 733 SER A CA 1
ATOM 5803 C C . SER A 1 733 ? -34.487 -12.950 -50.335 1.00 54.88 733 SER A C 1
ATOM 5805 O O . SER A 1 733 ? -33.935 -14.030 -50.132 1.00 54.88 733 SER A O 1
ATOM 5807 N N . GLN A 1 734 ? -35.081 -12.286 -49.333 1.00 50.09 734 GLN A N 1
ATOM 5808 C CA . GLN A 1 734 ? -35.074 -12.718 -47.923 1.00 50.09 734 GLN A CA 1
ATOM 5809 C C . GLN A 1 734 ? -36.343 -13.458 -47.454 1.00 50.09 734 GLN A C 1
ATOM 5811 O O . GLN A 1 734 ? -36.535 -13.651 -46.252 1.00 50.09 734 GLN A O 1
ATOM 5816 N N . THR A 1 735 ? -37.217 -13.913 -48.356 1.00 44.28 735 THR A N 1
ATOM 5817 C CA . THR A 1 735 ? -38.424 -14.679 -47.971 1.00 44.28 735 THR A CA 1
ATOM 5818 C C . THR A 1 735 ? -38.201 -16.181 -47.757 1.00 44.28 735 THR A C 1
ATOM 5820 O O . THR A 1 735 ? -39.164 -16.889 -47.474 1.00 44.28 735 THR A O 1
ATOM 5823 N N . ALA A 1 736 ? -36.962 -16.685 -47.806 1.00 39.22 736 ALA A N 1
ATOM 5824 C CA . ALA A 1 736 ? -36.679 -18.081 -47.454 1.00 39.22 736 ALA A CA 1
ATOM 5825 C C . ALA A 1 736 ? -36.492 -18.331 -45.940 1.00 39.22 736 ALA A C 1
ATOM 5827 O O . ALA A 1 736 ? -36.628 -19.474 -45.525 1.00 39.22 736 ALA A O 1
ATOM 5828 N N . ASP A 1 737 ? -36.240 -17.305 -45.108 1.00 36.59 737 ASP A N 1
ATOM 5829 C CA . ASP A 1 737 ? -35.827 -17.534 -43.703 1.00 36.59 737 ASP A CA 1
ATOM 5830 C C . ASP A 1 737 ? -36.453 -16.598 -42.645 1.00 36.59 737 ASP A C 1
ATOM 5832 O O . ASP A 1 737 ? -35.994 -16.509 -41.506 1.00 36.59 737 ASP A O 1
ATOM 5836 N N . ARG A 1 738 ? -37.547 -15.895 -42.964 1.00 33.91 738 ARG A N 1
ATOM 5837 C CA . ARG A 1 738 ? -38.244 -15.010 -42.006 1.00 33.91 738 ARG A CA 1
ATOM 5838 C C . ARG A 1 738 ? -39.639 -15.507 -41.632 1.00 33.91 738 ARG A C 1
ATOM 5840 O O . ARG A 1 738 ? -40.636 -14.835 -41.858 1.00 33.91 738 ARG A O 1
ATOM 5847 N N . ALA A 1 739 ? -39.694 -16.646 -40.945 1.00 33.75 739 ALA A N 1
ATOM 5848 C CA . ALA A 1 739 ? -40.859 -17.046 -40.146 1.00 33.75 739 ALA A CA 1
ATOM 5849 C C . ALA A 1 739 ? -40.876 -16.425 -38.724 1.00 33.75 739 ALA A C 1
ATOM 5851 O O . ALA A 1 739 ? -41.698 -16.815 -37.900 1.00 33.75 739 ALA A O 1
ATOM 5852 N N . LEU A 1 740 ? -40.002 -15.454 -38.411 1.00 33.59 740 LEU A N 1
ATOM 5853 C CA . LEU A 1 740 ? -39.821 -14.928 -37.043 1.00 33.59 740 LEU A CA 1
ATOM 5854 C C . LEU A 1 740 ? -40.048 -13.418 -36.847 1.00 33.59 740 LEU A C 1
ATOM 5856 O O . LEU A 1 740 ? -39.735 -12.897 -35.784 1.00 33.59 740 LEU A O 1
ATOM 5860 N N . PHE A 1 741 ? -40.669 -12.716 -37.797 1.00 31.47 741 PHE A N 1
ATOM 5861 C CA . PHE A 1 741 ? -41.128 -11.336 -37.571 1.00 31.47 741 PHE A CA 1
ATOM 5862 C C . PHE A 1 741 ? -42.632 -11.206 -37.821 1.00 31.47 741 PHE A C 1
ATOM 5864 O O . PHE A 1 741 ? -43.076 -10.606 -38.795 1.00 31.47 741 PHE A O 1
ATOM 5871 N N . ARG A 1 742 ? -43.433 -11.760 -36.903 1.00 30.28 742 ARG A N 1
ATOM 5872 C CA . ARG A 1 742 ? -44.776 -11.226 -36.647 1.00 30.28 742 ARG A CA 1
ATOM 5873 C C . ARG A 1 742 ? -44.606 -9.984 -35.774 1.00 30.28 742 ARG A C 1
ATOM 5875 O O . ARG A 1 742 ? -44.502 -10.106 -34.558 1.00 30.28 742 ARG A O 1
ATOM 5882 N N . PHE A 1 743 ? -44.559 -8.804 -36.389 1.00 33.09 743 PHE A N 1
ATOM 5883 C CA . PHE A 1 743 ? -44.907 -7.580 -35.672 1.00 33.09 743 PHE A CA 1
ATOM 5884 C C . PHE A 1 743 ? -46.412 -7.632 -35.422 1.00 33.09 743 PHE A C 1
ATOM 5886 O O . PHE A 1 743 ? -47.210 -7.563 -36.354 1.00 33.09 743 PHE A O 1
ATOM 5893 N N . ALA A 1 744 ? -46.772 -7.869 -34.165 1.00 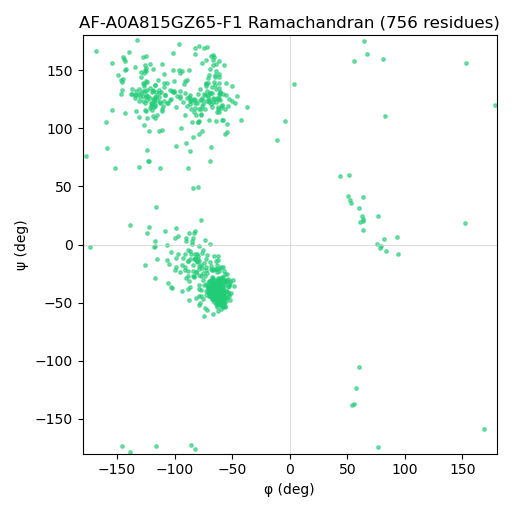33.16 744 ALA A N 1
ATOM 5894 C CA . ALA A 1 744 ? -48.127 -7.692 -33.689 1.00 33.16 744 ALA A CA 1
ATOM 5895 C C . ALA A 1 744 ? -48.467 -6.197 -33.720 1.00 33.16 744 ALA A C 1
ATOM 5897 O O . ALA A 1 744 ? -47.683 -5.369 -33.262 1.00 33.16 744 ALA A O 1
ATOM 5898 N N . ASP A 1 745 ? -49.621 -5.917 -34.317 1.00 42.91 745 ASP A N 1
ATOM 5899 C CA . ASP A 1 745 ? -50.457 -4.727 -34.207 1.00 42.91 745 ASP A CA 1
ATOM 5900 C C . ASP A 1 745 ? -50.014 -3.660 -33.194 1.00 42.91 745 ASP A C 1
ATOM 5902 O O . ASP A 1 745 ? -50.296 -3.762 -32.003 1.00 42.91 745 ASP A O 1
ATOM 5906 N N . GLU A 1 746 ? -49.477 -2.545 -33.689 1.00 31.55 746 GLU A N 1
ATOM 5907 C CA . GLU A 1 746 ? -49.645 -1.264 -33.008 1.00 31.55 746 GLU A CA 1
ATOM 5908 C C . GLU A 1 746 ? -49.810 -0.139 -34.035 1.00 31.55 746 GLU A C 1
ATOM 5910 O O . GLU A 1 746 ? -48.930 0.172 -34.839 1.00 31.55 746 GLU A O 1
ATOM 5915 N N . LYS A 1 747 ? -51.012 0.446 -34.046 1.00 35.50 747 LYS A N 1
ATOM 5916 C CA . LYS A 1 747 ? -51.375 1.601 -34.869 1.00 35.50 747 LYS A CA 1
ATOM 5917 C C . LYS A 1 747 ? -50.485 2.782 -34.485 1.00 35.50 747 LYS A C 1
ATOM 5919 O O . LYS A 1 747 ? -50.631 3.317 -33.390 1.00 35.50 747 LYS A O 1
ATOM 5924 N N . ILE A 1 748 ? -49.632 3.231 -35.401 1.00 32.38 748 ILE A N 1
ATOM 5925 C CA . ILE A 1 748 ? -48.888 4.488 -35.258 1.00 32.38 748 ILE A CA 1
ATOM 5926 C C . ILE A 1 748 ? -49.908 5.643 -35.203 1.00 32.38 748 ILE A C 1
ATOM 5928 O O . ILE A 1 748 ? -50.628 5.855 -36.185 1.00 32.38 748 ILE A O 1
ATOM 5932 N N . PRO A 1 749 ? -50.020 6.404 -34.098 1.00 34.38 749 PRO A N 1
ATOM 5933 C CA . PRO A 1 749 ? -50.906 7.556 -34.047 1.00 34.38 749 PRO A CA 1
ATOM 5934 C C . PRO A 1 749 ? -50.250 8.731 -34.779 1.00 34.38 749 PRO A C 1
ATOM 5936 O O . PRO A 1 749 ? -49.150 9.156 -34.433 1.00 34.38 749 PRO A O 1
ATOM 5939 N N . VAL A 1 750 ? -50.946 9.292 -35.767 1.00 34.81 750 VAL A N 1
ATOM 5940 C CA . VAL A 1 750 ? -50.582 10.579 -36.375 1.00 34.81 750 VAL A CA 1
ATOM 5941 C C . VAL A 1 750 ? -50.843 11.690 -35.343 1.00 34.81 750 VAL A C 1
ATOM 5943 O O . VAL A 1 750 ? -51.979 11.804 -34.869 1.00 34.81 750 VAL A O 1
ATOM 5946 N N . PRO A 1 751 ? -49.853 12.522 -34.969 1.00 32.09 751 PRO A N 1
ATOM 5947 C CA . PRO A 1 751 ? -50.076 13.598 -34.013 1.00 32.09 751 PRO A CA 1
ATOM 5948 C C . PRO A 1 751 ? -50.922 14.710 -34.648 1.00 32.09 751 PRO A C 1
ATOM 5950 O O . PRO A 1 751 ? -50.600 15.236 -35.713 1.00 32.09 751 PRO A O 1
ATOM 5953 N N . LYS A 1 752 ? -52.023 15.080 -33.982 1.00 36.38 752 LYS A N 1
ATOM 5954 C CA . LYS A 1 752 ? -52.806 16.280 -34.313 1.00 36.38 752 LYS A CA 1
ATOM 5955 C C . LYS A 1 752 ? -52.036 17.536 -33.873 1.00 36.38 752 LYS A C 1
ATOM 5957 O O . LYS A 1 752 ? -51.513 17.543 -32.759 1.00 36.38 752 LYS A O 1
ATOM 5962 N N . PRO A 1 753 ? -52.010 18.617 -34.670 1.00 32.84 753 PRO A N 1
ATOM 5963 C CA . PRO A 1 753 ? -51.436 19.883 -34.233 1.00 32.84 753 PRO A CA 1
ATOM 5964 C C . PRO A 1 753 ? -52.371 20.561 -33.219 1.00 32.84 753 PRO A C 1
ATOM 5966 O O . PRO A 1 753 ? -53.497 20.931 -33.552 1.00 32.84 753 PRO A O 1
ATOM 5969 N N . ASN A 1 754 ? -51.906 20.742 -31.979 1.00 33.47 754 ASN A N 1
ATOM 5970 C CA . ASN A 1 754 ? -52.579 21.592 -30.996 1.00 33.47 754 ASN A CA 1
ATOM 5971 C C . ASN A 1 754 ? -52.304 23.064 -31.328 1.00 33.47 754 ASN A C 1
ATOM 5973 O O . ASN A 1 754 ? -51.277 23.623 -30.948 1.00 33.47 754 ASN A O 1
ATOM 5977 N N . LEU A 1 755 ? -53.249 23.699 -32.021 1.00 40.78 755 LEU A N 1
ATOM 5978 C CA . LEU A 1 755 ? -53.452 25.140 -31.915 1.00 40.78 755 LEU A CA 1
ATOM 5979 C C . LEU A 1 755 ? -54.287 25.417 -30.660 1.00 40.78 755 LEU A C 1
ATOM 5981 O O . LEU A 1 755 ? -55.484 25.147 -30.651 1.00 40.78 755 LEU A O 1
ATOM 5985 N N . SER A 1 756 ? -53.687 26.042 -29.650 1.00 34.22 756 SER A N 1
ATOM 5986 C CA . SER A 1 756 ? -54.409 26.995 -28.801 1.00 34.22 756 SER A CA 1
ATOM 5987 C C . SER A 1 756 ? -53.435 27.917 -28.073 1.00 34.22 756 SER A C 1
ATOM 5989 O O . SER A 1 756 ? -52.774 27.526 -27.114 1.00 34.22 756 SER A O 1
ATOM 5991 N N . LEU A 1 757 ? -53.387 29.158 -28.558 1.00 37.81 757 LEU A N 1
ATOM 5992 C CA . LEU A 1 757 ? -52.950 30.339 -27.824 1.00 37.81 757 LEU A CA 1
ATOM 5993 C C . LEU A 1 757 ? -53.833 30.547 -26.583 1.00 37.81 757 LEU A C 1
ATOM 5995 O O . LEU A 1 757 ? -55.023 30.827 -26.744 1.00 37.81 757 LEU A O 1
ATOM 5999 N N . LYS A 1 758 ? -53.243 30.476 -25.389 1.00 35.16 758 LYS A N 1
ATOM 6000 C CA . LYS A 1 758 ? -53.209 31.530 -24.354 1.00 35.16 758 LYS A CA 1
ATOM 6001 C C . LYS A 1 758 ? -52.675 30.983 -23.041 1.00 35.16 758 LYS A C 1
ATOM 6003 O O . LYS A 1 758 ? -53.175 29.925 -22.609 1.00 35.16 758 LYS A O 1
#

pLDDT: mean 77.5, std 18.19, range [23.81, 97.5]

InterPro domains:
  IPR009357 Solute carrier family 52, riboflavin transporter [PF06237] (9-420)
  IPR009357 Solute carrier family 52, riboflavin transporter [PTHR12929] (8-420)
  IPR047501 Ciliogenesis-associated TTC17-interacting protein, dimerization/docking domain [cd22973] (693-732)

Foldseek 3Di:
DDFPPVLLVVLLVLLLLLLLLQQQQLLLVLLCCLVLLVLFQCHLQVLVLLLQLLLVLLVLVVVVVVVVVVPPDPDPPLLVVSLCLLVLLLVLLLVCLPQQNPWDDDQNGTHSCSVSVSSSSSSNSNSNCVVRSVVVCVQFDCSSVVSNLNSNLNNSVVSLVLLVQFDAADWDFDQDPVRDTDIDGDHTPDDSSVSSNVSSVSSVSSSVSSVVVVVDPPRGDPPVVPVVVVVVPDPDDDDDDDDDDDDDDDDDDPVVVVVVVVVPDDDDPVSCCVDPLVVLLVLLLVLLLLQSAPCSSLLSLQQPLLHSNLSSVLSSLLSNQLSVLLVVLVVDDQDDVVVLVVLSVLLVVLSVLSNQSSVCPNNGPPSVHPVSSVVNSCSSNVSSNSSSNSLSSSCVVQCVPVNPVSNVSSVVSSSVSNNPPDDDLVLVQDKAKWFKAFPVRDTFWIKIWHWDFDADDPRHGWIWIWIKTWGQDPNKIWIKIKTFTAHPVLHTQKIWIWTWIDDVWIWIWIWIWHDDPFWIKIWIWIDTRPDIDIDIDIGGVVVQPQEHEPRSVLSVQLCCLLVVHDQKDWGWYADPVRDIWIKMKGWPRWDWDQALNDTAIWTKIKIWTDDPDPPDGTWIKIWTAHSSSHTAWIDTVPDSMIIGHNDDPPPPPPCPPPPPPPPPDDDDPLVPDPVSVVVVVVVVVVVVVVVVVVCVVCVVVVVLVVVLVVCCVVVVDPDSVVVVCVSCVVVPPPVPPPPDDPPPDDDDDDDDDDDDDD

Radius of gyration: 38.11 Å; Cα contacts (8 Å, |Δi|>4): 1064; chains: 1; bounding box: 122×54×127 Å

Organism: Adineta ricciae (NCBI:txid249248)

Solvent-accessible surface area (backbone atoms only — not comparable to full-atom values): 41591 Å² total; per-residue (Å²): 132,84,75,58,68,70,62,53,51,53,52,28,51,33,42,17,43,30,30,24,50,30,46,27,56,53,45,36,56,62,61,43,40,71,72,44,30,84,76,42,78,60,30,68,51,40,51,34,52,50,43,55,43,40,51,60,15,53,54,35,45,53,52,52,52,50,52,58,63,70,44,70,80,85,59,71,59,48,58,66,51,51,51,51,37,36,50,48,42,24,52,45,30,50,51,42,33,76,37,48,86,44,62,45,75,56,96,85,40,67,35,49,52,49,39,53,55,48,46,29,52,30,24,25,32,30,47,31,34,71,72,37,54,61,69,52,49,69,52,34,44,79,80,45,54,61,26,35,57,52,9,49,37,43,10,34,43,54,40,36,54,50,48,62,70,28,48,78,44,58,79,41,76,44,67,44,100,86,67,50,74,42,85,42,67,42,73,36,79,54,54,71,39,59,51,31,43,53,52,20,53,53,25,44,48,9,39,54,27,44,54,49,54,70,71,50,72,78,67,45,51,75,73,68,77,63,52,70,70,61,71,76,72,70,82,77,78,88,78,81,93,76,88,85,91,82,89,86,91,89,86,86,70,70,65,69,60,52,57,63,63,65,74,74,74,76,77,50,76,67,57,42,50,73,29,75,67,31,46,51,49,50,49,44,22,53,50,20,23,53,59,60,25,47,39,56,37,38,46,44,44,41,28,42,62,56,29,63,65,55,31,44,56,35,55,36,54,39,47,50,24,52,39,54,26,51,59,49,48,73,76,53,74,88,74,57,68,69,57,57,52,50,47,50,54,51,26,50,51,36,45,50,53,49,49,51,28,25,72,36,44,75,74,27,78,50,48,94,36,71,67,28,50,52,50,54,39,50,39,53,36,51,26,44,31,47,44,41,33,52,50,41,52,50,52,52,48,27,46,73,77,47,36,74,66,31,45,49,52,55,53,51,32,35,57,55,18,32,64,62,67,83,78,71,69,70,74,66,59,58,71,39,63,28,39,26,22,41,90,85,67,48,77,35,38,39,36,39,36,41,46,42,82,38,69,57,92,93,46,72,75,23,38,33,29,43,36,42,35,39,37,47,57,97,90,32,44,34,37,39,39,38,44,22,36,23,42,88,86,44,44,61,47,35,33,42,40,38,40,39,37,54,53,101,64,35,36,38,40,36,38,38,37,40,55,57,96,66,34,34,43,36,39,39,39,41,36,50,66,90,50,74,49,77,51,79,50,77,44,56,47,89,80,47,73,64,45,40,49,74,52,33,44,59,54,47,56,31,48,38,53,64,64,67,57,72,65,64,48,81,43,32,26,64,33,98,84,69,43,86,23,52,28,38,38,33,59,66,49,76,42,84,41,76,44,79,89,39,80,41,72,24,43,29,39,36,40,35,37,42,47,84,57,85,96,53,78,58,54,38,36,42,39,25,21,36,78,75,27,49,66,43,32,38,35,45,72,92,52,72,52,40,31,34,31,72,62,82,75,81,68,82,68,75,70,66,72,68,72,74,78,83,69,80,78,74,82,85,57,49,88,76,36,69,67,54,40,47,54,51,51,53,53,49,53,50,54,53,51,52,51,52,50,51,48,68,78,34,57,66,57,58,50,52,52,48,55,49,54,50,48,46,71,72,67,60,61,95,53,62,67,63,51,47,53,61,70,50,51,84,74,53,87,66,76,86,79,65,92,79,73,81,79,74,90,73,86,82,79,80,84,79,84,85,85,74,94,129

Secondary structure (DSSP, 8-state):
-PPPHHHHHHHHHHHHHHHHTTSHHHHHHHHHHHHHTTTSTTGGGHHHHHHHHHHHTTHHHHHHHHHHHH-TTT--THHHHHHHHHHHHHHHHHHHHHHTT--EEETTEEE-HHHHHHHHHHHHHHHHHHHHHHHHHTTB-GGGHHHHHHHHHHHHHHHHHHHHHH----EEEEEPTTS-EEEEEPPPSS-HHHHHHHHHHHHHHHHHHHHHHHH--TTB-GGGTTTTTTTTS-PPPP-------------SSSHHHHHHHHTT----HHHHHTSHHHHHHHHHHHHHIIIIIIHHHHHHHHHGGG-HHHHHHHHHHHHTHHHHHHHHHHHSPPPPHHHHHHHHHHHHHHHHHHHHHHHTTTS-TTTTSHHHHHHHHHHHHHHHHHHHHHHHHHHHHHHHHTHHHHHHHHHHHHHHHHH-----GGGG---EEEEEE-TT--EEEEEEEEEEEEEETTEEEEEEEEEEEEEEETTEEEEEEEEEEE-TTS-EEEEEEEEEEESSS-EEEEEEEEE-SSEEEEEEEEEETTEEEEEEEEEEGGG-TTB--HHHHHHHHHHHHHTT--SEEEEEEE-TTS-EEEEEEEEEEEEEEEETTEEEEEEEEEEEE--SSTTPPPEEEEEEE-TT--EEEEEETT-S-EEE-SS----------------PPPP--TTT-HHHHHHHHHHHHHHHHHHHHHHHH-HHHHHHHHHHHHHHHHH--S-HHHHHHHHHGGG-TTTTS--S-------PPPPPP-----

Mean predicted aligned error: 20.07 Å